Protein AF-0000000072583321 (afdb_homodimer)

Solvent-accessible surface area (backbone atoms only — not comparable to full-atom values): 54077 Å² total; per-residue (Å²): 119,80,70,60,51,45,61,51,50,51,51,49,51,48,55,50,45,50,52,50,52,50,50,51,45,49,51,41,51,48,50,26,43,51,54,42,25,51,49,51,50,48,54,50,38,52,24,45,17,51,28,33,29,33,40,48,43,48,63,71,48,62,86,56,82,77,63,84,61,52,64,67,56,52,70,72,38,85,38,53,43,75,60,87,50,78,76,66,78,53,96,80,63,55,76,66,59,61,64,67,71,41,78,85,80,36,74,65,54,55,49,50,50,51,26,55,60,58,41,50,20,50,41,49,48,54,38,52,55,90,56,90,49,55,37,64,38,37,36,40,42,37,71,84,36,34,34,40,47,27,60,72,80,53,83,54,82,88,47,90,48,80,66,58,65,72,32,62,55,43,51,55,32,34,62,88,70,21,74,82,61,53,75,40,72,36,66,60,42,71,42,76,64,66,77,40,49,28,32,31,40,23,24,49,26,51,55,98,87,38,79,47,30,37,21,33,37,27,34,32,48,68,46,50,26,57,47,62,55,45,65,88,65,88,58,49,54,32,32,23,38,70,81,33,32,53,59,43,42,71,59,90,78,56,86,84,68,26,66,60,90,75,78,90,72,65,72,77,38,78,44,80,55,94,65,25,35,35,34,34,40,81,47,36,91,85,43,32,34,39,40,34,43,26,49,44,65,59,52,51,50,53,46,50,63,71,38,45,68,58,50,51,52,46,50,50,39,49,50,49,49,50,53,33,53,54,50,52,54,51,41,56,54,51,52,54,56,51,26,28,29,88,85,62,63,42,23,14,53,63,26,39,51,55,55,46,53,60,48,45,58,56,31,48,74,69,62,35,36,31,34,37,36,30,34,35,50,58,65,48,66,57,47,23,72,73,66,30,61,67,53,43,49,52,49,51,34,52,50,48,50,53,55,59,69,73,50,59,89,83,31,45,55,22,45,61,49,84,63,27,33,35,35,42,39,66,63,43,50,75,69,54,48,52,50,50,51,50,49,52,37,51,51,41,34,71,70,38,62,47,96,86,69,49,57,44,37,33,19,28,2,29,17,75,44,69,48,81,60,68,70,74,65,42,54,57,48,30,49,53,39,4,48,52,13,23,51,49,14,53,71,76,69,37,66,35,77,26,67,50,55,84,81,68,59,86,121,120,79,69,60,51,46,61,51,50,51,52,50,51,48,56,48,45,49,53,52,51,52,50,51,45,49,51,40,52,48,48,27,44,51,53,42,26,50,49,52,50,48,53,50,39,52,24,47,17,50,28,34,30,33,38,48,42,49,62,70,48,64,87,55,84,78,64,85,61,52,65,67,56,53,70,73,39,85,40,53,44,75,59,87,52,77,74,64,79,52,95,80,62,56,77,65,59,61,63,66,73,41,80,84,79,36,73,64,52,53,49,50,50,51,26,56,59,59,42,50,21,49,40,49,48,54,38,53,54,88,60,89,50,52,36,66,37,35,34,39,42,36,71,84,37,34,35,40,46,29,63,71,82,53,85,48,88,87,44,87,49,78,66,57,64,72,32,62,54,44,50,54,35,34,62,88,70,22,75,83,62,52,74,40,71,37,66,61,42,73,42,75,64,66,79,41,49,28,32,32,39,22,23,48,27,51,56,97,87,36,80,46,31,36,21,33,35,26,35,33,48,67,46,50,28,56,43,61,56,46,66,90,66,89,58,48,54,35,33,22,38,70,83,34,31,51,60,41,41,71,60,91,79,57,85,85,67,29,65,62,90,75,80,90,72,65,71,77,39,78,46,81,55,95,63,24,36,36,33,32,38,81,46,37,90,84,43,34,33,38,39,34,41,27,50,44,65,58,52,49,50,54,45,49,63,70,38,44,68,57,51,51,52,47,49,49,40,49,49,49,48,51,51,33,53,53,50,52,56,52,40,55,54,51,53,52,58,50,25,28,30,88,85,62,63,41,23,14,54,64,25,38,51,56,55,47,52,60,48,45,59,57,31,48,74,69,60,36,37,30,33,38,37,30,34,36,51,58,63,48,65,57,47,23,71,73,65,31,61,68,53,42,51,52,49,51,34,51,51,48,49,51,55,59,70,73,50,60,88,82,33,48,57,22,45,61,48,85,62,26,32,35,35,42,38,65,63,43,51,75,68,53,50,51,51,51,51,50,48,54,36,50,50,41,34,72,70,38,63,46,94,87,68,49,56,44,37,32,18,27,2,30,18,76,44,68,46,81,61,69,69,74,65,42,53,58,48,30,49,54,39,4,48,52,13,22,50,49,15,53,74,76,68,37,66,37,76,26,65,51,58,82,80,66,60,88,122

Sequence (1014 aa):
MVLAVIPILMIGTFVYEVKQIQSEIHRVVWMRARVTQDYIRRISNQTRALKLSISHSMDYYEDSILDKRVLHKFKKYSSLKIFGNKNQIKTNSSTSEFLATSASITPFFLREVEAALGLGGQFETLVETETQSEVVWAYYLSAQKFLYFAPTLKPYKDIFNEGLYQRPFWVQATPKTNPQRKQVISELYNDIGGQGLMITISEPVYFRDQFIGVAAIDIGLDAMRRVLAVGDCIGESILIDENNKIIAKESWIDINDSTIQLPSGPSEKIFLQEGYYWAFFEIKDQEVRLVHRISAVEFLFSVILNLLPFWGLICTLGIVSILYIKLKASMEQVSKMIHTDPLTGIANRRGFLKLTQKSLVTIHRHGQSWTILMIDIDHFKQVNDRFGHDTGDRILIKVSQILSANIRQTDVVCRWGGEEFAVFLFGVTPEDSINIAEHLRKEVESKVVLKDGKPVTLSIGISEGKSGKSSGSGLENAFACADQALYQAKTLGRNRVCVFDTTTEMFMVLAVIPILMIGTFVYEVKQIQSEIHRVVWMRARVTQDYIRRISNQTRALKLSISHSMDYYEDSILDKRVLHKFKKYSSLKIFGNKNQIKTNSSTSEFLATSASITPFFLREVEAALGLGGQFETLVETETQSEVVWAYYLSAQKFLYFAPTLKPYKDIFNEGLYQRPFWVQATPKTNPQRKQVISELYNDIGGQGLMITISEPVYFRDQFIGVAAIDIGLDAMRRVLAVGDCIGESILIDENNKIIAKESWIDINDSTIQLPSGPSEKIFLQEGYYWAFFEIKDQEVRLVHRISAVEFLFSVILNLLPFWGLICTLGIVSILYIKLKASMEQVSKMIHTDPLTGIANRRGFLKLTQKSLVTIHRHGQSWTILMIDIDHFKQVNDRFGHDTGDRILIKVSQILSANIRQTDVVCRWGGEEFAVFLFGVTPEDSINIAEHLRKEVESKVVLKDGKPVTLSIGISEGKSGKSSGSGLENAFACADQALYQAKTLGRNRVCVFDTTTEMF

pLDDT: mean 83.54, std 14.07, range [26.75, 97.56]

Secondary structure (DSSP, 8-state):
-GGGHHHHHHHHHHHHHHHHHHHHHHHHHHHHHHHHHHHHHHHHHHHHHHHHHHHHHHHHTTTSPPPTTHHHHHTT-TTEEE-S-SS---TT--HHHHHHHSS---HHHHHHHHHHHTTHHHHHHHH--SS--SEEEEEEEETTSEEEEE-S-S---S--SGGGGGSHHHHTTSTTT-TT---EEPPPEE-TTS--EEEEEEEEEEETTEEEEEEEEEEEHHHHHHHHT-S--SSEEEEEETT-BEEEESSPPPTT--B-PPPP--TTS-EEETTEEEEEEEEETTTEEEEEEEEHHHHHHHHHHHHHHHHHHHHHHHHHHHHHHHHHHHHHHHHHHHSB-TTT-SEEHHHHHHHHHHHHHHHHHHT--EEEEEEEETTHHHHHHHH-HHHHHHHHHHHHHHHHHTS-TTSEEEE-SSSEEEEEEET--HHHHHHHHHHHHHHHHHH-B-TTSPBP-EEEEEEEE-TTS-HHHHHHHHHHHHHHHHHHHHHTTSSSEEE--TTS---/-GGGHHHHHHHHHHHHHHHHHHHHHHHHHHHHHHHHHHHHHHHHHHHHHHHHHHHHHHHHTTTSPPPTTHHHHHTT-TTEEE-S-SS---TT--HHHHHHHSS---HHHHHHHHHHHTTHHHHHHHH--SS--SEEEEEEEETTSEEEEE-S-S--TTT-SGGGGGSHHHHTTSTTT-TT---EEPPPEE-TTS--EEEEEEEEEEETTEEEEEEEEEEEHHHHHHHHT-S--SSEEEEEETT-BEEEESS---GGG-B-PPPP--TTS-EEETTEEEEEEEEETTTEEEEEEEEHHHHHHHHHHHHHHHHHHHHHHHHHHHHHHHHHHHHHHHHHHHHB-TTT-SEEHHHHHHHHHHHHHHHHHHT--EEEEEEEETTHHHHHHHH-HHHHHHHHHHHHHHHHHTS-TTSEEEE-SSSEEEEEEET--HHHHHHHHHHHHHHHHHH-B-TTSPBP-EEEEEEEE-TTS-HHHHHHHHHHHHHHHHHHHHHTTSSSEEE--TTS---

Radius of gyration: 54.97 Å; Cα contacts (8 Å, |Δi|>4): 1671; chains: 2; bounding box: 54×162×109 Å

Foldseek 3Di:
DVLVVLVVLVVVLLVVLLVVQQVVVLVQVVQLLVLLLVVVVVQLVLQVVLQVLLQVLCVVCVPPDDDPCLLVVLLVALQKFAAPQVPPPDPPDDPVVVCPRDDPPDPSVSSSSVSQVVCVVSQCVQQPPPDPRQWDKWWKAWPNGMIGIDDPPQPQDPQPHPCVCVAQQNVCQDCVNCVVQDWDKAAWDADSSRPGIWIKTKGFHDHPNHTTTITIIIGDQVSSLVSQPGDDGAWWKFKAFLQQFTRYTNDDDDNVVTHDDDDDDDASHWDDDPQKTWHWYDSDPSTMIMITIHGNVRSVVVSCVVCVVVSVVSVVVSVVVVVVVVVVVVVVVVVLVVQADPLQRFGAPNVQVVLVLVLLVVCLVVFAKKKKKKKFWPPLVVVCVVPNVVVSSVLQNVLSVLLVVLADPSKGKYAHDDRMIMIMGTRDDPVVVQVSVLVSQVVQQVPAADPVGGGIGMQMFMFMFTSPDDRPVRVVVNVVQSVVQSVVCNVVPHRHYGYRDPPPPDD/DVLVVLVVLVVVLLVVLLVVQQVVVLVQVVQLLVLLLVVVVVQLVLQVVLQVLLQVLCVVCVPPDDDPCLQVVLLVALQKFAAPQVPPPDNPDDPVVVCPRDDPPDPSVSSSSVSQVVCVVSQCVQQPPPDPRQWDKWWKAWPNGMIGIDDPPQPQDPQPHPCVCVAQQNVCQDCVNCVVQDWDKAAWDARSSRPGIWIKIKGFHDHPNHTTTITIIIGDQVSSLVSQPGDDGAWWKFKAFLQQFTRYTNDDDDNVVTHDDDDDDDASHWDDDPQKTWHWYDSDPSTMIMITIHGNVRSVVVSCVVCVVVSVVSVVVSVVVVVVVVVVVVVVVVVLVVQADPLQRFGAPVVQCVLVLVLLVVCLVVFAKKKKKKKFWPPLVVVCVVPNVVLSSVLQNVLSVLLVVLADPSKGKYAHDDRMIMIMGTRDDPVRVQVSVLVSQVVQQVPAADPVGGGIGMQMFMFMFTSPDDRPVRVVVRVVQSVVQSVVCNVVPHRHYGYRDPPPPDD

InterPro domains:
  IPR000160 GGDEF domain [PF00990] (339-496)
  IPR000160 GGDEF domain [PS50887] (368-502)
  IPR000160 GGDEF domain [SM00267] (327-500)
  IPR000160 GGDEF domain [TIGR00254] (337-500)
  IPR000160 GGDEF domain [cd01949] (339-498)
  IPR029151 Periplasmic sensor-like domain superfamily [SSF103190] (135-224)
  IPR029787 Nucleotide cyclase [SSF55073] (343-501)
  IPR043128 Reverse transcriptase/Diguanylate cyclase domain [G3DSA:3.30.70.270] (324-503)
  IPR050469 Diguanylate cyclase Dgc-like, bacteria [PTHR45138] (257-502)

Nearest PDB structures (foldseek):
  4zmm-assembly1_B  TM=9.226E-01  e=8.726E-13  Pseudomonas aeruginosa PAO1
  7e6g-assembly1_B  TM=7.369E-01  e=2.128E-14  Pseudomonas aeruginosa
  5m3c-assembly1_B  TM=8.908E-01  e=2.542E-12  Pseudomonas aeruginosa
  6et7-assembly1_B  TM=5.800E-01  e=1.136E-16  Idiomarina sp. A28L
  5xge-assembly1_A  TM=5.733E-01  e=2.819E-14  Pseudomonas aeruginosa PAO1

Structure (mmCIF, N/CA/C/O backbone):
data_AF-0000000072583321-model_v1
#
loop_
_entity.id
_entity.type
_entity.pdbx_description
1 polymer 'diguanylate cyclase'
#
loop_
_atom_site.group_PDB
_atom_site.id
_atom_site.type_symbol
_atom_site.label_atom_id
_atom_site.label_alt_id
_atom_site.label_comp_id
_atom_site.label_asym_id
_atom_site.label_entity_id
_atom_site.label_seq_id
_atom_site.pdbx_PDB_ins_code
_atom_site.Cartn_x
_atom_site.Cartn_y
_atom_site.Cartn_z
_atom_site.occupancy
_atom_site.B_iso_or_equiv
_atom_site.auth_seq_id
_atom_site.auth_comp_id
_atom_site.auth_asym_id
_atom_site.auth_atom_id
_atom_site.pdbx_PDB_model_num
ATOM 1 N N . MET A 1 1 ? -14.469 26.219 18.094 1 58.31 1 MET A N 1
ATOM 2 C CA . MET A 1 1 ? -14.992 25.438 16.984 1 58.31 1 MET A CA 1
ATOM 3 C C . MET A 1 1 ? -13.867 24.938 16.094 1 58.31 1 MET A C 1
ATOM 5 O O . MET A 1 1 ? -13.828 23.766 15.727 1 58.31 1 MET A O 1
ATOM 9 N N . VAL A 1 2 ? -12.773 25.672 15.805 1 66.12 2 VAL A N 1
ATOM 10 C CA . VAL A 1 2 ? -11.742 25.344 14.82 1 66.12 2 VAL A CA 1
ATOM 11 C C . VAL A 1 2 ? -10.828 24.266 15.367 1 66.12 2 VAL A C 1
ATOM 13 O O . VAL A 1 2 ? -10.398 23.375 14.625 1 66.12 2 VAL A O 1
ATOM 16 N N . LEU A 1 3 ? -10.891 24.094 16.719 1 77.75 3 LEU A N 1
ATOM 17 C CA . LEU A 1 3 ? -9.977 23.125 17.312 1 77.75 3 LEU A CA 1
ATOM 18 C C . LEU A 1 3 ? -10.578 21.719 17.297 1 77.75 3 LEU A C 1
ATOM 20 O O . LEU A 1 3 ? -9.859 20.734 17.406 1 77.75 3 LEU A O 1
ATOM 24 N N . ALA A 1 4 ? -11.914 21.703 17.062 1 81.56 4 ALA A N 1
ATOM 25 C CA . ALA A 1 4 ? -12.594 20.406 17.031 1 81.56 4 ALA A CA 1
ATOM 26 C C . ALA A 1 4 ? -12.219 19.625 15.773 1 81.56 4 ALA A C 1
ATOM 28 O O . ALA A 1 4 ? -12.414 18.406 15.711 1 81.56 4 ALA A O 1
ATOM 29 N N . VAL A 1 5 ? -11.672 20.25 14.82 1 81 5 VAL A N 1
ATOM 30 C CA . VAL A 1 5 ? -11.32 19.641 13.539 1 81 5 VAL A CA 1
ATOM 31 C C . VAL A 1 5 ? -10.125 18.703 13.734 1 81 5 VAL A C 1
ATOM 33 O O . VAL A 1 5 ? -9.984 17.719 13.016 1 81 5 VAL A O 1
ATOM 36 N N . ILE A 1 6 ? -9.398 18.922 14.797 1 85.75 6 ILE A N 1
ATOM 37 C CA . ILE A 1 6 ? -8.141 18.203 14.984 1 85.75 6 ILE A CA 1
ATOM 38 C C . ILE A 1 6 ? -8.438 16.75 15.375 1 85.75 6 ILE A C 1
ATOM 40 O O . ILE A 1 6 ? -7.977 15.812 14.711 1 85.75 6 ILE A O 1
ATOM 44 N N . PRO A 1 7 ? -9.312 16.562 16.359 1 87.06 7 PRO A N 1
ATOM 45 C CA . PRO A 1 7 ? -9.617 15.164 16.688 1 87.06 7 PRO A CA 1
ATOM 46 C C . PRO A 1 7 ? -10.352 14.438 15.562 1 87.06 7 PRO A C 1
ATOM 48 O O . PRO A 1 7 ? -10.156 13.234 15.359 1 87.06 7 PRO A O 1
ATOM 51 N N . ILE A 1 8 ? -11.094 15.133 14.867 1 87.25 8 ILE A N 1
ATOM 52 C CA . ILE A 1 8 ? -11.836 14.539 13.758 1 87.25 8 ILE A CA 1
ATOM 53 C C . ILE A 1 8 ? -10.859 14.078 12.672 1 87.25 8 ILE A C 1
ATOM 55 O O . ILE A 1 8 ? -11.008 12.984 12.125 1 87.25 8 ILE A O 1
ATOM 59 N N . LEU A 1 9 ? -9.883 14.898 12.422 1 86.25 9 LEU A N 1
ATOM 60 C CA . LEU A 1 9 ? -8.875 14.539 11.43 1 86.25 9 LEU A CA 1
ATOM 61 C C . LEU A 1 9 ? -8.047 13.352 11.906 1 86.25 9 LEU A C 1
ATOM 63 O O . LEU A 1 9 ? -7.711 12.469 11.117 1 86.25 9 LEU A O 1
ATOM 67 N N . MET A 1 10 ? -7.824 13.352 13.164 1 88.62 10 MET A N 1
ATOM 68 C CA . MET A 1 10 ? -7.031 12.258 13.719 1 88.62 10 MET A CA 1
ATOM 69 C C . MET A 1 10 ? -7.801 10.945 13.648 1 88.62 10 MET A C 1
ATOM 71 O O . MET A 1 10 ? -7.254 9.93 13.219 1 88.62 10 MET A O 1
ATOM 75 N N . ILE A 1 11 ? -9.055 10.953 14 1 89.88 11 ILE A N 1
ATOM 76 C CA . ILE A 1 11 ? -9.883 9.758 13.961 1 89.88 11 ILE A CA 1
ATOM 77 C C . ILE A 1 11 ? -10.117 9.336 12.516 1 89.88 11 ILE A C 1
ATOM 79 O O . ILE A 1 11 ? -10.055 8.148 12.188 1 89.88 11 ILE A O 1
ATOM 83 N N . GLY A 1 12 ? -10.336 10.297 11.719 1 87.31 12 GLY A N 1
ATOM 84 C CA . GLY A 1 12 ? -10.562 10 10.312 1 87.31 12 GLY A CA 1
ATOM 85 C C . GLY A 1 12 ? -9.367 9.344 9.648 1 87.31 12 GLY A C 1
ATOM 86 O O . GLY A 1 12 ? -9.516 8.375 8.906 1 87.31 12 GLY A O 1
ATOM 87 N N . THR A 1 13 ? -8.211 9.836 9.883 1 86.62 13 THR A N 1
ATOM 88 C CA . THR A 1 13 ? -7.004 9.258 9.297 1 86.62 13 THR A CA 1
ATOM 89 C C . THR A 1 13 ? -6.738 7.867 9.867 1 86.62 13 THR A C 1
ATOM 91 O O . THR A 1 13 ? -6.234 6.988 9.164 1 86.62 13 THR A O 1
ATOM 94 N N . PHE A 1 14 ? -7.094 7.707 11.117 1 91.06 14 PHE A N 1
ATOM 95 C CA . PHE A 1 14 ? -6.938 6.398 11.742 1 91.06 14 PHE A CA 1
ATOM 96 C C . PHE A 1 14 ? -7.82 5.363 11.055 1 91.06 14 PHE A C 1
ATOM 98 O O . PHE A 1 14 ? -7.344 4.289 10.672 1 91.06 14 PHE A O 1
ATOM 105 N N . VAL A 1 15 ? -9.078 5.664 10.883 1 90.56 15 VAL A N 1
ATOM 106 C CA . VAL A 1 15 ? -10.023 4.75 10.258 1 90.56 15 VAL A CA 1
ATOM 107 C C . VAL A 1 15 ? -9.586 4.457 8.82 1 90.56 15 VAL A C 1
ATOM 109 O O . VAL A 1 15 ? -9.633 3.311 8.375 1 90.56 15 VAL A O 1
ATOM 112 N N . TYR A 1 16 ? -9.117 5.461 8.211 1 87.44 16 TYR A N 1
ATOM 113 C CA . TYR A 1 16 ? -8.672 5.297 6.836 1 87.44 16 TYR A CA 1
ATOM 114 C C . TYR A 1 16 ? -7.473 4.359 6.762 1 87.44 16 TYR A C 1
ATOM 116 O O . TYR A 1 16 ? -7.434 3.455 5.926 1 87.44 16 TYR A O 1
ATOM 124 N N . GLU A 1 17 ? -6.562 4.562 7.594 1 87.25 17 GLU A N 1
ATOM 125 C CA . GLU A 1 17 ? -5.355 3.742 7.59 1 87.25 17 GLU A CA 1
ATOM 126 C C . GLU A 1 17 ? -5.668 2.297 7.965 1 87.25 17 GLU A C 1
ATOM 128 O O . GLU A 1 17 ? -5.082 1.366 7.406 1 87.25 17 GLU A O 1
ATOM 133 N N . VAL A 1 18 ? -6.539 2.139 8.875 1 90.88 18 VAL A N 1
ATOM 134 C CA . VAL A 1 18 ? -6.945 0.794 9.266 1 90.88 18 VAL A CA 1
ATOM 135 C C . VAL A 1 18 ? -7.535 0.058 8.07 1 90.88 18 VAL A C 1
ATOM 137 O O . VAL A 1 18 ? -7.168 -1.086 7.789 1 90.88 18 VAL A O 1
ATOM 140 N N . LYS A 1 19 ? -8.367 0.671 7.355 1 89.75 19 LYS A N 1
ATOM 141 C CA . LYS A 1 19 ? -8.992 0.061 6.188 1 89.75 19 LYS A CA 1
ATOM 142 C C . LYS A 1 19 ? -7.965 -0.216 5.094 1 89.75 19 LYS A C 1
ATOM 144 O O . LYS A 1 19 ? -8.023 -1.247 4.422 1 89.75 19 LYS A O 1
ATOM 149 N N . GLN A 1 20 ? -7.07 0.676 4.938 1 84.75 20 GLN A N 1
ATOM 150 C CA . GLN A 1 20 ? -6.039 0.523 3.916 1 84.75 20 GLN A CA 1
ATOM 151 C C . GLN A 1 20 ? -5.133 -0.667 4.223 1 84.75 20 GLN A C 1
ATOM 153 O O . GLN A 1 20 ? -4.832 -1.467 3.336 1 84.75 20 GLN A O 1
ATOM 158 N N . ILE A 1 21 ? -4.754 -0.784 5.41 1 88.5 21 ILE A N 1
ATOM 159 C CA . ILE A 1 21 ? -3.865 -1.874 5.797 1 88.5 21 ILE A CA 1
ATOM 160 C C . ILE A 1 21 ? -4.605 -3.205 5.691 1 88.5 21 ILE A C 1
ATOM 162 O O . ILE A 1 21 ? -4.043 -4.199 5.219 1 88.5 21 ILE A O 1
ATOM 166 N N . GLN A 1 22 ? -5.828 -3.217 6.121 1 90.5 22 GLN A N 1
ATOM 167 C CA . GLN A 1 22 ? -6.625 -4.434 5.996 1 90.5 22 GLN A CA 1
ATOM 168 C C . GLN A 1 22 ? -6.762 -4.8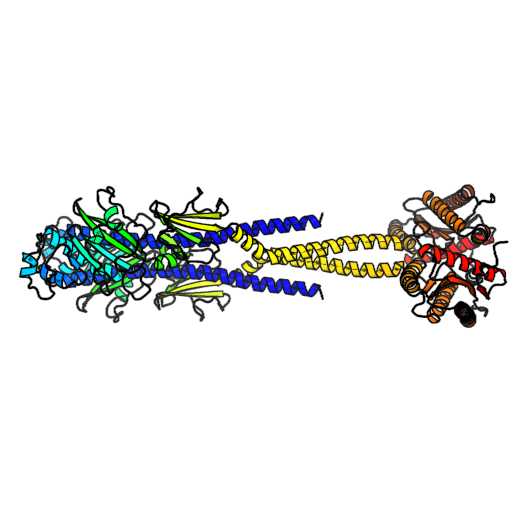52 4.535 1 90.5 22 GLN A C 1
ATOM 170 O O . GLN A 1 22 ? -6.656 -6.039 4.215 1 90.5 22 GLN A O 1
ATOM 175 N N . SER A 1 23 ? -7 -3.939 3.721 1 86.75 23 SER A N 1
ATOM 176 C CA . SER A 1 23 ? -7.137 -4.227 2.297 1 86.75 23 SER A CA 1
ATOM 177 C C . SER A 1 23 ? -5.836 -4.762 1.712 1 86.75 23 SER A C 1
ATOM 179 O O . SER A 1 23 ? -5.852 -5.684 0.891 1 86.75 23 SER A O 1
ATOM 181 N N . GLU A 1 24 ? -4.797 -4.195 2.107 1 83.25 24 GLU A N 1
ATOM 182 C CA . GLU A 1 24 ? -3.49 -4.648 1.636 1 83.25 24 GLU A CA 1
ATOM 183 C C . GLU A 1 24 ? -3.197 -6.07 2.107 1 83.25 24 GLU A C 1
ATOM 185 O O . GLU A 1 24 ? -2.711 -6.898 1.333 1 83.25 24 GLU A O 1
ATOM 190 N N . ILE A 1 25 ? -3.457 -6.312 3.322 1 89.06 25 ILE A N 1
ATOM 191 C CA . ILE A 1 25 ? -3.244 -7.648 3.875 1 89.06 25 ILE A CA 1
ATOM 192 C C . ILE A 1 25 ? -4.137 -8.656 3.152 1 89.06 25 ILE A C 1
ATOM 194 O O . ILE A 1 25 ? -3.684 -9.734 2.779 1 89.06 25 ILE A O 1
ATOM 198 N N . HIS A 1 26 ? -5.375 -8.266 2.99 1 88.81 26 HIS A N 1
ATOM 199 C CA . HIS A 1 26 ? -6.305 -9.148 2.297 1 88.81 26 HIS A CA 1
ATOM 200 C C . HIS A 1 26 ? -5.809 -9.484 0.895 1 88.81 26 HIS A C 1
ATOM 202 O O . HIS A 1 26 ? -5.895 -10.633 0.459 1 88.81 26 HIS A O 1
ATOM 208 N N . ARG A 1 27 ? -5.309 -8.555 0.234 1 82.38 27 ARG A N 1
ATOM 209 C CA . ARG A 1 27 ? -4.809 -8.758 -1.121 1 82.38 27 ARG A CA 1
ATOM 210 C C . ARG A 1 27 ? -3.641 -9.742 -1.13 1 82.38 27 ARG A C 1
ATOM 212 O O . ARG A 1 27 ? -3.586 -10.641 -1.971 1 82.38 27 ARG A O 1
ATOM 219 N N . VAL A 1 28 ? -2.732 -9.57 -0.266 1 84 28 VAL A N 1
ATOM 220 C CA . VAL A 1 28 ? -1.551 -10.422 -0.211 1 84 28 VAL A CA 1
ATOM 221 C C . VAL A 1 28 ? -1.959 -11.844 0.157 1 84 28 VAL A C 1
ATOM 223 O O . VAL A 1 28 ? -1.519 -12.805 -0.476 1 84 28 VAL A O 1
ATOM 226 N N . VAL A 1 29 ? -2.805 -11.969 1.153 1 90 29 VAL A N 1
ATOM 227 C CA . VAL A 1 29 ? -3.219 -13.289 1.611 1 90 29 VAL A CA 1
ATOM 228 C C . VAL A 1 29 ? -4.062 -13.969 0.536 1 90 29 VAL A C 1
ATOM 230 O O . VAL A 1 29 ? -3.979 -15.188 0.344 1 90 29 VAL A O 1
ATOM 233 N N . TRP A 1 30 ? -4.848 -13.195 -0.093 1 86.5 30 TRP A N 1
ATOM 234 C CA . TRP A 1 30 ? -5.625 -13.727 -1.212 1 86.5 30 TRP A CA 1
ATOM 235 C C . TRP A 1 30 ? -4.707 -14.266 -2.305 1 86.5 30 TRP A C 1
ATOM 237 O O . TRP A 1 30 ? -4.957 -15.336 -2.861 1 86.5 30 TRP A O 1
ATOM 247 N N . MET A 1 31 ? -3.721 -13.57 -2.627 1 80.19 31 MET A N 1
ATOM 248 C CA . MET A 1 31 ? -2.75 -14.023 -3.621 1 80.19 31 MET A CA 1
ATOM 249 C C . MET A 1 31 ? -2.061 -15.305 -3.17 1 80.19 31 MET A C 1
ATOM 251 O O . MET A 1 31 ? -1.877 -16.234 -3.963 1 80.19 31 MET A O 1
ATOM 255 N N . ARG A 1 32 ? -1.669 -15.344 -1.938 1 85.62 32 ARG A N 1
ATOM 256 C CA . ARG A 1 32 ? -1.067 -16.547 -1.38 1 85.62 32 ARG A CA 1
ATOM 257 C C . ARG A 1 32 ? -2.006 -17.75 -1.516 1 85.62 32 ARG A C 1
ATOM 259 O O . ARG A 1 32 ? -1.575 -18.844 -1.885 1 85.62 32 ARG A O 1
ATOM 266 N N . ALA A 1 33 ? -3.234 -17.469 -1.202 1 89 33 ALA A N 1
ATOM 267 C CA . ALA A 1 33 ? -4.238 -18.516 -1.29 1 89 33 ALA A CA 1
ATOM 268 C C . ALA A 1 33 ? -4.391 -19.016 -2.727 1 89 33 ALA A C 1
ATOM 270 O O . ALA A 1 33 ? -4.469 -20.219 -2.971 1 89 33 ALA A O 1
ATOM 271 N N . ARG A 1 34 ? -4.375 -18.141 -3.602 1 83.69 34 ARG A N 1
ATOM 272 C CA . ARG A 1 34 ? -4.547 -18.516 -5.004 1 83.69 34 ARG A CA 1
ATOM 273 C C . ARG A 1 34 ? -3.34 -19.297 -5.516 1 83.69 34 ARG A C 1
ATOM 275 O O . ARG A 1 34 ? -3.494 -20.281 -6.242 1 83.69 34 ARG A O 1
ATOM 282 N N . VAL A 1 35 ? -2.166 -18.859 -5.141 1 80.88 35 VAL A N 1
ATOM 283 C CA . VAL A 1 35 ? -0.942 -19.531 -5.551 1 80.88 35 VAL A CA 1
ATOM 284 C C . VAL A 1 35 ? -0.898 -20.938 -4.938 1 80.88 35 VAL A C 1
ATOM 286 O O . VAL A 1 35 ? -0.54 -21.906 -5.613 1 80.88 35 VAL A O 1
ATOM 289 N N . THR A 1 36 ? -1.258 -21 -3.744 1 87.56 36 THR A N 1
ATOM 290 C CA . THR A 1 36 ? -1.275 -22.281 -3.066 1 87.56 36 THR A CA 1
ATOM 291 C C . THR A 1 36 ? -2.322 -23.203 -3.686 1 87.56 36 THR A C 1
ATOM 293 O O . THR A 1 36 ? -2.08 -24.406 -3.857 1 87.56 36 THR A O 1
ATOM 296 N N . GLN A 1 37 ? -3.449 -22.656 -3.908 1 87.75 37 GLN A N 1
ATOM 297 C CA . GLN A 1 37 ? -4.512 -23.422 -4.551 1 87.75 37 GLN A CA 1
ATOM 298 C C . GLN A 1 37 ? -4.051 -23.984 -5.895 1 87.75 37 GLN A C 1
ATOM 300 O O . GLN A 1 37 ? -4.266 -25.156 -6.184 1 87.75 37 GLN A O 1
ATOM 305 N N . ASP A 1 38 ? -3.469 -23.188 -6.621 1 80.38 38 ASP A N 1
ATOM 306 C CA . ASP A 1 38 ? -2.975 -23.594 -7.93 1 80.38 38 ASP A CA 1
ATOM 307 C C . ASP A 1 38 ? -1.902 -24.672 -7.793 1 80.38 38 ASP A C 1
ATOM 309 O O . ASP A 1 38 ? -1.865 -25.625 -8.578 1 80.38 38 ASP A O 1
ATOM 313 N N . TYR A 1 39 ? -1.083 -24.516 -6.859 1 84.25 39 TYR A N 1
ATOM 314 C CA . TYR A 1 39 ? -0.011 -25.484 -6.617 1 84.25 39 TYR A CA 1
ATOM 315 C C . TYR A 1 39 ? -0.577 -26.844 -6.254 1 84.25 39 TYR A C 1
ATOM 317 O O . TYR A 1 39 ? -0.193 -27.859 -6.844 1 84.25 39 TYR A O 1
ATOM 325 N N . ILE A 1 40 ? -1.419 -26.875 -5.328 1 87.69 40 ILE A N 1
ATOM 326 C CA . ILE A 1 40 ? -2.004 -28.125 -4.867 1 87.69 40 ILE A CA 1
ATOM 327 C C . ILE A 1 40 ? -2.834 -28.75 -5.988 1 87.69 40 ILE A C 1
ATOM 329 O O . ILE A 1 40 ? -2.818 -29.969 -6.176 1 87.69 40 ILE A O 1
ATOM 333 N N . ARG A 1 41 ? -3.518 -27.953 -6.625 1 85.62 41 ARG A N 1
ATOM 334 C CA . ARG A 1 41 ? -4.305 -28.453 -7.746 1 85.62 41 ARG A CA 1
ATOM 335 C C . ARG A 1 41 ? -3.408 -29.109 -8.797 1 85.62 41 ARG A C 1
ATOM 337 O O . ARG A 1 41 ? -3.754 -30.141 -9.359 1 85.62 41 ARG A O 1
ATOM 344 N N . ARG A 1 42 ? -2.355 -28.531 -9.016 1 82.5 42 ARG A N 1
ATOM 345 C CA . ARG A 1 42 ? -1.405 -29.062 -9.992 1 82.5 42 ARG A CA 1
ATOM 346 C C . ARG A 1 42 ? -0.892 -30.438 -9.57 1 82.5 42 ARG A C 1
ATOM 348 O O . ARG A 1 42 ? -0.891 -31.375 -10.367 1 82.5 42 ARG A O 1
ATOM 355 N N . ILE A 1 43 ? -0.447 -30.484 -8.438 1 88.19 43 ILE A N 1
ATOM 356 C CA . ILE A 1 43 ? 0.09 -31.75 -7.949 1 88.19 43 ILE A CA 1
ATOM 357 C C . ILE A 1 43 ? -1.02 -32.812 -7.906 1 88.19 43 ILE A C 1
ATOM 359 O O . ILE A 1 43 ? -0.789 -33.969 -8.219 1 88.19 43 ILE A O 1
ATOM 363 N N . SER A 1 44 ? -2.18 -32.344 -7.531 1 90.12 44 SER A N 1
ATOM 364 C CA . SER A 1 44 ? -3.328 -33.25 -7.496 1 90.12 44 SER A CA 1
ATOM 365 C C . SER A 1 44 ? -3.631 -33.812 -8.883 1 90.12 44 SER A C 1
ATOM 367 O O . SER A 1 44 ? -3.871 -35 -9.031 1 90.12 44 SER A O 1
ATOM 369 N N . ASN A 1 45 ? -3.57 -33 -9.805 1 86.75 45 ASN A N 1
ATOM 370 C CA . ASN A 1 45 ? -3.834 -33.438 -11.172 1 86.75 45 ASN A CA 1
ATOM 371 C C . ASN A 1 45 ? -2.74 -34.375 -11.688 1 86.75 45 ASN A C 1
ATOM 373 O O . ASN A 1 45 ? -3.021 -35.312 -12.422 1 86.75 45 ASN A O 1
ATOM 377 N N . GLN A 1 46 ? -1.578 -34.031 -11.312 1 88.81 46 GLN A N 1
ATOM 378 C CA . GLN A 1 46 ? -0.473 -34.906 -11.719 1 88.81 46 GLN A CA 1
ATOM 379 C C . GLN A 1 46 ? -0.601 -36.281 -11.086 1 88.81 46 GLN A C 1
ATOM 381 O O . GLN A 1 46 ? -0.337 -37.312 -11.734 1 88.81 46 GLN A O 1
ATOM 386 N N . THR A 1 47 ? -0.97 -36.281 -9.898 1 93.62 47 THR A N 1
ATOM 387 C CA . THR A 1 47 ? -1.179 -37.562 -9.227 1 93.62 47 THR A CA 1
ATOM 388 C C . THR A 1 47 ? -2.314 -38.344 -9.883 1 93.62 47 THR A C 1
ATOM 390 O O . THR A 1 47 ? -2.217 -39.562 -10.07 1 93.62 47 THR A O 1
ATOM 393 N N . ARG A 1 48 ? -3.291 -37.688 -10.195 1 92.56 48 ARG A N 1
ATOM 394 C CA . ARG A 1 48 ? -4.41 -38.312 -10.891 1 92.56 48 ARG A CA 1
ATOM 395 C C . ARG A 1 48 ? -3.973 -38.844 -12.25 1 92.56 48 ARG A C 1
ATOM 397 O O . ARG A 1 48 ? -4.434 -39.906 -12.672 1 92.56 48 ARG A O 1
ATOM 404 N N . ALA A 1 49 ? -3.143 -38.094 -12.898 1 91.81 49 ALA A N 1
ATOM 405 C CA . ALA A 1 49 ? -2.627 -38.562 -14.188 1 91.81 49 ALA A CA 1
ATOM 406 C C . ALA A 1 49 ? -1.863 -39.875 -14.031 1 91.81 49 ALA A C 1
ATOM 408 O O . ALA A 1 49 ? -1.934 -40.75 -14.906 1 91.81 49 ALA A O 1
ATOM 409 N N . LEU A 1 50 ? -1.138 -40 -12.969 1 93.94 50 LEU A N 1
ATOM 410 C CA . LEU A 1 50 ? -0.42 -41.25 -12.711 1 93.94 50 LEU A CA 1
ATOM 411 C C . LEU A 1 50 ? -1.39 -42.406 -12.555 1 93.94 50 LEU A C 1
ATOM 413 O O . LEU A 1 50 ? -1.192 -43.469 -13.148 1 93.94 50 LEU A O 1
ATOM 417 N N . LYS A 1 51 ? -2.387 -42.188 -11.766 1 95.38 51 LYS A N 1
ATOM 418 C CA . LYS A 1 51 ? -3.406 -43.219 -11.531 1 95.38 51 LYS A CA 1
ATOM 419 C C . LYS A 1 51 ? -4.066 -43.656 -12.844 1 95.38 51 LYS A C 1
ATOM 421 O O . LYS A 1 51 ? -4.195 -44.844 -13.117 1 95.38 51 LYS A O 1
ATOM 426 N N . LEU A 1 52 ? -4.41 -42.688 -13.594 1 92.88 52 LEU A N 1
ATOM 427 C CA . LEU A 1 52 ? -5.125 -42.969 -14.836 1 92.88 52 LEU A CA 1
ATOM 428 C C . LEU A 1 52 ? -4.219 -43.688 -15.828 1 92.88 52 LEU A C 1
ATOM 430 O O . LEU A 1 52 ? -4.68 -44.562 -16.594 1 92.88 52 LEU A O 1
ATOM 434 N N . SER A 1 53 ? -3.031 -43.312 -15.844 1 93.5 53 SER A N 1
ATOM 435 C CA . SER A 1 53 ? -2.09 -43.969 -16.75 1 93.5 53 SER A CA 1
ATOM 436 C C . SER A 1 53 ? -1.97 -45.469 -16.422 1 93.5 53 SER A C 1
ATOM 438 O O . SER A 1 53 ? -1.932 -46.281 -17.328 1 93.5 53 SER A O 1
ATOM 440 N N . ILE A 1 54 ? -1.899 -45.781 -15.188 1 94.44 54 ILE A N 1
ATOM 441 C CA . ILE A 1 54 ? -1.813 -47.188 -14.781 1 94.44 54 ILE A CA 1
ATOM 442 C C . ILE A 1 54 ? -3.109 -47.906 -15.141 1 94.44 54 ILE A C 1
ATOM 444 O O . ILE A 1 54 ? -3.08 -48.969 -15.766 1 94.44 54 ILE A O 1
ATOM 448 N N . SER A 1 55 ? -4.219 -47.312 -14.773 1 92.81 55 SER A N 1
ATOM 449 C CA . SER A 1 55 ? -5.516 -47.938 -15.023 1 92.81 55 SER A CA 1
ATOM 450 C C . SER A 1 55 ? -5.742 -48.156 -16.516 1 92.81 55 SER A C 1
ATOM 452 O O . SER A 1 55 ? -6.223 -49.219 -16.922 1 92.81 55 SER A O 1
ATOM 454 N N . HIS A 1 56 ? -5.391 -47.188 -17.281 1 89.5 56 HIS A N 1
ATOM 455 C CA . HIS A 1 56 ? -5.566 -47.312 -18.734 1 89.5 56 HIS A CA 1
ATOM 456 C C . HIS A 1 56 ? -4.676 -48.375 -19.312 1 89.5 56 HIS A C 1
ATOM 458 O O . HIS A 1 56 ? -5.09 -49.125 -20.219 1 89.5 56 HIS A O 1
ATOM 464 N N . SER A 1 57 ? -3.477 -48.375 -18.844 1 90.88 57 SER A N 1
ATOM 465 C CA . SER A 1 57 ? -2.555 -49.406 -19.328 1 90.88 57 SER A CA 1
ATOM 466 C C . SER A 1 57 ? -3.064 -50.781 -19 1 90.88 57 SER A C 1
ATOM 468 O O . SER A 1 57 ? -3.012 -51.688 -19.844 1 90.88 57 SER A O 1
ATOM 470 N N . MET A 1 58 ? -3.586 -50.969 -17.797 1 91.12 58 MET A N 1
ATOM 471 C CA . MET A 1 58 ? -4.125 -52.25 -17.359 1 91.12 58 MET A CA 1
ATOM 472 C C . MET A 1 58 ? -5.324 -52.656 -18.219 1 91.12 58 MET A C 1
ATOM 474 O O . MET A 1 58 ? -5.469 -53.812 -18.594 1 91.12 58 MET A O 1
ATOM 478 N N . ASP A 1 59 ? -6.133 -51.719 -18.547 1 88 59 ASP A N 1
ATOM 479 C CA . ASP A 1 59 ? -7.309 -51.969 -19.375 1 88 59 ASP A CA 1
ATOM 480 C C . ASP A 1 59 ? -6.902 -52.312 -20.812 1 88 59 ASP A C 1
ATOM 482 O O . ASP A 1 59 ? -7.457 -53.219 -21.422 1 88 59 ASP A O 1
ATOM 486 N N . TYR A 1 60 ? -5.973 -51.531 -21.266 1 85.19 60 TYR A N 1
ATOM 487 C CA . TYR A 1 60 ? -5.566 -51.688 -22.656 1 85.19 60 TYR A CA 1
ATOM 488 C C . TYR A 1 60 ? -4.91 -53.062 -22.891 1 85.19 60 TYR A C 1
ATOM 490 O O . TYR A 1 60 ? -5.152 -53.688 -23.922 1 85.19 60 TYR A O 1
ATOM 498 N N . TYR A 1 61 ? -4.105 -53.531 -21.969 1 83.69 61 TYR A N 1
ATOM 499 C CA . TYR A 1 61 ? -3.316 -54.75 -22.172 1 83.69 61 TYR A CA 1
ATOM 500 C C . TYR A 1 61 ? -3.955 -55.938 -21.484 1 83.69 61 TYR A C 1
ATOM 502 O O . TYR A 1 61 ? -3.316 -57 -21.328 1 83.69 61 TYR A O 1
ATOM 510 N N . GLU A 1 62 ? -5.137 -55.812 -21.109 1 81.19 62 GLU A N 1
ATOM 511 C CA . GLU A 1 62 ? -5.816 -56.906 -20.391 1 81.19 62 GLU A CA 1
ATOM 512 C C . GLU A 1 62 ? -5.789 -58.188 -21.188 1 81.19 62 GLU A C 1
ATOM 514 O O . GLU A 1 62 ? -5.547 -59.281 -20.625 1 81.19 62 GLU A O 1
ATOM 519 N N . ASP A 1 63 ? -5.98 -58.094 -22.516 1 75.25 63 ASP A N 1
ATOM 520 C CA . ASP A 1 63 ? -6.121 -59.281 -23.344 1 75.25 63 ASP A CA 1
ATOM 521 C C . ASP A 1 63 ? -4.824 -59.594 -24.078 1 75.25 63 ASP A C 1
ATOM 523 O O . ASP A 1 63 ? -4.789 -60.5 -24.922 1 75.25 63 ASP A O 1
ATOM 527 N N . SER A 1 64 ? -3.783 -58.875 -23.688 1 74.88 64 SER A N 1
ATOM 528 C CA . SER A 1 64 ? -2.545 -59.094 -24.438 1 74.88 64 SER A CA 1
ATOM 529 C C . SER A 1 64 ? -1.697 -60.188 -23.797 1 74.88 64 SER A C 1
ATOM 531 O O . SER A 1 64 ? -1.795 -60.438 -22.594 1 74.88 64 SER A O 1
ATOM 533 N N . ILE A 1 65 ? -0.974 -60.906 -24.672 1 68.62 65 ILE A N 1
ATOM 534 C CA . ILE A 1 65 ? -0.094 -61.969 -24.203 1 68.62 65 ILE A CA 1
ATOM 535 C C . ILE A 1 65 ? 1.23 -61.375 -23.734 1 68.62 65 ILE A C 1
ATOM 537 O O . ILE A 1 65 ? 1.84 -60.562 -24.438 1 68.62 65 ILE A O 1
ATOM 541 N N . LEU A 1 66 ? 1.523 -61.625 -22.516 1 71 66 LEU A N 1
ATOM 542 C CA . LEU A 1 66 ? 2.74 -61.094 -21.922 1 71 66 LEU A CA 1
ATOM 543 C C . LEU A 1 66 ? 3.973 -61.812 -22.438 1 71 66 LEU A C 1
ATOM 545 O O . LEU A 1 66 ? 3.971 -63.031 -22.562 1 71 66 LEU A O 1
ATOM 549 N N . ASP A 1 67 ? 4.883 -61 -22.953 1 64.12 67 ASP A N 1
ATOM 550 C CA . ASP A 1 67 ? 6.16 -61.562 -23.391 1 64.12 67 ASP A CA 1
ATOM 551 C C . ASP A 1 67 ? 6.91 -62.188 -22.219 1 64.12 67 ASP A C 1
ATOM 553 O O . ASP A 1 67 ? 6.973 -61.625 -21.125 1 64.12 67 ASP A O 1
ATOM 557 N N . LYS A 1 68 ? 7.352 -63.344 -22.359 1 60.59 68 LYS A N 1
ATOM 558 C CA . LYS A 1 68 ? 8.086 -64.062 -21.344 1 60.59 68 LYS A CA 1
ATOM 559 C C . LYS A 1 68 ? 9.336 -63.312 -20.906 1 60.59 68 LYS A C 1
ATOM 561 O O . LYS A 1 68 ? 9.844 -63.531 -19.812 1 60.59 68 LYS A O 1
ATOM 566 N N . ARG A 1 69 ? 9.867 -62.344 -21.703 1 68.19 69 ARG A N 1
ATOM 567 C CA . ARG A 1 69 ? 11.117 -61.656 -21.438 1 68.19 69 ARG A CA 1
ATOM 568 C C . ARG A 1 69 ? 10.875 -60.438 -20.531 1 68.19 69 ARG A C 1
ATOM 570 O O . ARG A 1 69 ? 11.812 -59.719 -20.188 1 68.19 69 ARG A O 1
ATOM 577 N N . VAL A 1 70 ? 9.656 -60.312 -20.109 1 75.19 70 VAL A N 1
ATOM 578 C CA . VAL A 1 70 ? 9.266 -59.125 -19.359 1 75.19 70 VAL A CA 1
ATOM 579 C C . VAL A 1 70 ? 9.984 -59.094 -18.016 1 75.19 70 VAL A C 1
ATOM 581 O O . VAL A 1 70 ? 10.383 -58.031 -17.531 1 75.19 70 VAL A O 1
ATOM 584 N N . LEU A 1 71 ? 10.25 -60.219 -17.531 1 73.94 71 LEU A N 1
ATOM 585 C CA . LEU A 1 71 ? 10.898 -60.281 -16.219 1 73.94 71 LEU A CA 1
ATOM 586 C C . LEU A 1 71 ? 12.352 -59.812 -16.312 1 73.94 71 LEU A C 1
ATOM 588 O O . LEU A 1 71 ? 12.859 -59.156 -15.391 1 73.94 71 LEU A O 1
ATOM 592 N N . HIS A 1 72 ? 12.984 -60.156 -17.391 1 75.62 72 HIS A N 1
ATOM 593 C CA . HIS A 1 72 ? 14.359 -59.688 -17.594 1 75.62 72 HIS A CA 1
ATOM 594 C C . HIS A 1 72 ? 14.43 -58.188 -17.766 1 75.62 72 HIS A C 1
ATOM 596 O O . HIS A 1 72 ? 15.383 -57.562 -17.297 1 75.62 72 HIS A O 1
ATOM 602 N N . LYS A 1 73 ? 13.398 -57.656 -18.266 1 78.62 73 LYS A N 1
ATOM 603 C CA . LYS A 1 73 ? 13.344 -56.219 -18.469 1 78.62 73 LYS A CA 1
ATOM 604 C C . LYS A 1 73 ? 13.164 -55.469 -17.141 1 78.62 73 LYS A C 1
ATOM 606 O O . LYS A 1 73 ? 13.734 -54.375 -16.953 1 78.62 73 LYS A O 1
ATOM 611 N N . PHE A 1 74 ? 12.5 -56.156 -16.266 1 79.88 74 PHE A N 1
ATOM 612 C CA . PHE A 1 74 ? 12.203 -55.5 -14.992 1 79.88 74 PHE A CA 1
ATOM 613 C C . PHE A 1 74 ? 13.484 -55.281 -14.195 1 79.88 74 PHE A C 1
ATOM 615 O O . PHE A 1 74 ? 13.586 -54.281 -13.453 1 79.88 74 PHE A O 1
ATOM 622 N N . LYS A 1 75 ? 14.43 -56.031 -14.406 1 73.38 75 LYS A N 1
ATOM 623 C CA . LYS A 1 75 ? 15.672 -55.969 -13.641 1 73.38 75 LYS A CA 1
ATOM 624 C C . LYS A 1 75 ? 16.5 -54.75 -14.023 1 73.38 75 LYS A C 1
ATOM 626 O O . LYS A 1 75 ? 17.359 -54.312 -13.258 1 73.38 75 LYS A O 1
ATOM 631 N N . LYS A 1 76 ? 16.156 -54.25 -15.094 1 74.88 76 LYS A N 1
ATOM 632 C CA . LYS A 1 76 ? 16.922 -53.094 -15.578 1 74.88 76 LYS A CA 1
ATOM 633 C C . LYS A 1 76 ? 16.484 -51.812 -14.883 1 74.88 76 LYS A C 1
ATOM 635 O O . LYS A 1 76 ? 17.188 -50.812 -14.969 1 74.88 76 LYS A O 1
ATOM 640 N N . TYR A 1 77 ? 15.422 -51.938 -14.148 1 79.19 77 TYR A N 1
ATOM 641 C CA . TYR A 1 77 ? 14.898 -50.75 -13.516 1 79.19 77 TYR A CA 1
ATOM 642 C C . TYR A 1 77 ? 15.258 -50.719 -12.031 1 79.19 77 TYR A C 1
ATOM 644 O O . TYR A 1 77 ? 14.602 -51.375 -11.211 1 79.19 77 TYR A O 1
ATOM 652 N N . SER A 1 78 ? 16.234 -49.906 -11.672 1 76.5 78 SER A N 1
ATOM 653 C CA . SER A 1 78 ? 16.719 -49.781 -10.297 1 76.5 78 SER A CA 1
ATOM 654 C C . SER A 1 78 ? 15.664 -49.188 -9.383 1 76.5 78 SER A C 1
ATOM 656 O O . SER A 1 78 ? 15.719 -49.344 -8.164 1 76.5 78 SER A O 1
ATOM 658 N N . SER A 1 79 ? 14.695 -48.562 -9.984 1 82.44 79 SER A N 1
ATOM 659 C CA . SER A 1 79 ? 13.688 -47.875 -9.188 1 82.44 79 SER A CA 1
ATOM 660 C C . SER A 1 79 ? 12.5 -48.781 -8.891 1 82.44 79 SER A C 1
ATOM 662 O O . SER A 1 79 ? 11.508 -48.344 -8.297 1 82.44 79 SER A O 1
ATOM 664 N N . LEU A 1 80 ? 12.602 -49.938 -9.305 1 84.19 80 LEU A N 1
ATOM 665 C CA . LEU A 1 80 ? 11.578 -50.938 -9.008 1 84.19 80 LEU A CA 1
ATOM 666 C C . LEU A 1 80 ? 12.008 -51.844 -7.84 1 84.19 80 LEU A C 1
ATOM 668 O O . LEU A 1 80 ? 13.07 -52.438 -7.883 1 84.19 80 LEU A O 1
ATOM 672 N N . LYS A 1 81 ? 11.188 -51.812 -6.797 1 81.94 81 LYS A N 1
ATOM 673 C CA . LYS A 1 81 ? 11.453 -52.656 -5.633 1 81.94 81 LYS A CA 1
ATOM 674 C C . LYS A 1 81 ? 10.312 -53.656 -5.379 1 81.94 81 LYS A C 1
ATOM 676 O O . LYS A 1 81 ? 9.148 -53.25 -5.34 1 81.94 81 LYS A O 1
ATOM 681 N N . ILE A 1 82 ? 10.648 -54.906 -5.25 1 81.19 82 ILE A N 1
ATOM 682 C CA . ILE A 1 82 ? 9.664 -55.969 -4.934 1 81.19 82 ILE A CA 1
ATOM 683 C C . ILE A 1 82 ? 9.859 -56.438 -3.496 1 81.19 82 ILE A C 1
ATOM 685 O O . ILE A 1 82 ? 10.977 -56.75 -3.086 1 81.19 82 ILE A O 1
ATOM 689 N N . PHE A 1 83 ? 8.758 -56.344 -2.727 1 78 83 PHE A N 1
ATOM 690 C CA . PHE A 1 83 ? 8.836 -56.688 -1.312 1 78 83 PHE A CA 1
ATOM 691 C C . PHE A 1 83 ? 8.523 -58.188 -1.095 1 78 83 PHE A C 1
ATOM 693 O O . PHE A 1 83 ? 7.754 -58.781 -1.854 1 78 83 PHE A O 1
ATOM 700 N N . GLY A 1 84 ? 8.82 -58.875 0.244 1 61.66 84 GLY A N 1
ATOM 701 C CA . GLY A 1 84 ? 8.57 -60.25 0.665 1 61.66 84 GLY A CA 1
ATOM 702 C C . GLY A 1 84 ? 9.648 -61.219 0.228 1 61.66 84 GLY A C 1
ATOM 703 O O . GLY A 1 84 ? 9.594 -62.406 0.56 1 61.66 84 GLY A O 1
ATOM 704 N N . ASN A 1 85 ? 10.359 -61 -0.816 1 47.66 85 ASN A N 1
ATOM 705 C CA . ASN A 1 85 ? 11.328 -62.031 -1.164 1 47.66 85 ASN A CA 1
ATOM 706 C C . ASN A 1 85 ? 12.461 -62.094 -0.148 1 47.66 85 ASN A C 1
ATOM 708 O O . ASN A 1 85 ? 13.227 -61.156 0.007 1 47.66 85 ASN A O 1
ATOM 712 N N . LYS A 1 86 ? 12.352 -62.875 0.9 1 45.81 86 LYS A N 1
ATOM 713 C CA . LYS A 1 86 ? 13.422 -63.156 1.858 1 45.81 86 LYS A CA 1
ATOM 714 C C . LYS A 1 86 ? 14.789 -63.031 1.2 1 45.81 86 LYS A C 1
ATOM 716 O O . LYS A 1 86 ? 15.766 -62.625 1.839 1 45.81 86 LYS A O 1
ATOM 721 N N . ASN A 1 87 ? 15.18 -64.062 0.364 1 36.12 87 ASN A N 1
ATOM 722 C CA . ASN A 1 87 ? 16.547 -64.125 -0.148 1 36.12 87 ASN A CA 1
ATOM 723 C C . ASN A 1 87 ? 16.812 -62.906 -1.078 1 36.12 87 ASN A C 1
ATOM 725 O O . ASN A 1 87 ? 16.172 -62.781 -2.127 1 36.12 87 ASN A O 1
ATOM 729 N N . GLN A 1 88 ? 17.125 -61.781 -0.549 1 38.06 88 GLN A N 1
ATOM 730 C CA . GLN A 1 88 ? 17.594 -60.594 -1.24 1 38.06 88 GLN A CA 1
ATOM 731 C C . GLN A 1 88 ? 18.203 -60.938 -2.592 1 38.06 88 GLN A C 1
ATOM 733 O O . GLN A 1 88 ? 19.125 -61.781 -2.666 1 38.06 88 GLN A O 1
ATOM 738 N N . ILE A 1 89 ? 17.531 -60.875 -3.707 1 37.03 89 ILE A N 1
ATOM 739 C CA . ILE A 1 89 ? 18.094 -61.094 -5.027 1 37.03 89 ILE A CA 1
ATOM 740 C C . ILE A 1 89 ? 19.516 -60.531 -5.102 1 37.03 89 ILE A C 1
ATOM 742 O O . ILE A 1 89 ? 19.703 -59.312 -4.996 1 37.03 89 ILE A O 1
ATOM 746 N N . LYS A 1 90 ? 20.516 -61.219 -4.582 1 39.62 90 LYS A N 1
ATOM 747 C CA . LYS A 1 90 ? 21.875 -60.875 -4.977 1 39.62 90 LYS A CA 1
ATOM 748 C C . LYS A 1 90 ? 21.938 -60.5 -6.457 1 39.62 90 LYS A C 1
ATOM 750 O O . LYS A 1 90 ? 21.266 -61.125 -7.285 1 39.62 90 LYS A O 1
ATOM 755 N N . THR A 1 91 ? 22.484 -59.375 -6.766 1 37.78 91 THR A N 1
ATOM 756 C CA . THR A 1 91 ? 22.719 -58.781 -8.086 1 37.78 91 THR A CA 1
ATOM 757 C C . THR A 1 91 ? 22.969 -59.875 -9.117 1 37.78 91 THR A C 1
ATOM 759 O O . THR A 1 91 ? 22.781 -59.656 -10.312 1 37.78 91 THR A O 1
ATOM 762 N N . ASN A 1 92 ? 23.719 -61.094 -8.68 1 33.5 92 ASN A N 1
ATOM 763 C CA . ASN A 1 92 ? 24.203 -62.125 -9.578 1 33.5 92 ASN A CA 1
ATOM 764 C C . ASN A 1 92 ? 23.172 -63.219 -9.766 1 33.5 92 ASN A C 1
ATOM 766 O O . ASN A 1 92 ? 23.516 -64.312 -10.188 1 33.5 92 ASN A O 1
ATOM 770 N N . SER A 1 93 ? 22.078 -63.281 -9.016 1 35.41 93 SER A N 1
ATOM 771 C CA . SER A 1 93 ? 21.297 -64.5 -9.156 1 35.41 93 SER A CA 1
ATOM 772 C C . SER A 1 93 ? 20.531 -64.562 -10.477 1 35.41 93 SER A C 1
ATOM 774 O O . SER A 1 93 ? 20.141 -63.5 -10.992 1 35.41 93 SER A O 1
ATOM 776 N N . SER A 1 94 ? 20.688 -65.688 -11.273 1 37.91 94 SER A N 1
ATOM 777 C CA . SER A 1 94 ? 20.125 -66 -12.586 1 37.91 94 SER A CA 1
ATOM 778 C C . SER A 1 94 ? 18.625 -65.75 -12.609 1 37.91 94 SER A C 1
ATOM 780 O O . SER A 1 94 ? 17.969 -65.812 -11.562 1 37.91 94 SER A O 1
ATOM 782 N N . THR A 1 95 ? 18.047 -65.375 -13.75 1 39.72 95 THR A N 1
ATOM 783 C CA . THR A 1 95 ? 16.641 -65.25 -14.094 1 39.72 95 THR A CA 1
ATOM 784 C C . THR A 1 95 ? 15.805 -66.312 -13.469 1 39.72 95 THR A C 1
ATOM 786 O O . THR A 1 95 ? 14.664 -66.125 -13.055 1 39.72 95 THR A O 1
ATOM 789 N N . SER A 1 96 ? 16.328 -67.562 -13.445 1 40.56 96 SER A N 1
ATOM 790 C CA . SER A 1 96 ? 15.625 -68.75 -13.016 1 40.56 96 SER A CA 1
ATOM 791 C C . SER A 1 96 ? 15.328 -68.75 -11.516 1 40.56 96 SER A C 1
ATOM 793 O O . SER A 1 96 ? 14.266 -69.188 -11.078 1 40.56 96 SER A O 1
ATOM 795 N N . GLU A 1 97 ? 16.297 -68.375 -10.75 1 43.78 97 GLU A N 1
ATOM 796 C CA . GLU A 1 97 ? 16.141 -68.375 -9.297 1 43.78 97 GLU A CA 1
ATOM 797 C C . GLU A 1 97 ? 15.211 -67.25 -8.82 1 43.78 97 GLU A C 1
ATOM 799 O O . GLU A 1 97 ? 14.508 -67.438 -7.82 1 43.78 97 GLU A O 1
ATOM 804 N N . PHE A 1 98 ? 15.242 -66.125 -9.523 1 43.62 98 PHE A N 1
ATOM 805 C CA . PHE A 1 98 ? 14.297 -65.062 -9.25 1 43.62 98 PHE A CA 1
ATOM 806 C C . PHE A 1 98 ? 12.859 -65.562 -9.391 1 43.62 98 PHE A C 1
ATOM 808 O O . PHE A 1 98 ? 11.992 -65.188 -8.594 1 43.62 98 PHE A O 1
ATOM 815 N N . LEU A 1 99 ? 12.594 -66.375 -10.414 1 44.38 99 LEU A N 1
ATOM 816 C CA . LEU A 1 99 ? 11.289 -66.938 -10.68 1 44.38 99 LEU A CA 1
ATOM 817 C C . LEU A 1 99 ? 10.938 -68 -9.625 1 44.38 99 LEU A C 1
ATOM 819 O O . LEU A 1 99 ? 9.766 -68.312 -9.398 1 44.38 99 LEU A O 1
ATOM 823 N N . ALA A 1 100 ? 11.852 -68.812 -9.18 1 42.84 100 ALA A N 1
ATOM 824 C CA . ALA A 1 100 ? 11.594 -69.938 -8.297 1 42.84 100 ALA A CA 1
ATOM 825 C C . ALA A 1 100 ? 11.109 -69.5 -6.93 1 42.84 100 ALA A C 1
ATOM 827 O O . ALA A 1 100 ? 10.328 -70.188 -6.27 1 42.84 100 ALA A O 1
ATOM 828 N N . THR A 1 101 ? 11.797 -68.688 -6.25 1 41.16 101 THR A N 1
ATOM 829 C CA . THR A 1 101 ? 11.516 -68.5 -4.84 1 41.16 101 THR A CA 1
ATOM 830 C C . THR A 1 101 ? 10.336 -67.562 -4.668 1 41.16 101 THR A C 1
ATOM 832 O O . THR A 1 101 ? 9.773 -67.438 -3.576 1 41.16 101 THR A O 1
ATOM 835 N N . SER A 1 102 ? 10.297 -66.312 -5.34 1 43 102 SER A N 1
ATOM 836 C CA . SER A 1 102 ? 9.398 -65.25 -4.934 1 43 102 SER A CA 1
ATOM 837 C C . SER A 1 102 ? 7.945 -65.562 -5.23 1 43 102 SER A C 1
ATOM 839 O O . SER A 1 102 ? 7.664 -66.5 -6.043 1 43 102 SER A O 1
ATOM 841 N N . ALA A 1 103 ? 6.91 -64.75 -4.711 1 47.44 103 ALA A N 1
ATOM 842 C CA . ALA A 1 103 ? 5.461 -64.688 -4.871 1 47.44 103 ALA A CA 1
ATOM 843 C C . ALA A 1 103 ? 5.062 -65 -6.32 1 47.44 103 ALA A C 1
ATOM 845 O O . ALA A 1 103 ? 5.828 -64.688 -7.242 1 47.44 103 ALA A O 1
ATOM 846 N N . SER A 1 104 ? 4.008 -65.812 -6.559 1 56.19 104 SER A N 1
ATOM 847 C CA . SER A 1 104 ? 3.35 -66.25 -7.785 1 56.19 104 SER A CA 1
ATOM 848 C C . SER A 1 104 ? 3.25 -65.125 -8.797 1 56.19 104 SER A C 1
ATOM 850 O O . SER A 1 104 ? 2.523 -64.125 -8.578 1 56.19 104 SER A O 1
ATOM 852 N N . ILE A 1 105 ? 4.34 -64.938 -9.492 1 69.44 105 ILE A N 1
ATOM 853 C CA . ILE A 1 105 ? 4.289 -64 -10.633 1 69.44 105 ILE A CA 1
ATOM 854 C C . ILE A 1 105 ? 3.133 -64.375 -11.547 1 69.44 105 ILE A C 1
ATOM 856 O O . ILE A 1 105 ? 3.213 -65.438 -12.258 1 69.44 105 ILE A O 1
ATOM 860 N N . THR A 1 106 ? 2.109 -63.844 -11.203 1 78.75 106 THR A N 1
ATOM 861 C CA . THR A 1 106 ? 0.921 -64 -12.031 1 78.75 106 THR A CA 1
ATOM 862 C C . THR A 1 106 ? 0.943 -63.062 -13.219 1 78.75 106 THR A C 1
ATOM 864 O O . THR A 1 106 ? 1.668 -62.062 -13.211 1 78.75 106 THR A O 1
ATOM 867 N N . PRO A 1 107 ? 0.346 -63.469 -14.227 1 81.44 107 PRO A N 1
ATOM 868 C CA . PRO A 1 107 ? 0.229 -62.531 -15.352 1 81.44 107 PRO A CA 1
ATOM 869 C C . PRO A 1 107 ? -0.291 -61.156 -14.922 1 81.44 107 PRO A C 1
ATOM 871 O O . PRO A 1 107 ? 0.122 -60.125 -15.477 1 81.44 107 PRO A O 1
ATOM 874 N N . PHE A 1 108 ? -1.083 -61.219 -13.906 1 86.25 108 PHE A N 1
ATOM 875 C CA . PHE A 1 108 ? -1.623 -59.969 -13.398 1 86.25 108 PHE A CA 1
ATOM 876 C C . PHE A 1 108 ? -0.524 -59.125 -12.773 1 86.25 108 PHE A C 1
ATOM 878 O O . PHE A 1 108 ? -0.456 -57.906 -13 1 86.25 108 PHE A O 1
ATOM 885 N N . PHE A 1 109 ? 0.324 -59.688 -12.023 1 87.38 109 PHE A N 1
ATOM 886 C CA . PHE A 1 109 ? 1.455 -59.031 -11.398 1 87.38 109 PHE A CA 1
ATOM 887 C C . PHE A 1 109 ? 2.369 -58.406 -12.445 1 87.38 109 PHE A C 1
ATOM 889 O O . PHE A 1 109 ? 2.754 -57.25 -12.336 1 87.38 109 PHE A O 1
ATOM 896 N N . LEU A 1 110 ? 2.678 -59.156 -13.453 1 86.19 110 LEU A N 1
ATOM 897 C CA . LEU A 1 110 ? 3.594 -58.688 -14.484 1 86.19 110 LEU A CA 1
ATOM 898 C C . LEU A 1 110 ? 2.994 -57.5 -15.25 1 86.19 110 LEU A C 1
ATOM 900 O O . LEU A 1 110 ? 3.703 -56.562 -15.602 1 86.19 110 LEU A O 1
ATOM 904 N N . ARG A 1 111 ? 1.712 -57.562 -15.477 1 88.62 111 ARG A N 1
ATOM 905 C CA . ARG A 1 111 ? 1.024 -56.5 -16.172 1 88.62 111 ARG A CA 1
ATOM 906 C C . ARG A 1 111 ? 1.035 -55.219 -15.336 1 88.62 111 ARG A C 1
ATOM 908 O O . ARG A 1 111 ? 1.206 -54.125 -15.875 1 88.62 111 ARG A O 1
ATOM 915 N N . GLU A 1 112 ? 0.827 -55.438 -14.094 1 92 112 GLU A N 1
ATOM 916 C CA . GLU A 1 112 ? 0.824 -54.25 -13.211 1 92 112 GLU A CA 1
ATOM 917 C C . GLU A 1 112 ? 2.203 -53.625 -13.148 1 92 112 GLU A C 1
ATOM 919 O O . GLU A 1 112 ? 2.316 -52.375 -13.148 1 92 112 GLU A O 1
ATOM 924 N N . 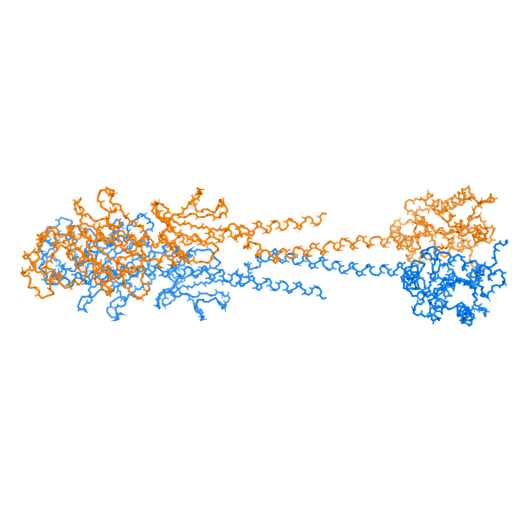VAL A 1 113 ? 3.203 -54.406 -13.062 1 90.69 113 VAL A N 1
ATOM 925 C CA . VAL A 1 113 ? 4.566 -53.906 -13.047 1 90.69 113 VAL A CA 1
ATOM 926 C C . VAL A 1 113 ? 4.848 -53.156 -14.344 1 90.69 113 VAL A C 1
ATOM 928 O O . VAL A 1 113 ? 5.438 -52.062 -14.328 1 90.69 113 VAL A O 1
ATOM 931 N N . GLU A 1 114 ? 4.441 -53.719 -15.422 1 89.12 114 GLU A N 1
ATOM 932 C CA . GLU A 1 114 ? 4.629 -53.062 -16.719 1 89.12 114 GLU A CA 1
ATOM 933 C C . GLU A 1 114 ? 3.908 -51.719 -16.75 1 89.12 114 GLU A C 1
ATOM 935 O O . GLU A 1 114 ? 4.449 -50.719 -17.266 1 89.12 114 GLU A O 1
ATOM 940 N N . ALA A 1 115 ? 2.701 -51.75 -16.297 1 91.81 115 ALA A N 1
ATOM 941 C CA . ALA A 1 115 ? 1.939 -50.5 -16.234 1 91.81 115 ALA A CA 1
ATOM 942 C C . ALA A 1 115 ? 2.666 -49.438 -15.398 1 91.81 115 ALA A C 1
ATOM 944 O O . ALA A 1 115 ? 2.713 -48.281 -15.773 1 91.81 115 ALA A O 1
ATOM 945 N N . ALA A 1 116 ? 3.211 -49.844 -14.289 1 93.19 116 ALA A N 1
ATOM 946 C CA . ALA A 1 116 ? 3.945 -48.938 -13.406 1 93.19 116 ALA A CA 1
ATOM 947 C C . ALA A 1 116 ? 5.199 -48.406 -14.094 1 93.19 116 ALA A C 1
ATOM 949 O O . ALA A 1 116 ? 5.52 -47.219 -13.984 1 93.19 116 ALA A O 1
ATOM 950 N N . LEU A 1 117 ? 5.887 -49.281 -14.797 1 89.69 117 LEU A N 1
ATOM 951 C CA . LEU A 1 117 ? 7.109 -48.875 -15.484 1 89.69 117 LEU A CA 1
ATOM 952 C C . LEU A 1 117 ? 6.805 -47.844 -16.594 1 89.69 117 LEU A C 1
ATOM 954 O O . LEU A 1 117 ? 7.676 -47.062 -16.969 1 89.69 117 LEU A O 1
ATOM 958 N N . GLY A 1 118 ? 5.582 -47.875 -17.094 1 88.62 118 GLY A N 1
ATOM 959 C CA . GLY A 1 118 ? 5.148 -46.906 -18.094 1 88.62 118 GLY A CA 1
ATOM 960 C C . GLY A 1 118 ? 5.07 -45.5 -17.578 1 88.62 118 GLY A C 1
ATOM 961 O O . GLY A 1 118 ? 4.984 -44.562 -18.359 1 88.62 118 GLY A O 1
ATOM 962 N N . LEU A 1 119 ? 5.203 -45.312 -16.297 1 91.25 119 LEU A N 1
ATOM 963 C CA . LEU A 1 119 ? 5.113 -44 -15.68 1 91.25 119 LEU A CA 1
ATOM 964 C C . LEU A 1 119 ? 6.461 -43.281 -15.719 1 91.25 119 LEU A C 1
ATOM 966 O O . LEU A 1 119 ? 6.59 -42.188 -15.227 1 91.25 119 LEU A O 1
ATOM 970 N N . GLY A 1 120 ? 7.438 -43.875 -16.281 1 86.38 120 GLY A N 1
ATOM 971 C CA . GLY A 1 120 ? 8.789 -43.344 -16.266 1 86.38 120 GLY A CA 1
ATOM 972 C C . GLY A 1 120 ? 8.891 -41.938 -16.797 1 86.38 120 GLY A C 1
ATOM 973 O O . GLY A 1 120 ? 9.547 -41.094 -16.188 1 86.38 120 GLY A O 1
ATOM 974 N N . GLY A 1 121 ? 8.219 -41.719 -17.891 1 84.06 121 GLY A N 1
ATOM 975 C CA . GLY A 1 121 ? 8.234 -40.375 -18.453 1 84.06 121 GLY A CA 1
ATOM 976 C C . GLY A 1 121 ? 7.641 -39.312 -17.547 1 84.06 121 GLY A C 1
ATOM 977 O O . GLY A 1 121 ? 8.164 -38.219 -17.438 1 84.06 121 GLY A O 1
ATOM 978 N N . GLN A 1 122 ? 6.598 -39.625 -16.875 1 88.5 122 GLN A N 1
ATOM 979 C CA . GLN A 1 122 ? 5.953 -38.719 -15.93 1 88.5 122 GLN A CA 1
ATOM 980 C C . GLN A 1 122 ? 6.809 -38.531 -14.688 1 88.5 122 GLN A C 1
ATOM 982 O O . GLN A 1 122 ? 6.953 -37.406 -14.203 1 88.5 122 GLN A O 1
ATOM 987 N N . PHE A 1 123 ? 7.418 -39.594 -14.211 1 88.62 123 PHE A N 1
ATOM 988 C CA . PHE A 1 123 ? 8.266 -39.531 -13.031 1 88.62 123 PHE A CA 1
ATOM 989 C C . PHE A 1 123 ? 9.477 -38.656 -13.281 1 88.62 123 PHE A C 1
ATOM 991 O O . PHE A 1 123 ? 9.859 -37.844 -12.422 1 88.62 123 PHE A O 1
ATOM 998 N N . GLU A 1 124 ? 10 -38.688 -14.406 1 83.56 124 GLU A N 1
ATOM 999 C CA . GLU A 1 124 ? 11.203 -37.938 -14.742 1 83.56 124 GLU A CA 1
ATOM 1000 C C . GLU A 1 124 ? 10.922 -36.438 -14.711 1 83.56 124 GLU A C 1
ATOM 1002 O O . GLU A 1 124 ? 11.766 -35.656 -14.281 1 83.56 124 GLU A O 1
ATOM 1007 N N . THR A 1 125 ? 9.758 -36.094 -15.125 1 83.94 125 THR A N 1
ATOM 1008 C CA . THR A 1 125 ? 9.43 -34.656 -15.203 1 83.94 125 THR A CA 1
ATOM 1009 C C . THR A 1 125 ? 9.023 -34.125 -13.828 1 83.94 125 THR A C 1
ATOM 1011 O O . THR A 1 125 ? 9.156 -32.938 -13.555 1 83.94 125 THR A O 1
ATOM 1014 N N . LEU A 1 126 ? 8.539 -34.969 -13.062 1 83.06 126 LEU A N 1
ATOM 1015 C CA . LEU A 1 126 ? 8.109 -34.562 -11.727 1 83.06 126 LEU A CA 1
ATOM 1016 C C . LEU A 1 126 ? 9.312 -34.312 -10.828 1 83.06 126 LEU A C 1
ATOM 1018 O O . LEU A 1 126 ? 9.289 -33.375 -10.008 1 83.06 126 LEU A O 1
ATOM 1022 N N . VAL A 1 127 ? 10.312 -35.125 -11 1 73.75 127 VAL A N 1
ATOM 1023 C CA . VAL A 1 127 ? 11.422 -35.062 -10.055 1 73.75 127 VAL A CA 1
ATOM 1024 C C . VAL A 1 127 ? 12.594 -34.312 -10.664 1 73.75 127 VAL A C 1
ATOM 1026 O O . VAL A 1 127 ? 13.57 -34 -9.977 1 73.75 127 VAL A O 1
ATOM 1029 N N . GLU A 1 128 ? 12.688 -34.188 -12.016 1 62.5 128 GLU A N 1
ATOM 1030 C CA . GLU A 1 128 ? 13.828 -33.562 -12.703 1 62.5 128 GLU A CA 1
ATOM 1031 C C . GLU A 1 128 ? 14.188 -32.219 -12.07 1 62.5 128 GLU A C 1
ATOM 1033 O O . GLU A 1 128 ? 13.305 -31.469 -11.664 1 62.5 128 GLU A O 1
ATOM 1038 N N . THR A 1 129 ? 15.5 -32.156 -11.57 1 51.09 129 THR A N 1
ATOM 1039 C CA . THR A 1 129 ? 16.422 -31.438 -10.703 1 51.09 129 THR A CA 1
ATOM 1040 C C . THR A 1 129 ? 16.562 -29.984 -11.164 1 51.09 129 THR A C 1
ATOM 1042 O O . THR A 1 129 ? 17.234 -29.188 -10.508 1 51.09 129 THR A O 1
ATOM 1045 N N . GLU A 1 130 ? 16.531 -29.781 -12.469 1 47.81 130 GLU A N 1
ATOM 1046 C CA . GLU A 1 130 ? 17.297 -28.562 -12.594 1 47.81 130 GLU A CA 1
ATOM 1047 C C . GLU A 1 130 ? 17 -27.594 -11.445 1 47.81 130 GLU A C 1
ATOM 1049 O O . GLU A 1 130 ? 17.906 -26.906 -10.953 1 47.81 130 GLU A O 1
ATOM 1054 N N . THR A 1 131 ? 15.828 -27.125 -11.375 1 49.25 131 THR A N 1
ATOM 1055 C CA . THR A 1 131 ? 15.578 -26.141 -10.32 1 49.25 131 THR A CA 1
ATOM 1056 C C . THR A 1 131 ? 15.031 -26.812 -9.07 1 49.25 131 THR A C 1
ATOM 1058 O O . THR A 1 131 ? 14.578 -27.953 -9.117 1 49.25 131 THR A O 1
ATOM 1061 N N . GLN A 1 132 ? 15.102 -26.25 -7.883 1 51.25 132 GLN A N 1
ATOM 1062 C CA . GLN A 1 132 ? 14.648 -26.641 -6.559 1 51.25 132 GLN A CA 1
ATOM 1063 C C . GLN A 1 132 ? 13.367 -27.469 -6.645 1 51.25 132 GLN A C 1
ATOM 1065 O O . GLN A 1 132 ? 12.281 -26.922 -6.832 1 51.25 132 GLN A O 1
ATOM 1070 N N . SER A 1 133 ? 13.453 -28.75 -6.996 1 58.72 133 SER A N 1
ATOM 1071 C CA . SER A 1 133 ? 12.32 -29.641 -7.18 1 58.72 133 SER A CA 1
ATOM 1072 C C . SER A 1 133 ? 11.352 -29.562 -6.008 1 58.72 133 SER A C 1
ATOM 1074 O O . SER A 1 133 ? 11.766 -29.562 -4.848 1 58.72 133 SER A O 1
ATOM 1076 N N . GLU A 1 134 ? 10.148 -29.203 -6.328 1 72.06 134 GLU A N 1
ATOM 1077 C CA . GLU A 1 134 ? 9.023 -29.109 -5.41 1 72.06 134 GLU A CA 1
ATOM 1078 C C . GLU A 1 134 ? 8.57 -30.484 -4.934 1 72.06 134 GLU A C 1
ATOM 1080 O O . GLU A 1 134 ? 8.031 -30.625 -3.834 1 72.06 134 GLU A O 1
ATOM 1085 N N . VAL A 1 135 ? 9.023 -31.594 -5.68 1 84.69 135 VAL A N 1
ATOM 1086 C CA . VAL A 1 135 ? 8.555 -32.938 -5.395 1 84.69 135 VAL A CA 1
ATOM 1087 C C . VAL A 1 135 ? 9.695 -33.781 -4.801 1 84.69 135 VAL A C 1
ATOM 1089 O O . VAL A 1 135 ? 10.789 -33.812 -5.363 1 84.69 135 VAL A O 1
ATOM 1092 N N . VAL A 1 136 ? 9.469 -34.344 -3.662 1 86.69 136 VAL A N 1
ATOM 1093 C CA . VAL A 1 136 ? 10.469 -35.156 -2.984 1 86.69 136 VAL A CA 1
ATOM 1094 C C . VAL A 1 136 ? 10.5 -36.562 -3.604 1 86.69 136 VAL A C 1
ATOM 1096 O O . VAL A 1 136 ? 11.555 -37.031 -4.02 1 86.69 136 VAL A O 1
ATOM 1099 N N . TRP A 1 137 ? 9.312 -37.188 -3.629 1 88.75 137 TRP A N 1
ATOM 1100 C CA . TRP A 1 137 ? 9.164 -38.5 -4.211 1 88.75 137 TRP A CA 1
ATOM 1101 C C . TRP A 1 137 ? 7.918 -38.594 -5.082 1 88.75 137 TRP A C 1
ATOM 1103 O O . TRP A 1 137 ? 6.914 -37.906 -4.805 1 88.75 137 TRP A O 1
ATOM 1113 N N . ALA A 1 138 ? 8.047 -39.312 -6.102 1 92.12 138 ALA A N 1
ATOM 1114 C CA . ALA A 1 138 ? 6.902 -39.812 -6.863 1 92.12 138 ALA A CA 1
ATOM 1115 C C . ALA A 1 138 ? 6.941 -41.344 -6.973 1 92.12 138 ALA A C 1
ATOM 1117 O O . ALA A 1 138 ? 7.996 -41.906 -7.242 1 92.12 138 ALA A O 1
ATOM 1118 N N . TYR A 1 139 ? 5.824 -41.938 -6.594 1 92.88 139 TYR A N 1
ATOM 1119 C CA . TYR A 1 139 ? 5.934 -43.406 -6.59 1 92.88 139 TYR A CA 1
ATOM 1120 C C . TYR A 1 139 ? 4.562 -44.062 -6.75 1 92.88 139 TYR A C 1
ATOM 1122 O O . TYR A 1 139 ? 3.533 -43.406 -6.566 1 92.88 139 TYR A O 1
ATOM 1130 N N . TYR A 1 140 ? 4.617 -45.281 -7.191 1 95.94 140 TYR A N 1
ATOM 1131 C CA . TYR A 1 140 ? 3.488 -46.219 -7.207 1 95.94 140 TYR A CA 1
ATOM 1132 C C . TYR A 1 140 ? 3.742 -47.406 -6.285 1 95.94 140 TYR A C 1
ATOM 1134 O O . TYR A 1 140 ? 4.723 -48.125 -6.457 1 95.94 140 TYR A O 1
ATOM 1142 N N . LEU A 1 141 ? 2.902 -47.5 -5.281 1 95.19 141 LEU A N 1
ATOM 1143 C CA . LEU A 1 141 ? 2.961 -48.625 -4.34 1 95.19 141 LEU A CA 1
ATOM 1144 C C . LEU A 1 141 ? 1.828 -49.594 -4.594 1 95.19 141 LEU A C 1
ATOM 1146 O O . LEU A 1 141 ? 0.652 -49.25 -4.523 1 95.19 141 LEU A O 1
ATOM 1150 N N . SER A 1 142 ? 2.215 -50.812 -4.879 1 95.69 142 SER A N 1
ATOM 1151 C CA . SER A 1 142 ? 1.24 -51.812 -5.289 1 95.69 142 SER A CA 1
ATOM 1152 C C . SER A 1 142 ? 0.794 -52.656 -4.105 1 95.69 142 SER A C 1
ATOM 1154 O O . SER A 1 142 ? 1.577 -52.938 -3.191 1 95.69 142 SER A O 1
ATOM 1156 N N . ALA A 1 143 ? -0.46 -53.125 -4.184 1 94 143 ALA A N 1
ATOM 1157 C CA . ALA A 1 143 ? -0.97 -54.094 -3.205 1 94 143 ALA A CA 1
ATOM 1158 C C . ALA A 1 143 ? -0.274 -55.438 -3.346 1 94 143 ALA A C 1
ATOM 1160 O O . ALA A 1 143 ? -0.302 -56.25 -2.424 1 94 143 ALA A O 1
ATOM 1161 N N . GLN A 1 144 ? 0.333 -55.656 -4.508 1 90.31 144 GLN A N 1
ATOM 1162 C CA . GLN A 1 144 ? 1.06 -56.875 -4.75 1 90.31 144 GLN A CA 1
ATOM 1163 C C . GLN A 1 144 ? 2.494 -56.781 -4.238 1 90.31 144 GLN A C 1
ATOM 1165 O O . GLN A 1 144 ? 3.35 -57.594 -4.621 1 90.31 144 GLN A O 1
ATOM 1170 N N . LYS A 1 145 ? 2.781 -55.781 -3.504 1 89.5 145 LYS A N 1
ATOM 1171 C CA . LYS A 1 145 ? 4.012 -55.656 -2.73 1 89.5 145 LYS A CA 1
ATOM 1172 C C . LYS A 1 145 ? 5.191 -55.281 -3.633 1 89.5 145 LYS A C 1
ATOM 1174 O O . LYS A 1 145 ? 6.246 -55.938 -3.559 1 89.5 145 LYS A O 1
ATOM 1179 N N . PHE A 1 146 ? 5.051 -54.344 -4.441 1 89.81 146 PHE A N 1
ATOM 1180 C CA . PHE A 1 146 ? 6.184 -53.75 -5.137 1 89.81 146 PHE A CA 1
ATOM 1181 C C . PHE A 1 146 ? 6.059 -52.219 -5.176 1 89.81 146 PHE A C 1
ATOM 1183 O O . PHE A 1 146 ? 4.977 -51.688 -4.965 1 89.81 146 PHE A O 1
ATOM 1190 N N . LEU A 1 147 ? 7.191 -51.656 -5.355 1 91.12 147 LEU A N 1
ATOM 1191 C CA . LEU A 1 147 ? 7.297 -50.219 -5.383 1 91.12 147 LEU A CA 1
ATOM 1192 C C . LEU A 1 147 ? 8.062 -49.75 -6.609 1 91.12 147 LEU A C 1
ATOM 1194 O O . LEU A 1 147 ? 9.109 -50.312 -6.945 1 91.12 147 LEU A O 1
ATOM 1198 N N . TYR A 1 148 ? 7.461 -48.875 -7.359 1 92.25 148 TYR A N 1
ATOM 1199 C CA . TYR A 1 148 ? 8.164 -48.125 -8.398 1 92.25 148 TYR A CA 1
ATOM 1200 C C . TYR A 1 148 ? 8.25 -46.625 -8.047 1 92.25 148 TYR A C 1
ATOM 1202 O O . TYR A 1 148 ? 7.227 -46 -7.781 1 92.25 148 TYR A O 1
ATOM 1210 N N . PHE A 1 149 ? 9.461 -46.062 -7.953 1 88.94 149 PHE A N 1
ATOM 1211 C CA . PHE A 1 149 ? 9.586 -44.719 -7.41 1 88.94 149 PHE A CA 1
ATOM 1212 C C . PHE A 1 149 ? 10.617 -43.906 -8.195 1 88.94 149 PHE A C 1
ATOM 1214 O O . PHE A 1 149 ? 11.359 -44.469 -9.008 1 88.94 149 PHE A O 1
ATOM 1221 N N . ALA A 1 150 ? 10.602 -42.688 -8.133 1 86.88 150 ALA A N 1
ATOM 1222 C CA . ALA A 1 150 ? 11.57 -41.719 -8.633 1 86.88 150 ALA A CA 1
ATOM 1223 C C . ALA A 1 150 ? 11.789 -40.594 -7.625 1 86.88 150 ALA A C 1
ATOM 1225 O O . ALA A 1 150 ? 10.891 -40.25 -6.859 1 86.88 150 ALA A O 1
ATOM 1226 N N . PRO A 1 151 ? 12.93 -39.781 -7.484 1 78.88 151 PRO A N 1
ATOM 1227 C CA . PRO A 1 151 ? 14.117 -40.094 -8.281 1 78.88 151 PRO A CA 1
ATOM 1228 C C . PRO A 1 151 ? 14.922 -41.25 -7.73 1 78.88 151 PRO A C 1
ATOM 1230 O O . PRO A 1 151 ? 14.773 -41.625 -6.562 1 78.88 151 PRO A O 1
ATOM 1233 N N . THR A 1 152 ? 15.789 -41.875 -8.688 1 68.25 152 THR A N 1
ATOM 1234 C CA . THR A 1 152 ? 16.609 -43 -8.281 1 68.25 152 THR A CA 1
ATOM 1235 C C . THR A 1 152 ? 17.828 -42.531 -7.492 1 68.25 152 THR A C 1
ATOM 1237 O O . THR A 1 152 ? 18.375 -43.281 -6.676 1 68.25 152 THR A O 1
ATOM 1240 N N . LEU A 1 153 ? 18.328 -41.406 -7.816 1 60.22 153 LEU A N 1
ATOM 1241 C CA . LEU A 1 153 ? 19.656 -40.969 -7.379 1 60.22 153 LEU A CA 1
ATOM 1242 C C . LEU A 1 153 ? 19.625 -40.531 -5.914 1 60.22 153 LEU A C 1
ATOM 1244 O O . LEU A 1 153 ? 20.672 -40.281 -5.324 1 60.22 153 LEU A O 1
ATOM 1248 N N . LYS A 1 154 ? 18.531 -40.375 -5.391 1 59.06 154 LYS A N 1
ATOM 1249 C CA . LYS A 1 154 ? 18.609 -39.938 -4 1 59.06 154 LYS A CA 1
ATOM 1250 C C . LYS A 1 154 ? 19 -41.094 -3.084 1 59.06 154 LYS A C 1
ATOM 1252 O O . LYS A 1 154 ? 18.5 -42.219 -3.238 1 59.06 154 LYS A O 1
ATOM 1257 N N . PRO A 1 155 ? 20.312 -40.969 -2.475 1 50.44 155 PRO A N 1
ATOM 1258 C CA . PRO A 1 155 ? 20.734 -42.062 -1.584 1 50.44 155 PRO A CA 1
ATOM 1259 C C . PRO A 1 155 ? 19.594 -42.625 -0.732 1 50.44 155 PRO A C 1
ATOM 1261 O O . PRO A 1 155 ? 18.906 -41.844 -0.053 1 50.44 155 PRO A O 1
ATOM 1264 N N . TYR A 1 156 ? 18.906 -43.625 -1.328 1 52.75 156 TYR A N 1
ATOM 1265 C CA . TYR A 1 156 ? 17.766 -44.188 -0.582 1 52.75 156 TYR A CA 1
ATOM 1266 C C . TYR A 1 156 ? 18.156 -45.469 0.122 1 52.75 156 TYR A C 1
ATOM 1268 O O . TYR A 1 156 ? 18.234 -46.531 -0.509 1 52.75 156 TYR A O 1
ATOM 1276 N N . LYS A 1 157 ? 19.188 -45.625 0.707 1 48.97 157 LYS A N 1
ATOM 1277 C CA . LYS A 1 157 ? 19.609 -46.969 1.043 1 48.97 157 LYS A CA 1
ATOM 1278 C C . LYS A 1 157 ? 18.422 -47.875 1.322 1 48.97 157 LYS A C 1
ATOM 1280 O O . LYS A 1 157 ? 18.125 -48.781 0.534 1 48.97 157 LYS A O 1
ATOM 1285 N N . ASP A 1 158 ? 18.078 -48.156 2.676 1 51.56 158 ASP A N 1
ATOM 1286 C CA . ASP A 1 158 ? 17.359 -49.219 3.371 1 51.56 158 ASP A CA 1
ATOM 1287 C C . ASP A 1 158 ? 15.891 -48.844 3.566 1 51.56 158 ASP A C 1
ATOM 1289 O O . ASP A 1 158 ? 15.156 -49.531 4.293 1 51.56 158 ASP A O 1
ATOM 1293 N N . ILE A 1 159 ? 15.336 -47.719 2.785 1 57.38 159 ILE A N 1
ATOM 1294 C CA . ILE A 1 159 ? 14.219 -47.094 3.475 1 57.38 159 ILE A CA 1
ATOM 1295 C C . ILE A 1 159 ? 12.906 -47.469 2.785 1 57.38 159 ILE A C 1
ATOM 1297 O O . ILE A 1 159 ? 11.836 -47.406 3.389 1 57.38 159 ILE A O 1
ATOM 1301 N N . PHE A 1 160 ? 12.938 -47.938 1.586 1 70.62 160 PHE A N 1
ATOM 1302 C CA . PHE A 1 160 ? 11.664 -48.344 1.009 1 70.62 160 PHE A CA 1
ATOM 1303 C C . PHE A 1 160 ? 11.398 -49.812 1.298 1 70.62 160 PHE A C 1
ATOM 1305 O O . PHE A 1 160 ? 11.953 -50.719 0.639 1 70.62 160 PHE A O 1
ATOM 1312 N N . ASN A 1 161 ? 10.719 -50 2.443 1 77 161 ASN A N 1
ATOM 1313 C CA . ASN A 1 161 ? 10.328 -51.344 2.883 1 77 161 ASN A CA 1
ATOM 1314 C C . ASN A 1 161 ? 8.828 -51.438 3.109 1 77 161 ASN A C 1
ATOM 1316 O O . ASN A 1 161 ? 8.078 -50.531 2.725 1 77 161 ASN A O 1
ATOM 1320 N N . GLU A 1 162 ? 8.422 -52.5 3.666 1 83.38 162 GLU A N 1
ATOM 1321 C CA . GLU A 1 162 ? 7.004 -52.781 3.854 1 83.38 162 GLU A CA 1
ATOM 1322 C C . GLU A 1 162 ? 6.371 -51.781 4.832 1 83.38 162 GLU A C 1
ATOM 1324 O O . GLU A 1 162 ? 5.145 -51.719 4.938 1 83.38 162 GLU A O 1
ATOM 1329 N N . GLY A 1 163 ? 7.203 -51 5.48 1 83.38 163 GLY A N 1
ATOM 1330 C CA . GLY A 1 163 ? 6.699 -49.969 6.363 1 83.38 163 GLY A CA 1
ATOM 1331 C C . GLY A 1 163 ? 5.887 -48.906 5.641 1 83.38 163 GLY A C 1
ATOM 1332 O O . GLY A 1 163 ? 5.109 -48.188 6.262 1 83.38 163 GLY A O 1
ATOM 1333 N N . LEU A 1 164 ? 6.031 -48.844 4.324 1 88.44 164 LEU A N 1
ATOM 1334 C CA . LEU A 1 164 ? 5.289 -47.875 3.5 1 88.44 164 LEU A CA 1
ATOM 1335 C C . LEU A 1 164 ? 3.791 -48.156 3.578 1 88.44 164 LEU A C 1
ATOM 1337 O O . LEU A 1 164 ? 2.984 -47.219 3.447 1 88.44 164 LEU A O 1
ATOM 1341 N N . TYR A 1 165 ? 3.465 -49.406 3.82 1 91.75 165 TYR A N 1
ATOM 1342 C CA . TYR A 1 165 ? 2.061 -49.812 3.834 1 91.75 165 TYR A CA 1
ATOM 1343 C C . TYR A 1 165 ? 1.384 -49.375 5.125 1 91.75 165 TYR A C 1
ATOM 1345 O O . TYR A 1 165 ? 0.161 -49.469 5.258 1 91.75 165 TYR A O 1
ATOM 1353 N N . GLN A 1 166 ? 2.186 -48.781 6.078 1 89.44 166 GLN A N 1
ATOM 1354 C CA . GLN A 1 166 ? 1.648 -48.281 7.344 1 89.44 166 GLN A CA 1
ATOM 1355 C C . GLN A 1 166 ? 1.558 -46.781 7.348 1 89.44 166 GLN A C 1
ATOM 1357 O O . GLN A 1 166 ? 1.04 -46.188 8.297 1 89.44 166 GLN A O 1
ATOM 1362 N N . ARG A 1 167 ? 1.992 -46.188 6.34 1 89.44 167 ARG A N 1
ATOM 1363 C CA . ARG A 1 167 ? 2.01 -44.75 6.27 1 89.44 167 ARG A CA 1
ATOM 1364 C C . ARG A 1 167 ? 0.631 -44.188 5.918 1 89.44 167 ARG A C 1
ATOM 1366 O O . ARG A 1 167 ? -0.174 -44.875 5.289 1 89.44 167 ARG A O 1
ATOM 1373 N N . PRO A 1 168 ? 0.396 -42.969 6.27 1 88.31 168 PRO A N 1
ATOM 1374 C CA . PRO A 1 168 ? -0.943 -42.406 6.09 1 88.31 168 PRO A CA 1
ATOM 1375 C C . PRO A 1 168 ? -1.396 -42.406 4.629 1 88.31 168 PRO A C 1
ATOM 1377 O O . PRO A 1 168 ? -2.578 -42.625 4.348 1 88.31 168 PRO A O 1
ATOM 1380 N N . PHE A 1 169 ? -0.523 -42.219 3.703 1 91.19 169 PHE A N 1
ATOM 1381 C CA . PHE A 1 169 ? -0.907 -42.125 2.299 1 91.19 169 PHE A CA 1
ATOM 1382 C C . PHE A 1 169 ? -1.488 -43.438 1.799 1 91.19 169 PHE A C 1
ATOM 1384 O O . PHE A 1 169 ? -2.289 -43.438 0.861 1 91.19 169 PHE A O 1
ATOM 1391 N N . TRP A 1 170 ? -1.085 -44.594 2.334 1 94 170 TRP A N 1
ATOM 1392 C CA . TRP A 1 170 ? -1.603 -45.906 1.969 1 94 170 TRP A CA 1
ATOM 1393 C C . TRP A 1 170 ? -2.852 -46.25 2.775 1 94 170 TRP A C 1
ATOM 1395 O O . TRP A 1 170 ? -3.889 -46.594 2.207 1 94 170 TRP A O 1
ATOM 1405 N N . VAL A 1 171 ? -2.734 -46.031 4.141 1 94.06 171 VAL A N 1
ATOM 1406 C CA . VAL A 1 171 ? -3.793 -46.438 5.059 1 94.06 171 VAL A CA 1
ATOM 1407 C C . VAL A 1 171 ? -5.078 -45.656 4.73 1 94.06 171 VAL A C 1
ATOM 1409 O O . VAL A 1 171 ? -6.164 -46.25 4.734 1 94.06 171 VAL A O 1
ATOM 1412 N N . GLN A 1 172 ? -4.934 -44.438 4.406 1 92.19 172 GLN A N 1
ATOM 1413 C CA . GLN A 1 172 ? -6.098 -43.594 4.152 1 92.19 172 GLN A CA 1
ATOM 1414 C C . GLN A 1 172 ? -6.652 -43.844 2.75 1 92.19 172 GLN A C 1
ATOM 1416 O O . GLN A 1 172 ? -7.773 -43.438 2.439 1 92.19 172 GLN A O 1
ATOM 1421 N N . ALA A 1 173 ? -5.91 -44.531 1.888 1 94.56 173 ALA A N 1
ATOM 1422 C CA . ALA A 1 173 ? -6.332 -44.719 0.505 1 94.56 173 ALA A CA 1
ATOM 1423 C C . ALA A 1 173 ? -7 -46.094 0.337 1 94.56 173 ALA A C 1
ATOM 1425 O O . ALA A 1 173 ? -7.652 -46.344 -0.676 1 94.56 173 ALA A O 1
ATOM 1426 N N . THR A 1 174 ? -6.879 -46.938 1.311 1 95.19 174 THR A N 1
ATOM 1427 C CA . THR A 1 174 ? -7.41 -48.312 1.224 1 95.19 174 THR A CA 1
ATOM 1428 C C . THR A 1 174 ? -8.938 -48.281 1.159 1 95.19 174 THR A C 1
ATOM 1430 O O . THR A 1 174 ? -9.57 -47.344 1.66 1 95.19 174 THR A O 1
ATOM 1433 N N . PRO A 1 175 ? -9.484 -49.312 0.538 1 95.19 175 PRO A N 1
ATOM 1434 C CA . PRO A 1 175 ? -10.938 -49.312 0.366 1 95.19 175 PRO A CA 1
ATOM 1435 C C . PRO A 1 175 ? -11.688 -49.25 1.693 1 95.19 175 PRO A C 1
ATOM 1437 O O . PRO A 1 175 ? -12.781 -48.688 1.757 1 95.19 175 PRO A O 1
ATOM 1440 N N . LYS A 1 176 ? -11.195 -49.75 2.775 1 94.19 176 LYS A N 1
ATOM 1441 C CA . LYS A 1 176 ? -11.844 -49.719 4.082 1 94.19 176 LYS A CA 1
ATOM 1442 C C . LYS A 1 176 ? -11.984 -48.312 4.613 1 94.19 176 LYS A C 1
ATOM 1444 O O . LYS A 1 176 ? -13.039 -47.938 5.133 1 94.19 176 LYS A O 1
ATOM 1449 N N . THR A 1 177 ? -11.039 -47.5 4.496 1 93 177 THR A N 1
ATOM 1450 C CA . THR A 1 177 ? -11 -46.125 5.035 1 93 177 THR A CA 1
ATOM 1451 C C . THR A 1 177 ? -11.539 -45.125 4.016 1 93 177 THR A C 1
ATOM 1453 O O . THR A 1 177 ? -12.055 -44.094 4.387 1 93 177 THR A O 1
ATOM 1456 N N . ASN A 1 178 ? -11.445 -45.5 2.725 1 93.44 178 ASN A N 1
ATOM 1457 C CA . ASN A 1 178 ? -11.797 -44.625 1.631 1 93.44 178 ASN A CA 1
ATOM 1458 C C . ASN A 1 178 ? -12.711 -45.312 0.615 1 93.44 178 ASN A C 1
ATOM 1460 O O . ASN A 1 178 ? -12.336 -45.469 -0.549 1 93.44 178 ASN A O 1
ATOM 1464 N N . PRO A 1 179 ? -13.883 -45.594 1.056 1 93.44 179 PRO A N 1
ATOM 1465 C CA . PRO A 1 179 ? -14.789 -46.281 0.147 1 93.44 179 PRO A CA 1
ATOM 1466 C C . PRO A 1 179 ? -15.18 -45.438 -1.063 1 93.44 179 PRO A C 1
ATOM 1468 O O . PRO A 1 179 ? -15.547 -46 -2.107 1 93.44 179 PRO A O 1
ATOM 1471 N N . GLN A 1 180 ? -15.055 -44.188 -0.979 1 92.56 180 GLN A N 1
ATOM 1472 C CA . GLN A 1 180 ? -15.445 -43.312 -2.062 1 92.56 180 GLN A CA 1
ATOM 1473 C C . GLN A 1 180 ? -14.32 -43.156 -3.078 1 92.56 180 GLN A C 1
ATOM 1475 O O . GLN A 1 180 ? -14.508 -42.531 -4.129 1 92.56 180 GLN A O 1
ATOM 1480 N N . ARG A 1 181 ? -13.07 -43.719 -2.895 1 94.38 181 ARG A N 1
ATOM 1481 C CA . ARG A 1 181 ? -11.922 -43.75 -3.801 1 94.38 181 ARG A CA 1
ATOM 1482 C C . ARG A 1 181 ? -11.445 -42.344 -4.113 1 94.38 181 ARG A C 1
ATOM 1484 O O . ARG A 1 181 ? -11.125 -42 -5.262 1 94.38 181 ARG A O 1
ATOM 1491 N N . LYS A 1 182 ? -11.508 -41.469 -3.057 1 92 182 LYS A N 1
ATOM 1492 C CA . LYS A 1 182 ? -11.117 -40.094 -3.223 1 92 182 LYS A CA 1
ATOM 1493 C C . LYS A 1 182 ? -9.609 -39.906 -3.059 1 92 182 LYS A C 1
ATOM 1495 O O . LYS A 1 182 ? -8.953 -40.75 -2.428 1 92 182 LYS A O 1
ATOM 1500 N N . GLN A 1 183 ? -9.117 -38.875 -3.73 1 93.06 183 GLN A N 1
ATOM 1501 C CA . GLN A 1 183 ? -7.723 -38.5 -3.514 1 93.06 183 GLN A CA 1
ATOM 1502 C C . GLN A 1 183 ? -7.473 -38.125 -2.051 1 93.06 183 GLN A C 1
ATOM 1504 O O . GLN A 1 183 ? -8.312 -37.5 -1.402 1 93.06 183 GLN A O 1
ATOM 1509 N N . VAL A 1 184 ? -6.324 -38.5 -1.581 1 91.62 184 VAL A N 1
ATOM 1510 C CA . VAL A 1 184 ? -6.008 -38.281 -0.17 1 91.62 184 VAL A CA 1
ATOM 1511 C C . VAL A 1 184 ? -4.797 -37.375 -0.034 1 91.62 184 VAL A C 1
ATOM 1513 O O . VAL A 1 184 ? -3.785 -37.562 -0.714 1 91.62 184 VAL A O 1
ATOM 1516 N N . ILE A 1 185 ? -4.941 -36.438 0.766 1 91.38 185 ILE A N 1
ATOM 1517 C CA . ILE A 1 185 ? -3.801 -35.625 1.193 1 91.38 185 ILE A CA 1
ATOM 1518 C C . ILE A 1 185 ? -3.422 -36 2.627 1 91.38 185 ILE A C 1
ATOM 1520 O O . ILE A 1 185 ? -4.223 -35.812 3.549 1 91.38 185 ILE A O 1
ATOM 1524 N N . SER A 1 186 ? -2.234 -36.406 2.793 1 89.88 186 SER A N 1
ATOM 1525 C CA . SER A 1 186 ? -1.816 -36.906 4.098 1 89.88 186 SER A CA 1
ATOM 1526 C C . SER A 1 186 ? -1.542 -35.781 5.066 1 89.88 186 SER A C 1
ATOM 1528 O O . SER A 1 186 ? -1.464 -34.594 4.66 1 89.88 186 SER A O 1
ATOM 1530 N N . GLU A 1 187 ? -1.462 -36.125 6.332 1 85.12 187 GLU A N 1
ATOM 1531 C CA . GLU A 1 187 ? -0.923 -35.219 7.336 1 85.12 187 GLU A CA 1
ATOM 1532 C C . GLU A 1 187 ? 0.587 -35.062 7.184 1 85.12 187 GLU A C 1
ATOM 1534 O O . GLU A 1 187 ? 1.215 -35.75 6.395 1 85.12 187 GLU A O 1
ATOM 1539 N N . LEU A 1 188 ? 1.035 -34.094 7.93 1 86.12 188 LEU A N 1
ATOM 1540 C CA . LEU A 1 188 ? 2.479 -33.906 7.938 1 86.12 188 LEU A CA 1
ATOM 1541 C C . LEU A 1 188 ? 3.189 -35.062 8.633 1 86.12 188 LEU A C 1
ATOM 1543 O O . LEU A 1 188 ? 2.768 -35.5 9.711 1 86.12 188 LEU A O 1
ATOM 1547 N N . TYR A 1 189 ? 4.18 -35.594 8.016 1 84.56 189 TYR A N 1
ATOM 1548 C CA . TYR A 1 189 ? 4.93 -36.688 8.625 1 84.56 189 TYR A CA 1
ATOM 1549 C C . TYR A 1 189 ? 6.391 -36.656 8.18 1 84.56 189 TYR A C 1
ATOM 1551 O O . TYR A 1 189 ? 6.75 -35.938 7.262 1 84.56 189 TYR A O 1
ATOM 1559 N N . ASN A 1 190 ? 7.223 -37.375 8.883 1 85.06 190 ASN A N 1
ATOM 1560 C CA . ASN A 1 190 ? 8.648 -37.438 8.562 1 85.06 190 ASN A CA 1
ATOM 1561 C C . ASN A 1 190 ? 8.93 -38.5 7.504 1 85.06 190 ASN A C 1
ATOM 1563 O O . ASN A 1 190 ? 8.477 -39.625 7.621 1 85.06 190 ASN A O 1
ATOM 1567 N N . ASP A 1 191 ? 9.617 -38.094 6.504 1 81.25 191 ASP A N 1
ATOM 1568 C CA . ASP A 1 191 ? 9.992 -39 5.422 1 81.25 191 ASP A CA 1
ATOM 1569 C C . ASP A 1 191 ? 10.852 -40.156 5.938 1 81.25 191 ASP A C 1
ATOM 1571 O O . ASP A 1 191 ? 11.82 -39.938 6.664 1 81.25 191 ASP A O 1
ATOM 1575 N N . ILE A 1 192 ? 10.477 -41.312 5.492 1 73.44 192 ILE A N 1
ATOM 1576 C CA . ILE A 1 192 ? 11.234 -42.5 5.883 1 73.44 192 ILE A CA 1
ATOM 1577 C C . ILE A 1 192 ? 12.594 -42.5 5.195 1 73.44 192 ILE A C 1
ATOM 1579 O O . ILE A 1 192 ? 13.57 -43 5.727 1 73.44 192 ILE A O 1
ATOM 1583 N N . GLY A 1 193 ? 12.633 -41.812 4.066 1 71.62 193 GLY A N 1
ATOM 1584 C CA . GLY A 1 193 ? 13.883 -41.719 3.316 1 71.62 193 GLY A CA 1
ATOM 1585 C C . GLY A 1 193 ? 14.805 -40.625 3.816 1 71.62 193 GLY A C 1
ATOM 1586 O O . GLY A 1 193 ? 15.891 -40.438 3.275 1 71.62 193 GLY A O 1
ATOM 1587 N N . GLY A 1 194 ? 14.375 -39.875 4.828 1 73.94 194 GLY A N 1
ATOM 1588 C CA . GLY A 1 194 ? 15.242 -38.906 5.469 1 73.94 194 GLY A CA 1
ATOM 1589 C C . GLY A 1 194 ? 15.195 -37.531 4.797 1 73.94 194 GLY A C 1
ATOM 1590 O O . GLY A 1 194 ? 16.141 -36.75 4.906 1 73.94 194 GLY A O 1
ATOM 1591 N N . GLN A 1 195 ? 14.219 -37.281 4.012 1 77.31 195 GLN A N 1
ATOM 1592 C CA . GLN A 1 195 ? 14.164 -36 3.295 1 77.31 195 GLN A CA 1
ATOM 1593 C C . GLN A 1 195 ? 13.414 -34.938 4.098 1 77.31 195 GLN A C 1
ATOM 1595 O O . GLN A 1 195 ? 13.117 -33.875 3.59 1 77.31 195 GLN A O 1
ATOM 1600 N N . GLY A 1 196 ? 13.117 -35.375 5.367 1 81.69 196 GLY A N 1
ATOM 1601 C CA . GLY A 1 196 ? 12.477 -34.375 6.23 1 81.69 196 GLY A CA 1
ATOM 1602 C C . GLY A 1 196 ? 10.961 -34.5 6.227 1 81.69 196 GLY A C 1
ATOM 1603 O O . GLY A 1 196 ? 10.406 -35.562 5.926 1 81.69 196 GLY A O 1
ATOM 1604 N N . LEU A 1 197 ? 10.352 -33.406 6.676 1 84.44 197 LEU A N 1
ATOM 1605 C CA . LEU A 1 197 ? 8.891 -33.375 6.777 1 84.44 197 LEU A CA 1
ATOM 1606 C C . LEU A 1 197 ? 8.258 -33.156 5.41 1 84.44 197 LEU A C 1
ATOM 1608 O O . LEU A 1 197 ? 8.766 -32.375 4.602 1 84.44 197 LEU A O 1
ATOM 1612 N N . MET A 1 198 ? 7.176 -33.938 5.172 1 88.62 198 MET A N 1
ATOM 1613 C CA . MET A 1 198 ? 6.504 -33.844 3.879 1 88.62 198 MET A CA 1
ATOM 1614 C C . MET A 1 198 ? 5.031 -34.219 4 1 88.62 198 MET A C 1
ATOM 1616 O O . MET A 1 198 ? 4.602 -34.719 5.031 1 88.62 198 MET A O 1
ATOM 1620 N N . ILE A 1 199 ? 4.316 -33.844 3.023 1 89.38 199 ILE A N 1
ATOM 1621 C CA . ILE A 1 199 ? 2.955 -34.312 2.836 1 89.38 199 ILE A CA 1
ATOM 1622 C C . ILE A 1 199 ? 2.869 -35.125 1.539 1 89.38 199 ILE A C 1
ATOM 1624 O O . ILE A 1 199 ? 3.678 -34.938 0.628 1 89.38 199 ILE A O 1
ATOM 1628 N N . THR A 1 200 ? 1.909 -36.031 1.521 1 93.44 200 THR A N 1
ATOM 1629 C CA . THR A 1 200 ? 1.751 -36.875 0.34 1 93.44 200 THR A CA 1
ATOM 1630 C C . THR A 1 200 ? 0.349 -36.719 -0.245 1 93.44 200 THR A C 1
ATOM 1632 O O . THR A 1 200 ? -0.642 -36.75 0.488 1 93.44 200 THR A O 1
ATOM 1635 N N . ILE A 1 201 ? 0.336 -36.5 -1.472 1 93.19 201 ILE A N 1
ATOM 1636 C CA . ILE A 1 201 ? -0.917 -36.562 -2.211 1 93.19 201 ILE A CA 1
ATOM 1637 C C . ILE A 1 201 ? -1 -37.906 -2.932 1 93.19 201 ILE A C 1
ATOM 1639 O O . ILE A 1 201 ? -0.161 -38.219 -3.781 1 93.19 201 ILE A O 1
ATOM 1643 N N . SER A 1 202 ? -1.996 -38.688 -2.596 1 95.75 202 SER A N 1
ATOM 1644 C CA . SER A 1 202 ? -2.064 -40.031 -3.135 1 95.75 202 SER A CA 1
ATOM 1645 C C . SER A 1 202 ? -3.426 -40.312 -3.764 1 95.75 202 SER A C 1
ATOM 1647 O O . SER A 1 202 ? -4.438 -39.75 -3.342 1 95.75 202 SER A O 1
ATOM 1649 N N . GLU A 1 203 ? -3.42 -41.094 -4.75 1 95.88 203 GLU A N 1
ATOM 1650 C CA . GLU A 1 203 ? -4.598 -41.562 -5.48 1 95.88 203 GLU A CA 1
ATOM 1651 C C . GLU A 1 203 ? -4.691 -43.062 -5.465 1 95.88 203 GLU A C 1
ATOM 1653 O O . GLU A 1 203 ? -3.76 -43.75 -5.883 1 95.88 203 GLU A O 1
ATOM 1658 N N . PRO A 1 204 ? -5.848 -43.562 -4.918 1 97.25 204 PRO A N 1
ATOM 1659 C CA . PRO A 1 204 ? -6.02 -45.031 -5.02 1 97.25 204 PRO A CA 1
ATOM 1660 C C . PRO A 1 204 ? -6.242 -45.5 -6.457 1 97.25 204 PRO A C 1
ATOM 1662 O O . PRO A 1 204 ? -6.98 -44.844 -7.211 1 97.25 204 PRO A O 1
ATOM 1665 N N . VAL A 1 205 ? -5.598 -46.531 -6.797 1 97.38 205 VAL A N 1
ATOM 1666 C CA . VAL A 1 205 ? -5.691 -47.062 -8.148 1 97.38 205 VAL A CA 1
ATOM 1667 C C . VAL A 1 205 ? -6.516 -48.344 -8.133 1 97.38 205 VAL A C 1
ATOM 1669 O O . VAL A 1 205 ? -6.27 -49.25 -7.312 1 97.38 205 VAL A O 1
ATOM 1672 N N . TYR A 1 206 ? -7.488 -48.406 -9.008 1 95.75 206 TYR A N 1
ATOM 1673 C CA . TYR A 1 206 ? -8.359 -49.594 -9.109 1 95.75 206 TYR A CA 1
ATOM 1674 C C . TYR A 1 206 ? -8.312 -50.156 -10.516 1 95.75 206 TYR A C 1
ATOM 1676 O O . TYR A 1 206 ? -8.125 -49.438 -11.492 1 95.75 206 TYR A O 1
ATOM 1684 N N . PHE A 1 207 ? -8.352 -51.438 -10.656 1 93.81 207 PHE A N 1
ATOM 1685 C CA . PHE A 1 207 ? -8.578 -52.156 -11.891 1 93.81 207 PHE A CA 1
ATOM 1686 C C . PHE A 1 207 ? -9.852 -53 -11.797 1 93.81 207 PHE A C 1
ATOM 1688 O O . PHE A 1 207 ? -9.945 -53.906 -10.984 1 93.81 207 PHE A O 1
ATOM 1695 N N . ARG A 1 208 ? -10.875 -52.812 -12.633 1 89.81 208 ARG A N 1
ATOM 1696 C CA . ARG A 1 208 ? -12.164 -53.469 -12.57 1 89.81 208 ARG A CA 1
ATOM 1697 C C . ARG A 1 208 ? -12.695 -53.531 -11.141 1 89.81 208 ARG A C 1
ATOM 1699 O O . ARG A 1 208 ? -13.047 -54.594 -10.641 1 89.81 208 ARG A O 1
ATOM 1706 N N . ASP A 1 209 ? -12.617 -52.594 -10.289 1 90.75 209 ASP A N 1
ATOM 1707 C CA . ASP A 1 209 ? -13.164 -52.375 -8.953 1 90.75 209 ASP A CA 1
ATOM 1708 C C . ASP A 1 209 ? -12.273 -53.062 -7.898 1 90.75 209 ASP A C 1
ATOM 1710 O O . ASP A 1 209 ? -12.648 -53.125 -6.727 1 90.75 209 ASP A O 1
ATOM 1714 N N . GLN A 1 210 ? -11.156 -53.562 -8.336 1 93.69 210 GLN A N 1
ATOM 1715 C CA . GLN A 1 210 ? -10.188 -54.125 -7.391 1 93.69 210 GLN A CA 1
ATOM 1716 C C . GLN A 1 210 ? -9.102 -53.094 -7.066 1 93.69 210 GLN A C 1
ATOM 1718 O O . GLN A 1 210 ? -8.484 -52.531 -7.973 1 93.69 210 GLN A O 1
ATOM 1723 N N . PHE A 1 211 ? -8.953 -52.938 -5.816 1 96.06 211 PHE A N 1
ATOM 1724 C CA . PHE A 1 211 ? -7.875 -52.031 -5.367 1 96.06 211 PHE A CA 1
ATOM 1725 C C . PHE A 1 211 ? -6.516 -52.688 -5.629 1 96.06 211 PHE A C 1
ATOM 1727 O O . PHE A 1 211 ? -6.211 -53.75 -5.105 1 96.06 211 PHE A O 1
ATOM 1734 N N . ILE A 1 212 ? -5.629 -51.969 -6.465 1 96.12 212 ILE A N 1
ATOM 1735 C CA . ILE A 1 212 ? -4.383 -52.625 -6.844 1 96.12 212 ILE A CA 1
ATOM 1736 C C . ILE A 1 212 ? -3.197 -51.844 -6.277 1 96.12 212 ILE A C 1
ATOM 1738 O O . ILE A 1 212 ? -2.072 -52.344 -6.25 1 96.12 212 ILE A O 1
ATOM 1742 N N . GLY A 1 213 ? -3.402 -50.625 -5.898 1 97.38 213 GLY A N 1
ATOM 1743 C CA . GLY A 1 213 ? -2.287 -49.875 -5.348 1 97.38 213 GLY A CA 1
ATOM 1744 C C . GLY A 1 213 ? -2.584 -48.375 -5.195 1 97.38 213 GLY A C 1
ATOM 1745 O O . GLY A 1 213 ? -3.744 -47.969 -5.246 1 97.38 213 GLY A O 1
ATOM 1746 N N . VAL A 1 214 ? -1.506 -47.625 -4.895 1 97.19 214 VAL A N 1
ATOM 1747 C CA . VAL A 1 214 ? -1.616 -46.188 -4.676 1 97.19 214 VAL A CA 1
ATOM 1748 C C . VAL A 1 214 ? -0.538 -45.438 -5.477 1 97.19 214 VAL A C 1
ATOM 1750 O O . VAL A 1 214 ? 0.635 -45.844 -5.438 1 97.19 214 VAL A O 1
ATOM 1753 N N . ALA A 1 215 ? -0.968 -44.438 -6.336 1 97.06 215 ALA A N 1
ATOM 1754 C CA . ALA A 1 215 ? -0.037 -43.5 -6.934 1 97.06 215 ALA A CA 1
ATOM 1755 C C . ALA A 1 215 ? 0.123 -42.25 -6.051 1 97.06 215 ALA A C 1
ATOM 1757 O O . ALA A 1 215 ? -0.866 -41.688 -5.574 1 97.06 215 ALA A O 1
ATOM 1758 N N . ALA A 1 216 ? 1.37 -41.844 -5.832 1 95.62 216 ALA A N 1
ATOM 1759 C CA . ALA A 1 216 ? 1.564 -40.812 -4.836 1 95.62 216 ALA A CA 1
ATOM 1760 C C . ALA A 1 216 ? 2.691 -39.875 -5.246 1 95.62 216 ALA A C 1
ATOM 1762 O O . ALA A 1 216 ? 3.617 -40.25 -5.953 1 95.62 216 ALA A O 1
ATOM 1763 N N . ILE A 1 217 ? 2.533 -38.625 -4.844 1 94.06 217 ILE A N 1
ATOM 1764 C CA . ILE A 1 217 ? 3.553 -37.594 -4.969 1 94.06 217 ILE A CA 1
ATOM 1765 C C . ILE A 1 217 ? 3.793 -36.938 -3.607 1 94.06 217 ILE A C 1
ATOM 1767 O O . ILE A 1 217 ? 2.844 -36.531 -2.928 1 94.06 217 ILE A O 1
ATOM 1771 N N . ASP A 1 218 ? 5.047 -36.844 -3.203 1 92.12 218 ASP A N 1
ATOM 1772 C CA . ASP A 1 218 ? 5.418 -36.219 -1.933 1 92.12 218 ASP A CA 1
ATOM 1773 C C . ASP A 1 218 ? 5.93 -34.812 -2.139 1 92.12 218 ASP A C 1
ATOM 1775 O O . ASP A 1 218 ? 6.781 -34.562 -2.996 1 92.12 218 ASP A O 1
ATOM 1779 N N . ILE A 1 219 ? 5.402 -33.969 -1.326 1 90.62 219 ILE A N 1
ATOM 1780 C CA . ILE A 1 219 ? 5.816 -32.562 -1.359 1 90.62 219 ILE A CA 1
ATOM 1781 C C . ILE A 1 219 ? 6.559 -32.219 -0.073 1 90.62 219 ILE A C 1
ATOM 1783 O O . ILE A 1 219 ? 6.059 -32.469 1.027 1 90.62 219 ILE A O 1
ATOM 1787 N N . GLY A 1 220 ? 7.688 -31.594 -0.283 1 86.62 220 GLY A N 1
ATOM 1788 C CA . GLY A 1 220 ? 8.477 -31.219 0.878 1 86.62 220 GLY A CA 1
ATOM 1789 C C . GLY A 1 220 ? 7.984 -29.953 1.556 1 86.62 220 GLY A C 1
ATOM 1790 O O . GLY A 1 220 ? 7.285 -29.156 0.94 1 86.62 220 GLY A O 1
ATOM 1791 N N . LEU A 1 221 ? 8.367 -29.781 2.787 1 85.5 221 LEU A N 1
ATOM 1792 C CA . LEU A 1 221 ? 8 -28.625 3.58 1 85.5 221 LEU A CA 1
ATOM 1793 C C . LEU A 1 221 ? 8.57 -27.344 2.969 1 85.5 221 LEU A C 1
ATOM 1795 O O . LEU A 1 221 ? 7.934 -26.297 3.014 1 85.5 221 LEU A O 1
ATOM 1799 N N . ASP A 1 222 ? 9.672 -27.406 2.439 1 81.38 222 ASP A N 1
ATOM 1800 C CA . ASP A 1 222 ? 10.336 -26.25 1.855 1 81.38 222 ASP A CA 1
ATOM 1801 C C . ASP A 1 222 ? 9.523 -25.688 0.691 1 81.38 222 ASP A C 1
ATOM 1803 O O . ASP A 1 222 ? 9.453 -24.469 0.514 1 81.38 222 ASP A O 1
ATOM 1807 N N . ALA A 1 223 ? 8.977 -26.578 -0.099 1 82.75 223 ALA A N 1
ATOM 1808 C CA . ALA A 1 223 ? 8.156 -26.125 -1.218 1 82.75 223 ALA A CA 1
ATOM 1809 C C . ALA A 1 223 ? 6.914 -25.391 -0.723 1 82.75 223 ALA A C 1
ATOM 1811 O O . ALA A 1 223 ? 6.555 -24.344 -1.266 1 82.75 223 ALA A O 1
ATOM 1812 N N . MET A 1 224 ? 6.359 -25.859 0.282 1 86.5 224 MET A N 1
ATOM 1813 C CA . MET A 1 224 ? 5.164 -25.234 0.837 1 86.5 224 MET A CA 1
ATOM 1814 C C . MET A 1 224 ? 5.504 -23.891 1.47 1 86.5 224 MET A C 1
ATOM 1816 O O . MET A 1 224 ? 4.734 -22.938 1.354 1 86.5 224 MET A O 1
ATOM 1820 N N . ARG A 1 225 ? 6.613 -23.828 2.066 1 84.25 225 ARG A N 1
ATOM 1821 C CA . ARG A 1 225 ? 7.074 -22.578 2.662 1 84.25 225 ARG A CA 1
ATOM 1822 C C . ARG A 1 225 ? 7.273 -21.5 1.598 1 84.25 225 ARG A C 1
ATOM 1824 O O . ARG A 1 225 ? 6.965 -20.328 1.824 1 84.25 225 ARG A O 1
ATOM 1831 N N . ARG A 1 226 ? 7.785 -21.875 0.535 1 78.56 226 ARG A N 1
ATOM 1832 C CA . ARG A 1 226 ? 8.023 -20.922 -0.553 1 78.56 226 ARG A CA 1
ATOM 1833 C C . ARG A 1 226 ? 6.715 -20.359 -1.088 1 78.56 226 ARG A C 1
ATOM 1835 O O . ARG A 1 226 ? 6.629 -19.172 -1.397 1 78.56 226 ARG A O 1
ATOM 1842 N N . VAL A 1 227 ? 5.781 -21.234 -1.148 1 80.25 227 VAL A N 1
ATOM 1843 C CA . VAL A 1 227 ? 4.484 -20.797 -1.653 1 80.25 227 VAL A CA 1
ATOM 1844 C C . VAL A 1 227 ? 3.83 -19.844 -0.646 1 80.25 227 VAL A C 1
ATOM 1846 O O . VAL A 1 227 ? 3.158 -18.891 -1.03 1 80.25 227 VAL A O 1
ATOM 1849 N N . LEU A 1 228 ? 4.098 -20.078 0.617 1 85.94 228 LEU A N 1
ATOM 1850 C CA . LEU A 1 228 ? 3.502 -19.266 1.68 1 85.94 228 LEU A CA 1
ATOM 1851 C C . LEU A 1 228 ? 4.273 -17.969 1.872 1 85.94 228 LEU A C 1
ATOM 1853 O O . LEU A 1 228 ? 3.785 -17.047 2.525 1 85.94 228 LEU A O 1
ATOM 1857 N N . ALA A 1 229 ? 5.395 -17.875 1.278 1 78.25 229 ALA A N 1
ATOM 1858 C CA . ALA A 1 229 ? 6.242 -16.703 1.457 1 78.25 229 ALA A CA 1
ATOM 1859 C C . ALA A 1 229 ? 5.977 -15.664 0.373 1 78.25 229 ALA A C 1
ATOM 1861 O O . ALA A 1 229 ? 6.629 -14.625 0.33 1 78.25 229 ALA A O 1
ATOM 1862 N N . VAL A 1 230 ? 4.984 -15.961 -0.412 1 75.12 230 VAL A N 1
ATOM 1863 C CA . VAL A 1 230 ? 4.664 -15.031 -1.488 1 75.12 230 VAL A CA 1
ATOM 1864 C C . VAL A 1 230 ? 4.07 -13.75 -0.903 1 75.12 230 VAL A C 1
ATOM 1866 O O . VAL A 1 230 ? 3.09 -13.797 -0.158 1 75.12 230 VAL A O 1
ATOM 1869 N N . GLY A 1 231 ? 4.711 -12.672 -1.238 1 73.38 231 GLY A N 1
ATOM 1870 C CA . GLY A 1 231 ? 4.227 -11.383 -0.769 1 73.38 231 GLY A CA 1
ATOM 1871 C C . GLY A 1 231 ? 4.621 -11.086 0.664 1 73.38 231 GLY A C 1
ATOM 1872 O O . GLY A 1 231 ? 4.832 -12 1.462 1 73.38 231 GLY A O 1
ATOM 1873 N N . ASP A 1 232 ? 4.812 -9.773 0.899 1 77.75 232 ASP A N 1
ATOM 1874 C CA . ASP A 1 232 ? 5.188 -9.367 2.252 1 77.75 232 ASP A CA 1
ATOM 1875 C C . ASP A 1 232 ? 4.031 -8.664 2.959 1 77.75 232 ASP A C 1
ATOM 1877 O O . ASP A 1 232 ? 3.41 -7.766 2.393 1 77.75 232 ASP A O 1
ATOM 1881 N N . CYS A 1 233 ? 3.605 -9.266 4.066 1 83.12 233 CYS A N 1
ATOM 1882 C CA . CYS A 1 233 ? 2.629 -8.602 4.926 1 83.12 233 CYS A CA 1
ATOM 1883 C C . CYS A 1 233 ? 2.797 -9.039 6.379 1 83.12 233 CYS A C 1
ATOM 1885 O O . CYS A 1 233 ? 3.502 -10.008 6.664 1 83.12 233 CYS A O 1
ATOM 1887 N N . ILE A 1 234 ? 2.223 -8.312 7.27 1 90.44 234 ILE A N 1
ATOM 1888 C CA . ILE A 1 234 ? 2.318 -8.633 8.688 1 90.44 234 ILE A CA 1
ATOM 1889 C C . ILE A 1 234 ? 1.473 -9.867 8.992 1 90.44 234 ILE A C 1
ATOM 1891 O O . ILE A 1 234 ? 0.525 -10.172 8.266 1 90.44 234 ILE A O 1
ATOM 1895 N N . GLY A 1 235 ? 1.896 -10.602 10 1 92.06 235 GLY A N 1
ATOM 1896 C CA . GLY A 1 235 ? 1.176 -11.797 10.398 1 92.06 235 GLY A CA 1
ATOM 1897 C C . GLY A 1 235 ? 1.839 -13.078 9.922 1 92.06 235 GLY A C 1
ATOM 1898 O O . GLY A 1 235 ? 2.996 -13.062 9.5 1 92.06 235 GLY A O 1
ATOM 1899 N N . GLU A 1 236 ? 1.086 -14.18 10.102 1 91.12 236 GLU A N 1
ATOM 1900 C CA . GLU A 1 236 ? 1.601 -15.492 9.727 1 91.12 236 GLU A CA 1
ATOM 1901 C C . GLU A 1 236 ? 0.55 -16.297 8.969 1 91.12 236 GLU A C 1
ATOM 1903 O O . GLU A 1 236 ? -0.622 -16.312 9.352 1 91.12 236 GLU A O 1
ATOM 1908 N N . SER A 1 237 ? 1.032 -16.875 7.867 1 92.69 237 SER A N 1
ATOM 1909 C CA . SER A 1 237 ? 0.17 -17.766 7.094 1 92.69 237 SER A CA 1
ATOM 1910 C C . SER A 1 237 ? 0.453 -19.219 7.41 1 92.69 237 SER A C 1
ATOM 1912 O O . SER A 1 237 ? 1.612 -19.641 7.465 1 92.69 237 SER A O 1
ATOM 1914 N N . ILE A 1 238 ? -0.615 -19.922 7.664 1 91.75 238 ILE A N 1
ATOM 1915 C CA . ILE A 1 238 ? -0.507 -21.328 8.055 1 91.75 238 ILE A CA 1
ATOM 1916 C C . ILE A 1 238 ? -1.433 -22.172 7.184 1 91.75 238 ILE A C 1
ATOM 1918 O O . ILE A 1 238 ? -2.564 -21.781 6.902 1 91.75 238 ILE A O 1
ATOM 1922 N N . LEU A 1 239 ? -0.916 -23.281 6.781 1 92.25 239 LEU A N 1
ATOM 1923 C CA . LEU A 1 239 ? -1.752 -24.266 6.113 1 92.25 239 LEU A CA 1
ATOM 1924 C C . LEU A 1 239 ? -2.195 -25.359 7.09 1 92.25 239 LEU A C 1
ATOM 1926 O O . LEU A 1 239 ? -1.374 -25.906 7.828 1 92.25 239 LEU A O 1
ATOM 1930 N N . ILE A 1 240 ? -3.477 -25.625 7.008 1 91.19 240 ILE A N 1
ATOM 1931 C CA . ILE A 1 240 ? -3.998 -26.625 7.934 1 91.19 240 ILE A CA 1
ATOM 1932 C C . ILE A 1 240 ? -4.801 -27.672 7.16 1 91.19 240 ILE A C 1
ATOM 1934 O O . ILE A 1 240 ? -5.301 -27.391 6.07 1 91.19 240 ILE A O 1
ATOM 1938 N N . ASP A 1 241 ? -4.871 -28.844 7.75 1 87.88 241 ASP A N 1
ATOM 1939 C CA . ASP A 1 241 ? -5.629 -29.922 7.125 1 87.88 241 ASP A CA 1
ATOM 1940 C C . ASP A 1 241 ? -7.066 -29.969 7.648 1 87.88 241 ASP A C 1
ATOM 1942 O O . ASP A 1 241 ? -7.527 -29 8.273 1 87.88 241 ASP A O 1
ATOM 1946 N N . GLU A 1 242 ? -7.84 -30.969 7.273 1 83.94 242 GLU A N 1
ATOM 1947 C CA . GLU A 1 242 ? -9.25 -31.109 7.633 1 83.94 242 GLU A CA 1
ATOM 1948 C C . GLU A 1 242 ? -9.422 -31.234 9.148 1 83.94 242 GLU A C 1
ATOM 1950 O O . GLU A 1 242 ? -10.484 -30.922 9.688 1 83.94 242 GLU A O 1
ATOM 1955 N N . ASN A 1 243 ? -8.414 -31.672 9.844 1 83.94 243 ASN A N 1
ATOM 1956 C CA . ASN A 1 243 ? -8.461 -31.828 11.297 1 83.94 243 ASN A CA 1
ATOM 1957 C C . ASN A 1 243 ? -7.805 -30.656 12.008 1 83.94 243 ASN A C 1
ATOM 1959 O O . ASN A 1 243 ? -7.5 -30.734 13.195 1 83.94 243 ASN A O 1
ATOM 1963 N N . ASN A 1 244 ? -7.461 -29.656 11.312 1 88.81 244 ASN A N 1
ATOM 1964 C CA . ASN A 1 244 ? -6.852 -28.422 11.828 1 88.81 244 ASN A CA 1
ATOM 1965 C C . ASN A 1 244 ? -5.422 -28.672 12.297 1 88.81 244 ASN A C 1
ATOM 1967 O O . ASN A 1 244 ? -4.957 -28.031 13.242 1 88.81 244 ASN A O 1
ATOM 1971 N N . LYS A 1 245 ? -4.887 -29.641 11.727 1 87.88 245 LYS A N 1
ATOM 1972 C CA . LYS A 1 245 ? -3.465 -29.859 11.977 1 87.88 245 LYS A CA 1
ATOM 1973 C C . LYS A 1 245 ? -2.604 -29.047 11.016 1 87.88 245 LYS A C 1
ATOM 1975 O O . LYS A 1 245 ? -2.914 -28.938 9.828 1 87.88 245 LYS A O 1
ATOM 1980 N N . ILE A 1 246 ? -1.529 -28.578 11.555 1 88.75 246 ILE A N 1
ATOM 1981 C CA . ILE A 1 246 ? -0.657 -27.703 10.766 1 88.75 246 ILE A CA 1
ATOM 1982 C C . ILE A 1 246 ? 0.131 -28.547 9.766 1 88.75 246 ILE A C 1
ATOM 1984 O O . ILE A 1 246 ? 0.775 -29.531 10.141 1 88.75 246 ILE A O 1
ATOM 1988 N N . ILE A 1 247 ? 0.058 -28.156 8.531 1 85.94 247 ILE A N 1
ATOM 1989 C CA . ILE A 1 247 ? 0.775 -28.844 7.461 1 85.94 247 ILE A CA 1
ATOM 1990 C C . ILE A 1 247 ? 2.014 -28.031 7.074 1 85.94 247 ILE A C 1
ATOM 1992 O O . ILE A 1 247 ? 3.039 -28.609 6.695 1 85.94 247 ILE A O 1
ATOM 1996 N N . ALA A 1 248 ? 1.855 -26.719 7.102 1 87.44 248 ALA A N 1
ATOM 1997 C CA . ALA A 1 248 ? 2.98 -25.859 6.719 1 87.44 248 ALA A CA 1
ATOM 1998 C C . ALA A 1 248 ? 2.844 -24.469 7.324 1 87.44 248 ALA A C 1
ATOM 2000 O O . ALA A 1 248 ? 1.73 -23.984 7.543 1 87.44 248 ALA A O 1
ATOM 2001 N N . LYS A 1 249 ? 3.832 -23.906 7.641 1 84.44 249 LYS A N 1
ATOM 2002 C CA . LYS A 1 249 ? 3.932 -22.516 8.055 1 84.44 249 LYS A CA 1
ATOM 2003 C C . LYS A 1 249 ? 5.293 -21.922 7.695 1 84.44 249 LYS A C 1
ATOM 2005 O O . LYS A 1 249 ? 6.234 -22.656 7.402 1 84.44 249 LYS A O 1
ATOM 2010 N N . GLU A 1 250 ? 5.293 -20.656 7.578 1 77.69 250 GLU A N 1
ATOM 2011 C CA . GLU A 1 250 ? 6.539 -20 7.18 1 77.69 250 GLU A CA 1
ATOM 2012 C C . GLU A 1 250 ? 7.629 -20.219 8.227 1 77.69 250 GLU A C 1
ATOM 2014 O O . GLU A 1 250 ? 8.797 -20.438 7.891 1 77.69 250 GLU A O 1
ATOM 2019 N N . SER A 1 251 ? 7.168 -20.109 9.469 1 75.31 251 SER A N 1
ATOM 2020 C CA . SER A 1 251 ? 8.117 -20.297 10.555 1 75.31 251 SER A CA 1
ATOM 2021 C C . SER A 1 251 ? 8.414 -21.781 10.789 1 75.31 251 SER A C 1
ATOM 2023 O O . SER A 1 251 ? 7.824 -22.641 10.141 1 75.31 251 SER A O 1
ATOM 2025 N N . TRP A 1 252 ? 9.328 -22.016 11.586 1 69.81 252 TRP A N 1
ATOM 2026 C CA . TRP A 1 252 ? 9.742 -23.375 11.914 1 69.81 252 TRP A CA 1
ATOM 2027 C C . TRP A 1 252 ? 8.602 -24.156 12.562 1 69.81 252 TRP A C 1
ATOM 2029 O O . TRP A 1 252 ? 7.844 -23.609 13.367 1 69.81 252 TRP A O 1
ATOM 2039 N N . ILE A 1 253 ? 8.352 -25.359 11.984 1 68.44 253 ILE A N 1
ATOM 2040 C CA . ILE A 1 253 ? 7.285 -26.203 12.508 1 68.44 253 ILE A CA 1
ATOM 2041 C C . ILE A 1 253 ? 7.879 -27.344 13.328 1 68.44 253 ILE A C 1
ATOM 2043 O O . ILE A 1 253 ? 8.859 -27.969 12.922 1 68.44 253 ILE A O 1
ATOM 2047 N N . ASP A 1 254 ? 7.395 -27.359 14.609 1 63.25 254 ASP A N 1
ATOM 2048 C CA . ASP A 1 254 ? 7.633 -28.578 15.367 1 63.25 254 ASP A CA 1
ATOM 2049 C C . ASP A 1 254 ? 6.473 -29.562 15.195 1 63.25 254 ASP A C 1
ATOM 2051 O O . ASP A 1 254 ? 5.309 -29.188 15.281 1 63.25 254 ASP A O 1
ATOM 2055 N N . ILE A 1 255 ? 6.723 -30.797 14.719 1 62.19 255 ILE A N 1
ATOM 2056 C CA . ILE A 1 255 ? 5.75 -31.844 14.43 1 62.19 255 ILE A CA 1
ATOM 2057 C C . ILE A 1 255 ? 4.695 -31.891 15.531 1 62.19 255 ILE A C 1
ATOM 2059 O O . ILE A 1 255 ? 3.518 -32.125 15.266 1 62.19 255 ILE A O 1
ATOM 2063 N N . ASN A 1 256 ? 5.117 -31.578 16.75 1 60.03 256 ASN A N 1
ATOM 2064 C CA . ASN A 1 256 ? 4.223 -31.672 17.906 1 60.03 256 ASN A CA 1
ATOM 2065 C C . ASN A 1 256 ? 3.316 -30.453 18.016 1 60.03 256 ASN A C 1
ATOM 2067 O O . ASN A 1 256 ? 2.385 -30.438 18.828 1 60.03 256 ASN A O 1
ATOM 2071 N N . ASP A 1 257 ? 3.625 -29.391 17.359 1 60.44 257 ASP A N 1
ATOM 2072 C CA . ASP A 1 257 ? 2.922 -28.109 17.453 1 60.44 257 ASP A CA 1
ATOM 2073 C C . ASP A 1 257 ? 1.604 -28.141 16.688 1 60.44 257 ASP A C 1
ATOM 2075 O O . ASP A 1 257 ? 1.009 -27.094 16.422 1 60.44 257 ASP A O 1
ATOM 2079 N N . SER A 1 258 ? 0.946 -29.219 16.531 1 66.31 258 SER A N 1
ATOM 2080 C CA . SER A 1 258 ? 0.352 -29.578 15.25 1 66.31 258 SER A CA 1
ATOM 2081 C C . SER A 1 258 ? -1.064 -29.031 15.117 1 66.31 258 SER A C 1
ATOM 2083 O O . SER A 1 258 ? -1.502 -28.688 14.016 1 66.31 258 SER A O 1
ATOM 2085 N N . THR A 1 259 ? -1.758 -28.766 16.359 1 76.94 259 THR A N 1
ATOM 2086 C CA . THR A 1 259 ? -3.148 -28.391 16.109 1 76.94 259 THR A CA 1
ATOM 2087 C C . THR A 1 259 ? -3.406 -26.938 16.484 1 76.94 259 THR A C 1
ATOM 2089 O O . THR A 1 259 ? -2.924 -26.469 17.5 1 76.94 259 THR A O 1
ATOM 2092 N N . ILE A 1 260 ? -4.023 -26.188 15.672 1 81.06 260 ILE A N 1
ATOM 2093 C CA . ILE A 1 260 ? -4.387 -24.797 15.914 1 81.06 260 ILE A CA 1
ATOM 2094 C C . ILE A 1 260 ? -5.883 -24.703 16.203 1 81.06 260 ILE A C 1
ATOM 2096 O O . ILE A 1 260 ? -6.691 -25.375 15.57 1 81.06 260 ILE A O 1
ATOM 2100 N N . GLN A 1 261 ? -6.137 -23.938 17.266 1 84.69 261 GLN A N 1
ATOM 2101 C CA . GLN A 1 261 ? -7.535 -23.641 17.547 1 84.69 261 GLN A CA 1
ATOM 2102 C C . GLN A 1 261 ? -8.039 -22.5 16.656 1 84.69 261 GLN A C 1
ATOM 2104 O O . GLN A 1 261 ? -7.504 -21.391 16.688 1 84.69 261 GLN A O 1
ATOM 2109 N N . LEU A 1 262 ? -9.016 -22.828 15.859 1 88.69 262 LEU A N 1
ATOM 2110 C CA . LEU A 1 262 ? -9.539 -21.828 14.93 1 88.69 262 LEU A CA 1
ATOM 2111 C C . LEU A 1 262 ? -10.852 -21.25 15.43 1 88.69 262 LEU A C 1
ATOM 2113 O O . LEU A 1 262 ? -11.719 -21.984 15.914 1 88.69 262 LEU A O 1
ATOM 2117 N N . PRO A 1 263 ? -10.961 -19.953 15.352 1 90.5 263 PRO A N 1
ATOM 2118 C CA . PRO A 1 263 ? -12.273 -19.359 15.617 1 90.5 263 PRO A CA 1
ATOM 2119 C C . PRO A 1 263 ? -13.25 -19.562 14.461 1 90.5 263 PRO A C 1
ATOM 2121 O O . PRO A 1 263 ? -12.844 -19.906 13.352 1 90.5 263 PRO A O 1
ATOM 2124 N N . SER A 1 264 ? -14.508 -19.422 14.852 1 87.88 264 SER A N 1
ATOM 2125 C CA . SER A 1 264 ? -15.516 -19.438 13.797 1 87.88 264 SER A CA 1
ATOM 2126 C C . SER A 1 264 ? -15.609 -18.078 13.109 1 87.88 264 SER A C 1
ATOM 2128 O O . SER A 1 264 ? -15.57 -17.031 13.773 1 87.88 264 SER A O 1
ATOM 2130 N N . GLY A 1 265 ? -15.492 -18.109 11.844 1 86.94 265 GLY A N 1
ATOM 2131 C CA . GLY A 1 265 ? -15.609 -16.859 11.109 1 86.94 265 GLY A CA 1
ATOM 2132 C C . GLY A 1 265 ? -15.828 -17.047 9.625 1 86.94 265 GLY A C 1
ATOM 2133 O O . GLY A 1 265 ? -15.797 -18.188 9.133 1 86.94 265 GLY A O 1
ATOM 2134 N N . PRO A 1 266 ? -16.109 -15.883 9.039 1 88.25 266 PRO A N 1
ATOM 2135 C CA . PRO A 1 266 ? -16.391 -15.961 7.602 1 88.25 266 PRO A CA 1
ATOM 2136 C C . PRO A 1 266 ? -15.141 -16.266 6.777 1 88.25 266 PRO A C 1
ATOM 2138 O O . PRO A 1 266 ? -14.023 -15.969 7.207 1 88.25 266 PRO A O 1
ATOM 2141 N N . SER A 1 267 ? -15.375 -16.906 5.59 1 89.31 267 SER A N 1
ATOM 2142 C CA . SER A 1 267 ? -14.289 -17.203 4.664 1 89.31 267 SER A CA 1
ATOM 2143 C C . SER A 1 267 ? -13.961 -16 3.785 1 89.31 267 SER A C 1
ATOM 2145 O O . SER A 1 267 ? -14.852 -15.227 3.428 1 89.31 267 SER A O 1
ATOM 2147 N N . GLU A 1 268 ? -12.742 -15.758 3.525 1 89 268 GLU A N 1
ATOM 2148 C CA . GLU A 1 268 ? -12.203 -14.789 2.574 1 89 268 GLU A CA 1
ATOM 2149 C C . GLU A 1 268 ? -12.414 -13.359 3.061 1 89 268 GLU A C 1
ATOM 2151 O O . GLU A 1 268 ? -12.539 -12.438 2.254 1 89 268 GLU A O 1
ATOM 2156 N N . LYS A 1 269 ? -12.68 -13.242 4.387 1 91.56 269 LYS A N 1
ATOM 2157 C CA . LYS A 1 269 ? -12.781 -11.922 5 1 91.56 269 LYS A CA 1
ATOM 2158 C C . LYS A 1 269 ? -11.938 -11.844 6.27 1 91.56 269 LYS A C 1
ATOM 2160 O O . LYS A 1 269 ? -11.758 -12.844 6.965 1 91.56 269 LYS A O 1
ATOM 2165 N N . ILE A 1 270 ? -11.5 -10.695 6.484 1 93.62 270 ILE A N 1
ATOM 2166 C CA . ILE A 1 270 ? -10.711 -10.484 7.695 1 93.62 270 ILE A CA 1
ATOM 2167 C C . ILE A 1 270 ? -11.641 -10.156 8.859 1 93.62 270 ILE A C 1
ATOM 2169 O O . ILE A 1 270 ? -12.555 -9.336 8.727 1 93.62 270 ILE A O 1
ATOM 2173 N N . PHE A 1 271 ? -11.484 -10.75 9.961 1 93.12 271 PHE A N 1
ATOM 2174 C CA . PHE A 1 271 ? -12.312 -10.492 11.133 1 93.12 271 PHE A CA 1
ATOM 2175 C C . PHE A 1 271 ? -11.477 -10.562 12.406 1 93.12 271 PHE A C 1
ATOM 2177 O O . PHE A 1 271 ? -10.414 -11.188 12.43 1 93.12 271 PHE A O 1
ATOM 2184 N N . LEU A 1 272 ? -11.961 -9.867 13.344 1 93.31 272 LEU A N 1
ATOM 2185 C CA . LEU A 1 272 ? -11.266 -9.805 14.625 1 93.31 272 LEU A CA 1
ATOM 2186 C C . LEU A 1 272 ? -11.922 -10.727 15.641 1 93.31 272 LEU A C 1
ATOM 2188 O O . LEU A 1 272 ? -13.133 -10.641 15.867 1 93.31 272 LEU A O 1
ATOM 2192 N N . GLN A 1 273 ? -11.055 -11.68 16.141 1 92.69 273 GLN A N 1
ATOM 2193 C CA . GLN A 1 273 ? -11.523 -12.57 17.188 1 92.69 273 GLN A CA 1
ATOM 2194 C C . GLN A 1 273 ? -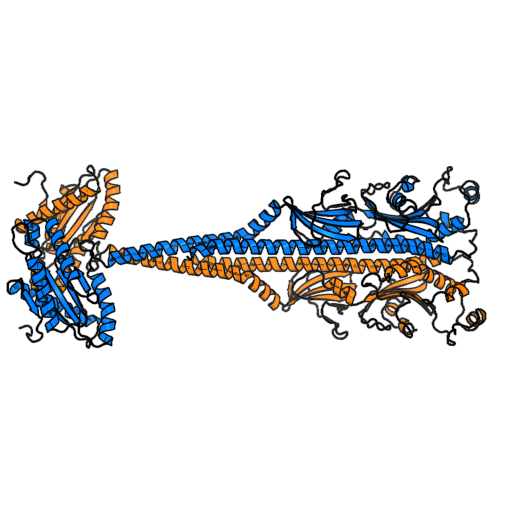10.383 -12.984 18.125 1 92.69 273 GLN A C 1
ATOM 2196 O O . GLN A 1 273 ? -9.297 -13.32 17.656 1 92.69 273 GLN A O 1
ATOM 2201 N N . GLU A 1 274 ? -10.617 -12.938 19.406 1 91.19 274 GLU A N 1
ATOM 2202 C CA . GLU A 1 274 ? -9.695 -13.398 20.453 1 91.19 274 GLU A CA 1
ATOM 2203 C C . GLU A 1 274 ? -8.344 -12.703 20.344 1 91.19 274 GLU A C 1
ATOM 2205 O O . GLU A 1 274 ? -7.301 -13.344 20.422 1 91.19 274 GLU A O 1
ATOM 2210 N N . GLY A 1 275 ? -8.32 -11.508 19.969 1 92.25 275 GLY A N 1
ATOM 2211 C CA . GLY A 1 275 ? -7.105 -10.703 19.953 1 92.25 275 GLY A CA 1
ATOM 2212 C C . GLY A 1 275 ? -6.289 -10.867 18.688 1 92.25 275 GLY A C 1
ATOM 2213 O O . GLY A 1 275 ? -5.156 -10.391 18.609 1 92.25 275 GLY A O 1
ATOM 2214 N N . TYR A 1 276 ? -6.93 -11.602 17.766 1 94 276 TYR A N 1
ATOM 2215 C CA . TYR A 1 276 ? -6.242 -11.789 16.5 1 94 276 TYR A CA 1
ATOM 2216 C C . TYR A 1 276 ? -7.148 -11.43 15.328 1 94 276 TYR A C 1
ATOM 2218 O O . TYR A 1 276 ? -8.367 -11.578 15.406 1 94 276 TYR A O 1
ATOM 2226 N N . TYR A 1 277 ? -6.504 -10.805 14.344 1 94.62 277 TYR A N 1
ATOM 2227 C CA . TYR A 1 277 ? -7.16 -10.719 13.039 1 94.62 277 TYR A CA 1
ATOM 2228 C C . TYR A 1 277 ? -6.973 -12.008 12.25 1 94.62 277 TYR A C 1
ATOM 2230 O O . TYR A 1 277 ? -5.844 -12.477 12.07 1 94.62 277 TYR A O 1
ATOM 2238 N N . TRP A 1 278 ? -8.078 -12.555 11.781 1 94.5 278 TRP A N 1
ATOM 2239 C CA . TRP A 1 278 ? -8.047 -13.836 11.094 1 94.5 278 TRP A CA 1
ATOM 2240 C C . TRP A 1 278 ? -8.531 -13.695 9.656 1 94.5 278 TRP A C 1
ATOM 2242 O O . TRP A 1 278 ? -9.383 -12.859 9.359 1 94.5 278 TRP A O 1
ATOM 2252 N N . ALA A 1 279 ? -7.996 -14.461 8.805 1 95.06 279 ALA A N 1
ATOM 2253 C CA . ALA A 1 279 ? -8.469 -14.648 7.434 1 95.06 279 ALA A CA 1
ATOM 2254 C C . ALA A 1 279 ? -8.352 -16.109 7 1 95.06 279 ALA A C 1
ATOM 2256 O O . ALA A 1 279 ? -7.289 -16.719 7.148 1 95.06 279 ALA A O 1
ATOM 2257 N N . PHE A 1 280 ? -9.484 -16.641 6.48 1 94.06 280 PHE A N 1
ATOM 2258 C CA . PHE A 1 280 ? -9.531 -18.031 6.059 1 94.06 280 PHE A CA 1
ATOM 2259 C C . PHE A 1 280 ? -9.727 -18.141 4.551 1 94.06 280 PHE A C 1
ATOM 2261 O O . PHE A 1 280 ? -10.555 -17.422 3.98 1 94.06 280 PHE A O 1
ATOM 2268 N N . PHE A 1 281 ? -8.977 -19.016 3.977 1 93.88 281 PHE A N 1
ATOM 2269 C CA . PHE A 1 281 ? -9.156 -19.312 2.559 1 93.88 281 PHE A CA 1
ATOM 2270 C C . PHE A 1 281 ? -9.156 -20.812 2.311 1 93.88 281 PHE A C 1
ATOM 2272 O O . PHE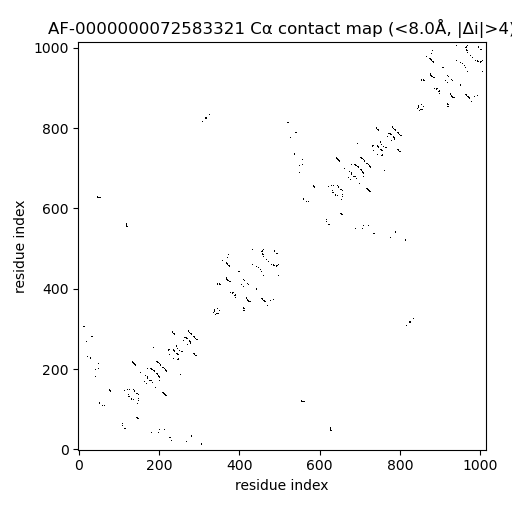 A 1 281 ? -8.297 -21.531 2.828 1 93.88 281 PHE A O 1
ATOM 2279 N N . GLU A 1 282 ? -10.102 -21.234 1.574 1 92.62 282 GLU A N 1
ATOM 2280 C CA . GLU A 1 282 ? -10.164 -22.656 1.219 1 92.62 282 GLU A CA 1
ATOM 2281 C C . GLU A 1 282 ? -9.219 -22.969 0.058 1 92.62 282 GLU A C 1
ATOM 2283 O O . GLU A 1 282 ? -9.328 -22.375 -1.016 1 92.62 282 GLU A O 1
ATOM 2288 N N . ILE A 1 283 ? -8.352 -23.844 0.237 1 91.38 283 ILE A N 1
ATOM 2289 C CA . ILE A 1 283 ? -7.406 -24.234 -0.807 1 91.38 283 ILE A CA 1
ATOM 2290 C C . ILE A 1 283 ? -7.953 -25.422 -1.578 1 91.38 283 ILE A C 1
ATOM 2292 O O . ILE A 1 283 ? -7.992 -25.422 -2.811 1 91.38 283 ILE A O 1
ATOM 2296 N N . LYS A 1 284 ? -8.188 -26.469 -0.913 1 89.69 284 LYS A N 1
ATOM 2297 C CA . LYS A 1 284 ? -8.883 -27.641 -1.421 1 89.69 284 LYS A CA 1
ATOM 2298 C C . LYS A 1 284 ? -10.07 -28.016 -0.53 1 89.69 284 LYS A C 1
ATOM 2300 O O . LYS A 1 284 ? -9.914 -28.156 0.685 1 89.69 284 LYS A O 1
ATOM 2305 N N . ASP A 1 285 ? -11.109 -28.188 -1.171 1 85.25 285 ASP A N 1
ATOM 2306 C CA . ASP A 1 285 ? -12.367 -28.375 -0.449 1 85.25 285 ASP A CA 1
ATOM 2307 C C . ASP A 1 285 ? -12.266 -29.5 0.572 1 85.25 285 ASP A C 1
ATOM 2309 O O . ASP A 1 285 ? -11.977 -30.641 0.213 1 85.25 285 ASP A O 1
ATOM 2313 N N . GLN A 1 286 ? -12.414 -29.141 1.854 1 80.25 286 GLN A N 1
ATOM 2314 C CA . GLN A 1 286 ? -12.508 -30.031 3.006 1 80.25 286 GLN A CA 1
ATOM 2315 C C . GLN A 1 286 ? -11.203 -30.781 3.225 1 80.25 286 GLN A C 1
ATOM 2317 O O . GLN A 1 286 ? -11.195 -31.859 3.842 1 80.25 286 GLN A O 1
ATOM 2322 N N . GLU A 1 287 ? -10.156 -30.328 2.67 1 87.38 287 GLU A N 1
ATOM 2323 C CA . GLU A 1 287 ? -8.883 -31.016 2.83 1 87.38 287 GLU A CA 1
ATOM 2324 C C . GLU A 1 287 ? -7.809 -30.078 3.373 1 87.38 287 GLU A C 1
ATOM 2326 O O . GLU A 1 287 ? -7.121 -30.406 4.34 1 87.38 287 GLU A O 1
ATOM 2331 N N . VAL A 1 288 ? -7.668 -28.969 2.678 1 92.12 288 VAL A N 1
ATOM 2332 C CA . VAL A 1 288 ? -6.613 -28.031 3.062 1 92.12 288 VAL A CA 1
ATOM 2333 C C . VAL A 1 288 ? -7.172 -26.609 3.104 1 92.12 288 VAL A C 1
ATOM 2335 O O . VAL A 1 288 ? -7.922 -26.203 2.213 1 92.12 288 VAL A O 1
ATOM 2338 N N . ARG A 1 289 ? -6.82 -25.828 4.195 1 93.62 289 ARG A N 1
ATOM 2339 C CA . ARG A 1 289 ? -7.219 -24.438 4.359 1 93.62 289 ARG A CA 1
ATOM 2340 C C . ARG A 1 289 ? -6.023 -23.562 4.727 1 93.62 289 ARG A C 1
ATOM 2342 O O . ARG A 1 289 ? -5.113 -24.016 5.426 1 93.62 289 ARG A O 1
ATOM 2349 N N . LEU A 1 290 ? -6.055 -22.406 4.188 1 95 290 LEU A N 1
ATOM 2350 C CA . LEU A 1 290 ? -5.055 -21.406 4.555 1 95 290 LEU A CA 1
ATOM 2351 C C . LEU A 1 290 ? -5.602 -20.453 5.621 1 95 290 LEU A C 1
ATOM 2353 O O . LEU A 1 290 ? -6.691 -19.906 5.465 1 95 290 LEU A O 1
ATOM 2357 N N . VAL A 1 291 ? -4.875 -20.312 6.688 1 94.25 291 VAL A N 1
ATOM 2358 C CA . VAL A 1 291 ? -5.246 -19.438 7.785 1 94.25 291 VAL A CA 1
ATOM 2359 C C . VAL A 1 291 ? -4.16 -18.375 7.984 1 94.25 291 VAL A C 1
ATOM 2361 O O . VAL A 1 291 ? -2.979 -18.703 8.117 1 94.25 291 VAL A O 1
ATOM 2364 N N . HIS A 1 292 ? -4.594 -17.219 7.926 1 94.69 292 HIS A N 1
ATOM 2365 C CA . HIS A 1 292 ? -3.691 -16.109 8.227 1 94.69 292 HIS A CA 1
ATOM 2366 C C . HIS A 1 292 ? -4.09 -15.414 9.523 1 94.69 292 HIS A C 1
ATOM 2368 O O . HIS A 1 292 ? -5.254 -15.062 9.719 1 94.69 292 HIS A O 1
ATOM 2374 N N . ARG A 1 293 ? -3.139 -15.219 10.383 1 94 293 ARG A N 1
ATOM 2375 C CA . ARG A 1 293 ? -3.447 -14.57 11.648 1 94 293 ARG A CA 1
ATOM 2376 C C . ARG A 1 293 ? -2.455 -13.445 11.945 1 94 293 ARG A C 1
ATOM 2378 O O . ARG A 1 293 ? -1.268 -13.57 11.641 1 94 293 ARG A O 1
ATOM 2385 N N . ILE A 1 294 ? -2.977 -12.391 12.492 1 95.12 294 ILE A N 1
ATOM 2386 C CA . ILE A 1 294 ? -2.199 -11.219 12.883 1 95.12 294 ILE A CA 1
ATOM 2387 C C . ILE A 1 294 ? -2.582 -10.797 14.297 1 95.12 294 ILE A C 1
ATOM 2389 O O . ILE A 1 294 ? -3.762 -10.594 14.594 1 95.12 294 ILE A O 1
ATOM 2393 N N . SER A 1 295 ? -1.602 -10.609 15.102 1 95.19 295 SER A N 1
ATOM 2394 C CA . SER A 1 295 ? -1.902 -10.109 16.438 1 95.19 295 SER A CA 1
ATOM 2395 C C . SER A 1 295 ? -2.48 -8.695 16.391 1 95.19 295 SER A C 1
ATOM 2397 O O . SER A 1 295 ? -2.014 -7.859 15.609 1 95.19 295 SER A O 1
ATOM 2399 N N . ALA A 1 296 ? -3.477 -8.5 17.172 1 94.44 296 ALA A N 1
ATOM 2400 C CA . ALA A 1 296 ? -4.102 -7.184 17.203 1 94.44 296 ALA A CA 1
ATOM 2401 C C . ALA A 1 296 ? -3.09 -6.105 17.578 1 94.44 296 ALA A C 1
ATOM 2403 O O . ALA A 1 296 ? -3.148 -4.984 17.062 1 94.44 296 ALA A O 1
ATOM 2404 N N . VAL A 1 297 ? -2.215 -6.402 18.406 1 94.81 297 VAL A N 1
ATOM 2405 C CA . VAL A 1 297 ? -1.198 -5.457 18.859 1 94.81 297 VAL A CA 1
ATOM 2406 C C . VAL A 1 297 ? -0.275 -5.098 17.703 1 94.81 297 VAL A C 1
ATOM 2408 O O . VAL A 1 297 ? 0.016 -3.92 17.469 1 94.81 297 VAL A O 1
ATOM 2411 N N . GLU A 1 298 ? 0.115 -6.113 17.016 1 94.44 298 GLU A N 1
ATOM 2412 C CA . GLU A 1 298 ? 0.98 -5.887 15.867 1 94.44 298 GLU A CA 1
ATOM 2413 C C . GLU A 1 298 ? 0.276 -5.047 14.805 1 94.44 298 GLU A C 1
ATOM 2415 O O . GLU A 1 298 ? 0.887 -4.168 14.195 1 94.44 298 GLU A O 1
ATOM 2420 N N . PHE A 1 299 ? -0.915 -5.344 14.617 1 95.12 299 PHE A N 1
ATOM 2421 C CA . PHE A 1 299 ? -1.72 -4.609 13.656 1 95.12 299 PHE A CA 1
ATOM 2422 C C . PHE A 1 299 ? -1.815 -3.137 14.039 1 95.12 299 PHE A C 1
ATOM 2424 O O . PHE A 1 299 ? -1.562 -2.256 13.211 1 95.12 299 PHE A O 1
ATOM 2431 N N . LEU A 1 300 ? -2.15 -2.885 15.258 1 94 300 LEU A N 1
ATOM 2432 C CA . LEU A 1 300 ? -2.299 -1.521 15.75 1 94 300 LEU A CA 1
ATOM 2433 C C . LEU A 1 300 ? -0.972 -0.772 15.688 1 94 300 LEU A C 1
ATOM 2435 O O . LEU A 1 300 ? -0.938 0.41 15.336 1 94 300 LEU A O 1
ATOM 2439 N N . PHE A 1 301 ? 0.011 -1.457 16.031 1 94 301 PHE A N 1
ATOM 2440 C CA . PHE A 1 301 ? 1.338 -0.854 15.984 1 94 301 PHE A CA 1
ATOM 2441 C C . PHE A 1 301 ? 1.676 -0.407 14.57 1 94 301 PHE A C 1
ATOM 2443 O O . PHE A 1 301 ? 2.225 0.679 14.375 1 94 301 PHE A O 1
ATOM 2450 N N . SER A 1 302 ? 1.384 -1.285 13.602 1 92.56 302 SER A N 1
ATOM 2451 C CA . SER A 1 302 ? 1.647 -0.939 12.211 1 92.56 302 SER A CA 1
ATOM 2452 C C . SER A 1 302 ? 0.824 0.268 11.773 1 92.56 302 SER A C 1
ATOM 2454 O O . SER A 1 302 ? 1.319 1.138 11.055 1 92.56 302 SER A O 1
ATOM 2456 N N . VAL A 1 303 ? -0.341 0.357 12.227 1 91.94 303 VAL A N 1
ATOM 2457 C CA . VAL A 1 303 ? -1.223 1.471 11.891 1 91.94 303 VAL A CA 1
ATOM 2458 C C . VAL A 1 303 ? -0.659 2.768 12.469 1 91.94 303 VAL A C 1
ATOM 2460 O O . VAL A 1 303 ? -0.539 3.77 11.766 1 91.94 303 VAL A O 1
ATOM 2463 N N . ILE A 1 304 ? -0.3 2.721 13.703 1 92.25 304 ILE A N 1
ATOM 2464 C CA . ILE A 1 304 ? 0.182 3.902 14.414 1 92.25 304 ILE A CA 1
ATOM 2465 C C . ILE A 1 304 ? 1.473 4.402 13.766 1 92.25 304 ILE A C 1
ATOM 2467 O O . ILE A 1 304 ? 1.639 5.602 13.539 1 92.25 304 ILE A O 1
ATOM 2471 N N . LEU A 1 305 ? 2.309 3.51 13.477 1 90.62 305 LEU A N 1
ATOM 2472 C CA . LEU A 1 305 ? 3.582 3.877 12.867 1 90.62 305 LEU A CA 1
ATOM 2473 C C . LEU A 1 305 ? 3.365 4.586 11.531 1 90.62 305 LEU A C 1
ATOM 2475 O O . LEU A 1 305 ? 4.055 5.562 11.227 1 90.62 305 LEU A O 1
ATOM 2479 N N . ASN A 1 306 ? 2.414 4.113 10.734 1 86.31 306 ASN A N 1
ATOM 2480 C CA . ASN A 1 306 ? 2.127 4.715 9.438 1 86.31 306 ASN A CA 1
ATOM 2481 C C . ASN A 1 306 ? 1.503 6.102 9.594 1 86.31 306 ASN A C 1
ATOM 2483 O O . ASN A 1 306 ? 1.647 6.949 8.711 1 86.31 306 ASN A O 1
ATOM 2487 N N . LEU A 1 307 ? 0.891 6.348 10.719 1 90.06 307 LEU A N 1
ATOM 2488 C CA . LEU A 1 307 ? 0.119 7.574 10.891 1 90.06 307 LEU A CA 1
ATOM 2489 C C . LEU A 1 307 ? 0.941 8.641 11.609 1 90.06 307 LEU A C 1
ATOM 2491 O O . LEU A 1 307 ? 0.562 9.812 11.633 1 90.06 307 LEU A O 1
ATOM 2495 N N . LEU A 1 308 ? 2.041 8.297 12.133 1 88.94 308 LEU A N 1
ATOM 2496 C CA . LEU A 1 308 ? 2.83 9.195 12.969 1 88.94 308 LEU A CA 1
ATOM 2497 C C . LEU A 1 308 ? 3.139 10.492 12.242 1 88.94 308 LEU A C 1
ATOM 2499 O O . LEU A 1 308 ? 2.92 11.578 12.781 1 88.94 308 LEU A O 1
ATOM 2503 N N . PRO A 1 309 ? 3.613 10.438 10.992 1 81.81 309 PRO A N 1
ATOM 2504 C CA . PRO A 1 309 ? 3.893 11.703 10.305 1 81.81 309 PRO A CA 1
ATOM 2505 C C . PRO A 1 309 ? 2.643 12.555 10.109 1 81.81 309 PRO A C 1
ATOM 2507 O O . PRO A 1 309 ? 2.697 13.781 10.266 1 81.81 309 PRO A O 1
ATOM 2510 N N . PHE A 1 310 ? 1.534 11.961 9.836 1 84.31 310 PHE A N 1
ATOM 2511 C CA . PHE A 1 310 ? 0.278 12.672 9.641 1 84.31 310 PHE A CA 1
ATOM 2512 C C . PHE A 1 310 ? -0.225 13.258 10.961 1 84.31 310 PHE A C 1
ATOM 2514 O O . PHE A 1 310 ? -0.669 14.406 11 1 84.31 310 PHE A O 1
ATOM 2521 N N . TRP A 1 311 ? -0.199 12.484 11.945 1 88.12 311 TRP A N 1
ATOM 2522 C CA . TRP A 1 311 ? -0.649 12.938 13.25 1 88.12 311 TRP A CA 1
ATOM 2523 C C . TRP A 1 311 ? 0.242 14.062 13.773 1 88.12 311 TRP A C 1
ATOM 2525 O O . TRP A 1 311 ? -0.238 14.984 14.43 1 88.12 311 TRP A O 1
ATOM 2535 N N . GLY A 1 312 ? 1.566 13.945 13.445 1 87.5 312 GLY A N 1
ATOM 2536 C CA . GLY A 1 312 ? 2.467 15.039 13.789 1 87.5 312 GLY A CA 1
ATOM 2537 C C . GLY A 1 312 ? 2.088 16.344 13.125 1 87.5 312 GLY A C 1
ATOM 2538 O O . GLY A 1 312 ? 2.104 17.406 13.766 1 87.5 312 GLY A O 1
ATOM 2539 N N . LEU A 1 313 ? 1.748 16.266 11.945 1 88 313 LEU A N 1
ATOM 2540 C CA . LEU A 1 313 ? 1.347 17.438 11.188 1 88 313 LEU A CA 1
ATOM 2541 C C . LEU A 1 313 ? 0.042 18.016 11.734 1 88 313 LEU A C 1
ATOM 2543 O O . LEU A 1 313 ? -0.1 19.234 11.852 1 88 313 LEU A O 1
ATOM 2547 N N . ILE A 1 314 ? -0.909 17.188 12.07 1 89.38 314 ILE A N 1
ATOM 2548 C CA . ILE A 1 314 ? -2.197 17.609 12.602 1 89.38 314 ILE A CA 1
ATOM 2549 C C . ILE A 1 314 ? -1.996 18.281 13.961 1 89.38 314 ILE A C 1
ATOM 2551 O O . ILE A 1 314 ? -2.586 19.328 14.234 1 89.38 314 ILE A O 1
ATOM 2555 N N . CYS A 1 315 ? -1.127 17.734 14.766 1 89.81 315 CYS A N 1
ATOM 2556 C CA . CYS A 1 315 ? -0.839 18.297 16.078 1 89.81 315 CYS A CA 1
ATOM 2557 C C . CYS A 1 315 ? -0.185 19.672 15.953 1 89.81 315 CYS A C 1
ATOM 2559 O O . CYS A 1 315 ? -0.522 20.594 16.688 1 89.81 315 CYS A O 1
ATOM 2561 N N . THR A 1 316 ? 0.713 19.75 15.023 1 90 316 THR A N 1
ATOM 2562 C CA . THR A 1 316 ? 1.363 21.047 14.797 1 90 316 THR A CA 1
ATOM 2563 C C . THR A 1 316 ? 0.352 22.078 14.32 1 90 316 THR A C 1
ATOM 2565 O O . THR A 1 316 ? 0.398 23.234 14.742 1 90 316 THR A O 1
ATOM 2568 N N . LEU A 1 317 ? -0.519 21.703 13.438 1 90.5 317 LEU A N 1
ATOM 2569 C CA . LEU A 1 317 ? -1.583 22.578 12.984 1 90.5 317 LEU A CA 1
ATOM 2570 C C . LEU A 1 317 ? -2.457 23.031 14.148 1 90.5 317 LEU A C 1
ATOM 2572 O O . LEU A 1 317 ? -2.812 24.203 14.25 1 90.5 317 LEU A O 1
ATOM 2576 N N . GLY A 1 318 ? -2.76 22.078 15.008 1 90.31 318 GLY A N 1
ATOM 2577 C CA . GLY A 1 318 ? -3.537 22.406 16.188 1 90.31 318 GLY A CA 1
ATOM 2578 C C . GLY A 1 318 ? -2.84 23.406 17.109 1 90.31 318 GLY A C 1
ATOM 2579 O O . GLY A 1 318 ? -3.449 24.375 17.562 1 90.31 318 GLY A O 1
ATOM 2580 N N . ILE A 1 319 ? -1.569 23.25 17.266 1 91.94 319 ILE A N 1
ATOM 2581 C CA . ILE A 1 319 ? -0.786 24.109 18.141 1 91.94 319 ILE A CA 1
ATOM 2582 C C . ILE A 1 319 ? -0.723 25.531 17.562 1 91.94 319 ILE A C 1
ATOM 2584 O O . ILE A 1 319 ? -1.002 26.5 18.266 1 91.94 319 ILE A O 1
ATOM 2588 N N . VAL A 1 320 ? -0.438 25.594 16.297 1 91.56 320 VAL A N 1
ATOM 2589 C CA . VAL A 1 320 ? -0.311 26.906 15.664 1 91.56 320 VAL A CA 1
ATOM 2590 C C . VAL A 1 320 ? -1.668 27.594 15.648 1 91.56 320 VAL A C 1
ATOM 2592 O O . VAL A 1 320 ? -1.748 28.812 15.828 1 91.56 320 VAL A O 1
ATOM 2595 N N . SER A 1 321 ? -2.699 26.828 15.484 1 92.12 321 SER A N 1
ATOM 2596 C CA . SER A 1 321 ? -4.043 27.391 15.492 1 92.12 321 SER A CA 1
ATOM 2597 C C . SER A 1 321 ? -4.402 27.953 16.859 1 92.12 321 SER A C 1
ATOM 2599 O O . SER A 1 321 ? -4.977 29.031 16.969 1 92.12 321 SER A O 1
ATOM 2601 N N . ILE A 1 322 ? -4.008 27.266 17.875 1 91.88 322 ILE A N 1
ATOM 2602 C CA . ILE A 1 322 ? -4.273 27.719 19.234 1 91.88 322 ILE A CA 1
ATOM 2603 C C . ILE A 1 322 ? -3.482 28.984 19.531 1 91.88 322 ILE A C 1
ATOM 2605 O O . ILE A 1 322 ? -4.023 29.953 20.078 1 91.88 322 ILE A O 1
ATOM 2609 N N . LEU A 1 323 ? -2.254 29 19.078 1 93.06 323 LEU A N 1
ATOM 2610 C CA . LEU A 1 323 ? -1.416 30.188 19.25 1 93.06 323 LEU A CA 1
ATOM 2611 C C . LEU A 1 323 ? -2 31.375 18.516 1 93.06 323 LEU A C 1
ATOM 2613 O O . LEU A 1 323 ? -2.016 32.5 19.047 1 93.06 323 LEU A O 1
ATOM 2617 N N . TYR A 1 324 ? -2.543 31.109 17.375 1 92 324 TYR A N 1
ATOM 2618 C CA . TYR A 1 324 ? -3.156 32.156 16.562 1 92 324 TYR A CA 1
ATOM 2619 C C . TYR A 1 324 ? -4.391 32.719 17.25 1 92 324 TYR A C 1
ATOM 2621 O O . TYR A 1 324 ? -4.566 33.938 17.312 1 92 324 TYR A O 1
ATOM 2629 N N . ILE A 1 325 ? -5.184 31.859 17.75 1 91.88 325 ILE A N 1
ATOM 2630 C CA . ILE A 1 325 ? -6.422 32.281 18.406 1 91.88 325 ILE A CA 1
ATOM 2631 C C . ILE A 1 325 ? -6.094 33.094 19.656 1 91.88 325 ILE A C 1
ATOM 2633 O O . ILE A 1 325 ? -6.695 34.125 19.906 1 91.88 325 ILE A O 1
ATOM 2637 N N . LYS A 1 326 ? -5.125 32.656 20.422 1 92.12 326 LYS A N 1
ATOM 2638 C CA . LYS A 1 326 ? -4.719 33.344 21.641 1 92.12 326 LYS A CA 1
ATOM 2639 C C . LYS A 1 326 ? -4.145 34.719 21.312 1 92.12 326 LYS A C 1
ATOM 2641 O O . LYS A 1 326 ? -4.465 35.719 21.984 1 92.12 326 LYS A O 1
ATOM 2646 N N . LEU A 1 327 ? -3.342 34.719 20.25 1 92.69 327 LEU A N 1
ATOM 2647 C CA . LEU A 1 327 ? -2.727 36 19.859 1 92.69 327 LEU A CA 1
ATOM 2648 C C . LEU A 1 327 ? -3.777 36.969 19.359 1 92.69 327 LEU A C 1
ATOM 2650 O O . LEU A 1 327 ? -3.705 38.188 19.656 1 92.69 327 LEU A O 1
ATOM 2654 N N . LYS A 1 328 ? -4.711 36.438 18.703 1 91.94 328 LYS A N 1
ATOM 2655 C CA . LYS A 1 328 ? -5.793 37.281 18.188 1 91.94 328 LYS A CA 1
ATOM 2656 C C . LYS A 1 328 ? -6.617 37.875 19.312 1 91.94 328 LYS A C 1
ATOM 2658 O O . LYS A 1 328 ? -6.973 39.062 19.281 1 91.94 328 LYS A O 1
ATOM 2663 N N . ALA A 1 329 ? -6.863 37.094 20.297 1 90 329 ALA A N 1
ATOM 2664 C CA . ALA A 1 329 ? -7.602 37.562 21.469 1 90 329 ALA A CA 1
ATOM 2665 C C . ALA A 1 329 ? -6.82 38.625 22.219 1 90 329 ALA A C 1
ATOM 2667 O O . ALA A 1 329 ? -7.391 39.625 22.672 1 90 329 ALA A O 1
ATOM 2668 N N . SER A 1 330 ? -5.516 38.5 22.359 1 88.06 330 SER A N 1
ATOM 2669 C CA . SER A 1 330 ? -4.648 39.469 23.031 1 88.06 330 SER A CA 1
ATOM 2670 C C . SER A 1 330 ? -4.594 40.781 22.25 1 88.06 330 SER A C 1
ATOM 2672 O O . SER A 1 330 ? -4.609 41.844 22.844 1 88.06 330 SER A O 1
ATOM 2674 N N . MET A 1 331 ? -4.598 40.688 20.953 1 87.44 331 MET A N 1
ATOM 2675 C CA . MET A 1 331 ? -4.559 41.875 20.094 1 87.44 331 MET A CA 1
ATOM 2676 C C . MET A 1 331 ? -5.836 42.688 20.25 1 87.44 331 MET A C 1
ATOM 2678 O O . MET A 1 331 ? -5.781 43.906 20.281 1 87.44 331 MET A O 1
ATOM 2682 N N . GLU A 1 332 ? -6.875 42 20.406 1 83.88 332 G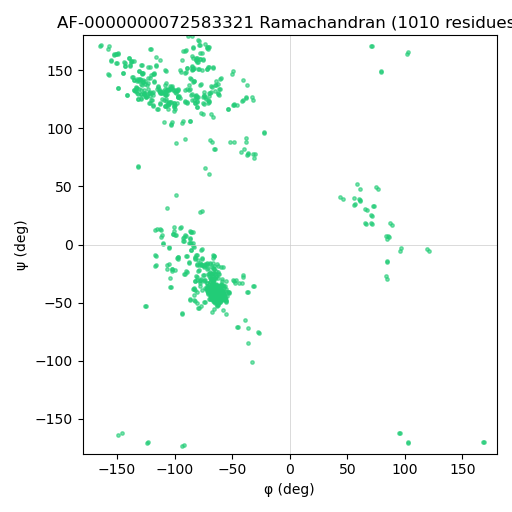LU A N 1
ATOM 2683 C CA . GLU A 1 332 ? -8.148 42.688 20.594 1 83.88 332 GLU A CA 1
ATOM 2684 C C . GLU A 1 332 ? -8.203 43.438 21.922 1 83.88 332 GLU A C 1
ATOM 2686 O O . GLU A 1 332 ? -8.711 44.531 22 1 83.88 332 GLU A O 1
ATOM 2691 N N . GLN A 1 333 ? -7.617 42.906 22.938 1 83.44 333 GLN A N 1
ATOM 2692 C CA . GLN A 1 333 ? -7.562 43.562 24.25 1 83.44 333 GLN A CA 1
ATOM 2693 C C . GLN A 1 333 ? -6.633 44.75 24.234 1 83.44 333 GLN A C 1
ATOM 2695 O O . GLN A 1 333 ? -6.973 45.812 24.766 1 83.44 333 GLN A O 1
ATOM 2700 N N . VAL A 1 334 ? -5.488 44.625 23.562 1 81.19 334 VAL A N 1
ATOM 2701 C CA . VAL A 1 334 ? -4.508 45.688 23.5 1 81.19 334 VAL A CA 1
ATOM 2702 C C . VAL A 1 334 ? -5.055 46.844 22.672 1 81.19 334 VAL A C 1
ATOM 2704 O O . VAL A 1 334 ? -4.855 48.031 23 1 81.19 334 VAL A O 1
ATOM 2707 N N . SER A 1 335 ? -5.75 46.469 21.656 1 77.94 335 SER A N 1
ATOM 2708 C CA . SER A 1 335 ? -6.371 47.469 20.812 1 77.94 335 SER A CA 1
ATOM 2709 C C . SER A 1 335 ? -7.383 48.312 21.594 1 77.94 335 SER A C 1
ATOM 2711 O O . SER A 1 335 ? -7.465 49.531 21.406 1 77.94 335 SER A O 1
ATOM 2713 N N . LYS A 1 336 ? -8.086 47.719 22.469 1 76.56 336 LYS A N 1
ATOM 2714 C CA . LYS A 1 336 ? -9.031 48.438 23.328 1 76.56 336 LYS A CA 1
ATOM 2715 C C . LYS A 1 336 ? -8.305 49.406 24.281 1 76.56 336 LYS A C 1
ATOM 2717 O O . LYS A 1 336 ? -8.766 50.5 24.516 1 76.56 336 LYS A O 1
ATOM 2722 N N . MET A 1 337 ? -7.152 49 24.688 1 76.31 337 MET A N 1
ATOM 2723 C CA . MET A 1 337 ? -6.375 49.781 25.625 1 76.31 337 MET A CA 1
ATOM 2724 C C . MET A 1 337 ? -5.742 51 24.938 1 76.31 337 MET A C 1
ATOM 2726 O O . MET A 1 337 ? -5.539 52.031 25.562 1 76.31 337 MET A O 1
ATOM 2730 N N . ILE A 1 338 ? -5.531 50.875 23.688 1 75.94 338 ILE A N 1
ATOM 2731 C CA . ILE A 1 338 ? -4.891 51.938 22.922 1 75.94 338 ILE A CA 1
ATOM 2732 C C . ILE A 1 338 ? -5.91 53.031 22.609 1 75.94 338 ILE A C 1
ATOM 2734 O O . ILE A 1 338 ? -5.551 54.188 22.469 1 75.94 338 ILE A O 1
ATOM 2738 N N . HIS A 1 339 ? -7.117 52.656 22.656 1 81.44 339 HIS A N 1
ATOM 2739 C CA . HIS A 1 339 ? -8.117 53.594 22.156 1 81.44 339 HIS A CA 1
ATOM 2740 C C . HIS A 1 339 ? -8.984 54.125 23.297 1 81.44 339 HIS A C 1
ATOM 2742 O O . HIS A 1 339 ? -9.906 54.906 23.062 1 81.44 339 HIS A O 1
ATOM 2748 N N . THR A 1 340 ? -8.68 53.812 24.516 1 82.62 340 THR A N 1
ATOM 2749 C CA . THR A 1 340 ? -9.484 54.281 25.641 1 82.62 340 THR A CA 1
ATOM 2750 C C . THR A 1 340 ? -8.617 54.969 26.688 1 82.62 340 THR A C 1
ATOM 2752 O O . THR A 1 340 ? -7.426 54.656 26.812 1 82.62 340 THR A O 1
ATOM 2755 N N . ASP A 1 341 ? -9.203 55.969 27.359 1 81 341 ASP A N 1
ATOM 2756 C CA . ASP A 1 341 ? -8.555 56.625 28.5 1 81 341 ASP A CA 1
ATOM 2757 C C . ASP A 1 341 ? -8.586 55.75 29.734 1 81 341 ASP A C 1
ATOM 2759 O O . ASP A 1 341 ? -9.656 55.281 30.156 1 81 341 ASP A O 1
ATOM 2763 N N . PRO A 1 342 ? -7.461 55.438 30.25 1 75.88 342 PRO A N 1
ATOM 2764 C CA . PRO A 1 342 ? -7.406 54.5 31.344 1 75.88 342 PRO A CA 1
ATOM 2765 C C . PRO A 1 342 ? -8.156 54.969 32.594 1 75.88 342 PRO A C 1
ATOM 2767 O O . PRO A 1 342 ? -8.633 54.156 33.375 1 75.88 342 PRO A O 1
ATOM 2770 N N . LEU A 1 343 ? -8.312 56.281 32.781 1 77.94 343 LEU A N 1
ATOM 2771 C CA . LEU A 1 343 ? -8.953 56.844 34 1 77.94 343 LEU A CA 1
ATOM 2772 C C . LEU A 1 343 ? -10.469 56.812 33.844 1 77.94 343 LEU A C 1
ATOM 2774 O O . LEU A 1 343 ? -11.18 56.344 34.75 1 77.94 343 LEU A O 1
ATOM 2778 N N . THR A 1 344 ? -11.008 57.25 32.75 1 90.06 344 THR A N 1
ATOM 2779 C CA . THR A 1 344 ? -12.445 57.5 32.594 1 90.06 344 THR A CA 1
ATOM 2780 C C . THR A 1 344 ? -13.086 56.344 31.812 1 90.06 344 THR A C 1
ATOM 2782 O O . THR A 1 344 ? -14.305 56.125 31.875 1 90.06 344 THR A O 1
ATOM 2785 N N . GLY A 1 345 ? -12.227 55.594 31.047 1 88.31 345 GLY A N 1
ATOM 2786 C CA . GLY A 1 345 ? -12.75 54.469 30.281 1 88.31 345 GLY A CA 1
ATOM 2787 C C . GLY A 1 345 ? -13.312 54.875 28.938 1 88.31 345 GLY A C 1
ATOM 2788 O O . GLY A 1 345 ? -13.617 54.031 28.094 1 88.31 345 GLY A O 1
ATOM 2789 N N . ILE A 1 346 ? -13.547 56.188 28.734 1 91.12 346 ILE A N 1
ATOM 2790 C CA . ILE A 1 346 ? -14.047 56.656 27.453 1 91.12 346 ILE A CA 1
ATOM 2791 C C . ILE A 1 346 ? -12.898 56.75 26.453 1 91.12 346 ILE A C 1
ATOM 2793 O O . ILE A 1 346 ? -11.75 56.438 26.781 1 91.12 346 ILE A O 1
ATOM 2797 N N . ALA A 1 347 ? -13.234 57.094 25.219 1 90 347 ALA A N 1
ATOM 2798 C CA . ALA A 1 347 ? -12.227 57.125 24.172 1 90 347 ALA A CA 1
ATOM 2799 C C . ALA A 1 347 ? -11.164 58.188 24.484 1 90 347 ALA A C 1
ATOM 2801 O O . ALA A 1 347 ? -11.477 59.25 25.062 1 90 347 ALA A O 1
ATOM 2802 N N . ASN A 1 348 ? -9.953 57.844 24.203 1 83.69 348 ASN A N 1
ATOM 2803 C CA . ASN A 1 348 ? -8.898 58.844 24.219 1 83.69 348 ASN A CA 1
ATOM 2804 C C . ASN A 1 348 ? -8.766 59.531 22.859 1 83.69 348 ASN A C 1
ATOM 2806 O O . ASN A 1 348 ? -9.578 59.312 21.969 1 83.69 348 ASN A O 1
ATOM 2810 N N . ARG A 1 349 ? -7.871 60.438 22.797 1 79.25 349 ARG A N 1
ATOM 2811 C CA . ARG A 1 349 ? -7.723 61.25 21.578 1 79.25 349 ARG A CA 1
ATOM 2812 C C . ARG A 1 349 ? -7.578 60.344 20.359 1 79.25 349 ARG A C 1
ATOM 2814 O O . ARG A 1 349 ? -8.211 60.562 19.328 1 79.25 349 ARG A O 1
ATOM 2821 N N . ARG A 1 350 ? -6.797 59.25 20.5 1 77.5 350 ARG A N 1
ATOM 2822 C CA . ARG A 1 350 ? -6.582 58.312 19.406 1 77.5 350 ARG A CA 1
ATOM 2823 C C . ARG A 1 350 ? -7.871 57.562 19.047 1 77.5 350 ARG A C 1
ATOM 2825 O O . ARG A 1 350 ? -8.195 57.406 17.875 1 77.5 350 ARG A O 1
ATOM 2832 N N . GLY A 1 351 ? -8.484 57.094 20.094 1 83.62 351 GLY A N 1
ATOM 2833 C CA . GLY A 1 351 ? -9.758 56.406 19.875 1 83.62 351 GLY A CA 1
ATOM 2834 C C . GLY A 1 351 ? -10.812 57.312 19.266 1 83.62 351 GLY A C 1
ATOM 2835 O O . GLY A 1 351 ? -11.609 56.875 18.438 1 83.62 351 GLY A O 1
ATOM 2836 N N . PHE A 1 352 ? -10.781 58.562 19.719 1 87.81 352 PHE A N 1
ATOM 2837 C CA . PHE A 1 352 ? -11.719 59.531 19.203 1 87.81 352 PHE A CA 1
ATOM 2838 C C . PHE A 1 352 ? -11.523 59.75 17.703 1 87.81 352 PHE A C 1
ATOM 2840 O O . PHE A 1 352 ? -12.492 59.688 16.938 1 87.81 352 PHE A O 1
ATOM 2847 N N . LEU A 1 353 ? -10.352 59.875 17.266 1 82.69 353 LEU A N 1
ATOM 2848 C CA . LEU A 1 353 ? -10.039 60.125 15.867 1 82.69 353 LEU A CA 1
ATOM 2849 C C . LEU A 1 353 ? -10.398 58.906 15.016 1 82.69 353 LEU A C 1
ATOM 2851 O O . LEU A 1 353 ? -10.922 59.031 13.906 1 82.69 353 LEU A O 1
ATOM 2855 N N . LYS A 1 354 ? -10.156 57.719 15.508 1 82.5 354 LYS A N 1
ATOM 2856 C CA . LYS A 1 354 ? -10.492 56.5 14.812 1 82.5 354 LYS A CA 1
ATOM 2857 C C . LYS A 1 354 ? -12 56.375 14.617 1 82.5 354 LYS A C 1
ATOM 2859 O O . LYS A 1 354 ? -12.461 56.062 13.516 1 82.5 354 LYS A O 1
ATOM 2864 N N . LEU A 1 355 ? -12.734 56.562 15.68 1 85.69 355 LEU A N 1
ATOM 2865 C CA . LEU A 1 355 ? -14.188 56.438 15.656 1 85.69 355 LEU A CA 1
ATOM 2866 C C . LEU A 1 355 ? -14.82 57.5 14.781 1 85.69 355 LEU A C 1
ATOM 2868 O O . LEU A 1 355 ? -15.773 57.25 14.055 1 85.69 355 LEU A O 1
ATOM 2872 N N . THR A 1 356 ? -14.242 58.688 14.906 1 86.19 356 THR A N 1
ATOM 2873 C CA . THR A 1 356 ? -14.812 59.812 14.156 1 86.19 356 THR A CA 1
ATOM 2874 C C . THR A 1 356 ? -14.516 59.688 12.664 1 86.19 356 THR A C 1
ATOM 2876 O O . THR A 1 356 ? -15.352 60.031 11.828 1 86.19 356 THR A O 1
ATOM 2879 N N . GLN A 1 357 ? -13.352 59.219 12.328 1 81.12 357 GLN A N 1
ATOM 2880 C CA . GLN A 1 357 ? -13.008 59 10.922 1 81.12 357 GLN A CA 1
ATOM 2881 C C . GLN A 1 357 ? -13.953 58 10.273 1 81.12 357 GLN A C 1
ATOM 2883 O O . GLN A 1 357 ? -14.344 58.156 9.117 1 81.12 357 GLN A O 1
ATOM 2888 N N . LYS A 1 358 ? -14.273 57 10.953 1 79.06 358 LYS A N 1
ATOM 2889 C CA . LYS A 1 358 ? -15.219 56 10.453 1 79.06 358 LYS A CA 1
ATOM 2890 C C . LYS A 1 358 ? -16.594 56.625 10.219 1 79.06 358 LYS A C 1
ATOM 2892 O O . LYS A 1 358 ? -17.25 56.344 9.219 1 79.06 358 LYS A O 1
ATOM 2897 N N . SER A 1 359 ? -16.953 57.469 11.148 1 79.44 359 SER A N 1
ATOM 2898 C CA . SER A 1 359 ? -18.25 58.125 11.07 1 79.44 359 SER A CA 1
ATOM 2899 C C . SER A 1 359 ? -18.266 59.156 9.961 1 79.44 359 SER A C 1
ATOM 2901 O O . SER A 1 359 ? -19.297 59.344 9.305 1 79.44 359 SER A O 1
ATOM 2903 N N . LEU A 1 360 ? -17.156 59.812 9.781 1 79.81 360 LEU A N 1
ATOM 2904 C CA . LEU A 1 360 ? -17.062 60.875 8.789 1 79.81 360 LEU A CA 1
ATOM 2905 C C . LEU A 1 360 ? -17.25 60.344 7.383 1 79.81 360 LEU A C 1
ATOM 2907 O O . LEU A 1 360 ? -17.812 61 6.516 1 79.81 360 LEU A O 1
ATOM 2911 N N . VAL A 1 361 ? -16.781 59.156 7.184 1 76.69 361 VAL A N 1
ATOM 2912 C CA . VAL A 1 361 ? -16.938 58.531 5.879 1 76.69 361 VAL A CA 1
ATOM 2913 C C . VAL A 1 361 ? -18.422 58.375 5.562 1 76.69 361 VAL A C 1
ATOM 2915 O O . VAL A 1 361 ? -18.859 58.594 4.438 1 76.69 361 VAL A O 1
ATOM 2918 N N . THR A 1 362 ? -19.156 58.031 6.523 1 76 362 THR A N 1
ATOM 2919 C CA . THR A 1 362 ? -20.594 57.844 6.363 1 76 362 THR A CA 1
ATOM 2920 C C . THR A 1 362 ? -21.297 59.188 6.203 1 76 362 THR A C 1
ATOM 2922 O O . THR A 1 362 ? -22.219 59.312 5.398 1 76 362 THR A O 1
ATOM 2925 N N . ILE A 1 363 ? -20.891 60.219 6.914 1 76 363 ILE A N 1
ATOM 2926 C CA . ILE A 1 363 ? -21.484 61.531 6.926 1 76 363 ILE A CA 1
ATOM 2927 C C . ILE A 1 363 ? -21.281 62.219 5.574 1 76 363 ILE A C 1
ATOM 2929 O O . ILE A 1 363 ? -22.172 62.875 5.051 1 76 363 ILE A O 1
ATOM 2933 N N . HIS A 1 364 ? -20.141 62.094 5.113 1 74.56 364 HIS A N 1
ATOM 2934 C CA . HIS A 1 364 ? -19.812 62.688 3.82 1 74.56 364 HIS A CA 1
ATOM 2935 C C . HIS A 1 364 ? -20.688 62.094 2.715 1 74.56 364 HIS A C 1
ATOM 2937 O O . HIS A 1 364 ? -21.109 62.812 1.801 1 74.56 364 HIS A O 1
ATOM 2943 N N . ARG A 1 365 ? -20.984 60.906 2.814 1 71.12 365 ARG A N 1
ATOM 2944 C CA . ARG A 1 365 ? -21.797 60.219 1.806 1 71.12 365 ARG A CA 1
ATOM 2945 C C . ARG A 1 365 ? -23.234 60.719 1.819 1 71.12 365 ARG A C 1
ATOM 2947 O O . ARG A 1 365 ? -23.859 60.844 0.769 1 71.12 365 ARG A O 1
ATOM 2954 N N . HIS A 1 366 ? -23.688 61.156 2.922 1 77 366 HIS A N 1
ATOM 2955 C CA . HIS A 1 366 ? -25.094 61.531 3.039 1 77 366 HIS A CA 1
ATOM 2956 C C . HIS A 1 366 ? -25.266 63.031 3.182 1 77 366 HIS A C 1
ATOM 2958 O O . HIS A 1 366 ? -26.391 63.531 3.289 1 77 366 HIS A O 1
ATOM 2964 N N . GLY A 1 367 ? -24.188 63.781 3.16 1 75.69 367 GLY A N 1
ATOM 2965 C CA . GLY A 1 367 ? -24.234 65.25 3.227 1 75.69 367 GLY A CA 1
ATOM 2966 C C . GLY A 1 367 ? -24.719 65.75 4.562 1 75.69 367 GLY A C 1
ATOM 2967 O O . GLY A 1 367 ? -25.406 66.812 4.617 1 75.69 367 GLY A O 1
ATOM 2968 N N . GLN A 1 368 ? -24.5 65.062 5.562 1 78.06 368 GLN A N 1
ATOM 2969 C CA . GLN A 1 368 ? -25 65.5 6.875 1 78.06 368 GLN A CA 1
ATOM 2970 C C . GLN A 1 368 ? -24 66.375 7.586 1 78.06 368 GLN A C 1
ATOM 2972 O O . GLN A 1 368 ? -22.812 66.375 7.266 1 78.06 368 GLN A O 1
ATOM 2977 N N . SER A 1 369 ? -24.531 67.25 8.43 1 83.94 369 SER A N 1
ATOM 2978 C CA . SER A 1 369 ? -23.688 68.125 9.219 1 83.94 369 SER A CA 1
ATOM 2979 C C . SER A 1 369 ? -23.188 67.438 10.484 1 83.94 369 SER A C 1
ATOM 2981 O O . SER A 1 369 ? -23.719 66.375 10.891 1 83.94 369 SER A O 1
ATOM 2983 N N . TRP A 1 370 ? -22.016 67.875 10.945 1 89.12 370 TRP A N 1
ATOM 2984 C CA . TRP A 1 370 ? -21.484 67.375 12.219 1 89.12 370 TRP A CA 1
ATOM 2985 C C . TRP A 1 370 ? -20.906 68.562 13.031 1 89.12 370 TRP A C 1
ATOM 2987 O O . TRP A 1 370 ? -20.688 69.625 12.5 1 89.12 370 TRP A O 1
ATOM 2997 N N . THR A 1 371 ? -20.812 68.375 14.328 1 92.38 371 THR A N 1
ATOM 2998 C CA . THR A 1 371 ? -20.344 69.438 15.227 1 92.38 371 THR A CA 1
ATOM 2999 C C . THR A 1 371 ? -19.344 68.875 16.219 1 92.38 371 THR A C 1
ATOM 3001 O O . THR A 1 371 ? -19.453 67.75 16.656 1 92.38 371 THR A O 1
ATOM 3004 N N . ILE A 1 372 ? -18.312 69.688 16.5 1 93.62 372 ILE A N 1
ATOM 3005 C CA . ILE A 1 372 ? -17.328 69.375 17.531 1 93.62 372 ILE A CA 1
ATOM 3006 C C . ILE A 1 372 ? -17.516 70.312 18.75 1 93.62 372 ILE A C 1
ATOM 3008 O O . ILE A 1 372 ? -17.688 71.5 18.594 1 93.62 372 ILE A O 1
ATOM 3012 N N . LEU A 1 373 ? -17.609 69.688 19.922 1 96.75 373 LEU A N 1
ATOM 3013 C CA . LEU A 1 373 ? -17.594 70.375 21.188 1 96.75 373 LEU A CA 1
ATOM 3014 C C . LEU A 1 373 ? -16.266 70.188 21.922 1 96.75 373 LEU A C 1
ATOM 3016 O O . LEU A 1 373 ? -15.883 69.062 22.219 1 96.75 373 LEU A O 1
ATOM 3020 N N . MET A 1 374 ? -15.562 71.25 22.125 1 94.81 374 MET A N 1
ATOM 3021 C CA . MET A 1 374 ? -14.414 71.188 23.016 1 94.81 374 MET A CA 1
ATOM 3022 C C . MET A 1 374 ? -14.797 71.688 24.422 1 94.81 374 MET A C 1
ATOM 3024 O O . MET A 1 374 ? -15.328 72.75 24.578 1 94.81 374 MET A O 1
ATOM 3028 N N . ILE A 1 375 ? -14.523 70.875 25.406 1 96.62 375 ILE A N 1
ATOM 3029 C CA . ILE A 1 375 ? -15.016 71.125 26.766 1 96.62 375 ILE A CA 1
ATOM 3030 C C . ILE A 1 375 ? -13.836 71.125 27.734 1 96.62 375 ILE A C 1
ATOM 3032 O O . ILE A 1 375 ? -12.914 70.312 27.641 1 96.62 375 ILE A O 1
ATOM 3036 N N . ASP A 1 376 ? -13.852 72 28.609 1 94.56 376 ASP A N 1
ATOM 3037 C CA . ASP A 1 376 ? -12.844 72.125 29.656 1 94.56 376 ASP A CA 1
ATOM 3038 C C . ASP A 1 376 ? -13.492 72.312 31.016 1 94.56 376 ASP A C 1
ATOM 3040 O O . ASP A 1 376 ? -14.477 73.062 31.156 1 94.56 376 ASP A O 1
ATOM 3044 N N . ILE A 1 377 ? -12.945 71.75 32.031 1 95.31 377 ILE A N 1
ATOM 3045 C CA . ILE A 1 377 ? -13.414 71.938 33.406 1 95.31 377 ILE A CA 1
ATOM 3046 C C . ILE A 1 377 ? -12.805 73.188 34 1 95.31 377 ILE A C 1
ATOM 3048 O O . ILE A 1 377 ? -11.578 73.312 34.094 1 95.31 377 ILE A O 1
ATOM 3052 N N . ASP A 1 378 ? -13.688 74.062 34.469 1 94.19 378 ASP A N 1
ATOM 3053 C CA . ASP A 1 378 ? -13.25 75.375 34.938 1 94.19 378 ASP A CA 1
ATOM 3054 C C . ASP A 1 378 ? -12.469 75.25 36.25 1 94.19 378 ASP A C 1
ATOM 3056 O O . ASP A 1 378 ? -12.914 74.562 37.188 1 94.19 378 ASP A O 1
ATOM 3060 N N . HIS A 1 379 ? -11.305 75.812 36.312 1 89.25 379 HIS A N 1
ATOM 3061 C CA . HIS A 1 379 ? -10.461 75.938 37.5 1 89.25 379 HIS A CA 1
ATOM 3062 C C . HIS A 1 379 ? -10.109 74.562 38.062 1 89.25 379 HIS A C 1
ATOM 3064 O O . HIS A 1 379 ? -10.125 74.375 39.281 1 89.25 379 HIS A O 1
ATOM 3070 N N . PHE A 1 380 ? -9.867 73.688 37.188 1 88.38 380 PHE A N 1
ATOM 3071 C CA . PHE A 1 380 ? -9.625 72.312 37.594 1 88.38 380 PHE A CA 1
ATOM 3072 C C . PHE A 1 380 ? -8.344 72.188 38.406 1 88.38 380 PHE A C 1
ATOM 3074 O O . PHE A 1 380 ? -8.266 71.438 39.375 1 88.38 380 PHE A O 1
ATOM 3081 N N . LYS A 1 381 ? -7.398 72.875 37.969 1 76.19 381 LYS A N 1
ATOM 3082 C CA . LYS A 1 381 ? -6.141 72.875 38.719 1 76.19 381 LYS A CA 1
ATOM 3083 C C . LYS A 1 381 ? -6.355 73.375 40.156 1 76.19 381 LYS A C 1
ATOM 3085 O O . LYS A 1 381 ? -5.766 72.812 41.062 1 76.19 381 LYS A O 1
ATOM 3090 N N . GLN A 1 382 ? -7.082 74.375 40.312 1 80.5 382 GLN A N 1
ATOM 3091 C CA . GLN A 1 382 ? -7.383 74.875 41.656 1 80.5 382 GLN A CA 1
ATOM 3092 C C . GLN A 1 382 ? -8.094 73.812 42.5 1 80.5 382 GLN A C 1
ATOM 3094 O O . GLN A 1 382 ? -7.867 73.688 43.688 1 80.5 382 GLN A O 1
ATOM 3099 N N . VAL A 1 383 ? -8.93 73.125 41.875 1 86.69 383 VAL A N 1
ATOM 3100 C CA . VAL A 1 383 ? -9.648 72 42.562 1 86.69 383 VAL A CA 1
ATOM 3101 C C . VAL A 1 383 ? -8.656 70.938 43 1 86.69 383 VAL A C 1
ATOM 3103 O O . VAL A 1 383 ? -8.734 70.5 44.156 1 86.69 383 VAL A O 1
ATOM 3106 N N . ASN A 1 384 ? -7.73 70.625 42.188 1 78.06 384 ASN A N 1
ATOM 3107 C CA . ASN A 1 384 ? -6.723 69.625 42.531 1 78.06 384 ASN A CA 1
ATOM 3108 C C . ASN A 1 384 ? -5.84 70.062 43.688 1 78.06 384 ASN A C 1
ATOM 3110 O O . ASN A 1 384 ? -5.48 69.312 44.562 1 78.06 384 ASN A O 1
ATOM 3114 N N . ASP A 1 385 ? -5.496 71.312 43.562 1 71 385 ASP A N 1
ATOM 3115 C CA . ASP A 1 385 ? -4.617 71.875 44.562 1 71 385 ASP A CA 1
ATOM 3116 C C . ASP A 1 385 ? -5.297 71.938 45.938 1 71 385 ASP A C 1
ATOM 3118 O O . ASP A 1 385 ? -4.645 71.75 46.969 1 71 385 ASP A O 1
ATOM 3122 N N . ARG A 1 386 ? -6.535 72.25 45.875 1 78.44 386 ARG A N 1
ATOM 3123 C CA . ARG A 1 386 ? -7.281 72.438 47.125 1 78.44 386 ARG A CA 1
ATOM 3124 C C . ARG A 1 386 ? -7.758 71.125 47.688 1 78.44 386 ARG A C 1
ATOM 3126 O O . ARG A 1 386 ? -7.746 70.875 48.906 1 78.44 386 ARG A O 1
ATOM 3133 N N . PHE A 1 387 ? -8.172 70.188 46.844 1 82.56 387 PHE A N 1
ATOM 3134 C CA . PHE A 1 387 ? -8.852 69 47.344 1 82.56 387 PHE A CA 1
ATOM 3135 C C . PHE A 1 387 ? -8.031 67.75 47.031 1 82.56 387 PHE A C 1
ATOM 3137 O O . PHE A 1 387 ? -8.383 66.625 47.469 1 82.56 387 PHE A O 1
ATOM 3144 N N . GLY A 1 388 ? -7.047 67.875 46.281 1 76.12 388 GLY A N 1
ATOM 3145 C CA . GLY A 1 388 ? -6.195 66.75 45.969 1 76.12 388 GLY A CA 1
ATOM 3146 C C . GLY A 1 388 ? -6.477 66.188 44.594 1 76.12 388 GLY A C 1
ATOM 3147 O O . GLY A 1 388 ? -7.578 66.312 44.062 1 76.12 388 GLY A O 1
ATOM 3148 N N . HIS A 1 389 ? -5.543 65.312 44.062 1 73.81 389 HIS A N 1
ATOM 3149 C CA . HIS A 1 389 ? -5.633 64.75 42.719 1 73.81 389 HIS A CA 1
ATOM 3150 C C . HIS A 1 389 ? -6.66 63.625 42.688 1 73.81 389 HIS A C 1
ATOM 3152 O O . HIS A 1 389 ? -7.289 63.406 41.656 1 73.81 389 HIS A O 1
ATOM 3158 N N . ASP A 1 390 ? -6.805 63 43.719 1 79.94 390 ASP A N 1
ATOM 3159 C CA . ASP A 1 390 ? -7.809 61.938 43.781 1 79.94 390 ASP A CA 1
ATOM 3160 C C . ASP A 1 390 ? -9.211 62.5 43.531 1 79.94 390 ASP A C 1
ATOM 3162 O O . ASP A 1 390 ? -10.023 61.875 42.844 1 79.94 390 ASP A O 1
ATOM 3166 N N . THR A 1 391 ? -9.414 63.594 44.188 1 85.25 391 THR A N 1
ATOM 3167 C CA . THR A 1 391 ? -10.688 64.25 43.969 1 85.25 391 THR A CA 1
ATOM 3168 C C . THR A 1 391 ? -10.828 64.688 42.531 1 85.25 391 THR A C 1
ATOM 3170 O O . THR A 1 391 ? -11.914 64.625 41.938 1 85.25 391 THR A O 1
ATOM 3173 N N . GLY A 1 392 ? -9.758 65.188 42.031 1 88.25 392 GLY A N 1
ATOM 3174 C CA . GLY A 1 392 ? -9.758 65.562 40.625 1 88.25 392 GLY A CA 1
ATOM 3175 C C . GLY A 1 392 ? -10.086 64.375 39.688 1 88.25 392 GLY A C 1
ATOM 3176 O O . GLY A 1 392 ? -10.875 64.5 38.75 1 88.25 392 GLY A O 1
ATOM 3177 N N . ASP A 1 393 ? -9.57 63.281 40 1 85.94 393 ASP A N 1
ATOM 3178 C CA . ASP A 1 393 ? -9.828 62.062 39.219 1 85.94 393 ASP A CA 1
ATOM 3179 C C . ASP A 1 393 ? -11.305 61.688 39.281 1 85.94 393 ASP A C 1
ATOM 3181 O O . ASP A 1 393 ? -11.883 61.281 38.25 1 85.94 393 ASP A O 1
ATOM 3185 N N . ARG A 1 394 ? -11.82 61.781 40.406 1 92.56 394 ARG A N 1
ATOM 3186 C CA . ARG A 1 394 ? -13.234 61.438 40.594 1 92.56 394 ARG A CA 1
ATOM 3187 C C . ARG A 1 394 ? -14.117 62.375 39.781 1 92.56 394 ARG A C 1
ATOM 3189 O O . ARG A 1 394 ? -15.133 61.969 39.219 1 92.56 394 ARG A O 1
ATOM 3196 N N . ILE A 1 395 ? -13.727 63.625 39.75 1 94.88 395 ILE A N 1
ATOM 3197 C CA . ILE A 1 395 ? -14.469 64.625 38.969 1 94.88 395 ILE A CA 1
ATOM 3198 C C . ILE A 1 395 ? -14.391 64.312 37.5 1 94.88 395 ILE A C 1
ATOM 3200 O O . ILE A 1 395 ? -15.398 64.375 36.781 1 94.88 395 ILE A O 1
ATOM 3204 N N . LEU A 1 396 ? -13.234 63.969 37.094 1 94.19 396 LEU A N 1
ATOM 3205 C CA . LEU A 1 396 ? -13.047 63.594 35.688 1 94.19 396 LEU A CA 1
ATOM 3206 C C . LEU A 1 396 ? -13.922 62.406 35.312 1 94.19 396 LEU A C 1
ATOM 3208 O O . LEU A 1 396 ? -14.531 62.406 34.25 1 94.19 396 LEU A O 1
ATOM 3212 N N . ILE A 1 397 ? -13.984 61.438 36.156 1 95.12 397 ILE A N 1
ATOM 3213 C CA . ILE A 1 397 ? -14.789 60.25 35.906 1 95.12 397 ILE A CA 1
ATOM 3214 C C . ILE A 1 397 ? -16.266 60.625 35.844 1 95.12 397 ILE A C 1
ATOM 3216 O O . ILE A 1 397 ? -16.984 60.188 34.938 1 95.12 397 ILE A O 1
ATOM 3220 N N . LYS A 1 398 ? -16.672 61.406 36.812 1 96.25 398 LYS A N 1
ATOM 3221 C CA . LYS A 1 398 ? -18.078 61.812 36.875 1 96.25 398 LYS A CA 1
ATOM 3222 C C . LYS A 1 398 ? -18.469 62.625 35.656 1 96.25 398 LYS A C 1
ATOM 3224 O O . LYS A 1 398 ? -19.562 62.438 35.094 1 96.25 398 LYS A O 1
ATOM 3229 N N . VAL A 1 399 ? -17.672 63.562 35.312 1 96.88 399 VAL A N 1
ATOM 3230 C CA . VAL A 1 399 ? -17.953 64.375 34.156 1 96.88 399 VAL A CA 1
ATOM 3231 C C . VAL A 1 399 ? -18.047 63.5 32.906 1 96.88 399 VAL A C 1
ATOM 3233 O O . VAL A 1 399 ? -18.953 63.688 32.094 1 96.88 399 VAL A O 1
ATOM 3236 N N . SER A 1 400 ? -17.125 62.594 32.781 1 96.5 400 SER A N 1
ATOM 3237 C CA . SER A 1 400 ? -17.125 61.688 31.625 1 96.5 400 SER A CA 1
ATOM 3238 C C . SER A 1 400 ? -18.406 60.875 31.547 1 96.5 400 SER A C 1
ATOM 3240 O O . SER A 1 400 ? -18.953 60.656 30.469 1 96.5 400 SER A O 1
ATOM 3242 N N . GLN A 1 401 ? -18.859 60.438 32.656 1 96.56 401 GLN A N 1
ATOM 3243 C CA . GLN A 1 401 ? -20.078 59.656 32.719 1 96.56 401 GLN A CA 1
ATOM 3244 C C . GLN A 1 401 ? -21.297 60.5 32.281 1 96.56 401 GLN A C 1
ATOM 3246 O O . GLN A 1 401 ? -22.156 60 31.562 1 96.56 401 GLN A O 1
ATOM 3251 N N . ILE A 1 402 ? -21.328 61.688 32.75 1 96.75 402 ILE A N 1
ATOM 3252 C CA . ILE A 1 402 ? -22.438 62.562 32.438 1 96.75 402 ILE A CA 1
ATOM 3253 C C . ILE A 1 402 ? -22.422 62.875 30.938 1 96.75 402 ILE A C 1
ATOM 3255 O O . ILE A 1 402 ? -23.469 62.844 30.281 1 96.75 402 ILE A O 1
ATOM 3259 N N . LEU A 1 403 ? -21.25 63.156 30.453 1 97 403 LEU A N 1
ATOM 3260 C CA . LEU A 1 403 ? -21.141 63.469 29.031 1 97 403 LEU A CA 1
ATOM 3261 C C . LEU A 1 403 ? -21.594 62.281 28.188 1 97 403 LEU A C 1
ATOM 3263 O O . LEU A 1 403 ? -22.344 62.438 27.219 1 97 403 LEU A O 1
ATOM 3267 N N . SER A 1 404 ? -21.125 61.094 28.547 1 95.62 404 SER A N 1
ATOM 3268 C CA . SER A 1 404 ? -21.438 59.875 27.812 1 95.62 404 SER A CA 1
ATOM 3269 C C . SER A 1 404 ? -22.922 59.562 27.875 1 95.62 404 SER A C 1
ATOM 3271 O O . SER A 1 404 ? -23.484 59.031 26.922 1 95.62 404 SER A O 1
ATOM 3273 N N . ALA A 1 405 ? -23.531 59.844 29 1 95.31 405 ALA A N 1
ATOM 3274 C CA . ALA A 1 405 ? -24.938 59.531 29.219 1 95.31 405 ALA A CA 1
ATOM 3275 C C . ALA A 1 405 ? -25.859 60.469 28.484 1 95.31 405 ALA A C 1
ATOM 3277 O O . ALA A 1 405 ? -27.031 60.156 28.234 1 95.31 405 ALA A O 1
ATOM 3278 N N . ASN A 1 406 ? -25.391 61.625 28.078 1 94.81 406 ASN A N 1
ATOM 3279 C CA . ASN A 1 406 ? -26.266 62.688 27.531 1 94.81 406 ASN A CA 1
ATOM 3280 C C . ASN A 1 406 ? -26.016 62.906 26.047 1 94.81 406 ASN A C 1
ATOM 3282 O O . ASN A 1 406 ? -26.422 63.906 25.484 1 94.81 406 ASN A O 1
ATOM 3286 N N . ILE A 1 407 ? -25.297 61.969 25.484 1 91.94 407 ILE A N 1
ATOM 3287 C CA . ILE A 1 407 ? -25.125 62.031 24.031 1 91.94 407 ILE A CA 1
ATOM 3288 C C . ILE A 1 407 ? -25.672 60.719 23.406 1 91.94 407 ILE A C 1
ATOM 3290 O O . ILE A 1 407 ? -25.938 59.75 24.125 1 91.94 407 ILE A O 1
ATOM 3294 N N . ARG A 1 408 ? -25.797 60.75 22.078 1 91 408 ARG A N 1
ATOM 3295 C CA . ARG A 1 408 ? -26.328 59.594 21.375 1 91 408 ARG A CA 1
ATOM 3296 C C . ARG A 1 408 ? -25.234 58.562 21.109 1 91 408 ARG A C 1
ATOM 3298 O O . ARG A 1 408 ? -24.047 58.875 21.234 1 91 408 ARG A O 1
ATOM 3305 N N . GLN A 1 409 ? -25.688 57.344 20.672 1 87.69 409 GLN A N 1
ATOM 3306 C CA . GLN A 1 409 ? -24.781 56.25 20.375 1 87.69 409 GLN A CA 1
ATOM 3307 C C . GLN A 1 409 ? -23.922 56.562 19.141 1 87.69 409 GLN A C 1
ATOM 3309 O O . GLN A 1 409 ? -22.812 56.062 19.016 1 87.69 409 GLN A O 1
ATOM 3314 N N . THR A 1 410 ? -24.484 57.344 18.25 1 86.38 410 THR A N 1
ATOM 3315 C CA . THR A 1 410 ? -23.766 57.719 17.031 1 86.38 410 THR A CA 1
ATOM 3316 C C . THR A 1 410 ? -22.734 58.781 17.297 1 86.38 410 THR A C 1
ATOM 3318 O O . THR A 1 410 ? -21.844 59.031 16.469 1 86.38 410 THR A O 1
ATOM 3321 N N . ASP A 1 411 ? -22.859 59.469 18.469 1 91.12 411 ASP A N 1
ATOM 3322 C CA . ASP A 1 411 ? -21.906 60.5 18.859 1 91.12 411 ASP A CA 1
ATOM 3323 C C . ASP A 1 411 ? -20.703 59.906 19.562 1 91.12 411 ASP A C 1
ATOM 3325 O O . ASP A 1 411 ? -20.703 58.719 19.906 1 91.12 411 ASP A O 1
ATOM 3329 N N . VAL A 1 412 ? -19.688 60.656 19.625 1 93.94 412 VAL A N 1
ATOM 3330 C CA . VAL A 1 412 ? -18.469 60.156 20.25 1 93.94 412 VAL A CA 1
ATOM 3331 C C . VAL A 1 412 ? -17.969 61.156 21.281 1 93.94 412 VAL A C 1
ATOM 3333 O O . VAL A 1 412 ? -17.969 62.375 21.031 1 93.94 412 VAL A O 1
ATOM 3336 N N . VAL A 1 413 ? -17.625 60.719 22.469 1 95.69 413 VAL A N 1
ATOM 3337 C CA . VAL A 1 413 ? -17.016 61.531 23.516 1 95.69 413 VAL A CA 1
ATOM 3338 C C . VAL A 1 413 ? -15.633 61 23.859 1 95.69 413 VAL A C 1
ATOM 3340 O O . VAL A 1 413 ? -15.422 59.781 23.859 1 95.69 413 VAL A O 1
ATOM 3343 N N . CYS A 1 414 ? -14.734 61.844 24.078 1 94.19 414 CYS A N 1
ATOM 3344 C CA . CYS A 1 414 ? -13.391 61.438 24.453 1 94.19 414 CYS A CA 1
ATOM 3345 C C . CYS A 1 414 ? -12.773 62.375 25.469 1 94.19 414 CYS A C 1
ATOM 3347 O O . CYS A 1 414 ? -13.258 63.5 25.641 1 94.19 414 CYS A O 1
ATOM 3349 N N . ARG A 1 415 ? -11.836 61.906 26.203 1 90.5 415 ARG A N 1
ATOM 3350 C CA . ARG A 1 415 ? -10.969 62.781 26.984 1 90.5 415 ARG A CA 1
ATOM 3351 C C . ARG A 1 415 ? -9.789 63.25 26.141 1 90.5 415 ARG A C 1
ATOM 3353 O O . ARG A 1 415 ? -8.891 62.469 25.812 1 90.5 415 ARG A O 1
ATOM 3360 N N . TRP A 1 416 ? -9.812 64.5 25.719 1 82 416 TRP A N 1
ATOM 3361 C CA . TRP A 1 416 ? -8.875 65.125 24.781 1 82 416 TRP A CA 1
ATOM 3362 C C . TRP A 1 416 ? -7.562 65.438 25.469 1 82 416 TRP A C 1
ATOM 3364 O O . TRP A 1 416 ? -6.492 65.438 24.859 1 82 416 TRP A O 1
ATOM 3374 N N . GLY A 1 417 ? -7.602 65.875 26.656 1 75.62 417 GLY A N 1
ATOM 3375 C CA . GLY A 1 417 ? -6.469 66.25 27.5 1 75.62 417 GLY A CA 1
ATOM 3376 C C . GLY A 1 417 ? -6.68 65.938 28.969 1 75.62 417 GLY A C 1
ATOM 3377 O O . GLY A 1 417 ? -7.441 65 29.312 1 75.62 417 GLY A O 1
ATOM 3378 N N . GLY A 1 418 ? -5.883 66.562 29.812 1 76.44 418 GLY A N 1
ATOM 3379 C CA . GLY A 1 418 ? -6.023 66.312 31.234 1 76.44 418 GLY A CA 1
ATOM 3380 C C . GLY A 1 418 ? -7.418 66.625 31.75 1 76.44 418 GLY A C 1
ATOM 3381 O O . GLY A 1 418 ? -8.102 65.75 32.281 1 76.44 418 GLY A O 1
ATOM 3382 N N . GLU A 1 419 ? -7.82 67.812 31.531 1 88.81 419 GLU A N 1
ATOM 3383 C CA . GLU A 1 419 ? -9.133 68.25 32 1 88.81 419 GLU A CA 1
ATOM 3384 C C . GLU A 1 419 ? -10.039 68.625 30.812 1 88.81 419 GLU A C 1
ATOM 3386 O O . GLU A 1 419 ? -11.094 69.25 31.016 1 88.81 419 GLU A O 1
ATOM 3391 N N . GLU A 1 420 ? -9.594 68.25 29.656 1 90.25 420 GLU A N 1
ATOM 3392 C CA . GLU A 1 420 ? -10.32 68.562 28.453 1 90.25 420 GLU A CA 1
ATOM 3393 C C . GLU A 1 420 ? -11.016 67.375 27.828 1 90.25 420 GLU A C 1
ATOM 3395 O O . GLU A 1 420 ? -10.469 66.25 27.844 1 90.25 420 GLU A O 1
ATOM 3400 N N . PHE A 1 421 ? -12.266 67.625 27.359 1 95.69 421 PHE A N 1
ATOM 3401 C CA . PHE A 1 421 ? -13.055 66.625 26.672 1 95.69 421 PHE A CA 1
ATOM 3402 C C . PHE A 1 421 ? -13.477 67.125 25.281 1 95.69 421 PHE A C 1
ATOM 3404 O O . PHE A 1 421 ? -13.523 68.312 25.047 1 95.69 421 PHE A O 1
ATOM 3411 N N . ALA A 1 422 ? -13.672 66.25 24.422 1 94.94 422 ALA A N 1
ATOM 3412 C CA . ALA A 1 422 ? -14.211 66.562 23.094 1 94.94 422 ALA A CA 1
ATOM 3413 C C . ALA A 1 422 ? -15.422 65.688 22.766 1 94.94 422 ALA A C 1
ATOM 3415 O O . ALA A 1 422 ? -15.453 64.5 23.141 1 94.94 422 ALA A O 1
ATOM 3416 N N . VAL A 1 423 ? -16.406 66.25 22.172 1 96.31 423 VAL A N 1
ATOM 3417 C CA . VAL A 1 423 ? -17.594 65.5 21.734 1 96.31 423 VAL A CA 1
ATOM 3418 C C . VAL A 1 423 ? -17.844 65.75 20.25 1 96.31 423 VAL A C 1
ATOM 3420 O O . VAL A 1 423 ? -17.75 66.875 19.766 1 96.31 423 VAL A O 1
ATOM 3423 N N . PHE A 1 424 ? -17.969 64.688 19.531 1 94.44 424 PHE A N 1
ATOM 3424 C CA . PHE A 1 424 ? -18.375 64.75 18.141 1 94.44 424 PHE A CA 1
ATOM 3425 C C . PHE A 1 424 ? -19.859 64.438 18 1 94.44 424 PHE A C 1
ATOM 3427 O O . PHE A 1 424 ? -20.328 63.344 18.375 1 94.44 424 PHE A O 1
ATOM 3434 N N . LEU A 1 425 ? -20.656 65.375 17.531 1 93.69 425 LEU A N 1
ATOM 3435 C CA . LEU A 1 425 ? -22.094 65.188 17.312 1 93.69 425 LEU A CA 1
ATOM 3436 C C . LEU A 1 425 ? -22.406 65 15.844 1 93.69 425 LEU A C 1
ATOM 3438 O O . LEU A 1 425 ? -22.109 65.812 14.992 1 93.69 425 LEU A O 1
ATOM 3442 N N . PHE A 1 426 ? -23.031 63.844 15.633 1 89.31 426 PHE A N 1
ATOM 3443 C CA . PHE A 1 426 ? -23.344 63.406 14.273 1 89.31 426 PHE A CA 1
ATOM 3444 C C . PHE A 1 426 ? -24.719 63.938 13.852 1 89.31 426 PHE A C 1
ATOM 3446 O O . PHE A 1 426 ? -25.719 63.688 14.531 1 89.31 426 PHE A O 1
ATOM 3453 N N . GLY A 1 427 ? -24.766 64.688 12.789 1 85.5 427 GLY A N 1
ATOM 3454 C CA . GLY A 1 427 ? -26.016 65 12.133 1 85.5 427 GLY A CA 1
ATOM 3455 C C . GLY A 1 427 ? -26.844 66 12.922 1 85.5 427 GLY A C 1
ATOM 3456 O O . GLY A 1 427 ? -28.062 65.938 12.984 1 85.5 427 GLY A O 1
ATOM 3457 N N . VAL A 1 428 ? -26.172 66.875 13.578 1 87.56 428 VAL A N 1
ATOM 3458 C CA . VAL A 1 428 ? -26.922 67.812 14.375 1 87.56 428 VAL A CA 1
ATOM 3459 C C . VAL A 1 428 ? -26.859 69.188 13.711 1 87.56 428 VAL A C 1
ATOM 3461 O O . VAL A 1 428 ? -25.875 69.562 13.039 1 87.56 428 VAL A O 1
ATOM 3464 N N . THR A 1 429 ? -27.891 70 13.891 1 85.44 429 THR A N 1
ATOM 3465 C CA . THR A 1 429 ? -27.922 71.375 13.422 1 85.44 429 THR A CA 1
ATOM 3466 C C . THR A 1 429 ? -27.188 72.312 14.383 1 85.44 429 THR A C 1
ATOM 3468 O O . THR A 1 429 ? -26.969 71.938 15.547 1 85.44 429 THR A O 1
ATOM 3471 N N . PRO A 1 430 ? -26.781 73.438 13.922 1 87.06 430 PRO A N 1
ATOM 3472 C CA . PRO A 1 430 ? -26.109 74.438 14.797 1 87.06 430 PRO A CA 1
ATOM 3473 C C . PRO A 1 430 ? -26.922 74.75 16.047 1 87.06 430 PRO A C 1
ATOM 3475 O O . PRO A 1 430 ? -26.344 74.875 17.141 1 87.06 430 PRO A O 1
ATOM 3478 N N . GLU A 1 431 ? -28.203 74.875 15.883 1 90.94 431 GLU A N 1
ATOM 3479 C CA . GLU A 1 431 ? -29.062 75.25 17.016 1 90.94 431 GLU A CA 1
ATOM 3480 C C . GLU A 1 431 ? -29.125 74.062 18.016 1 90.94 431 GLU A C 1
ATOM 3482 O O . GLU A 1 431 ? -29.062 74.312 19.219 1 90.94 431 GLU A O 1
ATOM 3487 N N . ASP A 1 432 ? -29.219 72.938 17.422 1 93 432 ASP A N 1
ATOM 3488 C CA . ASP A 1 432 ? -29.297 71.75 18.281 1 93 432 ASP A CA 1
ATOM 3489 C C . ASP A 1 432 ? -27.984 71.562 19.031 1 93 432 ASP A C 1
ATOM 3491 O O . ASP A 1 432 ? -28 71.125 20.188 1 93 432 ASP A O 1
ATOM 3495 N N . SER A 1 433 ? -26.891 71.812 18.359 1 94.25 433 SER A N 1
ATOM 3496 C CA . SER A 1 433 ? -25.594 71.625 19 1 94.25 433 SER A CA 1
ATOM 3497 C C . SER A 1 433 ? -25.406 72.562 20.203 1 94.25 433 SER A C 1
ATOM 3499 O O . SER A 1 433 ? -24.844 72.125 21.219 1 94.25 433 SER A O 1
ATOM 3501 N N . ILE A 1 434 ? -25.906 73.75 20.125 1 95.19 434 ILE A N 1
ATOM 3502 C CA . ILE A 1 434 ? -25.828 74.75 21.203 1 95.19 434 ILE A CA 1
ATOM 3503 C C . ILE A 1 434 ? -26.672 74.25 22.375 1 95.19 434 ILE A C 1
ATOM 3505 O O . ILE A 1 434 ? -26.266 74.375 23.531 1 95.19 434 ILE A O 1
ATOM 3509 N N . ASN A 1 435 ? -27.828 73.75 22 1 96.06 435 ASN A N 1
ATOM 3510 C CA . ASN A 1 435 ? -28.719 73.25 23.031 1 96.06 435 ASN A CA 1
ATOM 3511 C C . ASN A 1 435 ? -28.109 72.062 23.781 1 96.06 435 ASN A C 1
ATOM 3513 O O . ASN A 1 435 ? -28.234 72 25 1 96.06 435 ASN A O 1
ATOM 3517 N N . ILE A 1 436 ? -27.531 71.25 23.047 1 95.94 436 ILE A N 1
ATOM 3518 C CA . ILE A 1 436 ? -26.906 70.062 23.656 1 95.94 436 ILE A CA 1
ATOM 3519 C C . ILE A 1 436 ? -25.75 70.5 24.531 1 95.94 436 ILE A C 1
ATOM 3521 O O . ILE A 1 436 ? -25.578 70 25.656 1 95.94 436 ILE A O 1
ATOM 3525 N N . ALA A 1 437 ? -24.938 71.375 24.078 1 97.44 437 ALA A N 1
ATOM 3526 C CA . ALA A 1 437 ? -23.812 71.938 24.828 1 97.44 437 ALA A CA 1
ATOM 3527 C C . ALA A 1 437 ? -24.266 72.562 26.141 1 97.44 437 ALA A C 1
ATOM 3529 O O . ALA A 1 437 ? -23.656 72.375 27.188 1 97.44 437 ALA A O 1
ATOM 3530 N N . GLU A 1 438 ? -25.328 73.312 26.031 1 97.38 438 GLU A N 1
ATOM 3531 C CA . GLU A 1 438 ? -25.875 74 27.203 1 97.38 438 GLU A CA 1
ATOM 3532 C C . GLU A 1 438 ? -26.422 73 28.203 1 97.38 438 GLU A C 1
ATOM 3534 O O . GLU A 1 438 ? -26.297 73.125 29.406 1 97.38 438 GLU A O 1
ATOM 3539 N N . HIS A 1 439 ? -27.047 72.062 27.625 1 97.19 439 HIS A N 1
ATOM 3540 C CA . HIS A 1 439 ? -27.578 71 28.484 1 97.19 439 HIS A CA 1
ATOM 3541 C C . HIS A 1 439 ? -26.453 70.25 29.219 1 97.19 439 HIS A C 1
ATOM 3543 O O . HIS A 1 439 ? -26.562 70 30.422 1 97.19 439 HIS A O 1
ATOM 3549 N N . LEU A 1 440 ? -25.406 69.938 28.547 1 97.31 440 LEU A N 1
ATOM 3550 C CA . LEU A 1 440 ? -24.25 69.25 29.156 1 97.31 440 LEU A CA 1
ATOM 3551 C C . LEU A 1 440 ? -23.656 70.125 30.266 1 97.31 440 LEU A C 1
ATOM 3553 O O . LEU A 1 440 ? -23.328 69.688 31.344 1 97.31 440 LEU A O 1
ATOM 3557 N N . ARG A 1 441 ? -23.453 71.438 29.953 1 97.56 441 ARG A N 1
ATOM 3558 C CA . ARG A 1 441 ? -22.906 72.375 30.922 1 97.56 441 ARG A CA 1
ATOM 3559 C C . ARG A 1 441 ? -23.734 72.375 32.188 1 97.56 441 ARG A C 1
ATOM 3561 O O . ARG A 1 441 ? -23.203 72.312 33.312 1 97.56 441 ARG A O 1
ATOM 3568 N N . LYS A 1 442 ? -25.062 72.5 32 1 97.38 442 LYS A N 1
ATOM 3569 C CA . LYS A 1 442 ? -25.984 72.625 33.125 1 97.38 442 LYS A CA 1
ATOM 3570 C C . LYS A 1 442 ? -26.031 71.312 33.938 1 97.38 442 LYS A C 1
ATOM 3572 O O . LYS A 1 442 ? -26.156 71.312 35.156 1 97.38 442 LYS A O 1
ATOM 3577 N N . GLU A 1 443 ? -26.016 70.25 33.25 1 97.19 443 GLU A N 1
ATOM 3578 C CA . GLU A 1 443 ? -26.062 68.938 33.906 1 97.19 443 GLU A CA 1
ATOM 3579 C C . GLU A 1 443 ? -24.859 68.75 34.844 1 97.19 443 GLU A C 1
ATOM 3581 O O . GLU A 1 443 ? -24.984 68.188 35.938 1 97.19 443 GLU A O 1
ATOM 3586 N N . VAL A 1 444 ? -23.672 69.062 34.375 1 97.31 444 VAL A N 1
ATOM 3587 C CA . VAL A 1 444 ? -22.469 68.938 35.188 1 97.31 444 VAL A CA 1
ATOM 3588 C C . VAL A 1 444 ? -22.516 69.875 36.375 1 97.31 444 VAL A C 1
ATOM 3590 O O . VAL A 1 444 ? -22.172 69.5 37.5 1 97.31 444 VAL A O 1
ATOM 3593 N N . GLU A 1 445 ? -22.906 71.125 36.062 1 96.69 445 GLU A N 1
ATOM 3594 C CA . GLU A 1 445 ? -23.016 72.125 37.125 1 96.69 445 GLU A CA 1
ATOM 3595 C C . GLU A 1 445 ? -23.953 71.688 38.25 1 96.69 445 GLU A C 1
ATOM 3597 O O . GLU A 1 445 ? -23.703 71.938 39.406 1 96.69 445 GLU A O 1
ATOM 3602 N N . SER A 1 446 ? -24.969 71 37.875 1 96 446 SER A N 1
ATOM 3603 C CA . SER A 1 446 ? -25.984 70.562 38.844 1 96 446 SER A CA 1
ATOM 3604 C C . SER A 1 446 ? -25.562 69.312 39.562 1 96 446 SER A C 1
ATOM 3606 O O . SER A 1 446 ? -25.891 69.125 40.75 1 96 446 SER A O 1
ATOM 3608 N N . LYS A 1 447 ? -24.828 68.438 39 1 96.06 447 LYS A N 1
ATOM 3609 C CA . LYS A 1 447 ? -24.625 67.062 39.531 1 96.06 447 LYS A CA 1
ATOM 3610 C C . LYS A 1 447 ? -23.25 66.938 40.188 1 96.06 447 LYS A C 1
ATOM 3612 O O . LYS A 1 447 ? -23.031 66 40.969 1 96.06 447 LYS A O 1
ATOM 3617 N N . VAL A 1 448 ? -22.328 67.688 39.75 1 96.06 448 VAL A N 1
ATOM 3618 C CA . VAL A 1 448 ? -20.969 67.625 40.312 1 96.06 448 VAL A CA 1
ATOM 3619 C C . VAL A 1 448 ? -20.703 68.75 41.25 1 96.06 448 VAL A C 1
ATOM 3621 O O . VAL A 1 448 ? -20.406 69.875 40.812 1 96.06 448 VAL A O 1
ATOM 3624 N N . VAL A 1 449 ? -20.703 68.375 42.562 1 94.69 449 VAL A N 1
ATOM 3625 C CA . VAL A 1 449 ? -20.531 69.438 43.594 1 94.69 449 VAL A CA 1
ATOM 3626 C C . VAL A 1 449 ? -19.312 69.062 44.438 1 94.69 449 VAL A C 1
ATOM 3628 O O . VAL A 1 449 ? -19.125 67.938 44.844 1 94.69 449 VAL A O 1
ATOM 3631 N N . LEU A 1 450 ? -18.516 70 44.656 1 92.94 450 LEU A N 1
ATOM 3632 C CA . LEU A 1 450 ? -17.312 69.812 45.469 1 92.94 450 LEU A CA 1
ATOM 3633 C C . LEU A 1 450 ? -17.656 69.688 46.938 1 92.94 450 LEU A C 1
ATOM 3635 O O . LEU A 1 450 ? -18.797 69.938 47.344 1 92.94 450 LEU A O 1
ATOM 3639 N N . LYS A 1 451 ? -16.688 69.375 47.688 1 89.94 451 LYS A N 1
ATOM 3640 C CA . LYS A 1 451 ? -16.891 69.188 49.125 1 89.94 451 LYS A CA 1
ATOM 3641 C C . LYS A 1 451 ? -17.25 70.5 49.812 1 89.94 451 LYS A C 1
ATOM 3643 O O . LYS A 1 451 ? -17.891 70.5 50.875 1 89.94 451 LYS A O 1
ATOM 3648 N N . ASP A 1 452 ? -16.875 71.625 49.281 1 90.69 452 ASP A N 1
ATOM 3649 C CA . ASP A 1 452 ? -17.172 72.938 49.875 1 90.69 452 ASP A CA 1
ATOM 3650 C C . ASP A 1 452 ? -18.516 73.438 49.406 1 90.69 452 ASP A C 1
ATOM 3652 O O . ASP A 1 452 ? -18.906 74.562 49.75 1 90.69 452 ASP A O 1
ATOM 3656 N N . GLY A 1 453 ? -19.234 72.75 48.625 1 91.12 453 GLY A N 1
ATOM 3657 C CA . GLY A 1 453 ? -20.578 73.125 48.188 1 91.12 453 GLY A CA 1
ATOM 3658 C C . GLY A 1 453 ? -20.594 73.812 46.844 1 91.12 453 GLY A C 1
ATOM 3659 O O . GLY A 1 453 ? -21.672 74 46.25 1 91.12 453 GLY A O 1
ATOM 3660 N N . LYS A 1 454 ? -19.5 74.062 46.25 1 93.19 454 LYS A N 1
ATOM 3661 C CA . LYS A 1 454 ? -19.438 74.75 44.969 1 93.19 454 LYS A CA 1
ATOM 3662 C C . LYS A 1 454 ? -19.562 73.812 43.812 1 93.19 454 LYS A C 1
ATOM 3664 O O . LYS A 1 454 ? -19.031 72.688 43.844 1 93.19 454 LYS A O 1
ATOM 3669 N N . PRO A 1 455 ? -20.312 74.188 42.844 1 95.31 455 PRO A N 1
ATOM 3670 C CA . PRO A 1 455 ? -20.469 73.312 41.688 1 95.31 455 PRO A CA 1
ATOM 3671 C C . PRO A 1 455 ? -19.25 73.312 40.75 1 95.31 455 PRO A C 1
ATOM 3673 O O . PRO A 1 455 ? -18.562 74.375 40.656 1 95.31 455 PRO A O 1
ATOM 3676 N N . VAL A 1 456 ? -19.047 72.25 40.125 1 95.88 456 VAL A N 1
ATOM 3677 C CA . VAL A 1 456 ? -18.078 72.188 39.031 1 95.88 456 VAL A CA 1
ATOM 3678 C C . VAL A 1 456 ? -18.703 72.688 37.75 1 95.88 456 VAL A C 1
ATOM 3680 O O . VAL A 1 456 ? -19.828 72.312 37.406 1 95.88 456 VAL A O 1
ATOM 3683 N N . THR A 1 457 ? -18.047 73.625 37.094 1 96.75 457 THR A N 1
ATOM 3684 C CA . THR A 1 457 ? -18.609 74.188 35.875 1 96.75 457 THR A CA 1
ATOM 3685 C C . THR A 1 457 ? -17.734 73.875 34.688 1 96.75 457 THR A C 1
ATOM 3687 O O . THR A 1 457 ? -16.562 73.562 34.812 1 96.75 457 THR A O 1
ATOM 3690 N N . LEU A 1 458 ? -18.359 74 33.531 1 97.5 458 LEU A N 1
ATOM 3691 C CA . LEU A 1 458 ? -17.672 73.75 32.281 1 97.5 458 LEU A CA 1
ATOM 3692 C C . LEU A 1 458 ? -17.672 74.938 31.391 1 97.5 458 LEU A C 1
ATOM 3694 O O . LEU A 1 458 ? -18.625 75.75 31.391 1 97.5 458 LEU A O 1
ATOM 3698 N N . SER A 1 459 ? -16.609 75.125 30.625 1 97.31 459 SER A N 1
ATOM 3699 C CA . SER A 1 459 ? -16.578 76 29.453 1 97.31 459 SER A CA 1
ATOM 3700 C C . SER A 1 459 ? -16.562 75.188 28.172 1 97.31 459 SER A C 1
ATOM 3702 O O . SER A 1 459 ? -15.836 74.188 28.062 1 97.31 459 SER A O 1
ATOM 3704 N N . ILE A 1 460 ? -17.391 75.562 27.203 1 97.25 460 ILE A N 1
ATOM 3705 C CA . ILE A 1 460 ? -17.547 74.75 26 1 97.25 460 ILE A CA 1
ATOM 3706 C C . ILE A 1 460 ? -17.375 75.625 24.766 1 97.25 460 ILE A C 1
ATOM 3708 O O . ILE A 1 460 ? -17.953 76.688 24.672 1 97.25 460 ILE A O 1
ATOM 3712 N N . GLY A 1 461 ? -16.531 75.188 23.875 1 96.25 461 GLY A N 1
ATOM 3713 C CA . GLY A 1 461 ? -16.406 75.75 22.547 1 96.25 461 GLY A CA 1
ATOM 3714 C C . GLY A 1 461 ? -17 74.875 21.453 1 96.25 461 GLY A C 1
ATOM 3715 O O . GLY A 1 461 ? -16.766 73.688 21.422 1 96.25 461 GLY A O 1
ATOM 3716 N N . ILE A 1 462 ? -17.797 75.5 20.547 1 96.12 462 ILE A N 1
ATOM 3717 C CA . ILE A 1 462 ? -18.484 74.75 19.484 1 96.12 462 ILE A CA 1
ATOM 3718 C C . ILE A 1 462 ? -17.953 75.188 18.125 1 96.12 462 ILE A C 1
ATOM 3720 O O . ILE A 1 462 ? -17.703 76.312 17.891 1 96.12 462 ILE A O 1
ATOM 3724 N N . SER A 1 463 ? -17.688 74.125 17.328 1 93.56 463 SER A N 1
ATOM 3725 C CA . SER A 1 463 ? -17.391 74.375 15.922 1 93.56 463 SER A CA 1
ATOM 3726 C C . SER A 1 463 ? -18.188 73.438 15.031 1 93.56 463 SER A C 1
ATOM 3728 O O . SER A 1 463 ? -18.312 72.25 15.32 1 93.56 463 SER A O 1
ATOM 3730 N N . GLU A 1 464 ? -18.75 74.062 13.992 1 88.19 464 GLU A N 1
ATOM 3731 C CA . GLU A 1 464 ? -19.562 73.25 13.07 1 88.19 464 GLU A CA 1
ATOM 3732 C C . GLU A 1 464 ? -18.766 72.812 11.836 1 88.19 464 GLU A C 1
ATOM 3734 O O . GLU A 1 464 ? -17.953 73.625 11.336 1 88.19 464 GLU A O 1
ATOM 3739 N N . GLY A 1 465 ? -18.906 71.562 11.531 1 79.81 465 GLY A N 1
ATOM 3740 C CA . GLY A 1 465 ? -18.312 71.062 10.297 1 79.81 465 GLY A CA 1
ATOM 3741 C C . GLY A 1 465 ? -19.344 70.75 9.227 1 79.81 465 GLY A C 1
ATOM 3742 O O . GLY A 1 465 ? -20.484 70.438 9.539 1 79.81 465 GLY A O 1
ATOM 3743 N N . LYS A 1 466 ? -19.078 71.312 7.949 1 68.12 466 LYS A N 1
ATOM 3744 C CA . LYS A 1 466 ? -19.984 71 6.84 1 68.12 466 LYS A CA 1
ATOM 3745 C C . LYS A 1 466 ? -19.375 69.938 5.902 1 68.12 466 LYS A C 1
ATOM 3747 O O . LYS A 1 466 ? -18.156 69.812 5.816 1 68.12 466 LYS A O 1
ATOM 3752 N N . SER A 1 467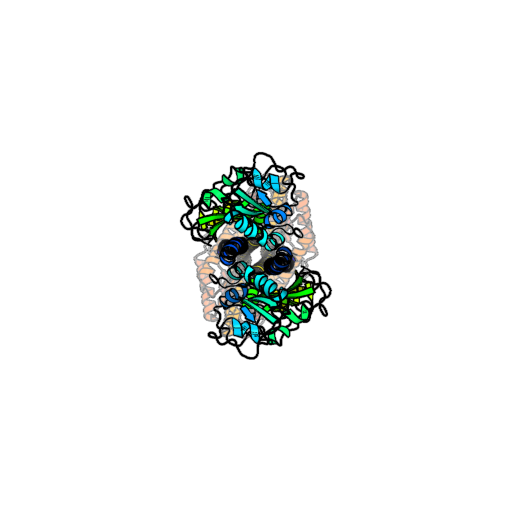 ? -20.062 68.875 5.383 1 60.47 467 SER A N 1
ATOM 3753 C CA . SER A 1 467 ? -19.781 67.75 4.52 1 60.47 467 SER A CA 1
ATOM 3754 C C . SER A 1 467 ? -18.875 68.125 3.355 1 60.47 467 SER A C 1
ATOM 3756 O O . SER A 1 467 ? -18.172 67.312 2.791 1 60.47 467 SER A O 1
ATOM 3758 N N . GLY A 1 468 ? -18.797 69.312 2.807 1 52.78 468 GLY A N 1
ATOM 3759 C CA . GLY A 1 468 ? -18.219 69.5 1.486 1 52.78 468 GLY A CA 1
ATOM 3760 C C . GLY A 1 468 ? -16.703 69.625 1.495 1 52.78 468 GLY A C 1
ATOM 3761 O O . GLY A 1 468 ? -16.078 69.688 0.438 1 52.78 468 GLY A O 1
ATOM 3762 N N . LYS A 1 469 ? -16.016 70.188 2.312 1 49.78 469 LYS A N 1
ATOM 3763 C CA . LYS A 1 469 ? -14.586 70.438 2.164 1 49.78 469 LYS A CA 1
ATOM 3764 C C . LYS A 1 469 ? -13.766 69.25 2.6 1 49.78 469 LYS A C 1
ATOM 3766 O O . LYS A 1 469 ? -14.227 68.438 3.416 1 49.78 469 LYS A O 1
ATOM 3771 N N . SER A 1 470 ? -12.531 69 2.002 1 48.09 470 SER A N 1
ATOM 3772 C CA . SER A 1 470 ? -11.578 67.875 2.09 1 48.09 470 SER A CA 1
ATOM 3773 C C . SER A 1 470 ? -11.422 67.375 3.529 1 48.09 470 SER A C 1
ATOM 3775 O O . SER A 1 470 ? -11.32 68.188 4.453 1 48.09 470 SER A O 1
ATOM 3777 N N . SER A 1 471 ? -11.664 66.062 3.826 1 49.25 471 SER A N 1
ATOM 3778 C CA . SER A 1 471 ? -11.945 65.188 4.957 1 49.25 471 SER A CA 1
ATOM 3779 C C . SER A 1 471 ? -11.016 65.5 6.129 1 49.25 471 SER A C 1
ATOM 3781 O O . SER A 1 471 ? -11.469 65.688 7.254 1 49.25 471 SER A O 1
ATOM 3783 N N . GLY A 1 472 ? -9.75 65.125 5.906 1 52.5 472 GLY A N 1
ATOM 3784 C CA . GLY A 1 472 ? -8.758 65.125 6.965 1 52.5 472 GLY A CA 1
ATOM 3785 C C . GLY A 1 472 ? -8.5 66.5 7.516 1 52.5 472 GLY A C 1
ATOM 3786 O O . GLY A 1 472 ? -8.469 66.688 8.734 1 52.5 472 GLY A O 1
ATOM 3787 N N . SER A 1 473 ? -8.43 67.5 6.668 1 57.09 473 SER A N 1
ATOM 3788 C CA . SER A 1 473 ? -8.117 68.938 6.961 1 57.09 473 SER A CA 1
ATOM 3789 C C . SER A 1 473 ? -9.305 69.625 7.629 1 57.09 473 SER A C 1
ATOM 3791 O O . SER A 1 473 ? -9.117 70.5 8.445 1 57.09 473 SER A O 1
ATOM 3793 N N . GLY A 1 474 ? -10.391 68.938 7.438 1 69.69 474 GLY A N 1
ATOM 3794 C CA . GLY A 1 474 ? -11.609 69.562 7.961 1 69.69 474 GLY A CA 1
ATOM 3795 C C . GLY A 1 474 ? -11.789 69.312 9.453 1 69.69 474 GLY A C 1
ATOM 3796 O O . GLY A 1 474 ? -12.125 70.25 10.188 1 69.69 474 GLY A O 1
ATOM 3797 N N . LEU A 1 475 ? -11.438 68.062 9.836 1 75.75 475 LEU A N 1
ATOM 3798 C CA . LEU A 1 475 ? -11.602 67.75 11.242 1 75.75 475 LEU A CA 1
ATOM 3799 C C . LEU A 1 475 ? -10.602 68.5 12.102 1 75.75 475 LEU A C 1
ATOM 3801 O O . LEU A 1 475 ? -10.961 69.062 13.164 1 75.75 475 LEU A O 1
ATOM 3805 N N . GLU A 1 476 ? -9.414 68.562 11.656 1 74.19 476 GLU A N 1
ATOM 3806 C CA . GLU A 1 476 ? -8.375 69.312 12.367 1 74.19 476 GLU A CA 1
ATOM 3807 C C . GLU A 1 476 ? -8.711 70.812 12.5 1 74.19 476 GLU A C 1
ATOM 3809 O O . GLU A 1 476 ? -8.484 71.375 13.547 1 74.19 476 GLU A O 1
ATOM 3814 N N . ASN A 1 477 ? -9.242 71.25 11.406 1 76.94 477 ASN A N 1
ATOM 3815 C CA . ASN A 1 477 ? -9.648 72.625 11.414 1 76.94 477 ASN A CA 1
ATOM 3816 C C . ASN A 1 477 ? -10.812 72.875 12.375 1 76.94 477 ASN A C 1
ATOM 3818 O O . ASN A 1 477 ? -10.875 73.938 13.039 1 76.94 477 ASN A O 1
ATOM 3822 N N . ALA A 1 478 ? -11.664 71.938 12.375 1 83.69 478 ALA A N 1
ATOM 3823 C CA . ALA A 1 478 ? -12.82 72.062 13.266 1 83.69 478 ALA A CA 1
ATOM 3824 C C . ALA A 1 478 ? -12.383 72.062 14.734 1 83.69 478 ALA A C 1
ATOM 3826 O O . ALA A 1 478 ? -12.961 72.75 15.562 1 83.69 478 ALA A O 1
ATOM 3827 N N . PHE A 1 479 ? -11.406 71.312 15.016 1 83.75 479 PHE A N 1
ATOM 3828 C CA . PHE A 1 479 ? -10.883 71.25 16.375 1 83.75 479 PHE A CA 1
ATOM 3829 C C . PHE A 1 479 ? -10.234 72.625 16.75 1 83.75 479 PHE A C 1
ATOM 3831 O O . PHE A 1 479 ? -10.406 73.062 17.875 1 83.75 479 PHE A O 1
ATOM 3838 N N . ALA A 1 480 ? -9.555 73.125 15.836 1 78.88 480 ALA A N 1
ATOM 3839 C CA . ALA A 1 480 ? -8.898 74.375 16.078 1 78.88 480 ALA A CA 1
ATOM 3840 C C . ALA A 1 480 ? -9.93 75.5 16.328 1 78.88 480 ALA A C 1
ATOM 3842 O O . ALA A 1 480 ? -9.75 76.312 17.203 1 78.88 480 ALA A O 1
ATOM 3843 N N . CYS A 1 481 ? -10.945 75.438 15.555 1 86.81 481 CYS A N 1
ATOM 3844 C CA . CYS A 1 481 ? -12.023 76.438 15.703 1 86.81 481 CYS A CA 1
ATOM 3845 C C . CYS A 1 481 ? -12.75 76.25 17.031 1 86.81 481 CYS A C 1
ATOM 3847 O O . CYS A 1 481 ? -13.055 77.25 17.719 1 86.81 481 CYS A O 1
ATOM 3849 N N . ALA A 1 482 ? -13.016 75.125 17.344 1 91 482 ALA A N 1
ATOM 3850 C CA . ALA A 1 482 ? -13.688 74.812 18.609 1 91 482 ALA A CA 1
ATOM 3851 C C . ALA A 1 482 ? -12.82 75.25 19.797 1 91 482 ALA A C 1
ATOM 3853 O O . ALA A 1 482 ? -13.336 75.688 20.812 1 91 482 ALA A O 1
ATOM 3854 N N . ASP A 1 483 ? -11.578 75 19.672 1 83.88 483 ASP A N 1
ATOM 3855 C CA . ASP A 1 483 ? -10.625 75.375 20.719 1 83.88 483 ASP A CA 1
ATOM 3856 C C . ASP A 1 483 ? -10.609 76.938 20.906 1 83.88 483 ASP A C 1
ATOM 3858 O O . ASP A 1 483 ? -10.484 77.438 22.031 1 83.88 483 ASP A O 1
ATOM 3862 N N . GLN A 1 484 ? -10.68 77.562 19.828 1 83.56 484 GLN A N 1
ATOM 3863 C CA . GLN A 1 484 ? -10.742 79.062 19.891 1 83.56 484 GLN A CA 1
ATOM 3864 C C . GLN A 1 484 ? -12.016 79.5 20.578 1 83.56 484 GLN A C 1
ATOM 3866 O O . GLN A 1 484 ? -11.992 80.438 21.375 1 83.56 484 GLN A O 1
ATOM 3871 N N . ALA A 1 485 ? -13.031 78.938 20.234 1 92.88 485 ALA A N 1
ATOM 3872 C CA . ALA A 1 485 ? -14.297 79.25 20.875 1 92.88 485 ALA A CA 1
ATOM 3873 C C . ALA A 1 485 ? -14.242 78.938 22.375 1 92.88 485 ALA A C 1
ATOM 3875 O O . ALA A 1 485 ? -14.812 79.688 23.188 1 92.88 485 ALA A O 1
ATOM 3876 N N . LEU A 1 486 ? -13.656 77.875 22.719 1 92.31 486 LEU A N 1
ATOM 3877 C CA . LEU A 1 486 ? -13.469 77.5 24.125 1 92.31 486 LEU A CA 1
ATOM 3878 C C . LEU A 1 486 ? -12.664 78.562 24.859 1 92.31 486 LEU A C 1
ATOM 3880 O O . LEU A 1 486 ? -12.977 78.938 26 1 92.31 486 LEU A O 1
ATOM 3884 N N . TYR A 1 487 ? -11.633 79 24.203 1 85.06 487 TYR A N 1
ATOM 3885 C CA . TYR A 1 487 ? -10.82 80.062 24.781 1 85.06 487 TYR A CA 1
ATOM 3886 C C . TYR A 1 487 ? -11.664 81.312 25.062 1 85.06 487 TYR A C 1
ATOM 3888 O O . TYR A 1 487 ? -11.484 82 26.078 1 85.06 487 TYR A O 1
ATOM 3896 N N . GLN A 1 488 ? -12.484 81.625 24.172 1 90.44 488 GLN A N 1
ATOM 3897 C CA . GLN A 1 488 ? -13.398 82.75 24.344 1 90.44 488 GLN A CA 1
ATOM 3898 C C . GLN A 1 488 ? -14.312 82.5 25.547 1 90.44 488 GLN A C 1
ATOM 3900 O O . GLN A 1 488 ? -14.555 83.438 26.328 1 90.44 488 GLN A O 1
ATOM 3905 N N . ALA A 1 489 ? -14.766 81.375 25.703 1 94.25 489 ALA A N 1
ATOM 3906 C CA . ALA A 1 489 ? -15.633 81.062 26.828 1 94.25 489 ALA A CA 1
ATOM 3907 C C . ALA A 1 489 ? -14.906 81.25 28.156 1 94.25 489 ALA A C 1
ATOM 3909 O O . ALA A 1 489 ? -15.492 81.75 29.125 1 94.25 489 ALA A O 1
ATOM 3910 N N . LYS A 1 490 ? -13.672 80.812 28.234 1 90.06 490 LYS A N 1
ATOM 3911 C CA . LYS A 1 490 ? -12.867 80.938 29.438 1 90.06 490 LYS A CA 1
ATOM 3912 C C . LYS A 1 490 ? -12.594 82.438 29.75 1 90.06 490 LYS A C 1
ATOM 3914 O O . LYS A 1 490 ? -12.633 82.875 30.906 1 90.06 490 LYS A O 1
ATOM 3919 N N . THR A 1 491 ? -12.398 83.25 28.719 1 88.5 491 THR A N 1
ATOM 3920 C CA . THR A 1 491 ? -12.031 84.688 28.891 1 88.5 491 THR A CA 1
ATOM 3921 C C . THR A 1 491 ? -13.258 85.5 29.25 1 88.5 491 THR A C 1
ATOM 3923 O O . THR A 1 491 ? -13.133 86.5 29.922 1 88.5 491 THR A O 1
ATOM 3926 N N . LEU A 1 492 ? -14.391 85.125 28.781 1 93.12 492 LEU A N 1
ATOM 3927 C CA . LEU A 1 492 ? -15.617 85.875 29.016 1 93.12 492 LEU A CA 1
ATOM 3928 C C . LEU A 1 492 ? -16.234 85.5 30.359 1 93.12 492 LEU A C 1
ATOM 3930 O O . LEU A 1 492 ? -17.375 85.875 30.641 1 93.12 492 LEU A O 1
ATOM 3934 N N . GLY A 1 493 ? -15.531 84.75 31.234 1 92.38 493 GLY A N 1
ATOM 3935 C CA . GLY A 1 493 ? -16.016 84.562 32.594 1 92.38 493 GLY A CA 1
ATOM 3936 C C . GLY A 1 493 ? -16.234 83.062 32.938 1 92.38 493 GLY A C 1
ATOM 3937 O O . GLY A 1 493 ? -16.625 82.75 34.031 1 92.38 493 GLY A O 1
ATOM 3938 N N . ARG A 1 494 ? -16.078 82.188 31.984 1 94 494 ARG A N 1
ATOM 3939 C CA . ARG A 1 494 ? -16.172 80.75 32.188 1 94 494 ARG A CA 1
ATOM 3940 C C . ARG A 1 494 ? -17.625 80.375 32.469 1 94 494 ARG A C 1
ATOM 3942 O O . ARG A 1 494 ? -18.531 81.188 32.406 1 94 494 ARG A O 1
ATOM 3949 N N . ASN A 1 495 ? -17.922 79.125 32.5 1 96.31 495 ASN A N 1
ATOM 3950 C CA . ASN A 1 495 ? -19.266 78.562 32.719 1 96.31 495 ASN A CA 1
ATOM 3951 C C . ASN A 1 495 ? -20.234 79.062 31.656 1 96.31 495 ASN A C 1
ATOM 3953 O O . ASN A 1 495 ? -21.312 79.562 31.969 1 96.31 495 ASN A O 1
ATOM 3957 N N . ARG A 1 496 ? -19.797 78.875 30.422 1 97 496 ARG A N 1
ATOM 3958 C CA . ARG A 1 496 ? -20.656 79.312 29.312 1 97 496 ARG A CA 1
ATOM 3959 C C . ARG A 1 496 ? -20.297 78.562 28.031 1 97 496 ARG A C 1
ATOM 3961 O O . ARG A 1 496 ? -19.266 77.875 27.969 1 97 496 ARG A O 1
ATOM 3968 N N . VAL A 1 497 ? -21.125 78.688 27.047 1 97.5 497 VAL A N 1
ATOM 3969 C CA . VAL A 1 497 ? -20.938 78.062 25.719 1 97.5 497 VAL A CA 1
ATOM 3970 C C . VAL A 1 497 ? -20.656 79.188 24.703 1 97.5 497 VAL A C 1
ATOM 3972 O O . VAL A 1 497 ? -21.344 80.188 24.688 1 97.5 497 VAL A O 1
ATOM 3975 N N . CYS A 1 498 ? -19.609 79 23.938 1 96.62 498 CYS A N 1
ATOM 3976 C CA . CYS A 1 498 ? -19.297 79.938 22.859 1 96.62 498 CYS A CA 1
ATOM 3977 C C . CYS A 1 498 ? -19.219 79.25 21.516 1 96.62 498 CYS A C 1
ATOM 3979 O O . CYS A 1 498 ? -18.703 78.125 21.438 1 96.62 498 CYS A O 1
ATOM 3981 N N . VAL A 1 499 ? -19.734 79.812 20.453 1 95.12 499 VAL A N 1
ATOM 3982 C CA . VAL A 1 499 ? -19.703 79.25 19.109 1 95.12 499 VAL A CA 1
ATOM 3983 C C . VAL A 1 499 ? -18.656 80 18.266 1 95.12 499 VAL A C 1
ATOM 3985 O O . VAL A 1 499 ? -18.547 81.25 18.359 1 95.12 499 VAL A O 1
ATOM 3988 N N . PHE A 1 500 ? -17.922 79.188 17.641 1 88.5 500 PHE A N 1
ATOM 3989 C CA . PHE A 1 500 ? -16.984 79.812 16.734 1 88.5 500 PHE A CA 1
ATOM 3990 C C . PHE A 1 500 ? -17.703 80.5 15.578 1 88.5 500 PHE A C 1
ATOM 3992 O O . PHE A 1 500 ? -18.531 79.875 14.906 1 88.5 500 PHE A O 1
ATOM 3999 N N . ASP A 1 501 ? -17.734 81.875 15.492 1 74.5 501 ASP A N 1
ATOM 4000 C CA . ASP A 1 501 ? -18.344 82.625 14.414 1 74.5 501 ASP A CA 1
ATOM 4001 C C . ASP A 1 501 ? -17.312 82.938 13.328 1 74.5 501 ASP A C 1
ATOM 4003 O O . ASP A 1 501 ? -16.266 83.5 13.617 1 74.5 501 ASP A O 1
ATOM 4007 N N . THR A 1 502 ? -17.344 82.312 12.211 1 58.94 502 THR A N 1
ATOM 4008 C CA . THR A 1 502 ? -16.453 82.625 11.094 1 58.94 502 THR A CA 1
ATOM 4009 C C . THR A 1 502 ? -16.422 84.125 10.852 1 58.94 502 THR A C 1
ATOM 4011 O O . THR A 1 502 ? -15.57 84.625 10.109 1 58.94 502 THR A O 1
ATOM 4014 N N . THR A 1 503 ? -17.531 84.875 11.086 1 47.88 503 THR A N 1
ATOM 4015 C CA . THR A 1 503 ? -17.484 86.312 10.719 1 47.88 503 THR A CA 1
ATOM 4016 C C . THR A 1 503 ? -16.438 87.062 11.531 1 47.88 503 THR A C 1
ATOM 4018 O O . THR A 1 503 ? -16.188 88.25 11.305 1 47.88 503 THR A O 1
ATOM 4021 N N . THR A 1 504 ? -16.25 86.75 12.648 1 40.12 504 THR A N 1
ATOM 4022 C CA . THR A 1 504 ? -15.297 87.562 13.414 1 40.12 504 THR A CA 1
ATOM 4023 C C . THR A 1 504 ? -13.867 87.25 12.961 1 40.12 504 THR A C 1
ATOM 4025 O O . THR A 1 504 ? -13.336 86.188 13.195 1 40.12 504 THR A O 1
ATOM 4028 N N . GLU A 1 505 ? -13.516 87.562 11.75 1 37.06 505 GLU A N 1
ATOM 4029 C CA . GLU A 1 505 ? -12.148 87.688 11.266 1 37.06 505 GLU A CA 1
ATOM 4030 C C . GLU A 1 505 ? -11.219 88.188 12.375 1 37.06 505 GLU A C 1
ATOM 4032 O O . GLU A 1 505 ? -11.617 89 13.211 1 37.06 505 GLU A O 1
ATOM 4037 N N . MET A 1 506 ? -10.203 87.5 12.656 1 34.38 506 MET A N 1
ATOM 4038 C CA . MET A 1 506 ? -9.062 87.938 13.453 1 34.38 506 MET A CA 1
ATOM 4039 C C . MET A 1 506 ? -8.844 89.438 13.305 1 34.38 506 MET A C 1
ATOM 4041 O O . MET A 1 506 ? -8.453 89.875 12.234 1 34.38 506 MET A O 1
ATOM 4045 N N . PHE A 1 507 ? -9.633 90.312 13.977 1 26.78 507 PHE A N 1
ATOM 4046 C CA . PHE A 1 507 ? -8.883 91.562 14.211 1 26.78 507 PHE A CA 1
ATOM 4047 C C . PHE A 1 507 ? -7.656 91.312 15.07 1 26.78 507 PHE A C 1
ATOM 4049 O O . PHE A 1 507 ? -7.711 90.5 16 1 26.78 507 PHE A O 1
ATOM 4056 N N . MET B 1 1 ? 11.844 32.062 8.078 1 58.59 1 MET B N 1
ATOM 4057 C CA . MET B 1 1 ? 12.477 30.75 8.234 1 58.59 1 MET B CA 1
ATOM 4058 C C . MET B 1 1 ? 11.438 29.641 8.422 1 58.59 1 MET B C 1
ATOM 4060 O O . MET B 1 1 ? 11.508 28.594 7.773 1 58.59 1 MET B O 1
ATOM 4064 N N . VAL B 1 2 ? 10.289 29.812 9.102 1 66.38 2 VAL B N 1
ATOM 4065 C CA . VAL B 1 2 ? 9.336 28.766 9.469 1 66.38 2 VAL B CA 1
ATOM 4066 C C . VAL B 1 2 ? 8.484 28.406 8.25 1 66.38 2 VAL B C 1
ATOM 4068 O O . VAL B 1 2 ? 8.156 27.234 8.055 1 66.38 2 VAL B O 1
ATOM 4071 N N . LEU B 1 3 ? 8.523 29.297 7.234 1 77.75 3 LEU B N 1
ATOM 4072 C CA . LEU B 1 3 ? 7.68 29.031 6.078 1 77.75 3 LEU B CA 1
ATOM 4073 C C . LEU B 1 3 ? 8.398 28.141 5.066 1 77.75 3 LEU B C 1
ATOM 4075 O O . LEU B 1 3 ? 7.758 27.516 4.219 1 77.75 3 LEU B O 1
ATOM 4079 N N . ALA B 1 4 ? 9.734 28.047 5.246 1 81.31 4 ALA B N 1
ATOM 4080 C CA . ALA B 1 4 ? 10.523 27.234 4.324 1 81.31 4 ALA B CA 1
ATOM 4081 C C . ALA B 1 4 ? 10.258 25.75 4.551 1 81.31 4 ALA B C 1
ATOM 4083 O O . ALA B 1 4 ? 10.547 24.922 3.688 1 81.31 4 ALA B O 1
ATOM 4084 N N . VAL B 1 5 ? 9.703 25.391 5.637 1 80.94 5 VAL B N 1
ATOM 4085 C CA . VAL B 1 5 ? 9.445 24.016 6.004 1 80.94 5 VAL B CA 1
ATOM 4086 C C . VAL B 1 5 ? 8.32 23.453 5.141 1 80.94 5 VAL B C 1
ATOM 4088 O O . VAL B 1 5 ? 8.281 22.25 4.863 1 80.94 5 VAL B O 1
ATOM 4091 N N . ILE B 1 6 ? 7.543 24.312 4.57 1 85.75 6 ILE B N 1
ATOM 4092 C CA . ILE B 1 6 ? 6.34 23.891 3.863 1 85.75 6 ILE B CA 1
ATOM 4093 C C . ILE B 1 6 ? 6.73 23.25 2.529 1 85.75 6 ILE B C 1
ATOM 4095 O O . ILE B 1 6 ? 6.371 22.109 2.252 1 85.75 6 ILE B O 1
ATOM 4099 N N . PRO B 1 7 ? 7.582 23.922 1.765 1 86.94 7 PRO B N 1
ATOM 4100 C CA . PRO B 1 7 ? 7.98 23.281 0.512 1 86.94 7 PRO B CA 1
ATOM 4101 C C . PRO B 1 7 ? 8.812 22.016 0.736 1 86.94 7 PRO B C 1
ATOM 4103 O O . PRO B 1 7 ? 8.711 21.062 -0.042 1 86.94 7 PRO B O 1
ATOM 4106 N N . ILE B 1 8 ? 9.523 22.016 1.749 1 87.19 8 ILE B N 1
ATOM 4107 C CA . ILE B 1 8 ? 10.344 20.844 2.062 1 87.19 8 ILE B CA 1
ATOM 4108 C C . ILE B 1 8 ? 9.445 19.656 2.395 1 87.19 8 ILE B C 1
ATOM 4110 O O . ILE B 1 8 ? 9.695 18.547 1.942 1 87.19 8 ILE B O 1
ATOM 4114 N N . LEU B 1 9 ? 8.422 19.938 3.133 1 86.25 9 LEU B N 1
ATOM 4115 C CA . LEU B 1 9 ? 7.48 18.875 3.482 1 86.25 9 LEU B CA 1
ATOM 4116 C C . LEU B 1 9 ? 6.727 18.391 2.25 1 86.25 9 LEU B C 1
ATOM 4118 O O . LEU B 1 9 ? 6.488 17.188 2.1 1 86.25 9 LEU B O 1
ATOM 4122 N N . MET B 1 10 ? 6.453 19.312 1.421 1 88.81 10 MET B N 1
ATOM 4123 C CA . MET B 1 10 ? 5.73 18.953 0.205 1 88.81 10 MET B CA 1
ATOM 4124 C C . MET B 1 10 ? 6.598 18.094 -0.71 1 88.81 10 MET B C 1
ATOM 4126 O O . MET B 1 10 ? 6.148 17.062 -1.206 1 88.81 10 MET B O 1
ATOM 4130 N N . ILE B 1 11 ? 7.84 18.453 -0.893 1 89.69 11 ILE B N 1
ATOM 4131 C CA . ILE B 1 11 ? 8.758 17.703 -1.742 1 89.69 11 ILE B CA 1
ATOM 4132 C C . ILE B 1 11 ? 9.078 16.359 -1.094 1 89.69 11 ILE B C 1
ATOM 4134 O O . ILE B 1 11 ? 9.125 15.336 -1.772 1 89.69 11 ILE B O 1
ATOM 4138 N N . GLY B 1 12 ? 9.258 16.422 0.161 1 87.31 12 GLY B N 1
ATOM 4139 C CA . GLY B 1 12 ? 9.555 15.195 0.871 1 87.31 12 GLY B CA 1
ATOM 4140 C C . GLY B 1 12 ? 8.445 14.164 0.781 1 87.31 12 GLY B C 1
ATOM 4141 O O . GLY B 1 12 ? 8.703 12.984 0.537 1 87.31 12 GLY B O 1
ATOM 4142 N N . THR B 1 13 ? 7.246 14.57 0.952 1 86.56 13 THR B N 1
ATOM 4143 C CA . THR B 1 13 ? 6.113 13.656 0.862 1 86.56 13 THR B CA 1
ATOM 4144 C C . THR B 1 13 ? 5.938 13.156 -0.568 1 86.56 13 THR B C 1
ATOM 4146 O O . THR B 1 13 ? 5.531 12.008 -0.783 1 86.56 13 THR B O 1
ATOM 4149 N N . PHE B 1 14 ? 6.246 14.016 -1.496 1 91 14 PHE B N 1
ATOM 4150 C CA . PHE B 1 14 ? 6.172 13.617 -2.896 1 91 14 PHE B CA 1
ATOM 4151 C C . PHE B 1 14 ? 7.156 12.492 -3.193 1 91 14 PHE B C 1
ATOM 4153 O O . PHE B 1 14 ? 6.781 11.469 -3.77 1 91 14 PHE B O 1
ATOM 4160 N N . VAL B 1 15 ? 8.391 12.656 -2.814 1 90.56 15 VAL B N 1
ATOM 4161 C CA . VAL B 1 15 ? 9.43 11.664 -3.053 1 90.56 15 VAL B CA 1
ATOM 4162 C C . VAL B 1 15 ? 9.07 10.359 -2.342 1 90.56 15 VAL B C 1
ATOM 4164 O O . VAL B 1 15 ? 9.219 9.273 -2.908 1 90.56 15 VAL B O 1
ATOM 4167 N N . TYR B 1 16 ? 8.555 10.523 -1.207 1 87.5 16 TYR B N 1
ATOM 4168 C CA . TYR B 1 16 ? 8.172 9.344 -0.437 1 87.5 16 TYR B CA 1
ATOM 4169 C C . TYR B 1 16 ? 7.047 8.578 -1.131 1 87.5 16 TYR B C 1
ATOM 4171 O O . TYR B 1 16 ? 7.109 7.355 -1.259 1 87.5 16 TYR B O 1
ATOM 4179 N N . GLU B 1 17 ? 6.086 9.266 -1.562 1 87.25 17 GLU B N 1
ATOM 4180 C CA . GLU B 1 17 ? 4.945 8.633 -2.213 1 87.25 17 GLU B CA 1
ATOM 4181 C C . GLU B 1 17 ? 5.352 7.988 -3.537 1 87.25 17 GLU B C 1
ATOM 4183 O O . GLU B 1 17 ? 4.855 6.918 -3.889 1 87.25 17 GLU B O 1
ATOM 4188 N N . VAL B 1 18 ? 6.207 8.625 -4.211 1 90.81 18 VAL B N 1
ATOM 4189 C CA . VAL B 1 18 ? 6.703 8.078 -5.473 1 90.81 18 VAL B CA 1
ATOM 4190 C C . VAL B 1 18 ? 7.387 6.738 -5.215 1 90.81 18 VAL B C 1
ATOM 4192 O O . VAL B 1 18 ? 7.117 5.754 -5.91 1 90.81 18 VAL B O 1
ATOM 4195 N N . LYS B 1 19 ? 8.195 6.672 -4.254 1 89.62 19 LYS B N 1
ATOM 4196 C CA . LYS B 1 19 ? 8.906 5.438 -3.924 1 89.62 19 LYS B CA 1
ATOM 4197 C C . LYS B 1 19 ? 7.938 4.359 -3.447 1 89.62 19 LYS B C 1
ATOM 4199 O O . LYS B 1 19 ? 8.102 3.182 -3.775 1 89.62 19 LYS B O 1
ATOM 4204 N N . GLN B 1 20 ? 6.992 4.758 -2.713 1 84.75 20 GLN B N 1
ATOM 4205 C CA . GLN B 1 20 ? 6.012 3.812 -2.189 1 84.75 20 GLN B CA 1
ATOM 4206 C C . GLN B 1 20 ? 5.188 3.193 -3.314 1 84.75 20 GLN B C 1
ATOM 4208 O O . GLN B 1 20 ? 4.977 1.979 -3.34 1 84.75 20 GLN B O 1
ATOM 4213 N N . ILE B 1 21 ? 4.781 3.982 -4.199 1 88.44 21 ILE B N 1
ATOM 4214 C CA . ILE B 1 21 ? 3.963 3.492 -5.305 1 88.44 21 ILE B CA 1
ATOM 4215 C C . ILE B 1 21 ? 4.805 2.594 -6.207 1 88.44 21 ILE B C 1
ATOM 4217 O O . ILE B 1 21 ? 4.336 1.548 -6.664 1 88.44 21 ILE B O 1
ATOM 4221 N N . GLN B 1 22 ? 6.012 2.998 -6.457 1 90.5 22 GLN B N 1
ATOM 4222 C CA . GLN B 1 22 ? 6.902 2.172 -7.266 1 90.5 22 GLN B CA 1
ATOM 4223 C C . GLN B 1 22 ? 7.125 0.808 -6.617 1 90.5 22 GLN B C 1
ATOM 4225 O O . GLN B 1 22 ? 7.117 -0.218 -7.301 1 90.5 22 GLN B O 1
ATOM 4230 N N . SER B 1 23 ? 7.312 0.819 -5.383 1 86.81 23 SER B N 1
ATOM 4231 C CA . SER B 1 23 ? 7.527 -0.43 -4.66 1 86.81 23 SER B CA 1
ATOM 4232 C C . SER B 1 23 ? 6.289 -1.322 -4.719 1 86.81 23 SER B C 1
ATOM 4234 O O . SER B 1 23 ? 6.402 -2.541 -4.867 1 86.81 23 SER B O 1
ATOM 4236 N N . GLU B 1 24 ? 5.199 -0.738 -4.594 1 83.19 24 GLU B N 1
ATOM 4237 C CA . GLU B 1 24 ? 3.951 -1.489 -4.668 1 83.19 24 GLU B CA 1
ATOM 4238 C C . GLU B 1 24 ? 3.748 -2.088 -6.055 1 83.19 24 GLU B C 1
ATOM 4240 O O . GLU B 1 24 ? 3.352 -3.248 -6.184 1 83.19 24 GLU B O 1
ATOM 4245 N N . ILE B 1 25 ? 3.979 -1.313 -7.027 1 89 25 ILE B N 1
ATOM 4246 C CA . ILE B 1 25 ? 3.846 -1.785 -8.406 1 89 25 ILE B CA 1
ATOM 4247 C C . ILE B 1 25 ? 4.836 -2.922 -8.656 1 89 25 ILE B C 1
ATOM 4249 O O . ILE B 1 25 ? 4.477 -3.947 -9.242 1 89 25 ILE B O 1
ATOM 4253 N N . HIS B 1 26 ? 6.047 -2.699 -8.211 1 88.75 26 HIS B N 1
ATOM 4254 C CA . HIS B 1 26 ? 7.066 -3.729 -8.391 1 88.75 26 HIS B CA 1
ATOM 4255 C C . HIS B 1 26 ? 6.645 -5.039 -7.734 1 88.75 26 HIS B C 1
ATOM 4257 O O . HIS B 1 26 ? 6.832 -6.113 -8.305 1 88.75 26 HIS B O 1
ATOM 4263 N N . ARG B 1 27 ? 6.102 -4.957 -6.621 1 82.38 27 ARG B N 1
ATOM 4264 C CA . ARG B 1 27 ? 5.668 -6.148 -5.902 1 82.38 27 ARG B CA 1
ATOM 4265 C C . ARG B 1 27 ? 4.574 -6.887 -6.672 1 82.38 27 ARG B C 1
ATOM 4267 O O . ARG B 1 27 ? 4.617 -8.117 -6.793 1 82.38 27 ARG B O 1
ATOM 4274 N N . VAL B 1 28 ? 3.635 -6.188 -7.133 1 84 28 VAL B N 1
ATOM 4275 C CA . VAL B 1 28 ? 2.518 -6.797 -7.848 1 84 28 VAL B CA 1
ATOM 4276 C C . VAL B 1 28 ? 3.018 -7.422 -9.148 1 84 28 VAL B C 1
ATOM 4278 O O . VAL B 1 28 ? 2.672 -8.562 -9.469 1 84 28 VAL B O 1
ATOM 4281 N N . VAL B 1 29 ? 3.822 -6.699 -9.875 1 90 29 VAL B N 1
ATOM 4282 C CA . VAL B 1 29 ? 4.32 -7.191 -11.156 1 90 29 VAL B CA 1
ATOM 4283 C C . VAL B 1 29 ? 5.246 -8.383 -10.93 1 90 29 VAL B C 1
ATOM 4285 O O . VAL B 1 29 ? 5.262 -9.328 -11.719 1 90 29 VAL B O 1
ATOM 4288 N N . TRP B 1 30 ? 6 -8.297 -9.906 1 86.56 30 TRP B N 1
ATOM 4289 C CA . TRP B 1 30 ? 6.848 -9.422 -9.539 1 86.56 30 TRP B CA 1
ATOM 4290 C C . TRP B 1 30 ? 6.012 -10.664 -9.25 1 86.56 30 TRP B C 1
ATOM 4292 O O . TRP B 1 30 ? 6.359 -11.773 -9.688 1 86.56 30 TRP B O 1
ATOM 4302 N N . MET B 1 31 ? 4.992 -10.523 -8.555 1 80.25 31 MET B N 1
ATOM 4303 C CA . MET B 1 31 ? 4.094 -11.641 -8.266 1 80.25 31 MET B CA 1
ATOM 4304 C C . MET B 1 31 ? 3.486 -12.188 -9.555 1 80.25 31 MET B C 1
ATOM 4306 O O . MET B 1 31 ? 3.391 -13.406 -9.727 1 80.25 31 MET B O 1
ATOM 4310 N N . ARG B 1 32 ? 3.051 -11.32 -10.406 1 85.69 32 ARG B N 1
ATOM 4311 C CA . ARG B 1 32 ? 2.521 -11.734 -11.703 1 85.69 32 ARG B CA 1
ATOM 4312 C C . ARG B 1 32 ? 3.551 -12.547 -12.477 1 85.69 32 ARG B C 1
ATOM 4314 O O . ARG B 1 32 ? 3.215 -13.578 -13.078 1 85.69 32 ARG B O 1
ATOM 4321 N N . ALA B 1 33 ? 4.742 -12.031 -12.422 1 89.12 33 ALA B N 1
ATOM 4322 C CA . ALA B 1 33 ? 5.824 -12.719 -13.125 1 89.12 33 ALA B CA 1
ATOM 4323 C C . ALA B 1 33 ? 6.062 -14.109 -12.547 1 89.12 33 ALA B C 1
ATOM 4325 O O . ALA B 1 33 ? 6.242 -15.078 -13.289 1 89.12 33 ALA B O 1
ATOM 4326 N N . ARG B 1 34 ? 6.016 -14.203 -11.312 1 83.62 34 ARG B N 1
ATOM 4327 C CA . ARG B 1 34 ? 6.262 -15.484 -10.664 1 83.62 34 ARG B CA 1
ATOM 4328 C C . ARG B 1 34 ? 5.137 -16.469 -10.953 1 83.62 34 ARG B C 1
ATOM 4330 O O . ARG B 1 34 ? 5.387 -17.641 -11.203 1 83.62 34 ARG B O 1
ATOM 4337 N N . VAL B 1 35 ? 3.928 -15.984 -10.914 1 81 35 VAL B N 1
ATOM 4338 C CA . VAL B 1 35 ? 2.773 -16.828 -11.195 1 81 35 VAL B CA 1
ATOM 4339 C C . VAL B 1 35 ? 2.812 -17.297 -12.648 1 81 35 VAL B C 1
ATOM 4341 O O . VAL B 1 35 ? 2.547 -18.469 -12.945 1 81 35 VAL B O 1
ATOM 4344 N N . THR B 1 36 ? 3.133 -16.406 -13.469 1 87.62 36 THR B N 1
ATOM 4345 C CA . THR B 1 36 ? 3.221 -16.734 -14.883 1 87.62 36 THR B CA 1
ATOM 4346 C C . THR B 1 36 ? 4.355 -17.734 -15.133 1 87.62 36 THR B C 1
ATOM 4348 O O . THR B 1 36 ? 4.211 -18.656 -15.93 1 87.62 36 THR B O 1
ATOM 4351 N N . GLN B 1 37 ? 5.445 -17.453 -14.531 1 87.69 37 GLN B N 1
ATOM 4352 C CA . GLN B 1 37 ? 6.582 -18.359 -14.648 1 87.69 37 GLN B CA 1
ATOM 4353 C C . GLN B 1 37 ? 6.215 -19.766 -14.203 1 87.69 37 GLN B C 1
ATOM 4355 O O . GLN B 1 37 ? 6.527 -20.734 -14.883 1 87.69 37 GLN B O 1
ATOM 4360 N N . ASP B 1 38 ? 5.598 -19.828 -13.148 1 80.44 38 ASP B N 1
ATOM 4361 C CA . ASP B 1 38 ? 5.184 -21.125 -12.617 1 80.44 38 ASP B CA 1
ATOM 4362 C C . ASP B 1 38 ? 4.191 -21.812 -13.555 1 80.44 38 ASP B C 1
ATOM 4364 O O . ASP B 1 38 ? 4.254 -23.031 -13.75 1 80.44 38 ASP B O 1
ATOM 4368 N N . TYR B 1 39 ? 3.324 -21.062 -14.078 1 84.19 39 TYR B N 1
ATOM 4369 C CA . TYR B 1 39 ? 2.32 -21.594 -14.992 1 84.19 39 TYR B CA 1
ATOM 4370 C C . TYR B 1 39 ? 2.973 -22.188 -16.25 1 84.19 39 TYR B C 1
ATOM 4372 O O . TYR B 1 39 ? 2.686 -23.312 -16.625 1 84.19 39 TYR B O 1
ATOM 4380 N N . ILE B 1 40 ? 3.785 -21.438 -16.844 1 87.75 40 ILE B N 1
ATOM 4381 C CA . ILE B 1 40 ? 4.445 -21.875 -18.062 1 87.75 40 ILE B CA 1
ATOM 4382 C C . ILE B 1 40 ? 5.355 -23.062 -17.766 1 87.75 40 ILE B C 1
ATOM 4384 O O . ILE B 1 40 ? 5.438 -24 -18.562 1 87.75 40 ILE B O 1
ATOM 4388 N N . ARG B 1 41 ? 6.008 -22.969 -16.734 1 85.62 41 ARG B N 1
ATOM 4389 C CA . ARG B 1 41 ? 6.867 -24.078 -16.344 1 85.62 41 ARG B CA 1
ATOM 4390 C C . ARG B 1 41 ? 6.059 -25.359 -16.156 1 85.62 41 ARG B C 1
ATOM 4392 O O . ARG B 1 41 ? 6.504 -26.438 -16.562 1 85.62 41 ARG B O 1
ATOM 4399 N N . ARG B 1 42 ? 4.973 -25.219 -15.633 1 82.5 42 ARG B N 1
ATOM 4400 C CA . ARG B 1 42 ? 4.098 -26.359 -15.414 1 82.5 42 ARG B CA 1
ATOM 4401 C C . ARG B 1 42 ? 3.678 -26.984 -16.75 1 82.5 42 ARG B C 1
ATOM 4403 O O . ARG B 1 42 ? 3.77 -28.203 -16.922 1 82.5 42 ARG B O 1
ATOM 4410 N N . ILE B 1 43 ? 3.201 -26.219 -17.547 1 88.19 43 ILE B N 1
ATOM 4411 C CA . ILE B 1 43 ? 2.746 -26.719 -18.828 1 88.19 43 ILE B CA 1
ATOM 4412 C C . ILE B 1 43 ? 3.93 -27.281 -19.609 1 88.19 43 ILE B C 1
ATOM 4414 O O . ILE B 1 43 ? 3.799 -28.312 -20.297 1 88.19 43 ILE B O 1
ATOM 4418 N N . SER B 1 44 ? 5.035 -26.625 -19.469 1 90.25 44 SER B N 1
ATOM 4419 C CA . SER B 1 44 ? 6.25 -27.094 -20.125 1 90.25 44 SER B CA 1
ATOM 4420 C C . SER B 1 44 ? 6.641 -28.484 -19.625 1 90.25 44 SER B C 1
ATOM 4422 O O . SER B 1 44 ? 6.984 -29.359 -20.406 1 90.25 44 SER B O 1
ATOM 4424 N N . ASN B 1 45 ? 6.543 -28.641 -18.406 1 86.75 45 ASN B N 1
ATOM 4425 C CA . ASN B 1 45 ? 6.887 -29.938 -17.828 1 86.75 45 ASN B CA 1
ATOM 4426 C C . ASN B 1 45 ? 5.887 -31.016 -18.219 1 86.75 45 ASN B C 1
ATOM 4428 O O . ASN B 1 45 ? 6.266 -32.156 -18.438 1 86.75 45 ASN B O 1
ATOM 4432 N N . GLN B 1 46 ? 4.691 -30.625 -18.266 1 88.88 46 GLN B N 1
ATOM 4433 C CA . GLN B 1 46 ? 3.672 -31.578 -18.703 1 88.88 46 GLN B CA 1
ATOM 4434 C C . GLN B 1 46 ? 3.887 -32 -20.141 1 88.88 46 GLN B C 1
ATOM 4436 O O . GLN B 1 46 ? 3.723 -33.188 -20.484 1 88.88 46 GLN B O 1
ATOM 4441 N N . THR B 1 47 ? 4.207 -31.078 -20.922 1 93.62 47 THR B N 1
ATOM 4442 C CA . THR B 1 47 ? 4.492 -31.406 -22.312 1 93.62 47 THR B CA 1
ATOM 4443 C C . THR B 1 47 ? 5.707 -32.312 -22.422 1 93.62 47 THR B C 1
ATOM 4445 O O . THR B 1 47 ? 5.715 -33.25 -23.219 1 93.62 47 THR B O 1
ATOM 4448 N N . ARG B 1 48 ? 6.645 -32.031 -21.672 1 92.62 48 ARG B N 1
ATOM 4449 C CA . ARG B 1 48 ? 7.832 -32.875 -21.641 1 92.62 48 ARG B CA 1
ATOM 4450 C C . ARG B 1 48 ? 7.484 -34.281 -21.172 1 92.62 48 ARG B C 1
ATOM 4452 O O . ARG B 1 48 ? 8.039 -35.281 -21.672 1 92.62 48 ARG B O 1
ATOM 4459 N N . ALA B 1 49 ? 6.621 -34.344 -20.203 1 91.88 49 ALA B N 1
ATOM 4460 C CA . ALA B 1 49 ? 6.188 -35.656 -19.719 1 91.88 49 ALA B CA 1
ATOM 4461 C C . ALA B 1 49 ? 5.523 -36.469 -20.828 1 91.88 49 ALA B C 1
ATOM 4463 O O . ALA B 1 49 ? 5.688 -37.688 -20.906 1 91.88 49 ALA B O 1
ATOM 4464 N N . LEU B 1 50 ? 4.781 -35.812 -21.656 1 94.06 50 LEU B N 1
ATOM 4465 C CA . LEU B 1 50 ? 4.152 -36.5 -22.797 1 94.06 50 LEU B CA 1
ATOM 4466 C C . LEU B 1 50 ? 5.203 -37.062 -23.734 1 94.06 50 LEU B C 1
ATOM 4468 O O . LEU B 1 50 ? 5.109 -38.219 -24.141 1 94.06 50 LEU B O 1
ATOM 4472 N N . LYS B 1 51 ? 6.148 -36.25 -24.062 1 95.5 51 LYS B N 1
ATOM 4473 C CA . LYS B 1 51 ? 7.234 -36.656 -24.953 1 95.5 51 LYS B CA 1
ATOM 4474 C C . LYS B 1 51 ? 7.969 -37.875 -24.375 1 95.5 51 LYS B C 1
ATOM 4476 O O . LYS B 1 51 ? 8.203 -38.844 -25.094 1 95.5 51 LYS B O 1
ATOM 4481 N N . LEU B 1 52 ? 8.273 -37.781 -23.156 1 92.94 52 LEU B N 1
ATOM 4482 C CA . LEU B 1 52 ? 9.047 -38.844 -22.516 1 92.94 52 LEU B CA 1
ATOM 4483 C C . LEU B 1 52 ? 8.234 -40.125 -22.438 1 92.94 52 LEU B C 1
ATOM 4485 O O . LEU B 1 52 ? 8.789 -41.219 -22.562 1 92.94 52 LEU B O 1
ATOM 4489 N N . SER B 1 53 ? 7.02 -40 -22.172 1 93.5 53 SER B N 1
ATOM 4490 C CA . SER B 1 53 ? 6.168 -41.156 -22.109 1 93.5 53 SER B CA 1
ATOM 4491 C C . SER B 1 53 ? 6.148 -41.906 -23.438 1 93.5 53 SER B C 1
ATOM 4493 O O . SER B 1 53 ? 6.203 -43.156 -23.469 1 93.5 53 SER B O 1
ATOM 4495 N N . ILE B 1 54 ? 6.055 -41.188 -24.484 1 94.44 54 ILE B N 1
ATOM 4496 C CA . ILE B 1 54 ? 6.062 -41.812 -25.812 1 94.44 54 ILE B CA 1
ATOM 4497 C C . ILE B 1 54 ? 7.422 -42.469 -26.062 1 94.44 54 ILE B C 1
ATOM 4499 O O . ILE B 1 54 ? 7.5 -43.625 -26.469 1 94.44 54 ILE B O 1
ATOM 4503 N N . SER B 1 55 ? 8.469 -41.719 -25.844 1 92.75 55 SER B N 1
ATOM 4504 C CA . SER B 1 55 ? 9.82 -42.188 -26.094 1 92.75 55 SER B CA 1
ATOM 4505 C C . SER B 1 55 ? 10.117 -43.438 -25.266 1 92.75 55 SER B C 1
ATOM 4507 O O . SER B 1 55 ? 10.695 -44.406 -25.766 1 92.75 55 SER B O 1
ATOM 4509 N N . HIS B 1 56 ? 9.727 -43.438 -24.062 1 89.44 56 HIS B N 1
ATOM 4510 C CA . HIS B 1 56 ? 9.961 -44.562 -23.172 1 89.44 56 HIS B CA 1
ATOM 4511 C C . HIS B 1 56 ? 9.172 -45.781 -23.625 1 89.44 56 HIS B C 1
ATOM 4513 O O . HIS B 1 56 ? 9.68 -46.906 -23.562 1 89.44 56 HIS B O 1
ATOM 4519 N N . SER B 1 57 ? 7.957 -45.531 -23.953 1 90.94 57 SER B N 1
ATOM 4520 C CA . SER B 1 57 ? 7.133 -46.625 -24.438 1 90.94 57 SER B CA 1
ATOM 4521 C C . SER B 1 57 ? 7.734 -47.25 -25.688 1 90.94 57 SER B C 1
ATOM 4523 O O . SER B 1 57 ? 7.781 -48.5 -25.812 1 90.94 57 SER B O 1
ATOM 4525 N N . MET B 1 58 ? 8.227 -46.438 -26.609 1 91.19 58 MET B N 1
ATOM 4526 C CA . MET B 1 58 ? 8.852 -46.906 -27.828 1 91.19 58 MET B CA 1
ATOM 4527 C C . MET B 1 58 ? 10.102 -47.719 -27.516 1 91.19 58 MET B C 1
ATOM 4529 O O . MET B 1 58 ? 10.352 -48.75 -28.141 1 91.19 58 MET B O 1
ATOM 4533 N N . ASP B 1 59 ? 10.852 -47.312 -26.562 1 87.94 59 ASP B N 1
ATOM 4534 C CA . ASP B 1 59 ? 12.07 -48 -26.172 1 87.94 59 ASP B CA 1
ATOM 4535 C C . ASP B 1 59 ? 11.742 -49.312 -25.484 1 87.94 59 ASP B C 1
ATOM 4537 O O . ASP B 1 59 ? 12.383 -50.344 -25.75 1 87.94 59 ASP B O 1
ATOM 4541 N N . TYR B 1 60 ? 10.781 -49.25 -24.641 1 85.12 60 TYR B N 1
ATOM 4542 C CA . TYR B 1 60 ? 10.43 -50.406 -23.844 1 85.12 60 TYR B CA 1
ATOM 4543 C C . TYR B 1 60 ? 9.891 -51.531 -24.734 1 85.12 60 TYR B C 1
ATOM 4545 O O . TYR B 1 60 ? 10.219 -52.688 -24.531 1 85.12 60 TYR B O 1
ATOM 4553 N N . TYR B 1 61 ? 9.094 -51.219 -25.734 1 83.94 61 TYR B N 1
ATOM 4554 C CA . TYR B 1 61 ? 8.406 -52.219 -26.531 1 83.94 61 TYR B CA 1
ATOM 4555 C C . TYR B 1 61 ? 9.109 -52.469 -27.859 1 83.94 61 TYR B C 1
ATOM 4557 O O . TYR B 1 61 ? 8.555 -53.062 -28.766 1 83.94 61 TYR B O 1
ATOM 4565 N N . GLU B 1 62 ? 10.266 -51.969 -27.984 1 81.19 62 GLU B N 1
ATOM 4566 C CA . GLU B 1 62 ? 11 -52.094 -29.234 1 81.19 62 GLU B CA 1
ATOM 4567 C C . GLU B 1 62 ? 11.102 -53.562 -29.688 1 81.19 62 GLU B C 1
ATOM 4569 O O . GLU B 1 62 ? 10.922 -53.844 -30.859 1 81.19 62 GLU B O 1
ATOM 4574 N N . ASP B 1 63 ? 11.336 -54.469 -28.719 1 75.38 63 ASP B N 1
ATOM 4575 C CA . ASP B 1 63 ? 11.602 -55.844 -29.062 1 75.38 63 ASP B CA 1
ATOM 4576 C C . ASP B 1 63 ? 10.359 -56.719 -28.859 1 75.38 63 ASP B C 1
ATOM 4578 O O . ASP B 1 63 ? 10.43 -57.938 -28.969 1 75.38 63 ASP B O 1
ATOM 4582 N N . SER B 1 64 ? 9.258 -56.031 -28.609 1 75 64 SER B N 1
ATOM 4583 C CA . SER B 1 64 ? 8.062 -56.844 -28.312 1 75 64 SER B CA 1
ATOM 4584 C C . SER B 1 64 ? 7.285 -57.156 -29.594 1 75 64 SER B C 1
ATOM 4586 O O . SER B 1 64 ? 7.359 -56.406 -30.562 1 75 64 SER B O 1
ATOM 4588 N N . ILE B 1 65 ? 6.66 -58.312 -29.578 1 68.75 65 ILE B N 1
ATOM 4589 C CA . ILE B 1 65 ? 5.852 -58.75 -30.719 1 68.75 65 ILE B CA 1
ATOM 4590 C C . ILE B 1 65 ? 4.469 -58.094 -30.625 1 68.75 65 ILE B C 1
ATOM 4592 O O . ILE B 1 65 ? 3.82 -58.156 -29.578 1 68.75 65 ILE B O 1
ATOM 4596 N N . LEU B 1 66 ? 4.152 -57.375 -31.641 1 71.44 66 LEU B N 1
ATOM 4597 C CA . LEU B 1 66 ? 2.877 -56.688 -31.656 1 71.44 66 LEU B CA 1
ATOM 4598 C C . LEU B 1 66 ? 1.722 -57.656 -31.906 1 71.44 66 LEU B C 1
ATOM 4600 O O . LEU B 1 66 ? 1.826 -58.531 -32.75 1 71.44 66 LEU B O 1
ATOM 4604 N N . ASP B 1 67 ? 0.769 -57.531 -31.016 1 64.62 67 ASP B N 1
ATOM 4605 C CA . ASP B 1 67 ? -0.446 -58.344 -31.188 1 64.62 67 ASP B CA 1
ATOM 4606 C C . ASP B 1 67 ? -1.181 -57.938 -32.469 1 64.62 67 ASP B C 1
ATOM 4608 O O . ASP B 1 67 ? -1.329 -56.75 -32.75 1 64.62 67 ASP B O 1
ATOM 4612 N N . LYS B 1 68 ? -1.536 -58.844 -33.219 1 60.78 68 LYS B N 1
ATOM 4613 C CA . LYS B 1 68 ? -2.248 -58.625 -34.469 1 60.78 68 LYS B CA 1
ATOM 4614 C C . LYS B 1 68 ? -3.57 -57.906 -34.25 1 60.78 68 LYS B C 1
ATOM 4616 O O . LYS B 1 68 ? -4.098 -57.25 -35.156 1 60.78 68 LYS B O 1
ATOM 4621 N N . ARG B 1 69 ? -4.145 -57.906 -33 1 68.62 69 ARG B N 1
ATOM 4622 C CA . ARG B 1 69 ? -5.449 -57.344 -32.719 1 68.62 69 ARG B CA 1
ATOM 4623 C C . ARG B 1 69 ? -5.336 -55.844 -32.406 1 68.62 69 ARG B C 1
ATOM 4625 O O . ARG B 1 69 ? -6.34 -55.188 -32.125 1 68.62 69 ARG B O 1
ATOM 4632 N N . VAL B 1 70 ? -4.152 -55.344 -32.562 1 75.38 70 VAL B N 1
ATOM 4633 C CA . VAL B 1 70 ? -3.873 -53.969 -32.125 1 75.38 70 VAL B CA 1
ATOM 4634 C C . VAL B 1 70 ? -4.645 -53 -33.031 1 75.38 70 VAL B C 1
ATOM 4636 O O . VAL B 1 70 ? -5.141 -51.969 -32.562 1 75.38 70 VAL B O 1
ATOM 4639 N N . LEU B 1 71 ? -4.852 -53.375 -34.188 1 74.19 71 LEU B N 1
ATOM 4640 C CA . LEU B 1 71 ? -5.543 -52.5 -35.125 1 74.19 71 LEU B CA 1
ATOM 4641 C C . LEU B 1 71 ? -7.02 -52.375 -34.75 1 74.19 71 LEU B C 1
ATOM 4643 O O . LEU B 1 71 ? -7.613 -51.312 -34.906 1 74.19 71 LEU B O 1
ATOM 4647 N N . HIS B 1 72 ? -7.582 -53.469 -34.312 1 75.88 72 HIS B N 1
ATOM 4648 C CA . HIS B 1 72 ? -8.977 -53.438 -33.906 1 75.88 72 HIS B CA 1
ATOM 4649 C C . HIS B 1 72 ? -9.164 -52.562 -32.656 1 75.88 72 HIS B C 1
ATOM 4651 O O . HIS B 1 72 ? -10.18 -51.875 -32.531 1 75.88 72 HIS B O 1
ATOM 4657 N N . LYS B 1 73 ? -8.156 -52.5 -31.906 1 78.81 73 LYS B N 1
ATOM 4658 C CA . LYS B 1 73 ? -8.211 -51.719 -30.672 1 78.81 73 LYS B CA 1
ATOM 4659 C C . LYS B 1 73 ? -8.141 -50.219 -31 1 78.81 73 LYS B C 1
ATOM 4661 O O . LYS B 1 73 ? -8.805 -49.406 -30.344 1 78.81 73 LYS B O 1
ATOM 4666 N N . PHE B 1 74 ? -7.449 -49.938 -32.062 1 79.56 74 PHE B N 1
ATOM 4667 C CA . PHE B 1 74 ? -7.258 -48.531 -32.406 1 79.56 74 PHE B CA 1
ATOM 4668 C C . PHE B 1 74 ? -8.578 -47.875 -32.812 1 79.56 74 PHE B C 1
ATOM 4670 O O . PHE B 1 74 ? -8.789 -46.688 -32.562 1 79.56 74 PHE B O 1
ATOM 4677 N N . LYS B 1 75 ? -9.453 -48.625 -33.25 1 73.25 75 LYS B N 1
ATOM 4678 C CA . LYS B 1 75 ? -10.727 -48.125 -33.75 1 73.25 75 LYS B CA 1
ATOM 4679 C C . LYS B 1 75 ? -11.633 -47.656 -32.625 1 73.25 75 LYS B C 1
ATOM 4681 O O . LYS B 1 75 ? -12.555 -46.875 -32.812 1 73.25 75 LYS B O 1
ATOM 4686 N N . LYS B 1 76 ? -11.281 -48.094 -31.516 1 74.88 76 LYS B N 1
ATOM 4687 C CA . LYS B 1 76 ? -12.117 -47.781 -30.359 1 74.88 76 LYS B CA 1
ATOM 4688 C C . LYS B 1 76 ? -11.805 -46.375 -29.844 1 74.88 76 LYS B C 1
ATOM 4690 O O . LYS B 1 76 ? -12.562 -45.812 -29.047 1 74.88 76 LYS B O 1
ATOM 4695 N N . TYR B 1 77 ? -10.758 -45.844 -30.406 1 78.81 77 TYR B N 1
ATOM 4696 C CA . TYR B 1 77 ? -10.344 -44.531 -29.906 1 78.81 77 TYR B CA 1
ATOM 4697 C C . TYR B 1 77 ? -10.766 -43.406 -30.875 1 78.81 77 TYR B C 1
ATOM 4699 O O . TYR B 1 77 ? -10.094 -43.188 -31.875 1 78.81 77 TYR B O 1
ATOM 4707 N N . SER B 1 78 ? -11.812 -42.688 -30.547 1 76.12 78 SER B N 1
ATOM 4708 C CA . SER B 1 78 ? -12.359 -41.625 -31.391 1 76.12 78 SER B CA 1
ATOM 4709 C C . SER B 1 78 ? -11.391 -40.469 -31.5 1 76.12 78 SER B C 1
ATOM 4711 O O . SER B 1 78 ? -11.469 -39.656 -32.438 1 76.12 78 SER B O 1
ATOM 4713 N N . SER B 1 79 ? -10.445 -40.438 -30.625 1 81.5 79 SER B N 1
ATOM 4714 C CA . SER B 1 79 ? -9.523 -39.312 -30.594 1 81.5 79 SER B CA 1
ATOM 4715 C C . SER B 1 79 ? -8.281 -39.594 -31.438 1 81.5 79 SER B C 1
ATOM 4717 O O . SER B 1 79 ? -7.355 -38.781 -31.484 1 81.5 79 SER B O 1
ATOM 4719 N N . LEU B 1 80 ? -8.273 -40.656 -32.031 1 82.94 80 LEU B N 1
ATOM 4720 C CA . LEU B 1 80 ? -7.191 -41.031 -32.938 1 82.94 80 LEU B CA 1
ATOM 4721 C C . LEU B 1 80 ? -7.59 -40.75 -34.375 1 82.94 80 LEU B C 1
ATOM 4723 O O . LEU B 1 80 ? -8.609 -41.281 -34.844 1 82.94 80 LEU B O 1
ATOM 4727 N N . LYS B 1 81 ? -6.812 -39.938 -35.031 1 81.25 81 LYS B N 1
ATOM 4728 C CA . LYS B 1 81 ? -7.055 -39.625 -36.438 1 81.25 81 LYS B CA 1
ATOM 4729 C C . LYS B 1 81 ? -5.848 -40 -37.312 1 81.25 81 LYS B C 1
ATOM 4731 O O . LYS B 1 81 ? -4.719 -39.625 -37 1 81.25 81 LYS B O 1
ATOM 4736 N N . ILE B 1 82 ? -6.086 -40.75 -38.344 1 80.19 82 ILE B N 1
ATOM 4737 C CA . ILE B 1 82 ? -5.043 -41.125 -39.312 1 80.19 82 ILE B CA 1
ATOM 4738 C C . ILE B 1 82 ? -5.25 -40.375 -40.625 1 80.19 82 ILE B C 1
ATOM 4740 O O . ILE B 1 82 ? -6.352 -40.375 -41.188 1 80.19 82 ILE B O 1
ATOM 4744 N N . PHE B 1 83 ? -4.188 -39.688 -41.031 1 77.81 83 PHE B N 1
ATOM 4745 C CA . PHE B 1 83 ? -4.289 -38.844 -42.25 1 77.81 83 PHE B CA 1
ATOM 4746 C C . PHE B 1 83 ? -3.863 -39.625 -43.469 1 77.81 83 PHE B C 1
ATOM 4748 O O . PHE B 1 83 ? -3.035 -40.531 -43.375 1 77.81 83 PHE B O 1
ATOM 4755 N N . GLY B 1 84 ? -4.141 -39.125 -44.906 1 61.38 84 GLY B N 1
ATOM 4756 C CA . GLY B 1 84 ? -3.779 -39.688 -46.188 1 61.38 84 GLY B CA 1
ATOM 4757 C C . GLY B 1 84 ? -4.75 -40.75 -46.688 1 61.38 84 GLY B C 1
ATOM 4758 O O . GLY B 1 84 ? -4.605 -41.281 -47.781 1 61.38 84 GLY B O 1
ATOM 4759 N N . ASN B 1 85 ? -5.402 -41.469 -45.844 1 48.03 85 ASN B N 1
ATOM 4760 C CA . ASN B 1 85 ? -6.238 -42.531 -46.406 1 48.03 85 ASN B CA 1
ATOM 4761 C C . ASN B 1 85 ? -7.418 -41.938 -47.188 1 48.03 85 ASN B C 1
ATOM 4763 O O . ASN B 1 85 ? -8.266 -41.25 -46.594 1 48.03 85 ASN B O 1
ATOM 4767 N N . LYS B 1 86 ? -7.262 -41.656 -48.469 1 45.5 86 LYS B N 1
ATOM 4768 C CA . LYS B 1 86 ? -8.359 -41.25 -49.344 1 45.5 86 LYS B CA 1
ATOM 4769 C C . LYS B 1 86 ? -9.695 -41.812 -48.844 1 45.5 86 LYS B C 1
ATOM 4771 O O . LYS B 1 86 ? -10.727 -41.156 -48.969 1 45.5 86 LYS B O 1
ATOM 4776 N N . ASN B 1 87 ? -9.953 -43.156 -49.062 1 36.41 87 ASN B N 1
ATOM 4777 C CA . ASN B 1 87 ? -11.281 -43.656 -48.75 1 36.41 87 ASN B CA 1
ATOM 4778 C C . ASN B 1 87 ? -11.57 -43.594 -47.25 1 36.41 87 ASN B C 1
ATOM 4780 O O . ASN B 1 87 ? -10.891 -44.219 -46.438 1 36.41 87 ASN B O 1
ATOM 4784 N N . GLN B 1 88 ? -11.969 -42.469 -46.781 1 37.81 88 GLN B N 1
ATOM 4785 C CA . GLN B 1 88 ? -12.484 -42.219 -45.438 1 37.81 88 GLN B CA 1
ATOM 4786 C C . GLN B 1 88 ? -13.008 -43.5 -44.812 1 37.81 88 GLN B C 1
ATOM 4788 O O . GLN B 1 88 ? -13.859 -44.188 -45.375 1 37.81 88 GLN B O 1
ATOM 4793 N N . ILE B 1 89 ? -12.281 -44.219 -44 1 37.56 89 ILE B N 1
ATOM 4794 C CA . ILE B 1 89 ? -12.766 -45.406 -43.281 1 37.56 89 ILE B CA 1
ATOM 4795 C C . ILE B 1 89 ? -14.211 -45.188 -42.844 1 37.56 89 ILE B C 1
ATOM 4797 O O . ILE B 1 89 ? -14.484 -44.312 -42 1 37.56 89 ILE B O 1
ATOM 4801 N N . LYS B 1 90 ? -15.156 -45.312 -43.75 1 38.56 90 LYS B N 1
ATOM 4802 C CA . LYS B 1 90 ? -16.516 -45.469 -43.25 1 38.56 90 LYS B CA 1
ATOM 4803 C C . LYS B 1 90 ? -16.547 -46.344 -42 1 38.56 90 LYS B C 1
ATOM 4805 O O . LYS B 1 90 ? -15.836 -47.312 -41.906 1 38.56 90 LYS B O 1
ATOM 4810 N N . THR B 1 91 ? -17.125 -45.875 -40.938 1 37.72 91 THR B N 1
ATOM 4811 C CA . THR B 1 91 ? -17.344 -46.5 -39.625 1 37.72 91 THR B CA 1
ATOM 4812 C C . THR B 1 91 ? -17.516 -48 -39.781 1 37.72 91 THR B C 1
ATOM 4814 O O . THR B 1 91 ? -17.328 -48.75 -38.812 1 37.72 91 THR B O 1
ATOM 4817 N N . ASN B 1 92 ? -18.219 -48.469 -40.969 1 33.84 92 ASN B N 1
ATOM 4818 C CA . ASN B 1 92 ? -18.625 -49.875 -41.156 1 33.84 92 ASN B CA 1
ATOM 4819 C C . ASN B 1 92 ? -17.531 -50.688 -41.844 1 33.84 92 ASN B C 1
ATOM 4821 O O . ASN B 1 92 ? -17.812 -51.75 -42.406 1 33.84 92 ASN B O 1
ATOM 4825 N N . SER B 1 93 ? -16.453 -50.125 -42.375 1 35.47 93 SER B N 1
ATOM 4826 C CA . SER B 1 93 ? -15.617 -51 -43.188 1 35.47 93 SER B CA 1
ATOM 4827 C C . SER B 1 93 ? -14.82 -51.938 -42.312 1 35.47 93 SER B C 1
ATOM 4829 O O . SER B 1 93 ? -14.484 -51.625 -41.188 1 35.47 93 SER B O 1
ATOM 4831 N N . SER B 1 94 ? -14.867 -53.312 -42.688 1 37.88 94 SER B N 1
ATOM 4832 C CA . SER B 1 94 ? -14.234 -54.469 -42.062 1 37.88 94 SER B CA 1
ATOM 4833 C C . SER B 1 94 ? -12.742 -54.219 -41.812 1 37.88 94 SER B C 1
ATOM 4835 O O . SER B 1 94 ? -12.141 -53.375 -42.5 1 37.88 94 SER B O 1
ATOM 4837 N N . THR B 1 95 ? -12.156 -54.75 -40.75 1 40.16 95 THR B N 1
ATOM 4838 C CA . THR B 1 95 ? -10.75 -54.812 -40.375 1 40.16 95 THR B CA 1
ATOM 4839 C C . THR B 1 95 ? -9.852 -55 -41.594 1 40.16 95 THR B C 1
ATOM 4841 O O . THR B 1 95 ? -8.766 -54.438 -41.656 1 40.16 95 THR B O 1
ATOM 4844 N N . SER B 1 96 ? -10.281 -55.844 -42.531 1 41 96 SER B N 1
ATOM 4845 C CA . SER B 1 96 ? -9.5 -56.25 -43.688 1 41 96 SER B CA 1
ATOM 4846 C C . SER B 1 96 ? -9.289 -55.094 -44.656 1 41 96 SER B C 1
ATOM 4848 O O . SER B 1 96 ? -8.203 -54.969 -45.219 1 41 96 SER B O 1
ATOM 4850 N N . GLU B 1 97 ? -10.328 -54.375 -44.906 1 43.78 97 GLU B N 1
ATOM 4851 C CA . GLU B 1 97 ? -10.25 -53.281 -45.906 1 43.78 97 GLU B CA 1
ATOM 4852 C C . GLU B 1 97 ? -9.445 -52.125 -45.375 1 43.78 97 GLU B C 1
ATOM 4854 O O . GLU B 1 97 ? -8.812 -51.375 -46.125 1 43.78 97 GLU B O 1
ATOM 4859 N N . PHE B 1 98 ? -9.516 -51.906 -44.062 1 43.06 98 PHE B N 1
ATOM 4860 C CA . PHE B 1 98 ? -8.688 -50.906 -43.406 1 43.06 98 PHE B CA 1
ATOM 4861 C C . PHE B 1 98 ? -7.207 -51.188 -43.625 1 43.06 98 PHE B C 1
ATOM 4863 O O . PHE B 1 98 ? -6.418 -50.281 -43.875 1 43.06 98 PHE B O 1
ATOM 4870 N N . LEU B 1 99 ? -6.809 -52.469 -43.562 1 44.06 99 LEU B N 1
ATOM 4871 C CA . LEU B 1 99 ? -5.449 -52.938 -43.781 1 44.06 99 LEU B CA 1
ATOM 4872 C C . LEU B 1 99 ? -5.074 -52.812 -45.25 1 44.06 99 LEU B C 1
ATOM 4874 O O . LEU B 1 99 ? -3.891 -52.75 -45.594 1 44.06 99 LEU B O 1
ATOM 4878 N N . ALA B 1 100 ? -5.926 -53.094 -46.156 1 42.09 100 ALA B N 1
ATOM 4879 C CA . ALA B 1 100 ? -5.621 -53.188 -47.594 1 42.09 100 ALA B CA 1
ATOM 4880 C C . ALA B 1 100 ? -5.254 -51.812 -48.156 1 42.09 100 ALA B C 1
ATOM 4882 O O . ALA B 1 100 ? -4.469 -51.688 -49.094 1 42.09 100 ALA B O 1
ATOM 4883 N N . THR B 1 101 ? -6.051 -50.875 -48.062 1 40.66 101 THR B N 1
ATOM 4884 C CA . THR B 1 101 ? -5.867 -49.656 -48.844 1 40.66 101 THR B CA 1
ATOM 4885 C C . THR B 1 101 ? -4.77 -48.781 -48.219 1 40.66 101 THR B C 1
ATOM 4887 O O . THR B 1 101 ? -4.266 -47.844 -48.875 1 40.66 101 THR B O 1
ATOM 4890 N N . SER B 1 102 ? -4.809 -48.406 -46.875 1 42.78 102 SER B N 1
ATOM 4891 C CA . SER B 1 102 ? -4.016 -47.312 -46.375 1 42.78 102 SER B CA 1
ATOM 4892 C C . SER B 1 102 ? -2.527 -47.656 -46.344 1 42.78 102 SER B C 1
ATOM 4894 O O . SER B 1 102 ? -2.152 -48.812 -46.375 1 42.78 102 SER B O 1
ATOM 4896 N N . ALA B 1 103 ? -1.563 -46.625 -46.125 1 47.25 103 ALA B N 1
ATOM 4897 C CA . ALA B 1 103 ? -0.115 -46.594 -45.969 1 47.25 103 ALA B CA 1
ATOM 4898 C C . ALA B 1 103 ? 0.36 -47.75 -45.125 1 47.25 103 ALA B C 1
ATOM 4900 O O . ALA B 1 103 ? -0.389 -48.281 -44.281 1 47.25 103 ALA B O 1
ATOM 4901 N N . SER B 1 104 ? 1.524 -48.406 -45.438 1 56.03 104 SER B N 1
ATOM 4902 C CA . SER B 1 104 ? 2.268 -49.562 -44.906 1 56.03 104 SER B CA 1
ATOM 4903 C C . SER B 1 104 ? 2.283 -49.531 -43.375 1 56.03 104 SER B C 1
ATOM 4905 O O . SER B 1 104 ? 2.9 -48.656 -42.781 1 56.03 104 SER B O 1
ATOM 4907 N N . ILE B 1 105 ? 1.18 -49.969 -42.812 1 69.69 105 ILE B N 1
ATOM 4908 C CA . ILE B 1 105 ? 1.188 -50.25 -41.375 1 69.69 105 ILE B CA 1
ATOM 4909 C C . ILE B 1 105 ? 2.396 -51.094 -41.031 1 69.69 105 ILE B C 1
ATOM 4911 O O . ILE B 1 105 ? 2.406 -52.312 -41.281 1 69.69 105 ILE B O 1
ATOM 4915 N N . THR B 1 106 ? 3.352 -50.375 -40.781 1 79 106 THR B N 1
ATOM 4916 C CA . THR B 1 106 ? 4.578 -51.031 -40.312 1 79 106 THR B CA 1
ATOM 4917 C C . THR B 1 106 ? 4.52 -51.281 -38.812 1 79 106 THR B C 1
ATOM 4919 O O . THR B 1 106 ? 3.715 -50.688 -38.094 1 79 106 THR B O 1
ATOM 4922 N N . PRO B 1 107 ? 5.176 -52.281 -38.438 1 81.5 107 PRO B N 1
ATOM 4923 C CA . PRO B 1 107 ? 5.254 -52.5 -37 1 81.5 107 PRO B CA 1
ATOM 4924 C C . PRO B 1 107 ? 5.648 -51.219 -36.25 1 81.5 107 PRO B C 1
ATOM 4926 O O . PRO B 1 107 ? 5.176 -51 -35.125 1 81.5 107 PRO B O 1
ATOM 4929 N N . PHE B 1 108 ? 6.402 -50.438 -36.906 1 86.38 108 PHE B N 1
ATOM 4930 C CA . PHE B 1 108 ? 6.82 -49.188 -36.281 1 86.38 108 PHE B CA 1
ATOM 4931 C C . PHE B 1 108 ? 5.637 -48.25 -36.125 1 86.38 108 PHE B C 1
ATOM 4933 O O . PHE B 1 108 ? 5.48 -47.656 -35.062 1 86.38 108 PHE B O 1
ATOM 4940 N N . PHE B 1 109 ? 4.816 -48.156 -37.094 1 87.56 109 PHE B N 1
ATOM 4941 C CA . PHE B 1 109 ? 3.611 -47.344 -37.031 1 87.56 109 PHE B CA 1
ATOM 4942 C C . PHE B 1 109 ? 2.691 -47.781 -35.906 1 87.56 109 PHE B C 1
ATOM 4944 O O . PHE B 1 109 ? 2.209 -46.969 -35.125 1 87.56 109 PHE B O 1
ATOM 4951 N N . LEU B 1 110 ? 2.482 -49.062 -35.812 1 86.25 110 LEU B N 1
ATOM 4952 C CA . LEU B 1 110 ? 1.569 -49.594 -34.812 1 86.25 110 LEU B CA 1
ATOM 4953 C C . LEU B 1 110 ? 2.1 -49.344 -33.406 1 86.25 110 LEU B C 1
ATOM 4955 O O . LEU B 1 110 ? 1.328 -49.031 -32.5 1 86.25 110 LEU B O 1
ATOM 4959 N N . ARG B 1 111 ? 3.391 -49.469 -33.25 1 88.69 111 ARG B N 1
ATOM 4960 C CA . ARG B 1 111 ? 4.012 -49.219 -31.953 1 88.69 111 ARG B CA 1
ATOM 4961 C C . ARG B 1 111 ? 3.869 -47.75 -31.547 1 88.69 111 ARG B C 1
ATOM 4963 O O . ARG B 1 111 ? 3.631 -47.438 -30.391 1 88.69 111 ARG B O 1
ATOM 4970 N N . GLU B 1 112 ? 4.051 -46.938 -32.531 1 92.06 112 GLU B N 1
ATOM 4971 C CA . GLU B 1 112 ? 3.928 -45.5 -32.25 1 92.06 112 GLU B CA 1
ATOM 4972 C C . GLU B 1 112 ? 2.5 -45.156 -31.859 1 92.06 112 GLU B C 1
ATOM 4974 O O . GLU B 1 112 ? 2.289 -44.344 -30.938 1 92.06 112 GLU B O 1
ATOM 4979 N N . VAL B 1 113 ? 1.571 -45.688 -32.531 1 90.75 113 VAL B N 1
ATOM 4980 C CA . VAL B 1 113 ? 0.171 -45.438 -32.219 1 90.75 113 VAL B CA 1
ATOM 4981 C C . VAL B 1 113 ? -0.124 -45.938 -30.797 1 90.75 113 VAL B C 1
ATOM 4983 O O . VAL B 1 113 ? -0.797 -45.25 -30.016 1 90.75 113 VAL B O 1
ATOM 4986 N N . GLU B 1 114 ? 0.362 -47.094 -30.5 1 89.19 114 GLU B N 1
ATOM 4987 C CA . GLU B 1 114 ? 0.169 -47.625 -29.156 1 89.19 114 GLU B CA 1
ATOM 4988 C C . GLU B 1 114 ? 0.782 -46.719 -28.094 1 89.19 114 GLU B C 1
ATOM 4990 O O . GLU B 1 114 ? 0.183 -46.5 -27.047 1 89.19 114 GLU B O 1
ATOM 4995 N N . ALA B 1 115 ? 1.965 -46.312 -28.391 1 91.81 115 ALA B N 1
ATOM 4996 C CA . ALA B 1 115 ? 2.625 -45.375 -27.469 1 91.81 115 ALA B CA 1
ATOM 4997 C C . ALA B 1 115 ? 1.794 -44.125 -27.266 1 91.81 115 ALA B C 1
ATOM 4999 O O . ALA B 1 115 ? 1.672 -43.625 -26.141 1 91.81 115 ALA B O 1
ATOM 5000 N N . ALA B 1 116 ? 1.246 -43.594 -28.312 1 93.31 116 ALA B N 1
ATOM 5001 C CA . ALA B 1 116 ? 0.414 -42.406 -28.234 1 93.31 116 ALA B CA 1
ATOM 5002 C C . ALA B 1 116 ? -0.854 -42.656 -27.438 1 93.31 116 ALA B C 1
ATOM 5004 O O . ALA B 1 116 ? -1.268 -41.812 -26.625 1 93.31 116 ALA B O 1
ATOM 5005 N N . LEU B 1 117 ? -1.441 -43.781 -27.641 1 89.75 117 LEU B N 1
ATOM 5006 C CA . LEU B 1 117 ? -2.668 -44.125 -26.922 1 89.75 117 LEU B CA 1
ATOM 5007 C C . LEU B 1 117 ? -2.404 -44.281 -25.438 1 89.75 117 LEU B C 1
ATOM 5009 O O . LEU B 1 117 ? -3.312 -44.094 -24.625 1 89.75 117 LEU B O 1
ATOM 5013 N N . GLY B 1 118 ? -1.171 -44.594 -25.078 1 88.69 118 GLY B N 1
ATOM 5014 C CA . GLY B 1 118 ? -0.779 -44.688 -23.688 1 88.69 118 GLY B CA 1
ATOM 5015 C C . GLY B 1 118 ? -0.827 -43.344 -22.953 1 88.69 118 GLY B C 1
ATOM 5016 O O . GLY B 1 118 ? -0.79 -43.312 -21.734 1 88.69 118 GLY B O 1
ATOM 5017 N N . LEU B 1 119 ? -1.006 -42.281 -23.688 1 91.38 119 LEU B N 1
ATOM 5018 C CA . LEU B 1 119 ? -1.04 -40.938 -23.094 1 91.38 119 LEU B CA 1
ATOM 5019 C C . LEU B 1 119 ? -2.436 -40.625 -22.578 1 91.38 119 LEU B C 1
ATOM 5021 O O . LEU B 1 119 ? -2.67 -39.531 -22.078 1 91.38 119 LEU B O 1
ATOM 5025 N N . GLY B 1 120 ? -3.346 -41.5 -22.688 1 86.62 120 GLY B N 1
ATOM 5026 C CA . GLY B 1 120 ? -4.738 -41.219 -22.359 1 86.62 120 GLY B CA 1
ATOM 5027 C C . GLY B 1 120 ? -4.93 -40.719 -20.938 1 86.62 120 GLY B C 1
ATOM 5028 O O . GLY B 1 120 ? -5.68 -39.75 -20.734 1 86.62 120 GLY B O 1
ATOM 5029 N N . GLY B 1 121 ? -4.254 -41.344 -20.031 1 84.12 121 GLY B N 1
ATOM 5030 C CA . GLY B 1 121 ? -4.359 -40.875 -18.656 1 84.12 121 GLY B CA 1
ATOM 5031 C C . GLY B 1 121 ? -3.875 -39.469 -18.453 1 84.12 121 GLY B C 1
ATOM 5032 O O . GLY B 1 121 ? -4.484 -38.688 -17.703 1 84.12 121 GLY B O 1
ATOM 5033 N N . GLN B 1 122 ? -2.826 -39.094 -19.078 1 88.69 122 GLN B N 1
ATOM 5034 C CA . GLN B 1 122 ? -2.279 -37.75 -19 1 88.69 122 GLN B CA 1
ATOM 5035 C C . GLN B 1 122 ? -3.193 -36.719 -19.703 1 88.69 122 GLN B C 1
ATOM 5037 O O . GLN B 1 122 ? -3.436 -35.625 -19.172 1 88.69 122 GLN B O 1
ATOM 5042 N N . PHE B 1 123 ? -3.729 -37.125 -20.844 1 88.81 123 PHE B N 1
ATOM 5043 C CA . PHE B 1 123 ? -4.617 -36.25 -21.609 1 88.81 123 PHE B CA 1
ATOM 5044 C C . PHE B 1 123 ? -5.887 -35.969 -20.812 1 88.81 123 PHE B C 1
ATOM 5046 O O . PHE B 1 123 ? -6.355 -34.812 -20.797 1 88.81 123 PHE B O 1
ATOM 5053 N N . GLU B 1 124 ? -6.375 -36.875 -20.125 1 83.62 124 GLU B N 1
ATOM 5054 C CA . GLU B 1 124 ? -7.617 -36.719 -19.375 1 83.62 124 GLU B CA 1
ATOM 5055 C C . GLU B 1 124 ? -7.457 -35.688 -18.266 1 83.62 124 GLU B C 1
ATOM 5057 O O . GLU B 1 124 ? -8.375 -34.906 -18 1 83.62 124 GLU B O 1
ATOM 5062 N N . THR B 1 125 ? -6.312 -35.688 -17.688 1 84 125 THR B N 1
ATOM 5063 C CA . THR B 1 125 ? -6.094 -34.781 -16.562 1 84 125 THR B CA 1
ATOM 5064 C C . THR B 1 125 ? -5.781 -33.375 -17.047 1 84 125 THR B C 1
ATOM 5066 O O . THR B 1 125 ? -6.016 -32.406 -16.344 1 84 125 THR B O 1
ATOM 5069 N N . LEU B 1 126 ? -5.238 -33.312 -18.172 1 83.38 126 LEU B N 1
ATOM 5070 C CA . LEU B 1 126 ? -4.887 -32.031 -18.734 1 83.38 126 LEU B CA 1
ATOM 5071 C C . LEU B 1 126 ? -6.137 -31.266 -19.172 1 83.38 126 LEU B C 1
ATOM 5073 O O . LEU B 1 126 ? -6.211 -30.031 -19.016 1 83.38 126 LEU B O 1
ATOM 5077 N N . VAL B 1 127 ? -7.074 -32 -19.703 1 74.19 127 VAL B N 1
ATOM 5078 C CA . VAL B 1 127 ? -8.211 -31.328 -20.328 1 74.19 127 VAL B CA 1
ATOM 5079 C C . VAL B 1 127 ? -9.414 -31.375 -19.391 1 74.19 127 VAL B C 1
ATOM 5081 O O . VAL B 1 127 ? -10.422 -30.703 -19.625 1 74.19 127 VAL B O 1
ATOM 5084 N N . GLU B 1 128 ? -9.484 -32.344 -18.422 1 63.22 128 GLU B N 1
ATOM 5085 C CA . GLU B 1 128 ? -10.633 -32.531 -17.547 1 63.22 128 GLU B CA 1
ATOM 5086 C C . GLU B 1 128 ? -11.078 -31.219 -16.906 1 63.22 128 GLU B C 1
ATOM 5088 O O . GLU B 1 128 ? -10.25 -30.375 -16.562 1 63.22 128 GLU B O 1
ATOM 5093 N N . THR B 1 129 ? -12.383 -30.859 -17.219 1 51.56 129 THR B N 1
ATOM 5094 C CA . THR B 1 129 ? -13.367 -29.781 -17.234 1 51.56 129 THR B CA 1
ATOM 5095 C C . THR B 1 129 ? -13.594 -29.234 -15.836 1 51.56 129 THR B C 1
ATOM 5097 O O . THR B 1 129 ? -14.398 -28.312 -15.648 1 51.56 129 THR B O 1
ATOM 5100 N N . GLU B 1 130 ? -13.469 -30.062 -14.828 1 48.16 130 GLU B N 1
ATOM 5101 C CA . GLU B 1 130 ? -14.336 -29.422 -13.852 1 48.16 130 GLU B CA 1
ATOM 5102 C C . GLU B 1 130 ? -14.242 -27.891 -13.961 1 48.16 130 GLU B C 1
ATOM 5104 O O . GLU B 1 130 ? -15.25 -27.203 -13.859 1 48.16 130 GLU B O 1
ATOM 5109 N N . THR B 1 131 ? -13.172 -27.344 -13.562 1 49.34 131 THR B N 1
ATOM 5110 C CA . THR B 1 131 ? -13.125 -25.875 -13.586 1 49.34 131 THR B CA 1
ATOM 5111 C C . THR B 1 131 ? -12.562 -25.375 -14.914 1 49.34 131 THR B C 1
ATOM 5113 O O . THR B 1 131 ? -12.023 -26.156 -15.695 1 49.34 131 THR B O 1
ATOM 5116 N N . GLN B 1 132 ? -12.633 -24.125 -15.312 1 51.25 132 GLN B N 1
ATOM 5117 C CA . GLN B 1 132 ? -12.195 -23.391 -16.5 1 51.25 132 GLN B CA 1
ATOM 5118 C C . GLN B 1 132 ? -10.859 -23.922 -17 1 51.25 132 GLN B C 1
ATOM 5120 O O . GLN B 1 132 ? -9.805 -23.609 -16.438 1 51.25 132 GLN B O 1
ATOM 5125 N N . SER B 1 133 ? -10.852 -25.062 -17.703 1 58.72 133 SER B N 1
ATOM 5126 C CA . SER B 1 133 ? -9.648 -25.703 -18.219 1 58.72 133 SER B CA 1
ATOM 5127 C C . SER B 1 133 ? -8.727 -24.688 -18.891 1 58.72 133 SER B C 1
ATOM 5129 O O . SER B 1 133 ? -9.18 -23.859 -19.672 1 58.72 133 SER B O 1
ATOM 5131 N N . GLU B 1 134 ? -7.547 -24.594 -18.375 1 72.44 134 GLU B N 1
ATOM 5132 C CA . GLU B 1 134 ? -6.469 -23.75 -18.875 1 72.44 134 GLU B CA 1
ATOM 5133 C C . GLU B 1 134 ? -5.934 -24.266 -20.203 1 72.44 134 GLU B C 1
ATOM 5135 O O . GLU B 1 134 ? -5.449 -23.484 -21.031 1 72.44 134 GLU B O 1
ATOM 5140 N N . VAL B 1 135 ? -6.258 -25.594 -20.531 1 84.88 135 VAL B N 1
ATOM 5141 C CA . VAL B 1 135 ? -5.703 -26.234 -21.719 1 84.88 135 VAL B CA 1
ATOM 5142 C C . VAL B 1 135 ? -6.797 -26.422 -22.766 1 84.88 135 VAL B C 1
ATOM 5144 O O . VAL B 1 135 ? -7.863 -26.953 -22.484 1 84.88 135 VAL B O 1
ATOM 5147 N N . VAL B 1 136 ? -6.566 -25.906 -23.938 1 86.75 136 VAL B N 1
ATOM 5148 C CA . VAL B 1 136 ? -7.523 -26.016 -25.031 1 86.75 136 VAL B CA 1
ATOM 5149 C C . VAL B 1 136 ? -7.418 -27.406 -25.672 1 86.75 136 VAL B C 1
ATOM 5151 O O . VAL B 1 136 ? -8.422 -28.109 -25.812 1 86.75 136 VAL B O 1
ATOM 5154 N N . TRP B 1 137 ? -6.184 -27.75 -26.078 1 88.81 137 TRP B N 1
ATOM 5155 C CA . TRP B 1 137 ? -5.914 -29.047 -26.688 1 88.81 137 TRP B CA 1
ATOM 5156 C C . TRP B 1 137 ? -4.633 -29.656 -26.141 1 88.81 137 TRP B C 1
ATOM 5158 O O . TRP B 1 137 ? -3.697 -28.938 -25.781 1 88.81 137 TRP B O 1
ATOM 5168 N N . ALA B 1 138 ? -4.668 -30.906 -26.016 1 92.12 138 ALA B N 1
ATOM 5169 C CA . ALA B 1 138 ? -3.463 -31.719 -25.844 1 92.12 138 ALA B CA 1
ATOM 5170 C C . ALA B 1 138 ? -3.381 -32.812 -26.906 1 92.12 138 ALA B C 1
ATOM 5172 O O . ALA B 1 138 ? -4.379 -33.469 -27.203 1 92.12 138 ALA B O 1
ATOM 5173 N N . TYR B 1 139 ? -2.24 -32.844 -27.578 1 92.94 139 TYR B N 1
ATOM 5174 C CA . TYR B 1 139 ? -2.236 -33.812 -28.672 1 92.94 139 TYR B CA 1
ATOM 5175 C C . TYR B 1 139 ? -0.816 -34.25 -29.016 1 92.94 139 TYR B C 1
ATOM 5177 O O . TYR B 1 139 ? 0.152 -33.594 -28.609 1 92.94 139 TYR B O 1
ATOM 5185 N N . TYR B 1 140 ? -0.757 -35.406 -29.641 1 96 140 TYR B N 1
ATOM 5186 C CA . TYR B 1 140 ? 0.44 -35.938 -30.281 1 96 140 TYR B CA 1
ATOM 5187 C C . TYR B 1 140 ? 0.247 -36.031 -31.797 1 96 140 TYR B C 1
ATOM 5189 O O . TYR B 1 140 ? -0.668 -36.719 -32.25 1 96 140 TYR B O 1
ATOM 5197 N N . LEU B 1 141 ? 1.054 -35.281 -32.5 1 95.19 141 LEU B N 1
ATOM 5198 C CA . LEU B 1 141 ? 1.048 -35.312 -33.969 1 95.19 141 LEU B CA 1
ATOM 5199 C C . LEU B 1 141 ? 2.262 -36.062 -34.5 1 95.19 141 LEU B C 1
ATOM 5201 O O . LEU B 1 141 ? 3.402 -35.688 -34.219 1 95.19 141 LEU B O 1
ATOM 5205 N N . SER B 1 142 ? 1.99 -37.094 -35.219 1 95.62 142 SER B N 1
ATOM 5206 C CA . SER B 1 142 ? 3.053 -38 -35.688 1 95.62 142 SER B CA 1
ATOM 5207 C C . SER B 1 142 ? 3.521 -37.625 -37.094 1 95.62 142 SER B C 1
ATOM 5209 O O . SER B 1 142 ? 2.729 -37.188 -37.906 1 95.62 142 SER B O 1
ATOM 5211 N N . ALA B 1 143 ? 4.801 -37.875 -37.344 1 94.06 143 ALA B N 1
ATOM 5212 C CA . ALA B 1 143 ? 5.348 -37.75 -38.688 1 94.06 143 ALA B CA 1
ATOM 5213 C C . ALA B 1 143 ? 4.766 -38.781 -39.625 1 94.06 143 ALA B C 1
ATOM 5215 O O . ALA B 1 143 ? 4.82 -38.625 -40.844 1 94.06 143 ALA B O 1
ATOM 5216 N N . GLN B 1 144 ? 4.223 -39.844 -39.031 1 90.38 144 GLN B N 1
ATOM 5217 C CA . GLN B 1 144 ? 3.605 -40.906 -39.812 1 90.38 144 GLN B CA 1
ATOM 5218 C C . GLN B 1 144 ? 2.15 -40.562 -40.125 1 90.38 144 GLN B C 1
ATOM 5220 O O . GLN B 1 144 ? 1.375 -41.469 -40.5 1 90.38 144 GLN B O 1
ATOM 5225 N N . LYS B 1 145 ? 1.756 -39.375 -39.875 1 89.56 145 LYS B N 1
ATOM 5226 C CA . LYS B 1 145 ? 0.491 -38.812 -40.312 1 89.56 145 LYS B CA 1
ATOM 5227 C C . LYS B 1 145 ? -0.678 -39.344 -39.5 1 89.56 145 LYS B C 1
ATOM 5229 O O . LYS B 1 145 ? -1.685 -39.781 -40.062 1 89.56 145 LYS B O 1
ATOM 5234 N N . PHE B 1 146 ? -0.579 -39.312 -38.25 1 89.75 146 PHE B N 1
ATOM 5235 C CA . PHE B 1 146 ? -1.73 -39.531 -37.375 1 89.75 146 PHE B CA 1
ATOM 5236 C C . PHE B 1 146 ? -1.723 -38.562 -36.219 1 89.75 146 PHE B C 1
ATOM 5238 O O . PHE B 1 146 ? -0.691 -37.969 -35.906 1 89.75 146 PHE B O 1
ATOM 5245 N N . LEU B 1 147 ? -2.887 -38.406 -35.719 1 91 147 LEU B N 1
ATOM 5246 C CA . LEU B 1 147 ? -3.104 -37.5 -34.625 1 91 147 LEU B CA 1
ATOM 5247 C C . LEU B 1 147 ? -3.863 -38.156 -33.469 1 91 147 LEU B C 1
ATOM 5249 O O . LEU B 1 147 ? -4.852 -38.875 -33.719 1 91 147 LEU B O 1
ATOM 5253 N N . TYR B 1 148 ? -3.303 -38.094 -32.312 1 92.38 148 TYR B N 1
ATOM 5254 C CA . TYR B 1 148 ? -4.023 -38.438 -31.078 1 92.38 148 TYR B CA 1
ATOM 5255 C C . TYR B 1 148 ? -4.234 -37.219 -30.203 1 92.38 148 TYR B C 1
ATOM 5257 O O . TYR B 1 148 ? -3.275 -36.5 -29.875 1 92.38 148 TYR B O 1
ATOM 5265 N N . PHE B 1 149 ? -5.492 -36.875 -29.891 1 89.06 149 PHE B N 1
ATOM 5266 C CA . PHE B 1 149 ? -5.738 -35.594 -29.25 1 89.06 149 PHE B CA 1
ATOM 5267 C C . PHE B 1 149 ? -6.797 -35.719 -28.172 1 89.06 149 PHE B C 1
ATOM 5269 O O . PHE B 1 149 ? -7.473 -36.75 -28.078 1 89.06 149 PHE B O 1
ATOM 5276 N N . ALA B 1 150 ? -6.875 -34.844 -27.281 1 86.94 150 ALA B N 1
ATOM 5277 C CA . ALA B 1 150 ? -7.902 -34.656 -26.266 1 86.94 150 ALA B CA 1
ATOM 5278 C C . ALA B 1 150 ? -8.242 -33.188 -26.094 1 86.94 150 ALA B C 1
ATOM 5280 O O . ALA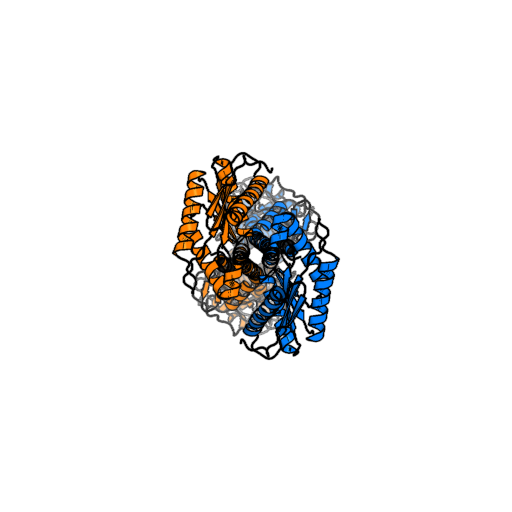 B 1 150 ? -7.391 -32.312 -26.328 1 86.94 150 ALA B O 1
ATOM 5281 N N . PRO B 1 151 ? -9.453 -32.625 -25.641 1 79.06 151 PRO B N 1
ATOM 5282 C CA . PRO B 1 151 ? -10.594 -33.5 -25.375 1 79.06 151 PRO B CA 1
ATOM 5283 C C . PRO B 1 151 ? -11.328 -33.938 -26.641 1 79.06 151 PRO B C 1
ATOM 5285 O O . PRO B 1 151 ? -11.18 -33.281 -27.688 1 79.06 151 PRO B O 1
ATOM 5288 N N . THR B 1 152 ? -12.109 -35.094 -26.484 1 68.5 152 THR B N 1
ATOM 5289 C CA . THR B 1 152 ? -12.844 -35.594 -27.641 1 68.5 152 THR B CA 1
ATOM 5290 C C . THR B 1 152 ? -14.141 -34.812 -27.844 1 68.5 152 THR B C 1
ATOM 5292 O O . THR B 1 152 ? -14.68 -34.75 -28.953 1 68.5 152 THR B O 1
ATOM 5295 N N . LEU B 1 153 ? -14.695 -34.344 -26.797 1 59.81 153 LEU B N 1
ATOM 5296 C CA . LEU B 1 153 ? -16.062 -33.844 -26.797 1 59.81 153 LEU B CA 1
ATOM 5297 C C . LEU B 1 153 ? -16.141 -32.469 -27.453 1 59.81 153 LEU B C 1
ATOM 5299 O O . LEU B 1 153 ? -17.234 -31.969 -27.719 1 59.81 153 LEU B O 1
ATOM 5303 N N . LYS B 1 154 ? -15.07 -31.906 -27.672 1 59.12 154 LYS B N 1
ATOM 5304 C CA . LYS B 1 154 ? -15.219 -30.578 -28.281 1 59.12 154 LYS B CA 1
ATOM 5305 C C . LYS B 1 154 ? -15.539 -30.703 -29.766 1 59.12 154 LYS B C 1
ATOM 5307 O O . LYS B 1 154 ? -14.953 -31.531 -30.469 1 59.12 154 LYS B O 1
ATOM 5312 N N . PRO B 1 155 ? -16.859 -30.266 -30.156 1 50.19 155 PRO B N 1
ATOM 5313 C CA . PRO B 1 155 ? -17.203 -30.344 -31.578 1 50.19 155 PRO B CA 1
ATOM 5314 C C . PRO B 1 155 ? -16.031 -29.984 -32.5 1 50.19 155 PRO B C 1
ATOM 5316 O O . PRO B 1 155 ? -15.43 -28.922 -32.312 1 50.19 155 PRO B O 1
ATOM 5319 N N . TYR B 1 156 ? -15.242 -31.062 -32.906 1 53.34 156 TYR B N 1
ATOM 5320 C CA . TYR B 1 156 ? -14.07 -30.766 -33.719 1 53.34 156 TYR B CA 1
ATOM 5321 C C . TYR B 1 156 ? -14.312 -31.188 -35.188 1 53.34 156 TYR B C 1
ATOM 5323 O O . TYR B 1 156 ? -13.367 -31.5 -35.906 1 53.34 156 TYR B O 1
ATOM 5331 N N . LYS B 1 157 ? -15.391 -31.172 -35.719 1 49.75 157 LYS B N 1
ATOM 5332 C CA . LYS B 1 157 ? -15.602 -31.969 -36.906 1 49.75 157 LYS B CA 1
ATOM 5333 C C . LYS B 1 157 ? -14.352 -32 -37.781 1 49.75 157 LYS B C 1
ATOM 5335 O O . LYS B 1 157 ? -13.82 -33.062 -38.094 1 49.75 157 LYS B O 1
ATOM 5340 N N . ASP B 1 158 ? -14.125 -30.984 -38.688 1 52.47 158 ASP B N 1
ATOM 5341 C CA . ASP B 1 158 ? -13.344 -30.906 -39.906 1 52.47 158 ASP B CA 1
ATOM 5342 C C . ASP B 1 158 ? -11.953 -30.328 -39.625 1 52.47 158 ASP B C 1
ATOM 5344 O O . ASP B 1 158 ? -11.203 -30.047 -40.562 1 52.47 158 ASP B O 1
ATOM 5348 N N . ILE B 1 159 ? -11.5 -30.25 -38.281 1 57.56 159 ILE B N 1
ATOM 5349 C CA . ILE B 1 159 ? -10.453 -29.25 -38.062 1 57.56 159 ILE B CA 1
ATOM 5350 C C . ILE B 1 159 ? -9.102 -29.953 -37.906 1 57.56 159 ILE B C 1
ATOM 5352 O O . ILE B 1 159 ? -8.055 -29.344 -38.156 1 57.56 159 ILE B O 1
ATOM 5356 N N . PHE B 1 160 ? -9.078 -31.203 -37.656 1 71.06 160 PHE B N 1
ATOM 5357 C CA . PHE B 1 160 ? -7.773 -31.859 -37.531 1 71.06 160 PHE B CA 1
ATOM 5358 C C . PHE B 1 160 ? -7.422 -32.562 -38.844 1 71.06 160 PHE B C 1
ATOM 5360 O O . PHE B 1 160 ? -7.879 -33.688 -39.094 1 71.06 160 PHE B O 1
ATOM 5367 N N . ASN B 1 161 ? -6.805 -31.734 -39.688 1 77.06 161 ASN B N 1
ATOM 5368 C CA . ASN B 1 161 ? -6.348 -32.25 -41 1 77.06 161 ASN B CA 1
ATOM 5369 C C . ASN B 1 161 ? -4.848 -32.031 -41.188 1 77.06 161 ASN B C 1
ATOM 5371 O O . ASN B 1 161 ? -4.145 -31.672 -40.219 1 77.06 161 ASN B O 1
ATOM 5375 N N . GLU B 1 162 ? -4.387 -32.25 -42.312 1 83.38 162 GLU B N 1
ATOM 5376 C CA . GLU B 1 162 ? -2.957 -32.188 -42.625 1 83.38 162 GLU B CA 1
ATOM 5377 C C . GLU B 1 162 ? -2.432 -30.781 -42.5 1 83.38 162 GLU B C 1
ATOM 5379 O O . GLU B 1 162 ? -1.219 -30.562 -42.469 1 83.38 162 GLU B O 1
ATOM 5384 N N . GLY B 1 163 ? -3.348 -29.828 -42.375 1 83.38 163 GLY B N 1
ATOM 5385 C CA . GLY B 1 163 ? -2.949 -28.438 -42.156 1 83.38 163 GLY B CA 1
ATOM 5386 C C . GLY B 1 163 ? -2.195 -28.234 -40.875 1 83.38 163 GLY B C 1
ATOM 5387 O O . GLY B 1 163 ? -1.489 -27.234 -40.719 1 83.38 163 GLY B O 1
ATOM 5388 N N . LEU B 1 164 ? -2.297 -29.188 -39.938 1 88.5 164 LEU B N 1
ATOM 5389 C CA . LEU B 1 164 ? -1.601 -29.125 -38.688 1 88.5 164 LEU B CA 1
ATOM 5390 C C . LEU B 1 164 ? -0.089 -29.125 -38.875 1 88.5 164 LEU B C 1
ATOM 5392 O O . LEU B 1 164 ? 0.652 -28.562 -38.062 1 88.5 164 LEU B O 1
ATOM 5396 N N . TYR B 1 165 ? 0.326 -29.75 -39.969 1 91.81 165 TYR B N 1
ATOM 5397 C CA . TYR B 1 165 ? 1.755 -29.891 -40.219 1 91.81 165 TYR B CA 1
ATOM 5398 C C . TYR B 1 165 ? 2.35 -28.578 -40.719 1 91.81 165 TYR B C 1
ATOM 5400 O O . TYR B 1 165 ? 3.57 -28.453 -40.812 1 91.81 165 TYR B O 1
ATOM 5408 N N . GLN B 1 166 ? 1.479 -27.531 -40.938 1 89.5 166 GLN B N 1
ATOM 5409 C CA . GLN B 1 166 ? 1.93 -26.219 -41.406 1 89.5 166 GLN B CA 1
ATOM 5410 C C . GLN B 1 166 ? 1.901 -25.203 -40.25 1 89.5 166 GLN B C 1
ATOM 5412 O O . GLN B 1 166 ? 2.338 -24.062 -40.406 1 89.5 166 GLN B O 1
ATOM 5417 N N . ARG B 1 167 ? 1.471 -25.641 -39.156 1 89.5 167 ARG B N 1
ATOM 5418 C CA . ARG B 1 167 ? 1.342 -24.734 -38.031 1 89.5 167 ARG B CA 1
ATOM 5419 C C . ARG B 1 167 ? 2.686 -24.531 -37.344 1 89.5 167 ARG B C 1
ATOM 5421 O O . ARG B 1 167 ? 3.564 -25.391 -37.406 1 89.5 167 ARG B O 1
ATOM 5428 N N . PRO B 1 168 ? 2.805 -23.453 -36.656 1 88.25 168 PRO B N 1
ATOM 5429 C CA . PRO B 1 168 ? 4.102 -23.109 -36.062 1 88.25 168 PRO B CA 1
ATOM 5430 C C . PRO B 1 168 ? 4.602 -24.172 -35.094 1 88.25 168 PRO B C 1
ATOM 5432 O O . PRO B 1 168 ? 5.809 -24.422 -35.031 1 88.25 168 PRO B O 1
ATOM 5435 N N . PHE B 1 169 ? 3.754 -24.812 -34.375 1 91.31 169 PHE B N 1
ATOM 5436 C CA . PHE B 1 169 ? 4.176 -25.766 -33.344 1 91.31 169 PHE B CA 1
ATOM 5437 C C . PHE B 1 169 ? 4.875 -26.969 -33.969 1 91.31 169 PHE B C 1
ATOM 5439 O O . PHE B 1 169 ? 5.703 -27.625 -33.344 1 91.31 169 PHE B O 1
ATOM 5446 N N . TRP B 1 170 ? 4.547 -27.359 -35.219 1 94.06 170 TRP B N 1
ATOM 5447 C CA . TRP B 1 170 ? 5.176 -28.453 -35.938 1 94.06 170 TRP B CA 1
ATOM 5448 C C . TRP B 1 170 ? 6.418 -27.984 -36.688 1 94.06 170 TRP B C 1
ATOM 5450 O O . TRP B 1 170 ? 7.5 -28.562 -36.531 1 94.06 170 TRP B O 1
ATOM 5460 N N . VAL B 1 171 ? 6.23 -26.812 -37.406 1 94.12 171 VAL B N 1
ATOM 5461 C CA . VAL B 1 171 ? 7.285 -26.312 -38.281 1 94.12 171 VAL B CA 1
ATOM 5462 C C . VAL B 1 171 ? 8.516 -25.953 -37.469 1 94.12 171 VAL B C 1
ATOM 5464 O O . VAL B 1 171 ? 9.648 -26.25 -37.875 1 94.12 171 VAL B O 1
ATOM 5467 N N . GLN B 1 172 ? 8.289 -25.406 -36.312 1 92.19 172 GLN B N 1
ATOM 5468 C CA . GLN B 1 172 ? 9.398 -24.953 -35.5 1 92.19 172 GLN B CA 1
ATOM 5469 C C . GLN B 1 172 ? 10.016 -26.109 -34.719 1 92.19 172 GLN B C 1
ATOM 5471 O O . GLN B 1 172 ? 11.117 -26 -34.188 1 92.19 172 GLN B O 1
ATOM 5476 N N . ALA B 1 173 ? 9.359 -27.266 -34.688 1 94.56 173 ALA B N 1
ATOM 5477 C CA . ALA B 1 173 ? 9.844 -28.406 -33.906 1 94.56 173 ALA B CA 1
ATOM 5478 C C . ALA B 1 173 ? 10.625 -29.375 -34.812 1 94.56 173 ALA B C 1
ATOM 5480 O O . ALA B 1 173 ? 11.336 -30.25 -34.312 1 94.56 173 ALA B O 1
ATOM 5481 N N . THR B 1 174 ? 10.523 -29.203 -36.094 1 95.25 174 THR B N 1
ATOM 5482 C CA . THR B 1 174 ? 11.156 -30.125 -37.031 1 95.25 174 THR B CA 1
ATOM 5483 C C . THR B 1 174 ? 12.68 -30.047 -36.938 1 95.25 174 THR B C 1
ATOM 5485 O O . THR B 1 174 ? 13.227 -29 -36.531 1 95.25 174 THR B O 1
ATOM 5488 N N . PRO B 1 175 ? 13.32 -31.141 -37.25 1 95.25 175 PRO B N 1
ATOM 5489 C CA . PRO B 1 175 ? 14.781 -31.172 -37.125 1 95.25 175 PRO B CA 1
ATOM 5490 C C . PRO B 1 175 ? 15.477 -30.078 -37.906 1 95.25 175 PRO B C 1
ATOM 5492 O O . PRO B 1 175 ? 16.531 -29.578 -37.5 1 95.25 175 PRO B O 1
ATOM 5495 N N . LYS B 1 176 ? 14.992 -29.609 -39.031 1 94.25 176 LYS B N 1
ATOM 5496 C CA . LYS B 1 176 ? 15.594 -28.562 -39.844 1 94.25 176 LYS B CA 1
ATOM 5497 C C . LYS B 1 176 ? 15.602 -27.219 -39.125 1 94.25 176 LYS B C 1
ATOM 5499 O O . LYS B 1 176 ? 16.594 -26.5 -39.156 1 94.25 176 LYS B O 1
ATOM 5504 N N . THR B 1 177 ? 14.602 -26.859 -38.469 1 93.06 177 THR B N 1
ATOM 5505 C CA . THR B 1 177 ? 14.438 -25.578 -37.812 1 93.06 177 THR B CA 1
ATOM 5506 C C . THR B 1 177 ? 14.93 -25.641 -36.344 1 93.06 177 THR B C 1
ATOM 5508 O O . THR B 1 177 ? 15.359 -24.625 -35.781 1 93.06 177 THR B O 1
ATOM 5511 N N . ASN B 1 178 ? 14.906 -26.859 -35.781 1 93.5 178 ASN B N 1
ATOM 5512 C CA . ASN B 1 178 ? 15.234 -27.062 -34.375 1 93.5 178 ASN B CA 1
ATOM 5513 C C . ASN B 1 178 ? 16.234 -28.203 -34.188 1 93.5 178 ASN B C 1
ATOM 5515 O O . ASN B 1 178 ? 15.906 -29.219 -33.562 1 93.5 178 ASN B O 1
ATOM 5519 N N . PRO B 1 179 ? 17.406 -27.969 -34.656 1 93.44 179 PRO B N 1
ATOM 5520 C CA . PRO B 1 179 ? 18.406 -29.047 -34.562 1 93.44 179 PRO B CA 1
ATOM 5521 C C . PRO B 1 179 ? 18.766 -29.359 -33.125 1 93.44 179 PRO B C 1
ATOM 5523 O O . PRO B 1 179 ? 19.219 -30.469 -32.812 1 93.44 179 PRO B O 1
ATOM 5526 N N . GLN B 1 180 ? 18.547 -28.5 -32.25 1 92.56 180 GLN B N 1
ATOM 5527 C CA . GLN B 1 180 ? 18.922 -28.688 -30.844 1 92.56 180 GLN B CA 1
ATOM 5528 C C . GLN B 1 180 ? 17.812 -29.438 -30.094 1 92.56 180 GLN B C 1
ATOM 5530 O O . GLN B 1 180 ? 18 -29.812 -28.922 1 92.56 180 GLN B O 1
ATOM 5535 N N . ARG B 1 181 ? 16.594 -29.766 -30.688 1 94.38 181 ARG B N 1
ATOM 5536 C CA . ARG B 1 181 ? 15.492 -30.547 -30.141 1 94.38 181 ARG B CA 1
ATOM 5537 C C . ARG B 1 181 ? 14.922 -29.891 -28.891 1 94.38 181 ARG B C 1
ATOM 5539 O O . ARG B 1 181 ? 14.617 -30.578 -27.906 1 94.38 181 ARG B O 1
ATOM 5546 N N . LYS B 1 182 ? 14.875 -28.547 -28.953 1 92 182 LYS B N 1
ATOM 5547 C CA . LYS B 1 182 ? 14.383 -27.781 -27.797 1 92 182 LYS B CA 1
ATOM 5548 C C . LYS B 1 182 ? 12.859 -27.672 -27.828 1 92 182 LYS B C 1
ATOM 5550 O O . LYS B 1 182 ? 12.25 -27.797 -28.891 1 92 182 LYS B O 1
ATOM 5555 N N . GLN B 1 183 ? 12.312 -27.516 -26.625 1 93.25 183 GLN B N 1
ATOM 5556 C CA . GLN B 1 183 ? 10.891 -27.203 -26.531 1 93.25 183 GLN B CA 1
ATOM 5557 C C . GLN B 1 183 ? 10.562 -25.906 -27.234 1 93.25 183 GLN B C 1
ATOM 5559 O O . GLN B 1 183 ? 11.328 -24.938 -27.172 1 93.25 183 GLN B O 1
ATOM 5564 N N . VAL B 1 184 ? 9.43 -25.859 -27.859 1 91.69 184 VAL B N 1
ATOM 5565 C CA . VAL B 1 184 ? 9.055 -24.688 -28.641 1 91.69 184 VAL B CA 1
ATOM 5566 C C . VAL B 1 184 ? 7.766 -24.078 -28.094 1 91.69 184 VAL B C 1
ATOM 5568 O O . VAL B 1 184 ? 6.797 -24.797 -27.828 1 91.69 184 VAL B O 1
ATOM 5571 N N . ILE B 1 185 ? 7.816 -22.859 -27.906 1 91.5 185 ILE B N 1
ATOM 5572 C CA . ILE B 1 185 ? 6.602 -22.094 -27.625 1 91.5 185 ILE B CA 1
ATOM 5573 C C . ILE B 1 185 ? 6.203 -21.297 -28.859 1 91.5 185 ILE B C 1
ATOM 5575 O O . ILE B 1 185 ? 6.953 -20.422 -29.312 1 91.5 185 ILE B O 1
ATOM 5579 N N . SER B 1 186 ? 5.047 -21.547 -29.328 1 90.06 186 SER B N 1
ATOM 5580 C CA . SER B 1 186 ? 4.621 -20.922 -30.578 1 90.06 186 SER B CA 1
ATOM 5581 C C . SER B 1 186 ? 4.23 -19.469 -30.375 1 90.06 186 SER B C 1
ATOM 5583 O O . SER B 1 186 ? 4.074 -19.016 -29.234 1 90.06 186 SER B O 1
ATOM 5585 N N . GLU B 1 187 ? 4.137 -18.766 -31.484 1 85.12 187 GLU B N 1
ATOM 5586 C CA . GLU B 1 187 ? 3.494 -17.453 -31.484 1 85.12 187 GLU B CA 1
ATOM 5587 C C . GLU B 1 187 ? 1.982 -17.578 -31.312 1 85.12 187 GLU B C 1
ATOM 5589 O O . GLU B 1 187 ? 1.438 -18.688 -31.359 1 85.12 187 GLU B O 1
ATOM 5594 N N . LEU B 1 188 ? 1.441 -16.422 -31.109 1 86.25 188 LEU B N 1
ATOM 5595 C CA . LEU B 1 188 ? -0.013 -16.391 -31.016 1 86.25 188 LEU B CA 1
ATOM 5596 C C . LEU B 1 188 ? -0.657 -16.688 -32.375 1 86.25 188 LEU B C 1
ATOM 5598 O O . LEU B 1 188 ? -0.237 -16.141 -33.375 1 86.25 188 LEU B O 1
ATOM 5602 N N . TYR B 1 189 ? -1.581 -17.578 -32.375 1 84.75 189 TYR B N 1
ATOM 5603 C CA . TYR B 1 189 ? -2.27 -17.891 -33.625 1 84.75 189 TYR B CA 1
ATOM 5604 C C . TYR B 1 189 ? -3.713 -18.312 -33.375 1 84.75 189 TYR B C 1
ATOM 5606 O O . TYR B 1 189 ? -4.098 -18.547 -32.219 1 84.75 189 TYR B O 1
ATOM 5614 N N . ASN B 1 190 ? -4.512 -18.297 -34.406 1 85.12 190 ASN B N 1
ATOM 5615 C CA . ASN B 1 190 ? -5.914 -18.688 -34.281 1 85.12 190 ASN B CA 1
ATOM 5616 C C . ASN B 1 190 ? -6.09 -20.203 -34.406 1 85.12 190 ASN B C 1
ATOM 5618 O O . ASN B 1 190 ? -5.555 -20.828 -35.312 1 85.12 190 ASN B O 1
ATOM 5622 N N . ASP B 1 191 ? -6.785 -20.734 -33.469 1 81.12 191 ASP B N 1
ATOM 5623 C CA . ASP B 1 191 ? -7.059 -22.172 -33.438 1 81.12 191 ASP B CA 1
ATOM 5624 C C . ASP B 1 191 ? -7.848 -22.594 -34.688 1 81.12 191 ASP B C 1
ATOM 5626 O O . ASP B 1 191 ? -8.852 -21.969 -35.031 1 81.12 191 ASP B O 1
ATOM 5630 N N . ILE B 1 192 ? -7.387 -23.672 -35.281 1 73.25 192 ILE B N 1
ATOM 5631 C CA . ILE B 1 192 ? -8.07 -24.203 -36.438 1 73.25 192 ILE B CA 1
ATOM 5632 C C . ILE B 1 192 ? -9.414 -24.797 -36.031 1 73.25 192 ILE B C 1
ATOM 5634 O O . ILE B 1 192 ? -10.367 -24.797 -36.812 1 73.25 192 ILE B O 1
ATOM 5638 N N . GLY B 1 193 ? -9.477 -25.203 -34.781 1 71.62 193 GLY B N 1
ATOM 5639 C CA . GLY B 1 193 ? -10.703 -25.781 -34.25 1 71.62 193 GLY B CA 1
ATOM 5640 C C . GLY B 1 193 ? -11.711 -24.75 -33.781 1 71.62 193 GLY B C 1
ATOM 5641 O O . GLY B 1 193 ? -12.805 -25.109 -33.344 1 71.62 193 GLY B O 1
ATOM 5642 N N . GLY B 1 194 ? -11.352 -23.5 -33.875 1 73.81 194 GLY B N 1
ATOM 5643 C CA . GLY B 1 194 ? -12.289 -22.422 -33.594 1 73.81 194 GLY B CA 1
ATOM 5644 C C . GLY B 1 194 ? -12.328 -22.047 -32.125 1 73.81 194 GLY B C 1
ATOM 5645 O O . GLY B 1 194 ? -13.328 -21.531 -31.625 1 73.81 194 GLY B O 1
ATOM 5646 N N . GLN B 1 195 ? -11.344 -22.406 -31.375 1 77.19 195 GLN B N 1
ATOM 5647 C CA . GLN B 1 195 ? -11.367 -22.109 -29.938 1 77.19 195 GLN B CA 1
ATOM 5648 C C . GLN B 1 195 ? -10.719 -20.766 -29.641 1 77.19 195 GLN B C 1
ATOM 5650 O O . GLN B 1 195 ? -10.5 -20.406 -28.484 1 77.19 195 GLN B O 1
ATOM 5655 N N . GLY B 1 196 ? -10.43 -20.062 -30.766 1 81.62 196 GLY B N 1
ATOM 5656 C CA . GLY B 1 196 ? -9.891 -18.734 -30.578 1 81.62 196 GLY B CA 1
ATOM 5657 C C . GLY B 1 196 ? -8.375 -18.688 -30.609 1 81.62 196 GLY B C 1
ATOM 5658 O O . GLY B 1 196 ? -7.734 -19.578 -31.188 1 81.62 196 GLY B O 1
ATOM 5659 N N . LEU B 1 197 ? -7.859 -17.594 -30.078 1 84.38 197 LEU B N 1
ATOM 5660 C CA . LEU B 1 197 ? -6.414 -17.406 -30.078 1 84.38 197 LEU B CA 1
ATOM 5661 C C . LEU B 1 197 ? -5.75 -18.234 -29 1 84.38 197 LEU B C 1
ATOM 5663 O O . LEU B 1 197 ? -6.285 -18.359 -27.891 1 84.38 197 LEU B O 1
ATOM 5667 N N . MET B 1 198 ? -4.609 -18.844 -29.375 1 88.69 198 MET B N 1
ATOM 5668 C CA . MET B 1 198 ? -3.904 -19.688 -28.422 1 88.69 198 MET B CA 1
ATOM 5669 C C . MET B 1 198 ? -2.412 -19.734 -28.734 1 88.69 198 MET B C 1
ATOM 5671 O O . MET B 1 198 ? -1.979 -19.281 -29.781 1 88.69 198 MET B O 1
ATOM 5675 N N . ILE B 1 199 ? -1.692 -20.172 -27.766 1 89.44 199 ILE B N 1
ATOM 5676 C CA . ILE B 1 199 ? -0.293 -20.531 -27.969 1 89.44 199 ILE B CA 1
ATOM 5677 C C . ILE B 1 199 ? -0.104 -22.031 -27.719 1 89.44 199 ILE B C 1
ATOM 5679 O O . ILE B 1 199 ? -0.895 -22.641 -27 1 89.44 199 ILE B O 1
ATOM 5683 N N . THR B 1 200 ? 0.924 -22.562 -28.344 1 93.44 200 THR B N 1
ATOM 5684 C CA . THR B 1 200 ? 1.186 -23.984 -28.188 1 93.44 200 THR B CA 1
ATOM 5685 C C . THR B 1 200 ? 2.592 -24.219 -27.641 1 93.44 200 THR B C 1
ATOM 5687 O O . THR B 1 200 ? 3.557 -23.609 -28.125 1 93.44 200 THR B O 1
ATOM 5690 N N . ILE B 1 201 ? 2.629 -25 -26.672 1 93.25 201 ILE B N 1
ATOM 5691 C CA . ILE B 1 201 ? 3.912 -25.516 -26.203 1 93.25 201 ILE B CA 1
ATOM 5692 C C . ILE B 1 201 ? 4.125 -26.922 -26.734 1 93.25 201 ILE B C 1
ATOM 5694 O O . ILE B 1 201 ? 3.346 -27.828 -26.422 1 93.25 201 ILE B O 1
ATOM 5698 N N . SER B 1 202 ? 5.164 -27.094 -27.5 1 95.81 202 SER B N 1
ATOM 5699 C CA . SER B 1 202 ? 5.359 -28.375 -28.156 1 95.81 202 SER B CA 1
ATOM 5700 C C . SER B 1 202 ? 6.758 -28.922 -27.906 1 95.81 202 SER B C 1
ATOM 5702 O O . SER B 1 202 ? 7.707 -28.156 -27.719 1 95.81 202 SER B O 1
ATOM 5704 N N . GLU B 1 203 ? 6.848 -30.172 -27.828 1 95.88 203 GLU B N 1
ATOM 5705 C CA . GLU B 1 203 ? 8.086 -30.922 -27.641 1 95.88 203 GLU B CA 1
ATOM 5706 C C . GLU B 1 203 ? 8.297 -31.906 -28.797 1 95.88 203 GLU B C 1
ATOM 5708 O O . GLU B 1 203 ? 7.434 -32.75 -29.062 1 95.88 203 GLU B O 1
ATOM 5713 N N . PRO B 1 204 ? 9.461 -31.734 -29.5 1 97.25 204 PRO B N 1
ATOM 5714 C CA . PRO B 1 204 ? 9.758 -32.75 -30.5 1 97.25 204 PRO B CA 1
ATOM 5715 C C . PRO B 1 204 ? 10.062 -34.125 -29.891 1 97.25 204 PRO B C 1
ATOM 5717 O O . PRO B 1 204 ? 10.773 -34.219 -28.891 1 97.25 204 PRO B O 1
ATOM 5720 N N . VAL B 1 205 ? 9.508 -35.094 -30.469 1 97.38 205 VAL B N 1
ATOM 5721 C CA . VAL B 1 205 ? 9.688 -36.469 -29.969 1 97.38 205 VAL B CA 1
ATOM 5722 C C . VAL B 1 205 ? 10.609 -37.25 -30.922 1 97.38 205 VAL B C 1
ATOM 5724 O O . VAL B 1 205 ? 10.398 -37.25 -32.125 1 97.38 205 VAL B O 1
ATOM 5727 N N . TYR B 1 206 ? 11.609 -37.844 -30.344 1 95.75 206 TYR B N 1
ATOM 5728 C CA . TYR B 1 206 ? 12.57 -38.625 -31.125 1 95.75 206 TYR B CA 1
ATOM 5729 C C . TYR B 1 206 ? 12.617 -40.094 -30.625 1 95.75 206 TYR B C 1
ATOM 5731 O O . TYR B 1 206 ? 12.414 -40.344 -29.453 1 95.75 206 TYR B O 1
ATOM 5739 N N . PHE B 1 207 ? 12.766 -41 -31.5 1 93.69 207 PHE B N 1
ATOM 5740 C CA . PHE B 1 207 ? 13.094 -42.406 -31.219 1 93.69 207 PHE B CA 1
ATOM 5741 C C . PHE B 1 207 ? 14.422 -42.781 -31.859 1 93.69 207 PHE B C 1
ATOM 5743 O O . PHE B 1 207 ? 14.547 -42.781 -33.094 1 93.69 207 PHE B O 1
ATOM 5750 N N . ARG B 1 208 ? 15.445 -43.188 -31.125 1 89.75 208 ARG B N 1
ATOM 5751 C CA . ARG B 1 208 ? 16.781 -43.5 -31.641 1 89.75 208 ARG B CA 1
ATOM 5752 C C . ARG B 1 208 ? 17.266 -42.438 -32.594 1 89.75 208 ARG B C 1
ATOM 5754 O O . ARG B 1 208 ? 17.672 -42.75 -33.719 1 89.75 208 ARG B O 1
ATOM 5761 N N . ASP B 1 209 ? 17.094 -41.156 -32.469 1 90.62 209 ASP B N 1
ATOM 5762 C CA . ASP B 1 209 ? 17.578 -40 -33.188 1 90.62 209 ASP B CA 1
ATOM 5763 C C . ASP B 1 209 ? 16.703 -39.719 -34.406 1 90.62 209 ASP B C 1
ATOM 5765 O O . ASP B 1 209 ? 17.031 -38.844 -35.219 1 90.62 209 ASP B O 1
ATOM 5769 N N . GLN B 1 210 ? 15.648 -40.469 -34.531 1 93.69 210 GLN B N 1
ATOM 5770 C CA . GLN B 1 210 ? 14.688 -40.188 -35.594 1 93.69 210 GLN B CA 1
ATOM 5771 C C . GLN B 1 210 ? 13.516 -39.344 -35.094 1 93.69 210 GLN B C 1
ATOM 5773 O O . GLN B 1 210 ? 12.891 -39.719 -34.094 1 93.69 210 GLN B O 1
ATOM 5778 N N . PHE B 1 211 ? 13.312 -38.312 -35.812 1 96 211 PHE B N 1
ATOM 5779 C CA . PHE B 1 211 ? 12.156 -37.5 -35.469 1 96 211 PHE B CA 1
ATOM 5780 C C . PHE B 1 211 ? 10.859 -38.219 -35.812 1 96 211 PHE B C 1
ATOM 5782 O O . PHE B 1 211 ? 10.625 -38.562 -37 1 96 211 PHE B O 1
ATOM 5789 N N . ILE B 1 212 ? 9.938 -38.438 -34.781 1 96.12 212 ILE B N 1
ATOM 5790 C CA . ILE B 1 212 ? 8.766 -39.25 -35.062 1 96.12 212 ILE B CA 1
ATOM 5791 C C . ILE B 1 212 ? 7.504 -38.406 -34.906 1 96.12 212 ILE B C 1
ATOM 5793 O O . ILE B 1 212 ? 6.418 -38.812 -35.312 1 96.12 212 ILE B O 1
ATOM 5797 N N . GLY B 1 213 ? 7.598 -37.281 -34.219 1 97.38 213 GLY B N 1
ATOM 5798 C CA . GLY B 1 213 ? 6.406 -36.469 -34.062 1 97.38 213 GLY B CA 1
ATOM 5799 C C . GLY B 1 213 ? 6.582 -35.375 -33.031 1 97.38 213 GLY B C 1
ATOM 5800 O O . GLY B 1 213 ? 7.707 -35.031 -32.656 1 97.38 213 GLY B O 1
ATOM 5801 N N . VAL B 1 214 ? 5.445 -34.719 -32.688 1 97.19 214 VAL B N 1
ATOM 5802 C CA . VAL B 1 214 ? 5.434 -33.594 -31.75 1 97.19 214 VAL B CA 1
ATOM 5803 C C . VAL B 1 214 ? 4.328 -33.812 -30.719 1 97.19 214 VAL B C 1
ATOM 5805 O O . VAL B 1 214 ? 3.189 -34.125 -31.078 1 97.19 214 VAL B O 1
ATOM 5808 N N . ALA B 1 215 ? 4.719 -33.781 -29.375 1 97.06 215 ALA B N 1
ATOM 5809 C CA . ALA B 1 215 ? 3.736 -33.656 -28.312 1 97.06 215 ALA B CA 1
ATOM 5810 C C . ALA B 1 215 ? 3.453 -32.188 -27.969 1 97.06 215 ALA B C 1
ATOM 5812 O O . ALA B 1 215 ? 4.379 -31.391 -27.828 1 97.06 215 ALA B O 1
ATOM 5813 N N . ALA B 1 216 ? 2.172 -31.859 -27.844 1 95.62 216 ALA B N 1
ATOM 5814 C CA . ALA B 1 216 ? 1.864 -30.438 -27.719 1 95.62 216 ALA B CA 1
ATOM 5815 C C . ALA B 1 216 ? 0.681 -30.203 -26.797 1 95.62 216 ALA B C 1
ATOM 5817 O O . ALA B 1 216 ? -0.186 -31.078 -26.656 1 95.62 216 ALA B O 1
ATOM 5818 N N . ILE B 1 217 ? 0.725 -29.094 -26.125 1 94.19 217 ILE B N 1
ATOM 5819 C CA . ILE B 1 217 ? -0.367 -28.578 -25.312 1 94.19 217 ILE B CA 1
ATOM 5820 C C . ILE B 1 217 ? -0.706 -27.156 -25.719 1 94.19 217 ILE B C 1
ATOM 5822 O O . ILE B 1 217 ? 0.184 -26.312 -25.844 1 94.19 217 ILE B O 1
ATOM 5826 N N . ASP B 1 218 ? -1.979 -26.891 -25.969 1 92.25 218 ASP B N 1
ATOM 5827 C CA . ASP B 1 218 ? -2.441 -25.562 -26.359 1 92.25 218 ASP B CA 1
ATOM 5828 C C . ASP B 1 218 ? -3.057 -24.812 -25.172 1 92.25 218 ASP B C 1
ATOM 5830 O O . ASP B 1 218 ? -3.9 -25.359 -24.469 1 92.25 218 ASP B O 1
ATOM 5834 N N . ILE B 1 219 ? -2.627 -23.625 -25.062 1 90.81 219 ILE B N 1
ATOM 5835 C CA . ILE B 1 219 ? -3.145 -22.766 -24 1 90.81 219 ILE B CA 1
ATOM 5836 C C . ILE B 1 219 ? -3.953 -21.609 -24.609 1 90.81 219 ILE B C 1
ATOM 5838 O O . ILE B 1 219 ? -3.467 -20.906 -25.484 1 90.81 219 ILE B O 1
ATOM 5842 N N . GLY B 1 220 ? -5.113 -21.438 -24.031 1 86.75 220 GLY B N 1
ATOM 5843 C CA . GLY B 1 220 ? -5.965 -20.391 -24.547 1 86.75 220 GLY B CA 1
ATOM 5844 C C . GLY B 1 220 ? -5.586 -19.016 -24.016 1 86.75 220 GLY B C 1
ATOM 5845 O O . GLY B 1 220 ? -4.926 -18.891 -22.984 1 86.75 220 GLY B O 1
ATOM 5846 N N . LEU B 1 221 ? -6.02 -18.016 -24.719 1 85.56 221 LEU B N 1
ATOM 5847 C CA . LEU B 1 221 ? -5.762 -16.625 -24.344 1 85.56 221 LEU B CA 1
ATOM 5848 C C . LEU B 1 221 ? -6.406 -16.297 -23.016 1 85.56 221 LEU B C 1
ATOM 5850 O O . LEU B 1 221 ? -5.855 -15.508 -22.234 1 85.56 221 LEU B O 1
ATOM 5854 N N . ASP B 1 222 ? -7.484 -16.797 -22.734 1 81.56 222 ASP B N 1
ATOM 5855 C CA . ASP B 1 222 ? -8.211 -16.531 -21.5 1 81.56 222 ASP B CA 1
ATOM 5856 C C . ASP B 1 222 ? -7.41 -16.969 -20.281 1 81.56 222 ASP B C 1
ATOM 5858 O O . ASP B 1 222 ? -7.426 -16.297 -19.25 1 81.56 222 ASP B O 1
ATOM 5862 N N . ALA B 1 223 ? -6.77 -18.109 -20.422 1 82.88 223 ALA B N 1
ATOM 5863 C CA . ALA B 1 223 ? -5.941 -18.594 -19.312 1 82.88 223 ALA B CA 1
ATOM 5864 C C . ALA B 1 223 ? -4.781 -17.641 -19.047 1 82.88 223 ALA B C 1
ATOM 5866 O O . ALA B 1 223 ? -4.48 -17.328 -17.891 1 82.88 223 ALA B O 1
ATOM 5867 N N . MET B 1 224 ? -4.219 -17.172 -20.047 1 86.44 224 MET B N 1
ATOM 5868 C CA . MET B 1 224 ? -3.096 -16.25 -19.891 1 86.44 224 MET B CA 1
ATOM 5869 C C . MET B 1 224 ? -3.555 -14.914 -19.312 1 86.44 224 MET B C 1
ATOM 5871 O O . MET B 1 224 ? -2.854 -14.312 -18.5 1 86.44 224 MET B O 1
ATOM 5875 N N . ARG B 1 225 ? -4.691 -14.508 -19.688 1 84.44 225 ARG B N 1
ATOM 5876 C CA . ARG B 1 225 ? -5.262 -13.273 -19.156 1 84.44 225 ARG B CA 1
ATOM 5877 C C . ARG B 1 225 ? -5.508 -13.383 -17.656 1 84.44 225 ARG B C 1
ATOM 5879 O O . ARG B 1 225 ? -5.297 -12.422 -16.922 1 84.44 225 ARG B O 1
ATOM 5886 N N . ARG B 1 226 ? -5.945 -14.469 -17.25 1 78.62 226 ARG B N 1
ATOM 5887 C CA . ARG B 1 226 ? -6.219 -14.68 -15.844 1 78.62 226 ARG B CA 1
ATOM 5888 C C . ARG B 1 226 ? -4.938 -14.609 -15.016 1 78.62 226 ARG B C 1
ATOM 5890 O O . ARG B 1 226 ? -4.934 -14.055 -13.914 1 78.62 226 ARG B O 1
ATOM 5897 N N . VAL B 1 227 ? -3.934 -15.148 -15.594 1 80.25 227 VAL B N 1
ATOM 5898 C CA . VAL B 1 227 ? -2.656 -15.141 -14.891 1 80.25 227 VAL B CA 1
ATOM 5899 C C . VAL B 1 227 ? -2.109 -13.719 -14.82 1 80.25 227 VAL B C 1
ATOM 5901 O O . VAL B 1 227 ? -1.497 -13.328 -13.828 1 80.25 227 VAL B O 1
ATOM 5904 N N . LEU B 1 228 ? -2.404 -12.938 -15.828 1 85.88 228 LEU B N 1
ATOM 5905 C CA . LEU B 1 228 ? -1.912 -11.57 -15.906 1 85.88 228 LEU B CA 1
ATOM 5906 C C . LEU B 1 228 ? -2.785 -10.633 -15.078 1 85.88 228 LEU B C 1
ATOM 5908 O O . LEU B 1 228 ? -2.389 -9.5 -14.789 1 85.88 228 LEU B O 1
ATOM 5912 N N . ALA B 1 229 ? -3.9 -11.102 -14.664 1 78.31 229 ALA B N 1
ATOM 5913 C CA . ALA B 1 229 ? -4.84 -10.266 -13.93 1 78.31 229 ALA B CA 1
ATOM 5914 C C . ALA B 1 229 ? -4.617 -10.375 -12.422 1 78.31 229 ALA B C 1
ATOM 5916 O O . ALA B 1 229 ? -5.352 -9.781 -11.633 1 78.31 229 ALA B O 1
ATOM 5917 N N . VAL B 1 230 ? -3.57 -11.07 -12.094 1 75.12 230 VAL B N 1
ATOM 5918 C CA . VAL B 1 230 ? -3.287 -11.242 -10.672 1 75.12 230 VAL B CA 1
ATOM 5919 C C . VAL B 1 230 ? -2.816 -9.922 -10.07 1 75.12 230 VAL B C 1
ATOM 5921 O O . VAL B 1 230 ? -1.858 -9.32 -10.555 1 75.12 230 VAL B O 1
ATOM 5924 N N . GLY B 1 231 ? -3.525 -9.531 -9.055 1 73.62 231 GLY B N 1
ATOM 5925 C CA . GLY B 1 231 ? -3.16 -8.297 -8.375 1 73.62 231 GLY B CA 1
ATOM 5926 C C . GLY B 1 231 ? -3.633 -7.051 -9.109 1 73.62 231 GLY B C 1
ATOM 5927 O O . GLY B 1 231 ? -3.811 -7.074 -10.328 1 73.62 231 GLY B O 1
ATOM 5928 N N . ASP B 1 232 ? -3.914 -6.02 -8.297 1 77.81 232 ASP B N 1
ATOM 5929 C CA . ASP B 1 232 ? -4.371 -4.773 -8.898 1 77.81 232 ASP B CA 1
ATOM 5930 C C . ASP B 1 232 ? -3.299 -3.691 -8.805 1 77.81 232 ASP B C 1
ATOM 5932 O O . ASP B 1 232 ? -2.719 -3.477 -7.734 1 77.81 232 ASP B O 1
ATOM 5936 N N . CYS B 1 233 ? -2.871 -3.225 -9.969 1 83.06 233 CYS B N 1
ATOM 5937 C CA . CYS B 1 233 ? -1.978 -2.074 -10.008 1 83.06 233 CYS B CA 1
ATOM 5938 C C . CYS B 1 233 ? -2.168 -1.283 -11.297 1 83.06 233 CYS B C 1
ATOM 5940 O O . CYS B 1 233 ? -2.811 -1.76 -12.234 1 83.06 233 CYS B O 1
ATOM 5942 N N . ILE B 1 234 ? -1.683 -0.091 -11.32 1 90.44 234 ILE B N 1
ATOM 5943 C CA . ILE B 1 234 ? -1.806 0.754 -12.508 1 90.44 234 ILE B CA 1
ATOM 5944 C C . ILE B 1 234 ? -0.879 0.241 -13.609 1 90.44 234 ILE B C 1
ATOM 5946 O O . ILE B 1 234 ? 0.114 -0.433 -13.328 1 90.44 234 ILE B O 1
ATOM 5950 N N . GLY B 1 235 ? -1.281 0.479 -14.836 1 92.12 235 GLY B N 1
ATOM 5951 C CA . GLY B 1 235 ? -0.486 0.049 -15.977 1 92.12 235 GLY B CA 1
ATOM 5952 C C . GLY B 1 235 ? -1.032 -1.196 -16.656 1 92.12 235 GLY B C 1
ATOM 5953 O O . GLY B 1 235 ? -2.174 -1.593 -16.406 1 92.12 235 GLY B O 1
ATOM 5954 N N . GLU B 1 236 ? -0.204 -1.727 -17.578 1 91.19 236 GLU B N 1
ATOM 5955 C CA . GLU B 1 236 ? -0.603 -2.91 -18.328 1 91.19 236 GLU B CA 1
ATOM 5956 C C . GLU B 1 236 ? 0.533 -3.928 -18.406 1 91.19 236 GLU B C 1
ATOM 5958 O O . GLU B 1 236 ? 1.688 -3.561 -18.625 1 91.19 236 GLU B O 1
ATOM 5963 N N . SER B 1 237 ? 0.124 -5.168 -18.109 1 92.69 237 SER B N 1
ATOM 5964 C CA . SER B 1 237 ? 1.078 -6.266 -18.234 1 92.69 237 SER B CA 1
ATOM 5965 C C . SER B 1 237 ? 0.896 -7.008 -19.547 1 92.69 237 SER B C 1
ATOM 5967 O O . SER B 1 237 ? -0.23 -7.328 -19.938 1 92.69 237 SER B O 1
ATOM 5969 N N . ILE B 1 238 ? 2.012 -7.184 -20.219 1 91.75 238 ILE B N 1
ATOM 5970 C CA . ILE B 1 238 ? 1.999 -7.816 -21.531 1 91.75 238 ILE B CA 1
ATOM 5971 C C . ILE B 1 238 ? 3.016 -8.953 -21.562 1 91.75 238 ILE B C 1
ATOM 5973 O O . ILE B 1 238 ? 4.121 -8.828 -21.031 1 91.75 238 ILE B O 1
ATOM 5977 N N . LEU B 1 239 ? 2.592 -10.039 -22.141 1 92.25 239 LEU B N 1
ATOM 5978 C CA . LEU B 1 239 ? 3.523 -11.133 -22.406 1 92.25 239 LEU B CA 1
ATOM 5979 C C . LEU B 1 239 ? 4.012 -11.078 -23.859 1 92.25 239 LEU B C 1
ATOM 5981 O O . LEU B 1 239 ? 3.209 -10.945 -24.781 1 92.25 239 LEU B O 1
ATOM 5985 N N . ILE B 1 240 ? 5.309 -11.195 -23.969 1 91.19 240 ILE B N 1
ATOM 5986 C CA . ILE B 1 240 ? 5.871 -11.125 -25.312 1 91.19 240 ILE B CA 1
ATOM 5987 C C . ILE B 1 240 ? 6.773 -12.328 -25.562 1 91.19 240 ILE B C 1
ATOM 5989 O O . ILE B 1 240 ? 7.293 -12.93 -24.625 1 91.19 240 ILE B O 1
ATOM 5993 N N . ASP B 1 241 ? 6.906 -12.664 -26.828 1 87.88 241 ASP B N 1
ATOM 5994 C CA . ASP B 1 241 ? 7.766 -13.789 -27.203 1 87.88 241 ASP B CA 1
ATOM 5995 C C . ASP B 1 241 ? 9.18 -13.312 -27.516 1 87.88 241 ASP B C 1
ATOM 5997 O O . ASP B 1 241 ? 9.555 -12.188 -27.188 1 87.88 241 ASP B O 1
ATOM 6001 N N . GLU B 1 242 ? 10.039 -14.195 -28.016 1 83.81 242 GLU B N 1
ATOM 6002 C CA . GLU B 1 242 ? 11.445 -13.906 -28.297 1 83.81 242 GLU B CA 1
ATOM 6003 C C . GLU B 1 242 ? 11.578 -12.844 -29.391 1 83.81 242 GLU B C 1
ATOM 6005 O O . GLU B 1 242 ? 12.594 -12.148 -29.469 1 83.81 242 GLU B O 1
ATOM 6010 N N . ASN B 1 243 ? 10.586 -12.68 -30.219 1 83.81 243 ASN B N 1
ATOM 6011 C CA . ASN B 1 243 ? 10.602 -11.688 -31.281 1 83.81 243 ASN B CA 1
ATOM 6012 C C . ASN B 1 243 ? 9.828 -10.43 -30.891 1 83.81 243 ASN B C 1
ATOM 6014 O O . ASN B 1 243 ? 9.492 -9.609 -31.75 1 83.81 243 ASN B O 1
ATOM 6018 N N . ASN B 1 244 ? 9.422 -10.32 -29.688 1 88.75 244 ASN B N 1
ATOM 6019 C CA . ASN B 1 244 ? 8.703 -9.18 -29.141 1 88.75 244 ASN B CA 1
ATOM 6020 C C . ASN B 1 244 ? 7.281 -9.094 -29.672 1 88.75 244 ASN B C 1
ATOM 6022 O O . ASN B 1 244 ? 6.73 -7.996 -29.828 1 88.75 244 ASN B O 1
ATOM 6026 N N . LYS B 1 245 ? 6.84 -10.203 -30.047 1 87.88 245 LYS B N 1
ATOM 6027 C CA . LYS B 1 245 ? 5.43 -10.273 -30.422 1 87.88 245 LYS B CA 1
ATOM 6028 C C . LYS B 1 245 ? 4.547 -10.523 -29.203 1 87.88 245 LYS B C 1
ATOM 6030 O O . LYS B 1 245 ? 4.891 -11.32 -28.344 1 87.88 245 LYS B O 1
ATOM 6035 N N . ILE B 1 246 ? 3.432 -9.883 -29.234 1 88.75 246 ILE B N 1
ATOM 6036 C CA . ILE B 1 246 ? 2.527 -9.984 -28.094 1 88.75 246 ILE B CA 1
ATOM 6037 C C . ILE B 1 246 ? 1.841 -11.344 -28.094 1 88.75 246 ILE B C 1
ATOM 6039 O O . ILE B 1 246 ? 1.263 -11.758 -29.109 1 88.75 246 ILE B O 1
ATOM 6043 N N . ILE B 1 247 ? 1.922 -11.992 -26.984 1 85.94 247 ILE B N 1
ATOM 6044 C CA . ILE B 1 247 ? 1.294 -13.305 -26.812 1 85.94 247 ILE B CA 1
ATOM 6045 C C . ILE B 1 247 ? 0.016 -13.164 -25.984 1 85.94 247 ILE B C 1
ATOM 6047 O O . ILE B 1 247 ? -0.946 -13.906 -26.203 1 85.94 247 ILE B O 1
ATOM 6051 N N . ALA B 1 248 ? 0.079 -12.25 -25.016 1 87.5 248 ALA B N 1
ATOM 6052 C CA . ALA B 1 248 ? -1.092 -12.062 -24.172 1 87.5 248 ALA B CA 1
ATOM 6053 C C . ALA B 1 248 ? -1.084 -10.68 -23.516 1 87.5 248 ALA B C 1
ATOM 6055 O O . ALA B 1 248 ? -0.019 -10.117 -23.266 1 87.5 248 ALA B O 1
ATOM 6056 N N . LYS B 1 249 ? -2.117 -10.156 -23.328 1 84.75 249 LYS B N 1
ATOM 6057 C CA . LYS B 1 249 ? -2.338 -8.938 -22.562 1 84.75 249 LYS B CA 1
ATOM 6058 C C . LYS B 1 249 ? -3.727 -8.93 -21.938 1 84.75 249 LYS B C 1
ATOM 6060 O O . LYS B 1 249 ? -4.598 -9.703 -22.328 1 84.75 249 LYS B O 1
ATOM 6065 N N . GLU B 1 250 ? -3.82 -8.172 -20.906 1 77.81 250 GLU B N 1
ATOM 6066 C CA . GLU B 1 250 ? -5.098 -8.141 -20.203 1 77.81 250 GLU B CA 1
ATOM 6067 C C . GLU B 1 250 ? -6.203 -7.582 -21.094 1 77.81 250 GLU B C 1
ATOM 6069 O O . GLU B 1 250 ? -7.336 -8.07 -21.062 1 77.81 250 GLU B O 1
ATOM 6074 N N . SER B 1 251 ? -5.801 -6.562 -21.828 1 75.44 251 SER B N 1
ATOM 6075 C CA . SER B 1 251 ? -6.777 -5.941 -22.719 1 75.44 251 SER B CA 1
ATOM 6076 C C . SER B 1 251 ? -6.961 -6.762 -24 1 75.44 251 SER B C 1
ATOM 6078 O O . SER B 1 251 ? -6.281 -7.773 -24.188 1 75.44 251 SER B O 1
ATOM 6080 N N . TRP B 1 252 ? -7.871 -6.406 -24.734 1 70.38 252 TRP B N 1
ATOM 6081 C CA . TRP B 1 252 ? -8.188 -7.086 -25.984 1 70.38 252 TRP B CA 1
ATOM 6082 C C . TRP B 1 252 ? -7.02 -7.016 -26.953 1 70.38 252 TRP B C 1
ATOM 6084 O O . TRP B 1 252 ? -6.336 -5.992 -27.047 1 70.38 252 TRP B O 1
ATOM 6094 N N . ILE B 1 253 ? -6.656 -8.211 -27.484 1 69.5 253 ILE B N 1
ATOM 6095 C CA . ILE B 1 253 ? -5.539 -8.281 -28.422 1 69.5 253 ILE B CA 1
ATOM 6096 C C . ILE B 1 253 ? -6.07 -8.461 -29.844 1 69.5 253 ILE B C 1
ATOM 6098 O O . ILE B 1 253 ? -6.98 -9.258 -30.078 1 69.5 253 ILE B O 1
ATOM 6102 N N . ASP B 1 254 ? -5.641 -7.477 -30.688 1 63.41 254 ASP B N 1
ATOM 6103 C CA . ASP B 1 254 ? -5.809 -7.727 -32.125 1 63.41 254 ASP B CA 1
ATOM 6104 C C . ASP B 1 254 ? -4.57 -8.406 -32.688 1 63.41 254 ASP B C 1
ATOM 6106 O O . ASP B 1 254 ? -3.443 -7.988 -32.438 1 63.41 254 ASP B O 1
ATOM 6110 N N . ILE B 1 255 ? -4.699 -9.578 -33.312 1 62.34 255 ILE B N 1
ATOM 6111 C CA . ILE B 1 255 ? -3.637 -10.414 -33.844 1 62.34 255 ILE B CA 1
ATOM 6112 C C . ILE B 1 255 ? -2.631 -9.539 -34.594 1 62.34 255 ILE B C 1
ATOM 6114 O O . ILE B 1 255 ? -1.427 -9.805 -34.562 1 62.34 255 ILE B O 1
ATOM 6118 N N . ASN B 1 256 ? -3.105 -8.469 -35.219 1 60.25 256 ASN B N 1
ATOM 6119 C CA . ASN B 1 256 ? -2.254 -7.621 -36.031 1 60.25 256 ASN B CA 1
ATOM 6120 C C . ASN B 1 256 ? -1.443 -6.648 -35.188 1 60.25 256 ASN B C 1
ATOM 6122 O O . ASN B 1 256 ? -0.549 -5.969 -35.688 1 60.25 256 ASN B O 1
ATOM 6126 N N . ASP B 1 257 ? -1.806 -6.422 -33.969 1 60.19 257 ASP B N 1
ATOM 6127 C CA . ASP B 1 257 ? -1.217 -5.418 -33.094 1 60.19 257 ASP B CA 1
ATOM 6128 C C . ASP B 1 257 ? 0.123 -5.895 -32.531 1 60.19 257 ASP B C 1
ATOM 6130 O O . ASP B 1 257 ? 0.642 -5.324 -31.578 1 60.19 257 ASP B O 1
ATOM 6134 N N . SER B 1 258 ? 0.865 -6.719 -33.156 1 65.88 258 SER B N 1
ATOM 6135 C CA . SER B 1 258 ? 1.479 -7.848 -32.469 1 65.88 258 SER B CA 1
ATOM 6136 C C . SER B 1 258 ? 2.855 -7.48 -31.922 1 65.88 258 SER B C 1
ATOM 6138 O O . SER B 1 258 ? 3.273 -7.988 -30.875 1 65.88 258 SER B O 1
ATOM 6140 N N . THR B 1 259 ? 3.525 -6.371 -32.562 1 77.06 259 THR B N 1
ATOM 6141 C CA . THR B 1 259 ? 4.887 -6.23 -32.062 1 77.06 259 THR B CA 1
ATOM 6142 C C . THR B 1 259 ? 5.023 -4.973 -31.203 1 77.06 259 THR B C 1
ATOM 6144 O O . THR B 1 259 ? 4.492 -3.918 -31.562 1 77.06 259 THR B O 1
ATOM 6147 N N . ILE B 1 260 ? 5.594 -5.043 -30.078 1 80.94 260 ILE B N 1
ATOM 6148 C CA . ILE B 1 260 ? 5.84 -3.914 -29.188 1 80.94 260 ILE B CA 1
ATOM 6149 C C . ILE B 1 260 ? 7.312 -3.516 -29.25 1 80.94 260 ILE B C 1
ATOM 6151 O O . ILE B 1 260 ? 8.195 -4.375 -29.312 1 80.94 260 ILE B O 1
ATOM 6155 N N . GLN B 1 261 ? 7.473 -2.197 -29.375 1 84.56 261 GLN B N 1
ATOM 6156 C CA . GLN B 1 261 ? 8.836 -1.684 -29.281 1 84.56 261 GLN B CA 1
ATOM 6157 C C . GLN B 1 261 ? 9.273 -1.567 -27.828 1 84.56 261 GLN B C 1
ATOM 6159 O O . GLN B 1 261 ? 8.656 -0.851 -27.047 1 84.56 261 GLN B O 1
ATOM 6164 N N . LEU B 1 262 ? 10.297 -2.297 -27.516 1 88.69 262 LEU B N 1
ATOM 6165 C CA . LEU B 1 262 ? 10.773 -2.299 -26.125 1 88.69 262 LEU B CA 1
ATOM 6166 C C . LEU B 1 262 ? 12.023 -1.443 -25.984 1 88.69 262 LEU B C 1
ATOM 6168 O O . LEU B 1 262 ? 12.922 -1.502 -26.828 1 88.69 262 LEU B O 1
ATOM 6172 N N . PRO B 1 263 ? 12.039 -0.648 -24.953 1 90.44 263 PRO B N 1
ATOM 6173 C CA . PRO B 1 263 ? 13.289 0.04 -24.641 1 90.44 263 PRO B CA 1
ATOM 6174 C C . PRO B 1 263 ? 14.328 -0.88 -24 1 90.44 263 PRO B C 1
ATOM 6176 O O . PRO B 1 263 ? 13.984 -1.974 -23.547 1 90.44 263 PRO B O 1
ATOM 6179 N N . SER B 1 264 ? 15.555 -0.403 -24.125 1 87.94 264 SER B N 1
ATOM 6180 C CA . SER B 1 264 ? 16.594 -1.126 -23.406 1 87.94 264 SER B CA 1
ATOM 6181 C C . SER B 1 264 ? 16.609 -0.747 -21.922 1 87.94 264 SER B C 1
ATOM 6183 O O . SER B 1 264 ? 16.469 0.427 -21.578 1 87.94 264 SER B O 1
ATOM 6185 N N . GLY B 1 265 ? 16.547 -1.722 -21.109 1 87 265 GLY B N 1
ATOM 6186 C CA . GLY B 1 265 ? 16.594 -1.444 -19.688 1 87 265 GLY B CA 1
ATOM 6187 C C . GLY B 1 265 ? 16.875 -2.676 -18.844 1 87 265 GLY B C 1
ATOM 6188 O O . GLY B 1 265 ? 16.953 -3.787 -19.375 1 87 265 GLY B O 1
ATOM 6189 N N . PRO B 1 266 ? 17.094 -2.322 -17.578 1 88.31 266 PRO B N 1
ATOM 6190 C CA . PRO B 1 266 ? 17.422 -3.43 -16.672 1 88.31 266 PRO B CA 1
ATOM 6191 C C . PRO B 1 266 ? 16.234 -4.348 -16.406 1 88.31 266 PRO B C 1
ATOM 6193 O O . PRO B 1 266 ? 15.086 -3.918 -16.5 1 88.31 266 PRO B O 1
ATOM 6196 N N . SER B 1 267 ? 16.562 -5.641 -16.094 1 89.38 267 SER B N 1
ATOM 6197 C CA . SER B 1 267 ? 15.539 -6.617 -15.75 1 89.38 267 SER B CA 1
ATOM 6198 C C . SER B 1 267 ? 15.156 -6.516 -14.273 1 89.38 267 SER B C 1
ATOM 6200 O O . SER B 1 267 ? 15.992 -6.211 -13.43 1 89.38 267 SER B O 1
ATOM 6202 N N . GLU B 1 268 ? 13.922 -6.645 -13.953 1 88.81 268 GLU B N 1
ATOM 6203 C CA . GLU B 1 268 ? 13.352 -6.766 -12.617 1 88.81 268 GLU B CA 1
ATOM 6204 C C . GLU B 1 268 ? 13.438 -5.445 -11.859 1 88.81 268 GLU B C 1
ATOM 6206 O O . GLU B 1 268 ? 13.531 -5.438 -10.625 1 88.81 268 GLU B O 1
ATOM 6211 N N . LYS B 1 269 ? 13.648 -4.355 -12.641 1 91.62 269 LYS B N 1
ATOM 6212 C CA . LYS B 1 269 ? 13.625 -3.02 -12.047 1 91.62 269 LYS B CA 1
ATOM 6213 C C . LYS B 1 269 ? 12.734 -2.076 -12.852 1 91.62 269 LYS B C 1
ATOM 6215 O O . LYS B 1 269 ? 12.602 -2.227 -14.07 1 91.62 269 LYS B O 1
ATOM 6220 N N . ILE B 1 270 ? 12.203 -1.2 -12.141 1 93.62 270 ILE B N 1
ATOM 6221 C CA . ILE B 1 270 ? 11.359 -0.214 -12.812 1 93.62 270 ILE B CA 1
ATOM 6222 C C . ILE B 1 270 ? 12.219 0.95 -13.305 1 93.62 270 ILE B C 1
ATOM 6224 O O . ILE B 1 270 ? 13.07 1.451 -12.57 1 93.62 270 ILE B O 1
ATOM 6228 N N . PHE B 1 271 ? 12.062 1.377 -14.477 1 92.94 271 PHE B N 1
ATOM 6229 C CA . PHE B 1 271 ? 12.82 2.494 -15.031 1 92.94 271 PHE B CA 1
ATOM 6230 C C . PHE B 1 271 ? 11.953 3.342 -15.945 1 92.94 271 PHE B C 1
ATOM 6232 O O . PHE B 1 271 ? 10.938 2.865 -16.469 1 92.94 271 PHE B O 1
ATOM 6239 N N . LEU B 1 272 ? 12.344 4.535 -16.016 1 93.31 272 LEU B N 1
ATOM 6240 C CA . LEU B 1 272 ? 11.594 5.488 -16.844 1 93.31 272 LEU B CA 1
ATOM 6241 C C . LEU B 1 272 ? 12.289 5.703 -18.188 1 93.31 272 LEU B C 1
ATOM 6243 O O . LEU B 1 272 ? 13.477 6.02 -18.234 1 93.31 272 LEU B O 1
ATOM 6247 N N . GLN B 1 273 ? 11.484 5.391 -19.25 1 92.62 273 GLN B N 1
ATOM 6248 C CA . GLN B 1 273 ? 11.984 5.629 -20.609 1 92.62 273 GLN B CA 1
ATOM 6249 C C . GLN B 1 273 ? 10.852 5.969 -21.562 1 92.62 273 GLN B C 1
ATOM 6251 O O . GLN B 1 273 ? 9.812 5.309 -21.562 1 92.62 273 GLN B O 1
ATOM 6256 N N . GLU B 1 274 ? 11.031 6.984 -22.375 1 91.12 274 GLU B N 1
ATOM 6257 C CA . GLU B 1 274 ? 10.109 7.391 -23.422 1 91.12 274 GLU B CA 1
ATOM 6258 C C . GLU B 1 274 ? 8.719 7.664 -22.875 1 91.12 274 GLU B C 1
ATOM 6260 O O . GLU B 1 274 ? 7.719 7.223 -23.453 1 91.12 274 GLU B O 1
ATOM 6265 N N . GLY B 1 275 ? 8.617 8.156 -21.734 1 92.25 275 GLY B N 1
ATOM 6266 C CA . GLY B 1 275 ? 7.348 8.578 -21.172 1 92.25 275 GLY B CA 1
ATOM 6267 C C . GLY B 1 275 ? 6.594 7.457 -20.484 1 92.25 275 GLY B C 1
ATOM 6268 O O . GLY B 1 275 ? 5.434 7.625 -20.094 1 92.25 275 GLY B O 1
ATOM 6269 N N . TYR B 1 276 ? 7.316 6.336 -20.422 1 94 276 TYR B N 1
ATOM 6270 C CA . TYR B 1 276 ? 6.688 5.203 -19.75 1 94 276 TYR B CA 1
ATOM 6271 C C . TYR B 1 276 ? 7.605 4.633 -18.672 1 94 276 TYR B C 1
ATOM 6273 O O . TYR B 1 276 ? 8.828 4.688 -18.797 1 94 276 TYR B O 1
ATOM 6281 N N . TYR B 1 277 ? 6.953 4.254 -17.578 1 94.62 277 TYR B N 1
ATOM 6282 C CA . TYR B 1 277 ? 7.645 3.385 -16.641 1 94.62 277 TYR B CA 1
ATOM 6283 C C . TYR B 1 277 ? 7.582 1.93 -17.094 1 94.62 277 TYR B C 1
ATOM 6285 O O . TYR B 1 277 ? 6.5 1.405 -17.359 1 94.62 277 TYR B O 1
ATOM 6293 N N . TRP B 1 278 ? 8.75 1.313 -17.141 1 94.5 278 TRP B N 1
ATOM 6294 C CA . TRP B 1 278 ? 8.844 -0.049 -17.656 1 94.5 278 TRP B CA 1
ATOM 6295 C C . TRP B 1 278 ? 9.359 -1.002 -16.594 1 94.5 278 TRP B C 1
ATOM 6297 O O . TRP B 1 278 ? 10.156 -0.608 -15.734 1 94.5 278 TRP B O 1
ATOM 6307 N N . ALA B 1 279 ? 8.906 -2.193 -16.625 1 95 279 ALA B N 1
ATOM 6308 C CA . ALA B 1 279 ? 9.445 -3.307 -15.836 1 95 279 ALA B CA 1
ATOM 6309 C C . ALA B 1 279 ? 9.453 -4.594 -16.656 1 95 279 ALA B C 1
ATOM 6311 O O . ALA B 1 279 ? 8.438 -4.969 -17.25 1 95 279 ALA B O 1
ATOM 6312 N N . PHE B 1 280 ? 10.633 -5.246 -16.672 1 94 280 PHE B N 1
ATOM 6313 C CA . PHE B 1 280 ? 10.805 -6.477 -17.438 1 94 280 PHE B CA 1
ATOM 6314 C C . PHE B 1 280 ? 11.062 -7.66 -16.516 1 94 280 PHE B C 1
ATOM 6316 O O . PHE B 1 280 ? 11.852 -7.559 -15.578 1 94 280 PHE B O 1
ATOM 6323 N N . PHE B 1 281 ? 10.391 -8.727 -16.812 1 93.94 281 PHE B N 1
ATOM 6324 C CA . PHE B 1 281 ? 10.641 -9.969 -16.094 1 93.94 281 PHE B CA 1
ATOM 6325 C C . PHE B 1 281 ? 10.766 -11.141 -17.062 1 93.94 281 PHE B C 1
ATOM 6327 O O . PHE B 1 281 ? 9.945 -11.297 -17.969 1 93.94 281 PHE B O 1
ATOM 6334 N N . GLU B 1 282 ? 11.773 -11.898 -16.859 1 92.56 282 GLU B N 1
ATOM 6335 C CA . GLU B 1 282 ? 11.953 -13.094 -17.688 1 92.56 282 GLU B CA 1
ATOM 6336 C C . GLU B 1 282 ? 11.078 -14.242 -17.188 1 92.56 282 GLU B C 1
ATOM 6338 O O . GLU B 1 282 ? 11.188 -14.648 -16.031 1 92.56 282 GLU B O 1
ATOM 6343 N N . ILE B 1 283 ? 10.266 -14.75 -18 1 91.44 283 ILE B N 1
ATOM 6344 C CA . ILE B 1 283 ? 9.391 -15.859 -17.641 1 91.44 283 ILE B CA 1
ATOM 6345 C C . ILE B 1 283 ? 10.055 -17.188 -18.016 1 91.44 283 ILE B C 1
ATOM 6347 O O . ILE B 1 283 ? 10.133 -18.109 -17.188 1 91.44 283 ILE B O 1
ATOM 6351 N N . LYS B 1 284 ? 10.352 -17.344 -19.219 1 89.75 284 LYS B N 1
ATOM 6352 C CA . LYS B 1 284 ? 11.148 -18.438 -19.75 1 89.75 284 LYS B CA 1
ATOM 6353 C C . LYS B 1 284 ? 12.32 -17.922 -20.578 1 89.75 284 LYS B C 1
ATOM 6355 O O . LYS B 1 284 ? 12.133 -17.125 -21.484 1 89.75 284 LYS B O 1
ATOM 6360 N N . ASP B 1 285 ? 13.398 -18.438 -20.25 1 85.31 285 ASP B N 1
ATOM 6361 C CA . ASP B 1 285 ? 14.641 -17.922 -20.812 1 85.31 285 ASP B CA 1
ATOM 6362 C C . ASP B 1 285 ? 14.578 -17.906 -22.344 1 85.31 285 ASP B C 1
ATOM 6364 O O . ASP B 1 285 ? 14.398 -18.938 -22.969 1 85.31 285 ASP B O 1
ATOM 6368 N N . GLN B 1 286 ? 14.656 -16.688 -22.922 1 80.19 286 GLN B N 1
ATOM 6369 C CA . GLN B 1 286 ? 14.773 -16.406 -24.344 1 80.19 286 GLN B CA 1
ATOM 6370 C C . GLN B 1 286 ? 13.523 -16.844 -25.109 1 80.19 286 GLN B C 1
ATOM 6372 O O . GLN B 1 286 ? 13.57 -17.094 -26.312 1 80.19 286 GLN B O 1
ATOM 6377 N N . GLU B 1 287 ? 12.469 -17.031 -24.406 1 87.5 287 GLU B N 1
ATOM 6378 C CA . GLU B 1 287 ? 11.25 -17.469 -25.078 1 87.5 287 GLU B CA 1
ATOM 6379 C C . GLU B 1 287 ? 10.086 -16.531 -24.766 1 87.5 287 GLU B C 1
ATOM 6381 O O . GLU B 1 287 ? 9.391 -16.078 -25.688 1 87.5 287 GLU B O 1
ATOM 6386 N N . VAL B 1 288 ? 9.891 -16.328 -23.484 1 92.19 288 VAL B N 1
ATOM 6387 C CA . VAL B 1 288 ? 8.758 -15.508 -23.062 1 92.19 288 VAL B CA 1
ATOM 6388 C C . VAL B 1 288 ? 9.203 -14.5 -22 1 92.19 288 VAL B C 1
ATOM 6390 O O . VAL B 1 288 ? 9.953 -14.852 -21.094 1 92.19 288 VAL B O 1
ATOM 6393 N N . ARG B 1 289 ? 8.766 -13.195 -22.156 1 93.69 289 ARG B N 1
ATOM 6394 C CA . ARG B 1 289 ? 9.055 -12.125 -21.203 1 93.69 289 ARG B CA 1
ATOM 6395 C C . ARG B 1 289 ? 7.781 -11.375 -20.828 1 93.69 289 ARG B C 1
ATOM 6397 O O . ARG B 1 289 ? 6.883 -11.211 -21.656 1 93.69 289 ARG B O 1
ATOM 6404 N N . LEU B 1 290 ? 7.738 -11.016 -19.594 1 95 290 LEU B N 1
ATOM 6405 C CA . LEU B 1 290 ? 6.652 -10.164 -19.125 1 95 290 LEU B CA 1
ATOM 6406 C C . LEU B 1 290 ? 7.086 -8.695 -19.094 1 95 290 LEU B C 1
ATOM 6408 O O . LEU B 1 290 ? 8.141 -8.367 -18.547 1 95 290 LEU B O 1
ATOM 6412 N N . VAL B 1 291 ? 6.32 -7.863 -19.719 1 94.25 291 VAL B N 1
ATOM 6413 C CA . VAL B 1 291 ? 6.586 -6.426 -19.766 1 94.25 291 VAL B CA 1
ATOM 6414 C C . VAL B 1 291 ? 5.414 -5.668 -19.141 1 94.25 291 VAL B C 1
ATOM 6416 O O . VAL B 1 291 ? 4.258 -5.887 -19.516 1 94.25 291 VAL B O 1
ATOM 6419 N N . HIS B 1 292 ? 5.762 -4.914 -18.219 1 94.75 292 HIS B N 1
ATOM 6420 C CA . HIS B 1 292 ? 4.766 -4.031 -17.625 1 94.75 292 HIS B CA 1
ATOM 6421 C C . HIS B 1 292 ? 5.062 -2.568 -17.938 1 94.75 292 HIS B C 1
ATOM 6423 O O . HIS B 1 292 ? 6.191 -2.105 -17.75 1 94.75 292 HIS B O 1
ATOM 6429 N N . ARG B 1 293 ? 4.078 -1.876 -18.391 1 94 293 ARG B N 1
ATOM 6430 C CA . ARG B 1 293 ? 4.289 -0.473 -18.734 1 94 293 ARG B CA 1
ATOM 6431 C C . ARG B 1 293 ? 3.211 0.41 -18.125 1 94 293 ARG B C 1
ATOM 6433 O O . ARG B 1 293 ? 2.045 0.012 -18.047 1 94 293 ARG B O 1
ATOM 6440 N N . ILE B 1 294 ? 3.641 1.551 -17.656 1 95.19 294 ILE B N 1
ATOM 6441 C CA . ILE B 1 294 ? 2.766 2.553 -17.062 1 95.19 294 ILE B CA 1
ATOM 6442 C C . ILE B 1 294 ? 3.064 3.926 -17.656 1 95.19 294 ILE B C 1
ATOM 6444 O O . ILE B 1 294 ? 4.215 4.371 -17.656 1 95.19 294 ILE B O 1
ATOM 6448 N N . SER B 1 295 ? 2.039 4.582 -18.094 1 95.19 295 SER B N 1
ATOM 6449 C CA . SER B 1 295 ? 2.256 5.938 -18.578 1 95.19 295 SER B CA 1
ATOM 6450 C C . SER B 1 295 ? 2.729 6.863 -17.469 1 95.19 295 SER B C 1
ATOM 6452 O O . SER B 1 295 ? 2.227 6.801 -16.344 1 95.19 295 SER B O 1
ATOM 6454 N N . ALA B 1 296 ? 3.676 7.656 -17.781 1 94.5 296 ALA B N 1
ATOM 6455 C CA . ALA B 1 296 ? 4.199 8.602 -16.797 1 94.5 296 ALA B CA 1
ATOM 6456 C C . ALA B 1 296 ? 3.092 9.508 -16.266 1 94.5 296 ALA B C 1
ATOM 6458 O O . ALA B 1 296 ? 3.084 9.859 -15.086 1 94.5 296 ALA B O 1
ATOM 6459 N N . VAL B 1 297 ? 2.209 9.867 -17.078 1 94.75 297 VAL B N 1
ATOM 6460 C CA . VAL B 1 297 ? 1.108 10.75 -16.703 1 94.75 297 VAL B CA 1
ATOM 6461 C C . VAL B 1 297 ? 0.203 10.047 -15.695 1 94.75 297 VAL B C 1
ATOM 6463 O O . VAL B 1 297 ? -0.17 10.625 -14.672 1 94.75 297 VAL B O 1
ATOM 6466 N N . GLU B 1 298 ? -0.084 8.828 -16.016 1 94.38 298 GLU B N 1
ATOM 6467 C CA . GLU B 1 298 ? -0.921 8.039 -15.117 1 94.38 298 GLU B CA 1
ATOM 6468 C C . GLU B 1 298 ? -0.245 7.852 -13.766 1 94.38 298 GLU B C 1
ATOM 6470 O O . GLU B 1 298 ? -0.901 7.914 -12.719 1 94.38 298 GLU B O 1
ATOM 6475 N N . PHE B 1 299 ? 0.971 7.609 -13.828 1 95.06 299 PHE B N 1
ATOM 6476 C CA . PHE B 1 299 ? 1.75 7.43 -12.609 1 95.06 299 PHE B CA 1
ATOM 6477 C C . PHE B 1 299 ? 1.718 8.688 -11.75 1 95.06 299 PHE B C 1
ATOM 6479 O O . PHE B 1 299 ? 1.431 8.625 -10.555 1 95.06 299 PHE B O 1
ATOM 6486 N N . LEU B 1 300 ? 1.984 9.797 -12.352 1 94.06 300 LEU B N 1
ATOM 6487 C CA . LEU B 1 300 ? 2.008 11.078 -11.656 1 94.06 300 LEU B CA 1
ATOM 6488 C C . LEU B 1 300 ? 0.631 11.414 -11.094 1 94.06 300 LEU B C 1
ATOM 6490 O O . LEU B 1 300 ? 0.519 11.922 -9.969 1 94.06 300 LEU B O 1
ATOM 6494 N N . PHE B 1 301 ? -0.317 11.156 -11.875 1 93.94 301 PHE B N 1
ATOM 6495 C CA . PHE B 1 301 ? -1.684 11.406 -11.43 1 93.94 301 PHE B CA 1
ATOM 6496 C C . PHE B 1 301 ? -2.006 10.609 -10.172 1 93.94 301 PHE B C 1
ATOM 6498 O O . PHE B 1 301 ? -2.627 11.125 -9.242 1 93.94 301 PHE B O 1
ATOM 6505 N N . SER B 1 302 ? -1.603 9.328 -10.188 1 92.62 302 SER B N 1
ATOM 6506 C CA . SER B 1 302 ? -1.842 8.484 -9.023 1 92.62 302 SER B CA 1
ATOM 6507 C C . SER B 1 302 ? -1.101 9.016 -7.797 1 92.62 302 SER B C 1
ATOM 6509 O O . SER B 1 302 ? -1.637 9 -6.688 1 92.62 302 SER B O 1
ATOM 6511 N N . VAL B 1 303 ? 0.042 9.492 -7.98 1 91.88 303 VAL B N 1
ATOM 6512 C CA . VAL B 1 303 ? 0.846 10.039 -6.895 1 91.88 303 VAL B CA 1
ATOM 6513 C C . VAL B 1 303 ? 0.163 11.281 -6.32 1 91.88 303 VAL B C 1
ATOM 6515 O O . VAL B 1 303 ? -0.009 11.398 -5.105 1 91.88 303 VAL B O 1
ATOM 6518 N N . ILE B 1 304 ? -0.237 12.156 -7.195 1 92.19 304 ILE B N 1
ATOM 6519 C CA . ILE B 1 304 ? -0.835 13.422 -6.785 1 92.19 304 ILE B CA 1
ATOM 6520 C C . ILE B 1 304 ? -2.135 13.156 -6.027 1 92.19 304 ILE B C 1
ATOM 6522 O O . ILE B 1 304 ? -2.383 13.766 -4.98 1 92.19 304 ILE B O 1
ATOM 6526 N N . LEU B 1 305 ? -2.891 12.281 -6.527 1 90.69 305 LEU B N 1
ATOM 6527 C CA . LEU B 1 305 ? -4.168 11.969 -5.895 1 90.69 305 LEU B CA 1
ATOM 6528 C C . LEU B 1 305 ? -3.955 11.453 -4.477 1 90.69 305 LEU B C 1
ATOM 6530 O O . LEU B 1 305 ? -4.707 11.805 -3.564 1 90.69 305 LEU B O 1
ATOM 6534 N N . ASN B 1 306 ? -2.949 10.625 -4.266 1 86.25 306 ASN B N 1
ATOM 6535 C CA . ASN B 1 306 ? -2.66 10.07 -2.945 1 86.25 306 ASN B CA 1
ATOM 6536 C C . ASN B 1 306 ? -2.15 11.148 -1.986 1 86.25 306 ASN B C 1
ATOM 6538 O O . ASN B 1 306 ? -2.326 11.031 -0.772 1 86.25 306 ASN B O 1
ATOM 6542 N N . LEU B 1 307 ? -1.588 12.203 -2.52 1 90.06 307 LEU B N 1
ATOM 6543 C CA . LEU B 1 307 ? -0.917 13.195 -1.687 1 90.06 307 LEU B CA 1
ATOM 6544 C C . LEU B 1 307 ? -1.844 14.367 -1.39 1 90.06 307 LEU B C 1
ATOM 6546 O O . LEU B 1 307 ? -1.556 15.188 -0.511 1 90.06 307 LEU B O 1
ATOM 6550 N N . LEU B 1 308 ? -2.939 14.453 -2.031 1 88.94 308 LEU B N 1
ATOM 6551 C CA . LEU B 1 308 ? -3.822 15.617 -1.945 1 88.94 308 LEU B CA 1
ATOM 6552 C C . LEU B 1 308 ? -4.207 15.898 -0.498 1 88.94 308 LEU B C 1
ATOM 6554 O O . LEU B 1 308 ? -4.094 17.031 -0.032 1 88.94 308 LEU B O 1
ATOM 6558 N N . PRO B 1 309 ? -4.629 14.891 0.27 1 81.75 309 PRO B N 1
ATOM 6559 C CA . PRO B 1 309 ? -4.98 15.188 1.659 1 81.75 309 PRO B CA 1
ATOM 6560 C C . PRO B 1 309 ? -3.795 15.703 2.471 1 81.75 309 PRO B C 1
ATOM 6562 O O . PRO B 1 309 ? -3.949 16.625 3.281 1 81.75 309 PRO B O 1
ATOM 6565 N N . PHE B 1 310 ? -2.639 15.188 2.25 1 84.38 310 PHE B N 1
ATOM 6566 C CA . PHE B 1 310 ? -1.437 15.609 2.957 1 84.38 310 PHE B CA 1
ATOM 6567 C C . PHE B 1 310 ? -1.027 17.016 2.539 1 84.38 310 PHE B C 1
ATOM 6569 O O . PHE B 1 310 ? -0.673 17.844 3.383 1 84.38 310 PHE B O 1
ATOM 6576 N N . TRP B 1 311 ? -1.02 17.234 1.312 1 88.12 311 TRP B N 1
ATOM 6577 C CA . TRP B 1 311 ? -0.655 18.562 0.801 1 88.12 311 TRP B CA 1
ATOM 6578 C C . TRP B 1 311 ? -1.648 19.625 1.265 1 88.12 311 TRP B C 1
ATOM 6580 O O . TRP B 1 311 ? -1.267 20.75 1.542 1 88.12 311 TRP B O 1
ATOM 6590 N N . GLY B 1 312 ? -2.955 19.188 1.349 1 87.56 312 GLY B N 1
ATOM 6591 C CA . GLY B 1 312 ? -3.949 20.094 1.912 1 87.56 312 GLY B CA 1
ATOM 6592 C C . GLY B 1 312 ? -3.65 20.484 3.346 1 87.56 312 GLY B C 1
ATOM 6593 O O . GLY B 1 312 ? -3.771 21.656 3.711 1 87.56 312 GLY B O 1
ATOM 6594 N N . LEU B 1 313 ? -3.262 19.578 4.07 1 87.94 313 LEU B N 1
ATOM 6595 C CA . LEU B 1 313 ? -2.926 19.812 5.469 1 87.94 313 LEU B CA 1
ATOM 6596 C C . LEU B 1 313 ? -1.69 20.703 5.586 1 87.94 313 LEU B C 1
ATOM 6598 O O . LEU B 1 313 ? -1.647 21.609 6.422 1 87.94 313 LEU B O 1
ATOM 6602 N N . ILE B 1 314 ? -0.695 20.484 4.781 1 89.25 314 ILE B N 1
ATOM 6603 C CA . ILE B 1 314 ? 0.535 21.266 4.793 1 89.25 314 ILE B CA 1
ATOM 6604 C C . ILE B 1 314 ? 0.233 22.719 4.387 1 89.25 314 ILE B C 1
ATOM 6606 O O . ILE B 1 314 ? 0.729 23.656 5.008 1 89.25 314 ILE B O 1
ATOM 6610 N N . CYS B 1 315 ? -0.618 22.891 3.412 1 89.75 315 CYS B N 1
ATOM 6611 C CA . CYS B 1 315 ? -0.999 24.219 2.957 1 89.75 315 CYS B CA 1
ATOM 6612 C C . CYS B 1 315 ? -1.754 24.969 4.047 1 89.75 315 CYS B C 1
ATOM 6614 O O . CYS B 1 315 ? -1.513 26.156 4.266 1 89.75 315 CYS B O 1
ATOM 6616 N N . THR B 1 316 ? -2.617 24.266 4.695 1 89.94 316 THR B N 1
ATOM 6617 C CA . THR B 1 316 ? -3.359 24.891 5.785 1 89.94 316 THR B CA 1
ATOM 6618 C C . THR B 1 316 ? -2.418 25.297 6.914 1 89.94 316 THR B C 1
ATOM 6620 O O . THR B 1 316 ? -2.574 26.375 7.504 1 89.94 316 THR B O 1
ATOM 6623 N N . LEU B 1 317 ? -1.493 24.438 7.234 1 90.38 317 LEU B N 1
ATOM 6624 C CA . LEU B 1 317 ? -0.489 24.766 8.242 1 90.38 317 LEU B CA 1
ATOM 6625 C C . LEU B 1 317 ? 0.306 26 7.836 1 90.38 317 LEU B C 1
ATOM 6627 O O . LEU B 1 317 ? 0.562 26.891 8.664 1 90.38 317 LEU B O 1
ATOM 6631 N N . GLY B 1 318 ? 0.653 26.047 6.566 1 90.38 318 GLY B N 1
ATOM 6632 C CA . GLY B 1 318 ? 1.359 27.219 6.059 1 90.38 318 GLY B CA 1
ATOM 6633 C C . GLY B 1 318 ? 0.554 28.5 6.172 1 90.38 318 GLY B C 1
ATOM 6634 O O . GLY B 1 318 ? 1.068 29.516 6.625 1 90.38 318 GLY B O 1
ATOM 6635 N N . ILE B 1 319 ? -0.708 28.422 5.918 1 91.94 319 ILE B N 1
ATOM 6636 C CA . ILE B 1 319 ? -1.588 29.578 5.953 1 91.94 319 ILE B CA 1
ATOM 6637 C C . ILE B 1 319 ? -1.743 30.062 7.395 1 91.94 319 ILE B C 1
ATOM 6639 O O . ILE B 1 319 ? -1.568 31.25 7.676 1 91.94 319 ILE B O 1
ATOM 6643 N N . VAL B 1 320 ? -1.984 29.141 8.266 1 91.56 320 VAL B N 1
ATOM 6644 C CA . VAL B 1 320 ? -2.193 29.516 9.656 1 91.56 320 VAL B CA 1
ATOM 6645 C C . VAL B 1 320 ? -0.897 30.062 10.25 1 91.56 320 VAL B C 1
ATOM 6647 O O . VAL B 1 320 ? -0.922 31 11.047 1 91.56 320 VAL B O 1
ATOM 6650 N N . SER B 1 321 ? 0.197 29.531 9.812 1 92.12 321 SER B N 1
ATOM 6651 C CA . SER B 1 321 ? 1.49 30.016 10.289 1 92.12 321 SER B CA 1
ATOM 6652 C C . SER B 1 321 ? 1.753 31.438 9.812 1 92.12 321 SER B C 1
ATOM 6654 O O . SER B 1 321 ? 2.234 32.281 10.578 1 92.12 321 SER B O 1
ATOM 6656 N N . ILE B 1 322 ? 1.379 31.719 8.625 1 92 322 ILE B N 1
ATOM 6657 C CA . ILE B 1 322 ? 1.56 33.062 8.07 1 92 322 ILE B CA 1
ATOM 6658 C C . ILE B 1 322 ? 0.657 34.031 8.797 1 92 322 ILE B C 1
ATOM 6660 O O . ILE B 1 322 ? 1.096 35.125 9.172 1 92 322 ILE B O 1
ATOM 6664 N N . LEU B 1 323 ? -0.553 33.594 9.07 1 93.06 323 LEU B N 1
ATOM 6665 C CA . LEU B 1 323 ? -1.491 34.438 9.805 1 93.06 323 LEU B CA 1
ATOM 6666 C C . LEU B 1 323 ? -0.982 34.719 11.211 1 93.06 323 LEU B C 1
ATOM 6668 O O . LEU B 1 323 ? -1.081 35.844 11.695 1 93.06 323 LEU B O 1
ATOM 6672 N N . TYR B 1 324 ? -0.376 33.75 11.789 1 91.94 324 TYR B N 1
ATOM 6673 C CA . TYR B 1 324 ? 0.179 33.875 13.125 1 91.94 324 TYR B CA 1
ATOM 6674 C C . TYR B 1 324 ? 1.337 34.875 13.141 1 91.94 324 TYR B C 1
ATOM 6676 O O . TYR B 1 324 ? 1.408 35.75 14.016 1 91.94 324 TYR B O 1
ATOM 6684 N N . ILE B 1 325 ? 2.174 34.719 12.188 1 91.81 325 ILE B N 1
ATOM 6685 C CA . ILE B 1 325 ? 3.348 35.594 12.117 1 91.81 325 ILE B CA 1
ATOM 6686 C C . ILE B 1 325 ? 2.912 37.031 11.875 1 91.81 325 ILE B C 1
ATOM 6688 O O . ILE B 1 325 ? 3.416 37.938 12.523 1 91.81 325 ILE B O 1
ATOM 6692 N N . LYS B 1 326 ? 1.959 37.25 11.023 1 92.19 326 LYS B N 1
ATOM 6693 C CA . LYS B 1 326 ? 1.454 38.562 10.719 1 92.19 326 LYS B CA 1
ATOM 6694 C C . LYS B 1 326 ? 0.777 39.188 11.938 1 92.19 326 LYS B C 1
ATOM 6696 O O . LYS B 1 326 ? 0.988 40.375 12.242 1 92.19 326 LYS B O 1
ATOM 6701 N N . LEU B 1 327 ? 0.021 38.344 12.617 1 92.69 327 LEU B N 1
ATOM 6702 C CA . LEU B 1 327 ? -0.68 38.844 13.805 1 92.69 327 LEU B CA 1
ATOM 6703 C C . LEU B 1 327 ? 0.306 39.188 14.906 1 92.69 327 LEU B C 1
ATOM 6705 O O . LEU B 1 327 ? 0.128 40.188 15.602 1 92.69 327 LEU B O 1
ATOM 6709 N N . LYS B 1 328 ? 1.304 38.406 14.984 1 91.94 328 LYS B N 1
ATOM 6710 C CA . LYS B 1 328 ? 2.332 38.656 15.992 1 91.94 328 LYS B CA 1
ATOM 6711 C C . LYS B 1 328 ? 3.062 39.969 15.719 1 91.94 328 LYS B C 1
ATOM 6713 O O . LYS B 1 328 ? 3.32 40.75 16.641 1 91.94 328 LYS B O 1
ATOM 6718 N N . ALA B 1 329 ? 3.33 40.219 14.484 1 90.12 329 ALA B N 1
ATOM 6719 C CA . ALA B 1 329 ? 3.984 41.469 14.086 1 90.12 329 ALA B CA 1
ATOM 6720 C C . ALA B 1 329 ? 3.09 42.688 14.359 1 90.12 329 ALA B C 1
ATOM 6722 O O . ALA B 1 329 ? 3.559 43.719 14.836 1 90.12 329 ALA B O 1
ATOM 6723 N N . SER B 1 330 ? 1.795 42.562 14.125 1 88.12 330 SER B N 1
ATOM 6724 C CA . SER B 1 330 ? 0.827 43.625 14.375 1 88.12 330 SER B CA 1
ATOM 6725 C C . SER B 1 330 ? 0.693 43.906 15.867 1 88.12 330 SER B C 1
ATOM 6727 O O . SER B 1 330 ? 0.594 45.094 16.281 1 88.12 330 SER B O 1
ATOM 6729 N N . MET B 1 331 ? 0.762 42.875 16.656 1 87.5 331 MET B N 1
ATOM 6730 C CA . MET B 1 331 ? 0.662 43.031 18.109 1 87.5 331 MET B CA 1
ATOM 6731 C C . MET B 1 331 ? 1.856 43.781 18.672 1 87.5 331 MET B C 1
ATOM 6733 O O . MET B 1 331 ? 1.703 44.625 19.562 1 87.5 331 MET B O 1
ATOM 6737 N N . GLU B 1 332 ? 2.941 43.531 18.078 1 83.94 332 GLU B N 1
ATOM 6738 C CA . GLU B 1 332 ? 4.152 44.219 18.531 1 83.94 332 GLU B CA 1
ATOM 6739 C C . GLU B 1 332 ? 4.09 45.719 18.203 1 83.94 332 GLU B C 1
ATOM 6741 O O . GLU B 1 332 ? 4.508 46.531 19.016 1 83.94 332 GLU B O 1
ATOM 6746 N N . GLN B 1 333 ? 3.523 46.094 17.125 1 83.56 333 GLN B N 1
ATOM 6747 C CA . GLN B 1 333 ? 3.367 47.5 16.734 1 83.56 333 GLN B CA 1
ATOM 6748 C C . GLN B 1 333 ? 2.344 48.188 17.625 1 83.56 333 GLN B C 1
ATOM 6750 O O . GLN B 1 333 ? 2.574 49.312 18.062 1 83.56 333 GLN B O 1
ATOM 6755 N N . VAL B 1 334 ? 1.237 47.5 17.922 1 81.06 334 VAL B N 1
ATOM 6756 C CA . VAL B 1 334 ? 0.173 48.094 18.734 1 81.06 334 VAL B CA 1
ATOM 6757 C C . VAL B 1 334 ? 0.66 48.281 20.172 1 81.06 334 VAL B C 1
ATOM 6759 O O . VAL B 1 334 ? 0.358 49.281 20.812 1 81.06 334 VAL B O 1
ATOM 6762 N N . SER B 1 335 ? 1.435 47.312 20.562 1 77.88 335 SER B N 1
ATOM 6763 C CA . SER B 1 335 ? 2.008 47.406 21.906 1 77.88 335 SER B CA 1
ATOM 6764 C C . SER B 1 335 ? 2.916 48.594 22.047 1 77.88 335 SER B C 1
ATOM 6766 O O . SER B 1 335 ? 2.908 49.281 23.078 1 77.88 335 SER B O 1
ATOM 6768 N N . LYS B 1 336 ? 3.625 48.938 21.047 1 76.69 336 LYS B N 1
ATOM 6769 C CA . LYS B 1 336 ? 4.473 50.125 21.062 1 76.69 336 LYS B CA 1
ATOM 6770 C C . LYS B 1 336 ? 3.637 51.406 21.109 1 76.69 336 LYS B C 1
ATOM 6772 O O . LYS B 1 336 ? 3.99 52.344 21.797 1 76.69 336 LYS B O 1
ATOM 6777 N N . MET B 1 337 ? 2.498 51.375 20.5 1 76.31 337 MET B N 1
ATOM 6778 C CA . MET B 1 337 ? 1.624 52.531 20.438 1 76.31 337 MET B CA 1
ATOM 6779 C C . MET B 1 337 ? 0.922 52.75 21.781 1 76.31 337 MET B C 1
ATOM 6781 O O . MET B 1 337 ? 0.614 53.906 22.141 1 76.31 337 MET B O 1
ATOM 6785 N N . ILE B 1 338 ? 0.778 51.719 22.5 1 75.94 338 ILE B N 1
ATOM 6786 C CA . ILE B 1 338 ? 0.078 51.781 23.766 1 75.94 338 ILE B CA 1
ATOM 6787 C C . ILE B 1 338 ? 1.016 52.344 24.844 1 75.94 338 ILE B C 1
ATOM 6789 O O . ILE B 1 338 ? 0.567 52.969 25.797 1 75.94 338 ILE B O 1
ATOM 6793 N N . HIS B 1 339 ? 2.254 52.219 24.594 1 81.56 339 HIS B N 1
ATOM 6794 C CA . HIS B 1 339 ? 3.191 52.562 25.656 1 81.56 339 HIS B CA 1
ATOM 6795 C C . HIS B 1 339 ? 3.971 53.812 25.344 1 81.56 339 HIS B C 1
ATOM 6797 O O . HIS B 1 339 ? 4.836 54.25 26.125 1 81.56 339 HIS B O 1
ATOM 6803 N N . THR B 1 340 ? 3.627 54.531 24.281 1 82.75 340 THR B N 1
ATOM 6804 C CA . THR B 1 340 ? 4.355 55.719 23.922 1 82.75 340 THR B CA 1
ATOM 6805 C C . THR B 1 340 ? 3.395 56.906 23.719 1 82.75 340 THR B C 1
ATOM 6807 O O . THR B 1 340 ? 2.23 56.688 23.359 1 82.75 340 THR B O 1
ATOM 6810 N N . ASP B 1 341 ? 3.885 58.125 24.047 1 81 341 ASP B N 1
ATOM 6811 C CA . ASP B 1 341 ? 3.146 59.344 23.766 1 81 341 ASP B CA 1
ATOM 6812 C C . ASP B 1 341 ? 3.205 59.688 22.281 1 81 341 ASP B C 1
ATOM 6814 O O . ASP B 1 341 ? 4.289 59.781 21.703 1 81 341 ASP B O 1
ATOM 6818 N N . PRO B 1 342 ? 2.074 59.781 21.688 1 75.75 342 PRO B N 1
ATOM 6819 C CA . PRO B 1 342 ? 2.053 59.969 20.234 1 75.75 342 PRO B CA 1
ATOM 6820 C C . PRO B 1 342 ? 2.721 61.281 19.797 1 75.75 342 PRO B C 1
ATOM 6822 O O . PRO B 1 342 ? 3.223 61.375 18.672 1 75.75 342 PRO B O 1
ATOM 6825 N N . LEU B 1 343 ? 2.77 62.312 20.656 1 78 343 LEU B N 1
ATOM 6826 C CA . LEU B 1 343 ? 3.324 63.625 20.297 1 78 343 LEU B CA 1
ATOM 6827 C C . LEU B 1 343 ? 4.844 63.625 20.422 1 78 343 LEU B C 1
ATOM 6829 O O . LEU B 1 343 ? 5.547 64 19.5 1 78 343 LEU B O 1
ATOM 6833 N N . THR B 1 344 ? 5.379 63.156 21.5 1 90.06 344 THR B N 1
ATOM 6834 C CA . THR B 1 344 ? 6.797 63.281 21.812 1 90.06 344 THR B CA 1
ATOM 6835 C C . THR B 1 344 ? 7.555 62 21.484 1 90.06 344 THR B C 1
ATOM 6837 O O . THR B 1 344 ? 8.781 62.031 21.344 1 90.06 344 THR B O 1
ATOM 6840 N N . GLY B 1 345 ? 6.789 60.875 21.422 1 88.31 345 GLY B N 1
ATOM 6841 C CA . GLY B 1 345 ? 7.426 59.594 21.125 1 88.31 345 GLY B CA 1
ATOM 6842 C C . GLY B 1 345 ? 8.008 58.906 22.344 1 88.31 345 GLY B C 1
ATOM 6843 O O . GLY B 1 345 ? 8.414 57.75 22.281 1 88.31 345 GLY B O 1
ATOM 6844 N N . ILE B 1 346 ? 8.141 59.625 23.422 1 91.19 346 ILE B N 1
ATOM 6845 C CA . ILE B 1 346 ? 8.648 59.031 24.656 1 91.19 346 ILE B CA 1
ATOM 6846 C C . ILE B 1 346 ? 7.531 58.25 25.344 1 91.19 346 ILE B C 1
ATOM 6848 O O . ILE B 1 346 ? 6.406 58.188 24.844 1 91.19 346 ILE B O 1
ATOM 6852 N N . ALA B 1 347 ? 7.883 57.562 26.438 1 89.94 347 ALA B N 1
ATOM 6853 C CA . ALA B 1 347 ? 6.91 56.719 27.141 1 89.94 347 ALA B CA 1
ATOM 6854 C C . ALA B 1 347 ? 5.758 57.562 27.688 1 89.94 347 ALA B C 1
ATOM 6856 O O . ALA B 1 347 ? 5.957 58.719 28.094 1 89.94 347 ALA B O 1
ATOM 6857 N N . ASN B 1 348 ? 4.594 57.062 27.547 1 83.69 348 ASN B N 1
ATOM 6858 C CA . ASN B 1 348 ? 3.465 57.625 28.266 1 83.69 348 ASN B CA 1
ATOM 6859 C C . ASN B 1 348 ? 3.326 57.062 29.672 1 83.69 348 ASN B C 1
ATOM 6861 O O . ASN B 1 348 ? 4.184 56.281 30.109 1 83.69 348 ASN B O 1
ATOM 6865 N N . ARG B 1 349 ? 2.359 57.531 30.359 1 79.12 349 ARG B N 1
ATOM 6866 C CA . ARG B 1 349 ? 2.197 57.125 31.75 1 79.12 349 ARG B CA 1
ATOM 6867 C C . ARG B 1 349 ? 2.166 55.625 31.875 1 79.12 349 ARG B C 1
ATOM 6869 O O . ARG B 1 349 ? 2.816 55.031 32.75 1 79.12 349 ARG B O 1
ATOM 6876 N N . ARG B 1 350 ? 1.468 54.938 30.938 1 77.5 350 ARG B N 1
ATOM 6877 C CA . ARG B 1 350 ? 1.366 53.469 30.953 1 77.5 350 ARG B CA 1
ATOM 6878 C C . ARG B 1 350 ? 2.721 52.844 30.688 1 77.5 350 ARG B C 1
ATOM 6880 O O . ARG B 1 350 ? 3.098 51.875 31.359 1 77.5 350 ARG B O 1
ATOM 6887 N N . GLY B 1 351 ? 3.336 53.344 29.656 1 83.75 351 GLY B N 1
ATOM 6888 C CA . GLY B 1 351 ? 4.66 52.844 29.344 1 83.75 351 GLY B CA 1
ATOM 6889 C C . GLY B 1 351 ? 5.668 53.062 30.453 1 83.75 351 GLY B C 1
ATOM 6890 O O . GLY B 1 351 ? 6.527 52.219 30.688 1 83.75 351 GLY B O 1
ATOM 6891 N N . PHE B 1 352 ? 5.52 54.219 31.078 1 87.94 352 PHE B N 1
ATOM 6892 C CA . PHE B 1 352 ? 6.387 54.562 32.188 1 87.94 352 PHE B CA 1
ATOM 6893 C C . PHE B 1 352 ? 6.234 53.531 33.312 1 87.94 352 PHE B C 1
ATOM 6895 O O . PHE B 1 352 ? 7.227 53 33.844 1 87.94 352 PHE B O 1
ATOM 6902 N N . LEU B 1 353 ? 5.078 53.219 33.688 1 82.69 353 LEU B N 1
ATOM 6903 C CA . LEU B 1 353 ? 4.797 52.312 34.781 1 82.69 353 LEU B CA 1
ATOM 6904 C C . LEU B 1 353 ? 5.281 50.906 34.438 1 82.69 353 LEU B C 1
ATOM 6906 O O . LEU B 1 353 ? 5.824 50.219 35.281 1 82.69 353 LEU B O 1
ATOM 6910 N N . LYS B 1 354 ? 5.109 50.5 33.25 1 82.5 354 LYS B N 1
ATOM 6911 C CA . LYS B 1 354 ? 5.562 49.188 32.781 1 82.5 354 LYS B CA 1
ATOM 6912 C C . LYS B 1 354 ? 7.082 49.062 32.875 1 82.5 354 LYS B C 1
ATOM 6914 O O . LYS B 1 354 ? 7.609 48.062 33.375 1 82.5 354 LYS B O 1
ATOM 6919 N N . LEU B 1 355 ? 7.758 50.031 32.344 1 85.75 355 LEU B N 1
ATOM 6920 C CA . LEU B 1 355 ? 9.219 50.062 32.312 1 85.75 355 LEU B CA 1
ATOM 6921 C C . LEU B 1 355 ? 9.789 50.156 33.719 1 85.75 355 LEU B C 1
ATOM 6923 O O . LEU B 1 355 ? 10.789 49.5 34.031 1 85.75 355 LEU B O 1
ATOM 6927 N N . THR B 1 356 ? 9.125 51 34.5 1 86.25 356 THR B N 1
ATOM 6928 C CA . THR B 1 356 ? 9.633 51.219 35.844 1 86.25 356 THR B CA 1
ATOM 6929 C C . THR B 1 356 ? 9.398 49.969 36.719 1 86.25 356 THR B C 1
ATOM 6931 O O . THR B 1 356 ? 10.234 49.625 37.562 1 86.25 356 THR B O 1
ATOM 6934 N N . GLN B 1 357 ? 8.281 49.312 36.562 1 81.06 357 GLN B N 1
ATOM 6935 C CA . GLN B 1 357 ? 8 48.094 37.312 1 81.06 357 GLN B CA 1
ATOM 6936 C C . GLN B 1 357 ? 9.047 47.031 37.031 1 81.06 357 GLN B C 1
ATOM 6938 O O . GLN B 1 357 ? 9.469 46.281 37.938 1 81.06 357 GLN B O 1
ATOM 6943 N N . LYS B 1 358 ? 9.422 46.906 35.844 1 79.06 358 LYS B N 1
ATOM 6944 C CA . LYS B 1 358 ? 10.469 45.938 35.469 1 79.06 358 LYS B CA 1
ATOM 6945 C C . LYS B 1 358 ? 11.789 46.281 36.156 1 79.06 358 LYS B C 1
ATOM 6947 O O . LYS B 1 358 ? 12.508 45.406 36.594 1 79.06 358 LYS B O 1
ATOM 6952 N N . SER B 1 359 ? 12.047 47.562 36.156 1 79.38 359 SER B N 1
ATOM 6953 C CA . SER B 1 359 ? 13.289 48.031 36.75 1 79.38 359 SER B CA 1
ATOM 6954 C C . SER B 1 359 ? 13.258 47.906 38.281 1 79.38 359 SER B C 1
ATOM 6956 O O . SER B 1 359 ? 14.289 47.625 38.875 1 79.38 359 SER B O 1
ATOM 6958 N N . LEU B 1 360 ? 12.109 48.125 38.844 1 79.62 360 LEU B N 1
ATOM 6959 C CA . LEU B 1 360 ? 11.961 48.062 40.281 1 79.62 360 LEU B CA 1
ATOM 6960 C C . LEU B 1 360 ? 12.234 46.656 40.812 1 79.62 360 LEU B C 1
ATOM 6962 O O . LEU B 1 360 ? 12.766 46.5 41.906 1 79.62 360 LEU B O 1
ATOM 6966 N N . VAL B 1 361 ? 11.867 45.688 40.062 1 76.69 361 VAL B N 1
ATOM 6967 C CA . VAL B 1 361 ? 12.117 44.312 40.469 1 76.69 361 VAL B CA 1
ATOM 6968 C C . VAL B 1 361 ? 13.617 44.094 40.594 1 76.69 361 VAL B C 1
ATOM 6970 O O . VAL B 1 361 ? 14.07 43.438 41.531 1 76.69 361 VAL B O 1
ATOM 6973 N N . THR B 1 362 ? 14.344 44.625 39.75 1 75.94 362 THR B N 1
ATOM 6974 C CA . THR B 1 362 ? 15.797 44.5 39.75 1 75.94 362 THR B CA 1
ATOM 6975 C C . THR B 1 362 ? 16.391 45.312 40.906 1 75.94 362 THR B C 1
ATOM 6977 O O . THR B 1 362 ? 17.328 44.875 41.562 1 75.94 362 THR B O 1
ATOM 6980 N N . ILE B 1 363 ? 15.883 46.5 41.188 1 75.88 363 ILE B N 1
ATOM 6981 C CA . ILE B 1 363 ? 16.375 47.438 42.188 1 75.88 363 ILE B CA 1
ATOM 6982 C C . ILE B 1 363 ? 16.156 46.844 43.562 1 75.88 363 ILE B C 1
ATOM 6984 O O . ILE B 1 363 ? 17.031 46.969 44.438 1 75.88 363 ILE B O 1
ATOM 6988 N N . HIS B 1 364 ? 15.039 46.344 43.75 1 74.38 364 HIS B N 1
ATOM 6989 C CA . HIS B 1 364 ? 14.719 45.75 45.031 1 74.38 364 HIS B CA 1
ATOM 6990 C C . HIS B 1 364 ? 15.672 44.594 45.375 1 74.38 364 HIS B C 1
ATOM 6992 O O . HIS B 1 364 ? 16.062 44.406 46.531 1 74.38 364 HIS B O 1
ATOM 6998 N N . ARG B 1 365 ? 16.062 43.906 44.406 1 71.06 365 ARG B N 1
ATOM 6999 C CA . ARG B 1 365 ? 16.953 42.781 44.594 1 71.06 365 ARG B CA 1
ATOM 7000 C C . ARG B 1 365 ? 18.344 43.219 45.031 1 71.06 365 ARG B C 1
ATOM 7002 O O . ARG B 1 365 ? 19.016 42.562 45.844 1 71.06 365 ARG B O 1
ATOM 7009 N N . HIS B 1 366 ? 18.75 44.375 44.656 1 76.94 366 HIS B N 1
ATOM 7010 C CA . HIS B 1 366 ? 20.109 44.812 44.875 1 76.94 366 HIS B CA 1
ATOM 7011 C C . HIS B 1 366 ? 20.156 45.938 45.938 1 76.94 366 HIS B C 1
ATOM 7013 O O . HIS B 1 366 ? 21.234 46.406 46.281 1 76.94 366 HIS B O 1
ATOM 7019 N N . GLY B 1 367 ? 19.031 46.312 46.469 1 75.75 367 GLY B N 1
ATOM 7020 C CA . GLY B 1 367 ? 18.953 47.344 47.5 1 75.75 367 GLY B CA 1
ATOM 7021 C C . GLY B 1 367 ? 19.359 48.719 47.031 1 75.75 367 GLY B C 1
ATOM 7022 O O . GLY B 1 367 ? 19.953 49.469 47.781 1 75.75 367 GLY B O 1
ATOM 7023 N N . GLN B 1 368 ? 19.156 49 45.844 1 78.12 368 GLN B N 1
ATOM 7024 C CA . GLN B 1 368 ? 19.562 50.281 45.312 1 78.12 368 GLN B CA 1
ATOM 7025 C C . GLN B 1 368 ? 18.484 51.312 45.469 1 78.12 368 GLN B C 1
ATOM 7027 O O . GLN B 1 368 ? 17.297 51 45.625 1 78.12 368 GLN B O 1
ATOM 7032 N N . SER B 1 369 ? 18.922 52.562 45.562 1 84.12 369 SER B N 1
ATOM 7033 C CA . SER B 1 369 ? 17.984 53.656 45.688 1 84.12 369 SER B CA 1
ATOM 7034 C C . SER B 1 369 ? 17.484 54.125 44.312 1 84.12 369 SER B C 1
ATOM 7036 O O . SER B 1 369 ? 18.078 53.781 43.281 1 84.12 369 SER B O 1
ATOM 7038 N N . TRP B 1 370 ? 16.266 54.656 44.281 1 89.19 370 TRP B N 1
ATOM 7039 C CA . TRP B 1 370 ? 15.727 55.281 43.062 1 89.19 370 TRP B CA 1
ATOM 7040 C C . TRP B 1 370 ? 15.039 56.594 43.375 1 89.19 370 TRP B C 1
ATOM 7042 O O . TRP B 1 370 ? 14.766 56.906 44.531 1 89.19 370 TRP B O 1
ATOM 7052 N N . THR B 1 371 ? 14.914 57.438 42.406 1 92.44 371 THR B N 1
ATOM 7053 C CA . THR B 1 371 ? 14.328 58.781 42.594 1 92.44 371 THR B CA 1
ATOM 7054 C C . THR B 1 371 ? 13.336 59.094 41.469 1 92.44 371 THR B C 1
ATOM 7056 O O . THR B 1 371 ? 13.523 58.656 40.312 1 92.44 371 THR B O 1
ATOM 7059 N N . ILE B 1 372 ? 12.242 59.75 41.844 1 93.69 372 ILE B N 1
ATOM 7060 C CA . ILE B 1 372 ? 11.258 60.219 40.875 1 93.69 372 ILE B CA 1
ATOM 7061 C C . ILE B 1 372 ? 11.336 61.75 40.75 1 93.69 372 ILE B C 1
ATOM 7063 O O . ILE B 1 372 ? 11.422 62.438 41.781 1 93.69 372 ILE B O 1
ATOM 7067 N N . LEU B 1 373 ? 11.422 62.219 39.531 1 96.75 373 LEU B N 1
ATOM 7068 C CA . LEU B 1 373 ? 11.312 63.656 39.25 1 96.75 373 LEU B CA 1
ATOM 7069 C C . LEU B 1 373 ? 9.977 63.969 38.562 1 96.75 373 LEU B C 1
ATOM 7071 O O . LEU B 1 373 ? 9.672 63.438 37.5 1 96.75 373 LEU B O 1
ATOM 7075 N N . MET B 1 374 ? 9.195 64.75 39.156 1 94.81 374 MET B N 1
ATOM 7076 C CA . MET B 1 374 ? 8.016 65.312 38.5 1 94.81 374 MET B CA 1
ATOM 7077 C C . MET B 1 374 ? 8.312 66.688 37.938 1 94.81 374 MET B C 1
ATOM 7079 O O . MET B 1 374 ? 8.75 67.562 38.688 1 94.81 374 MET B O 1
ATOM 7083 N N . ILE B 1 375 ? 8.062 66.875 36.688 1 96.69 375 ILE B N 1
ATOM 7084 C CA . ILE B 1 375 ? 8.484 68.062 35.969 1 96.69 375 ILE B CA 1
ATOM 7085 C C . ILE B 1 375 ? 7.277 68.75 35.312 1 96.69 375 ILE B C 1
ATOM 7087 O O . ILE B 1 375 ? 6.426 68.062 34.75 1 96.69 375 ILE B O 1
ATOM 7091 N N . ASP B 1 376 ? 7.191 69.938 35.375 1 94.62 376 ASP B N 1
ATOM 7092 C CA . ASP B 1 376 ? 6.141 70.75 34.75 1 94.62 376 ASP B CA 1
ATOM 7093 C C . ASP B 1 376 ? 6.727 71.938 34 1 94.62 376 ASP B C 1
ATOM 7095 O O . ASP B 1 376 ? 7.641 72.625 34.5 1 94.62 376 ASP B O 1
ATOM 7099 N N . ILE B 1 377 ? 6.18 72.25 32.875 1 95.44 377 ILE B N 1
ATOM 7100 C CA . ILE B 1 377 ? 6.582 73.438 32.125 1 95.44 377 ILE B CA 1
ATOM 7101 C C . ILE B 1 377 ? 5.855 74.688 32.656 1 95.44 377 ILE B C 1
ATOM 7103 O O . ILE B 1 377 ? 4.621 74.75 32.656 1 95.44 377 ILE B O 1
ATOM 7107 N N . ASP B 1 378 ? 6.66 75.688 33.031 1 94.25 378 ASP B N 1
ATOM 7108 C CA . ASP B 1 378 ? 6.102 76.875 33.688 1 94.25 378 ASP B CA 1
ATOM 7109 C C . ASP B 1 378 ? 5.289 77.688 32.688 1 94.25 378 ASP B C 1
ATOM 7111 O O . ASP B 1 378 ? 5.754 78 31.594 1 94.25 378 ASP B O 1
ATOM 7115 N N . HIS B 1 379 ? 4.066 78.062 33.062 1 89.31 379 HIS B N 1
ATOM 7116 C CA . HIS B 1 379 ? 3.174 78.938 32.312 1 89.31 379 HIS B CA 1
ATOM 7117 C C . HIS B 1 379 ? 2.916 78.438 30.906 1 89.31 379 HIS B C 1
ATOM 7119 O O . HIS B 1 379 ? 2.9 79.188 29.953 1 89.31 379 HIS B O 1
ATOM 7125 N N . PHE B 1 380 ? 2.773 77.188 30.828 1 88.44 380 PHE B N 1
ATOM 7126 C CA . PHE B 1 380 ? 2.631 76.562 29.5 1 88.44 380 PHE B CA 1
ATOM 7127 C C . PHE B 1 380 ? 1.33 77 28.844 1 88.44 380 PHE B C 1
ATOM 7129 O O . PHE B 1 380 ? 1.279 77.188 27.625 1 88.44 380 PHE B O 1
ATOM 7136 N N . LYS B 1 381 ? 0.343 77.062 29.641 1 76.12 381 LYS B N 1
ATOM 7137 C CA . LYS B 1 381 ? -0.934 77.5 29.094 1 76.12 381 LYS B CA 1
ATOM 7138 C C . LYS B 1 381 ? -0.805 78.875 28.484 1 76.12 381 LYS B C 1
ATOM 7140 O O . LYS B 1 381 ? -1.379 79.188 27.438 1 76.12 381 LYS B O 1
ATOM 7145 N N . GLN B 1 382 ? -0.165 79.75 29.156 1 80.5 382 GLN B N 1
ATOM 7146 C CA . GLN B 1 382 ? 0.05 81.062 28.656 1 80.5 382 GLN B CA 1
ATOM 7147 C C . GLN B 1 382 ? 0.815 81.062 27.328 1 80.5 382 GLN B C 1
ATOM 7149 O O . GLN B 1 382 ? 0.553 81.875 26.438 1 80.5 382 GLN B O 1
ATOM 7154 N N . VAL B 1 383 ? 1.727 80.25 27.25 1 86.69 383 VAL B N 1
ATOM 7155 C CA . VAL B 1 383 ? 2.5 80.062 26.031 1 86.69 383 VAL B CA 1
ATOM 7156 C C . VAL B 1 383 ? 1.582 79.625 24.891 1 86.69 383 VAL B C 1
ATOM 7158 O O . VAL B 1 383 ? 1.655 80.188 23.781 1 86.69 383 VAL B O 1
ATOM 7161 N N . ASN B 1 384 ? 0.72 78.75 25.125 1 78.06 384 ASN B N 1
ATOM 7162 C CA . ASN B 1 384 ? -0.219 78.25 24.109 1 78.06 384 ASN B CA 1
ATOM 7163 C C . ASN B 1 384 ? -1.174 79.375 23.672 1 78.06 384 ASN B C 1
ATOM 7165 O O . ASN B 1 384 ? -1.497 79.5 22.484 1 78.06 384 ASN B O 1
ATOM 7169 N N . ASP B 1 385 ? -1.618 80.062 24.672 1 71 385 ASP B N 1
ATOM 7170 C CA . ASP B 1 385 ? -2.576 81.125 24.406 1 71 385 ASP B CA 1
ATOM 7171 C C . ASP B 1 385 ? -1.949 82.188 23.562 1 71 385 ASP B C 1
ATOM 7173 O O . ASP B 1 385 ? -2.615 82.812 22.703 1 71 385 ASP B O 1
ATOM 7177 N N . ARG B 1 386 ? -0.736 82.438 23.859 1 78.56 386 ARG B N 1
ATOM 7178 C CA . ARG B 1 386 ? -0.05 83.562 23.219 1 78.56 386 ARG B CA 1
ATOM 7179 C C . ARG B 1 386 ? 0.509 83.188 21.859 1 78.56 386 ARG B C 1
ATOM 7181 O O . ARG B 1 386 ? 0.47 83.938 20.906 1 78.56 386 ARG B O 1
ATOM 7188 N N . PHE B 1 387 ? 1.021 82 21.75 1 82.81 387 PHE B N 1
ATOM 7189 C CA . PHE B 1 387 ? 1.772 81.625 20.562 1 82.81 387 PHE B CA 1
ATOM 7190 C C . PHE B 1 387 ? 1.067 80.5 19.797 1 82.81 387 PHE B C 1
ATOM 7192 O O . PHE B 1 387 ? 1.488 80.125 18.703 1 82.81 387 PHE B O 1
ATOM 7199 N N . GLY B 1 388 ? 0.1 79.938 20.359 1 76.06 388 GLY B N 1
ATOM 7200 C CA . GLY B 1 388 ? -0.651 78.938 19.688 1 76.06 388 GLY B CA 1
ATOM 7201 C C . GLY B 1 388 ? -0.277 77.5 20.156 1 76.06 388 GLY B C 1
ATOM 7202 O O . GLY B 1 388 ? 0.827 77.312 20.672 1 76.06 388 GLY B O 1
ATOM 7203 N N . HIS B 1 389 ? -1.118 76.5 19.859 1 73.75 389 HIS B N 1
ATOM 7204 C CA . HIS B 1 389 ? -0.938 75.125 20.312 1 73.75 389 HIS B CA 1
ATOM 7205 C C . HIS B 1 389 ? 0.173 74.438 19.531 1 73.75 389 HIS B C 1
ATOM 7207 O O . HIS B 1 389 ? 0.854 73.562 20.062 1 73.75 389 HIS B O 1
ATOM 7213 N N . ASP B 1 390 ? 0.335 74.812 18.375 1 80 390 ASP B N 1
ATOM 7214 C CA . ASP B 1 390 ? 1.415 74.188 17.594 1 80 390 ASP B CA 1
ATOM 7215 C C . ASP B 1 390 ? 2.775 74.5 18.219 1 80 390 ASP B C 1
ATOM 7217 O O . ASP B 1 390 ? 3.662 73.625 18.219 1 80 390 ASP B O 1
ATOM 7221 N N . THR B 1 391 ? 2.861 75.75 18.609 1 85.44 391 THR B N 1
ATOM 7222 C CA . THR B 1 391 ? 4.086 76.125 19.297 1 85.44 391 THR B CA 1
ATOM 7223 C C . THR B 1 391 ? 4.246 75.312 20.594 1 85.44 391 THR B C 1
ATOM 7225 O O . THR B 1 391 ? 5.352 74.938 20.938 1 85.44 391 THR B O 1
ATOM 7228 N N . GLY B 1 392 ? 3.166 75.188 21.25 1 88.31 392 GLY B N 1
ATOM 7229 C CA . GLY B 1 392 ? 3.188 74.375 22.453 1 88.31 392 GLY B CA 1
ATOM 7230 C C . GLY B 1 392 ? 3.643 72.938 22.188 1 88.31 392 GLY B C 1
ATOM 7231 O O . GLY B 1 392 ? 4.445 72.375 22.953 1 88.31 392 GLY B O 1
ATOM 7232 N N . ASP B 1 393 ? 3.195 72.375 21.156 1 85.81 393 ASP B N 1
ATOM 7233 C CA . ASP B 1 393 ? 3.578 71.062 20.781 1 85.81 393 ASP B CA 1
ATOM 7234 C C . ASP B 1 393 ? 5.078 70.938 20.5 1 85.81 393 ASP B C 1
ATOM 7236 O O . ASP B 1 393 ? 5.723 70 20.875 1 85.81 393 ASP B O 1
ATOM 7240 N N . ARG B 1 394 ? 5.551 71.938 19.828 1 92.62 394 ARG B N 1
ATOM 7241 C CA . ARG B 1 394 ? 6.977 71.938 19.516 1 92.62 394 ARG B CA 1
ATOM 7242 C C . ARG B 1 394 ? 7.809 72 20.797 1 92.62 394 ARG B C 1
ATOM 7244 O O . ARG B 1 394 ? 8.883 71.438 20.891 1 92.62 394 ARG B O 1
ATOM 7251 N N . ILE B 1 395 ? 7.328 72.812 21.734 1 94.94 395 ILE B N 1
ATOM 7252 C CA . ILE B 1 395 ? 8.016 72.938 23.016 1 94.94 395 ILE B CA 1
ATOM 7253 C C . ILE B 1 395 ? 8.016 71.625 23.75 1 94.94 395 ILE B C 1
ATOM 7255 O O . ILE B 1 395 ? 9.047 71.188 24.281 1 94.94 395 ILE B O 1
ATOM 7259 N N . LEU B 1 396 ? 6.902 71 23.703 1 94.25 396 LEU B N 1
ATOM 7260 C CA . LEU B 1 396 ? 6.793 69.688 24.359 1 94.25 396 LEU B CA 1
ATOM 7261 C C . LEU B 1 396 ? 7.773 68.688 23.766 1 94.25 396 LEU B C 1
ATOM 7263 O O . LEU B 1 396 ? 8.422 67.938 24.484 1 94.25 396 LEU B O 1
ATOM 7267 N N . ILE B 1 397 ? 7.879 68.688 22.484 1 95.19 397 ILE B N 1
ATOM 7268 C CA . ILE B 1 397 ? 8.789 67.75 21.766 1 95.19 397 ILE B CA 1
ATOM 7269 C C . ILE B 1 397 ? 10.227 68.062 22.141 1 95.19 397 ILE B C 1
ATOM 7271 O O . ILE B 1 397 ? 11.008 67.188 22.453 1 95.19 397 ILE B O 1
ATOM 7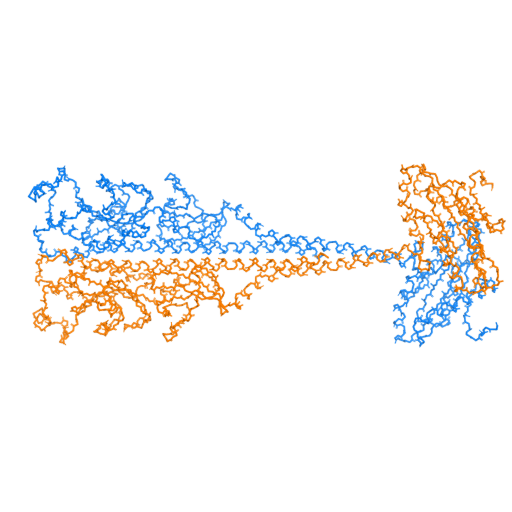275 N N . LYS B 1 398 ? 10.539 69.375 22.125 1 96.25 398 LYS B N 1
ATOM 7276 C CA . LYS B 1 398 ? 11.906 69.75 22.422 1 96.25 398 LYS B CA 1
ATOM 7277 C C . LYS B 1 398 ? 12.281 69.438 23.859 1 96.25 398 LYS B C 1
ATOM 7279 O O . LYS B 1 398 ? 13.391 69 24.125 1 96.25 398 LYS B O 1
ATOM 7284 N N . VAL B 1 399 ? 11.422 69.75 24.75 1 96.94 399 VAL B N 1
ATOM 7285 C CA . VAL B 1 399 ? 11.664 69.438 26.141 1 96.94 399 VAL B CA 1
ATOM 7286 C C . VAL B 1 399 ? 11.883 67.938 26.312 1 96.94 399 VAL B C 1
ATOM 7288 O O . VAL B 1 399 ? 12.797 67.5 27.016 1 96.94 399 VAL B O 1
ATOM 7291 N N . SER B 1 400 ? 11.039 67.125 25.688 1 96.5 400 SER B N 1
ATOM 7292 C CA . SER B 1 400 ? 11.148 65.688 25.781 1 96.5 400 SER B CA 1
ATOM 7293 C C . SER B 1 400 ? 12.492 65.188 25.266 1 96.5 400 SER B C 1
ATOM 7295 O O . SER B 1 400 ? 13.086 64.312 25.828 1 96.5 400 SER B O 1
ATOM 7297 N N . GLN B 1 401 ? 12.945 65.812 24.234 1 96.56 401 GLN B N 1
ATOM 7298 C CA . GLN B 1 401 ? 14.227 65.438 23.656 1 96.56 401 GLN B CA 1
ATOM 7299 C C . GLN B 1 401 ? 15.383 65.75 24.594 1 96.56 401 GLN B C 1
ATOM 7301 O O . GLN B 1 401 ? 16.312 64.938 24.75 1 96.56 401 GLN B O 1
ATOM 7306 N N . ILE B 1 402 ? 15.289 66.875 25.156 1 96.75 402 ILE B N 1
ATOM 7307 C CA . ILE B 1 402 ? 16.344 67.312 26.078 1 96.75 402 ILE B CA 1
ATOM 7308 C C . ILE B 1 402 ? 16.359 66.375 27.312 1 96.75 402 ILE B C 1
ATOM 7310 O O . ILE B 1 402 ? 17.422 66 27.75 1 96.75 402 ILE B O 1
ATOM 7314 N N . LEU B 1 403 ? 15.195 66.125 27.812 1 96.94 403 LEU B N 1
ATOM 7315 C CA . LEU B 1 403 ? 15.117 65.25 28.969 1 96.94 403 LEU B CA 1
ATOM 7316 C C . LEU B 1 403 ? 15.688 63.875 28.656 1 96.94 403 LEU B C 1
ATOM 7318 O O . LEU B 1 403 ? 16.469 63.312 29.438 1 96.94 403 LEU B O 1
ATOM 7322 N N . SER B 1 404 ? 15.297 63.344 27.516 1 95.69 404 SER B N 1
ATOM 7323 C CA . SER B 1 404 ? 15.727 62 27.109 1 95.69 404 SER B CA 1
ATOM 7324 C C . SER B 1 404 ? 17.234 61.969 26.859 1 95.69 404 SER B C 1
ATOM 7326 O O . SER B 1 404 ? 17.875 60.938 27.141 1 95.69 404 SER B O 1
ATOM 7328 N N . ALA B 1 405 ? 17.781 63.031 26.375 1 95.38 405 ALA B N 1
ATOM 7329 C CA . ALA B 1 405 ? 19.203 63.094 26.031 1 95.38 405 ALA B CA 1
ATOM 7330 C C . ALA B 1 405 ? 20.078 63.25 27.266 1 95.38 405 ALA B C 1
ATOM 7332 O O . ALA B 1 405 ? 21.266 62.938 27.234 1 95.38 405 ALA B O 1
ATOM 7333 N N . ASN B 1 406 ? 19.516 63.656 28.375 1 94.88 406 ASN B N 1
ATOM 7334 C CA . ASN B 1 406 ? 20.328 64 29.547 1 94.88 406 ASN B CA 1
ATOM 7335 C C . ASN B 1 406 ? 20.125 63.031 30.688 1 94.88 406 ASN B C 1
ATOM 7337 O O . ASN B 1 406 ? 20.453 63.312 31.844 1 94.88 406 ASN B O 1
ATOM 7341 N N . ILE B 1 407 ? 19.5 61.938 30.359 1 92 407 ILE B N 1
ATOM 7342 C CA . ILE B 1 407 ? 19.391 60.875 31.344 1 92 407 ILE B CA 1
ATOM 7343 C C . ILE B 1 407 ? 20.047 59.594 30.812 1 92 407 ILE B C 1
ATOM 7345 O O . ILE B 1 407 ? 20.359 59.5 29.625 1 92 407 ILE B O 1
ATOM 7349 N N . ARG B 1 408 ? 20.219 58.625 31.734 1 90.94 408 ARG B N 1
ATOM 7350 C CA . ARG B 1 408 ? 20.875 57.375 31.344 1 90.94 408 ARG B CA 1
ATOM 7351 C C . ARG B 1 408 ? 19.875 56.406 30.703 1 90.94 408 ARG B C 1
ATOM 7353 O O . ARG B 1 408 ? 18.656 56.625 30.797 1 90.94 408 ARG B O 1
ATOM 7360 N N . GLN B 1 409 ? 20.438 55.312 30.109 1 87.81 409 GLN B N 1
ATOM 7361 C CA . GLN B 1 409 ? 19.625 54.312 29.438 1 87.81 409 GLN B CA 1
ATOM 7362 C C . GLN B 1 409 ? 18.797 53.5 30.438 1 87.81 409 GLN B C 1
ATOM 7364 O O . GLN B 1 409 ? 17.719 53 30.109 1 87.81 409 GLN B O 1
ATOM 7369 N N . THR B 1 410 ? 19.312 53.406 31.656 1 86.5 410 THR B N 1
ATOM 7370 C CA . THR B 1 410 ? 18.625 52.688 32.688 1 86.5 410 THR B CA 1
ATOM 7371 C C . THR B 1 410 ? 17.5 53.5 33.281 1 86.5 410 THR B C 1
ATOM 7373 O O . THR B 1 410 ? 16.625 52.969 33.969 1 86.5 410 THR B O 1
ATOM 7376 N N . ASP B 1 411 ? 17.531 54.844 33.062 1 91.12 411 ASP B N 1
ATOM 7377 C CA . ASP B 1 411 ? 16.469 55.75 33.531 1 91.12 411 ASP B CA 1
ATOM 7378 C C . ASP B 1 411 ? 15.297 55.781 32.531 1 91.12 411 ASP B C 1
ATOM 7380 O O . ASP B 1 411 ? 15.391 55.25 31.438 1 91.12 411 ASP B O 1
ATOM 7384 N N . VAL B 1 412 ? 14.227 56.219 33.062 1 93.94 412 VAL B N 1
ATOM 7385 C CA . VAL B 1 412 ? 13.031 56.281 32.219 1 93.94 412 VAL B CA 1
ATOM 7386 C C . VAL B 1 412 ? 12.422 57.656 32.25 1 93.94 412 VAL B C 1
ATOM 7388 O O . VAL B 1 412 ? 12.336 58.281 33.312 1 93.94 412 VAL B O 1
ATOM 7391 N N . VAL B 1 413 ? 12.07 58.25 31.141 1 95.75 413 VAL B N 1
ATOM 7392 C CA . VAL B 1 413 ? 11.367 59.531 31.031 1 95.75 413 VAL B CA 1
ATOM 7393 C C . VAL B 1 413 ? 10.023 59.312 30.344 1 95.75 413 VAL B C 1
ATOM 7395 O O . VAL B 1 413 ? 9.906 58.5 29.438 1 95.75 413 VAL B O 1
ATOM 7398 N N . CYS B 1 414 ? 9.039 59.969 30.812 1 94.31 414 CYS B N 1
ATOM 7399 C CA . CYS B 1 414 ? 7.719 59.844 30.188 1 94.31 414 CYS B CA 1
ATOM 7400 C C . CYS B 1 414 ? 6.992 61.188 30.219 1 94.31 414 CYS B C 1
ATOM 7402 O O . CYS B 1 414 ? 7.375 62.094 30.953 1 94.31 414 CYS B O 1
ATOM 7404 N N . ARG B 1 415 ? 6.066 61.344 29.328 1 90.5 415 ARG B N 1
ATOM 7405 C CA . ARG B 1 415 ? 5.105 62.438 29.453 1 90.5 415 ARG B CA 1
ATOM 7406 C C . ARG B 1 415 ? 3.924 62.031 30.328 1 90.5 415 ARG B C 1
ATOM 7408 O O . ARG B 1 415 ? 3.111 61.188 29.938 1 90.5 415 ARG B O 1
ATOM 7415 N N . TRP B 1 416 ? 3.865 62.531 31.531 1 81.94 416 TRP B N 1
ATOM 7416 C CA . TRP B 1 416 ? 2.916 62.156 32.594 1 81.94 416 TRP B CA 1
ATOM 7417 C C . TRP B 1 416 ? 1.556 62.812 32.344 1 81.94 416 TRP B C 1
ATOM 7419 O O . TRP B 1 416 ? 0.518 62.219 32.656 1 81.94 416 TRP B O 1
ATOM 7429 N N . GLY B 1 417 ? 1.52 63.969 31.844 1 75.62 417 GLY B N 1
ATOM 7430 C CA . GLY B 1 417 ? 0.333 64.75 31.531 1 75.62 417 GLY B CA 1
ATOM 7431 C C . GLY B 1 417 ? 0.521 65.688 30.328 1 75.62 417 GLY B C 1
ATOM 7432 O O . GLY B 1 417 ? 1.354 65.375 29.469 1 75.62 417 GLY B O 1
ATOM 7433 N N . GLY B 1 418 ? -0.36 66.625 30.203 1 76.25 418 GLY B N 1
ATOM 7434 C CA . GLY B 1 418 ? -0.253 67.562 29.094 1 76.25 418 GLY B CA 1
ATOM 7435 C C . GLY B 1 418 ? 1.088 68.25 29.047 1 76.25 418 GLY B C 1
ATOM 7436 O O . GLY B 1 418 ? 1.814 68.188 28.047 1 76.25 418 GLY B O 1
ATOM 7437 N N . GLU B 1 419 ? 1.406 68.938 30.094 1 88.94 419 GLU B N 1
ATOM 7438 C CA . GLU B 1 419 ? 2.66 69.688 30.156 1 88.94 419 GLU B CA 1
ATOM 7439 C C . GLU B 1 419 ? 3.58 69.125 31.234 1 88.94 419 GLU B C 1
ATOM 7441 O O . GLU B 1 419 ? 4.578 69.75 31.609 1 88.94 419 GLU B O 1
ATOM 7446 N N . GLU B 1 420 ? 3.205 67.938 31.703 1 90.19 420 GLU B N 1
ATOM 7447 C CA . GLU B 1 420 ? 3.943 67.312 32.812 1 90.19 420 GLU B CA 1
ATOM 7448 C C . GLU B 1 420 ? 4.754 66.125 32.344 1 90.19 420 GLU B C 1
ATOM 7450 O O . GLU B 1 420 ? 4.305 65.375 31.484 1 90.19 420 GLU B O 1
ATOM 7455 N N . PHE B 1 421 ? 5.996 66.062 32.875 1 95.75 421 PHE B N 1
ATOM 7456 C CA . PHE B 1 421 ? 6.887 64.938 32.625 1 95.75 421 PHE B CA 1
ATOM 7457 C C . PHE B 1 421 ? 7.312 64.25 33.906 1 95.75 421 PHE B C 1
ATOM 7459 O O . PHE B 1 421 ? 7.273 64.875 34.969 1 95.75 421 PHE B O 1
ATOM 7466 N N . ALA B 1 422 ? 7.617 63.031 33.844 1 95 422 ALA B N 1
ATOM 7467 C CA . ALA B 1 422 ? 8.172 62.281 34.969 1 95 422 ALA B CA 1
ATOM 7468 C C . ALA B 1 422 ? 9.461 61.562 34.562 1 95 422 ALA B C 1
ATOM 7470 O O . ALA B 1 422 ? 9.578 61.062 33.438 1 95 422 ALA B O 1
ATOM 7471 N N . VAL B 1 423 ? 10.422 61.562 35.438 1 96.31 423 VAL B N 1
ATOM 7472 C CA . VAL B 1 423 ? 11.68 60.875 35.219 1 96.31 423 VAL B CA 1
ATOM 7473 C C . VAL B 1 423 ? 11.953 59.906 36.375 1 96.31 423 VAL B C 1
ATOM 7475 O O . VAL B 1 423 ? 11.789 60.312 37.531 1 96.31 423 VAL B O 1
ATOM 7478 N N . PHE B 1 424 ? 12.203 58.719 36.062 1 94.44 424 PHE B N 1
ATOM 7479 C CA . PHE B 1 424 ? 12.648 57.688 37.031 1 94.44 424 PHE B CA 1
ATOM 7480 C C . PHE B 1 424 ? 14.156 57.5 36.938 1 94.44 424 PHE B C 1
ATOM 7482 O O . PHE B 1 424 ? 14.688 57.125 35.906 1 94.44 424 PHE B O 1
ATOM 7489 N N . LEU B 1 425 ? 14.875 57.844 38 1 93.69 425 LEU B N 1
ATOM 7490 C CA . LEU B 1 425 ? 16.328 57.688 38.094 1 93.69 425 LEU B CA 1
ATOM 7491 C C . LEU B 1 425 ? 16.703 56.469 38.875 1 93.69 425 LEU B C 1
ATOM 7493 O O . LEU B 1 425 ? 16.375 56.344 40.062 1 93.69 425 LEU B O 1
ATOM 7497 N N . PHE B 1 426 ? 17.422 55.594 38.188 1 89.31 426 PHE B N 1
ATOM 7498 C CA . PHE B 1 426 ? 17.828 54.344 38.781 1 89.31 426 PHE B CA 1
ATOM 7499 C C . PHE B 1 426 ? 19.172 54.469 39.5 1 89.31 426 PHE B C 1
ATOM 7501 O O . PHE B 1 426 ? 20.156 54.906 38.906 1 89.31 426 PHE B O 1
ATOM 7508 N N . GLY B 1 427 ? 19.188 54.156 40.781 1 85.56 427 GLY B N 1
ATOM 7509 C CA . GLY B 1 427 ? 20.438 54 41.5 1 85.56 427 GLY B CA 1
ATOM 7510 C C . GLY B 1 427 ? 21.141 55.312 41.75 1 85.56 427 GLY B C 1
ATOM 7511 O O . GLY B 1 427 ? 22.375 55.375 41.688 1 85.56 427 GLY B O 1
ATOM 7512 N N . VAL B 1 428 ? 20.406 56.312 41.938 1 87.69 428 VAL B N 1
ATOM 7513 C CA . VAL B 1 428 ? 21.031 57.594 42.156 1 87.69 428 VAL B CA 1
ATOM 7514 C C . VAL B 1 428 ? 20.891 58 43.625 1 87.69 428 VAL B C 1
ATOM 7516 O O . VAL B 1 428 ? 19.906 57.625 44.281 1 87.69 428 VAL B O 1
ATOM 7519 N N . THR B 1 429 ? 21.844 58.75 44.156 1 85.56 429 THR B N 1
ATOM 7520 C CA . THR B 1 429 ? 21.797 59.312 45.5 1 85.56 429 THR B CA 1
ATOM 7521 C C . THR B 1 429 ? 20.953 60.594 45.531 1 85.56 429 THR B C 1
ATOM 7523 O O . THR B 1 429 ? 20.719 61.219 44.469 1 85.56 429 THR B O 1
ATOM 7526 N N . PRO B 1 430 ? 20.469 60.969 46.688 1 87.12 430 PRO B N 1
ATOM 7527 C CA . PRO B 1 430 ? 19.688 62.188 46.781 1 87.12 430 PRO B CA 1
ATOM 7528 C C . PRO B 1 430 ? 20.422 63.406 46.25 1 87.12 430 PRO B C 1
ATOM 7530 O O . PRO B 1 430 ? 19.812 64.25 45.594 1 87.12 430 PRO B O 1
ATOM 7533 N N . GLU B 1 431 ? 21.703 63.469 46.5 1 91 431 GLU B N 1
ATOM 7534 C CA . GLU B 1 431 ? 22.484 64.625 46.031 1 91 431 GLU B CA 1
ATOM 7535 C C . GLU B 1 431 ? 22.594 64.625 44.5 1 91 431 GLU B C 1
ATOM 7537 O O . GLU B 1 431 ? 22.469 65.625 43.875 1 91 431 GLU B O 1
ATOM 7542 N N . ASP B 1 432 ? 22.797 63.438 44.062 1 93.06 432 ASP B N 1
ATOM 7543 C CA . ASP B 1 432 ? 22.938 63.281 42.625 1 93.06 432 ASP B CA 1
ATOM 7544 C C . ASP B 1 432 ? 21.625 63.625 41.906 1 93.06 432 ASP B C 1
ATOM 7546 O O . ASP B 1 432 ? 21.625 64.188 40.812 1 93.06 432 ASP B O 1
ATOM 7550 N N . SER B 1 433 ? 20.547 63.219 42.5 1 94.25 433 SER B N 1
ATOM 7551 C CA . SER B 1 433 ? 19.234 63.438 41.906 1 94.25 433 SER B CA 1
ATOM 7552 C C . SER B 1 433 ? 18.953 64.938 41.781 1 94.25 433 SER B C 1
ATOM 7554 O O . SER B 1 433 ? 18.375 65.375 40.781 1 94.25 433 SER B O 1
ATOM 7556 N N . ILE B 1 434 ? 19.344 65.75 42.781 1 95.25 434 ILE B N 1
ATOM 7557 C CA . ILE B 1 434 ? 19.141 67.188 42.781 1 95.25 434 ILE B CA 1
ATOM 7558 C C . ILE B 1 434 ? 20 67.812 41.656 1 95.25 434 ILE B C 1
ATOM 7560 O O . ILE B 1 434 ? 19.531 68.688 40.969 1 95.25 434 ILE B O 1
ATOM 7564 N N . ASN B 1 435 ? 21.188 67.312 41.594 1 96 435 ASN B N 1
ATOM 7565 C CA . ASN B 1 435 ? 22.094 67.812 40.562 1 96 435 ASN B CA 1
ATOM 7566 C C . ASN B 1 435 ? 21.547 67.562 39.156 1 96 435 ASN B C 1
ATOM 7568 O O . ASN B 1 435 ? 21.641 68.375 38.281 1 96 435 ASN B O 1
ATOM 7572 N N . ILE B 1 436 ? 21.062 66.375 39 1 96 436 ILE B N 1
ATOM 7573 C CA . ILE B 1 436 ? 20.516 66 37.688 1 96 436 ILE B CA 1
ATOM 7574 C C . ILE B 1 436 ? 19.297 66.875 37.406 1 96 436 ILE B C 1
ATOM 7576 O O . ILE B 1 436 ? 19.125 67.375 36.281 1 96 436 ILE B O 1
ATOM 7580 N N . ALA B 1 437 ? 18.438 67.062 38.344 1 97.44 437 ALA B N 1
ATOM 7581 C CA . ALA B 1 437 ? 17.234 67.875 38.188 1 97.44 437 ALA B CA 1
ATOM 7582 C C . ALA B 1 437 ? 17.594 69.312 37.812 1 97.44 437 ALA B C 1
ATOM 7584 O O . ALA B 1 437 ? 16.984 69.938 36.938 1 97.44 437 ALA B O 1
ATOM 7585 N N . GLU B 1 438 ? 18.578 69.812 38.531 1 97.44 438 GLU B N 1
ATOM 7586 C CA . GLU B 1 438 ? 19.031 71.188 38.25 1 97.44 438 GLU B CA 1
ATOM 7587 C C . GLU B 1 438 ? 19.625 71.312 36.844 1 97.44 438 GLU B C 1
ATOM 7589 O O . GLU B 1 438 ? 19.453 72.312 36.156 1 97.44 438 GLU B O 1
ATOM 7594 N N . HIS B 1 439 ? 20.359 70.312 36.562 1 97.19 439 HIS B N 1
ATOM 7595 C CA . HIS B 1 439 ? 20.938 70.312 35.219 1 97.19 439 HIS B CA 1
ATOM 7596 C C . HIS B 1 439 ? 19.844 70.312 34.156 1 97.19 439 HIS B C 1
ATOM 7598 O O . HIS B 1 439 ? 19.938 71 33.156 1 97.19 439 HIS B O 1
ATOM 7604 N N . LEU B 1 440 ? 18.859 69.5 34.281 1 97.31 440 LEU B N 1
ATOM 7605 C CA . LEU B 1 440 ? 17.734 69.438 33.344 1 97.31 440 LEU B CA 1
ATOM 7606 C C . LEU B 1 440 ? 17.031 70.75 33.281 1 97.31 440 LEU B C 1
ATOM 7608 O O . LEU B 1 440 ? 16.703 71.25 32.156 1 97.31 440 LEU B O 1
ATOM 7612 N N . ARG B 1 441 ? 16.75 71.375 34.406 1 97.56 441 ARG B N 1
ATOM 7613 C CA . ARG B 1 441 ? 16.094 72.625 34.469 1 97.56 441 ARG B CA 1
ATOM 7614 C C . ARG B 1 441 ? 16.875 73.688 33.656 1 97.56 441 ARG B C 1
ATOM 7616 O O . ARG B 1 441 ? 16.297 74.438 32.844 1 97.56 441 ARG B O 1
ATOM 7623 N N . LYS B 1 442 ? 18.188 73.688 33.906 1 97.44 442 LYS B N 1
ATOM 7624 C CA . LYS B 1 442 ? 19.062 74.688 33.281 1 97.44 442 LYS B CA 1
ATOM 7625 C C . LYS B 1 442 ? 19.188 74.438 31.781 1 97.44 442 LYS B C 1
ATOM 7627 O O . LYS B 1 442 ? 19.25 75.375 31 1 97.44 442 LYS B O 1
ATOM 7632 N N . GLU B 1 443 ? 19.266 73.25 31.422 1 97.19 443 GLU B N 1
ATOM 7633 C CA . GLU B 1 443 ? 19.391 72.875 30.016 1 97.19 443 GLU B CA 1
ATOM 7634 C C . GLU B 1 443 ? 18.172 73.312 29.219 1 97.19 443 GLU B C 1
ATOM 7636 O O . GLU B 1 443 ? 18.312 73.812 28.094 1 97.19 443 GLU B O 1
ATOM 7641 N N . VAL B 1 444 ? 17 73.125 29.719 1 97.38 444 VAL B N 1
ATOM 7642 C CA . VAL B 1 444 ? 15.781 73.562 29.031 1 97.38 444 VAL B CA 1
ATOM 7643 C C . VAL B 1 444 ? 15.719 75.062 28.984 1 97.38 444 VAL B C 1
ATOM 7645 O O . VAL B 1 444 ? 15.359 75.625 27.953 1 97.38 444 VAL B O 1
ATOM 7648 N N . GLU B 1 445 ? 16.016 75.688 30.109 1 96.75 445 GLU B N 1
ATOM 7649 C CA . GLU B 1 445 ? 15.984 77.125 30.172 1 96.75 445 GLU B CA 1
ATOM 7650 C C . GLU B 1 445 ? 16.922 77.75 29.141 1 96.75 445 GLU B C 1
ATOM 7652 O O . GLU B 1 445 ? 16.609 78.812 28.562 1 96.75 445 GLU B O 1
ATOM 7657 N N . SER B 1 446 ? 18 77.125 28.891 1 96 446 SER B N 1
ATOM 7658 C CA . SER B 1 446 ? 19.016 77.625 27.984 1 96 446 SER B CA 1
ATOM 7659 C C . SER B 1 446 ? 18.688 77.312 26.531 1 96 446 SER B C 1
ATOM 7661 O O . SER B 1 446 ? 18.984 78.125 25.641 1 96 446 SER B O 1
ATOM 7663 N N . LYS B 1 447 ? 18.031 76.25 26.219 1 96.12 447 LYS B N 1
ATOM 7664 C CA . LYS B 1 447 ? 17.922 75.75 24.844 1 96.12 447 LYS B CA 1
ATOM 7665 C C . LYS B 1 447 ? 16.531 76 24.266 1 96.12 447 LYS B C 1
ATOM 7667 O O . LYS B 1 447 ? 16.359 76 23.047 1 96.12 447 LYS B O 1
ATOM 7672 N N . VAL B 1 448 ? 15.562 76.188 25.094 1 96.12 448 VAL B N 1
ATOM 7673 C CA . VAL B 1 448 ? 14.203 76.375 24.609 1 96.12 448 VAL B CA 1
ATOM 7674 C C . VAL B 1 448 ? 13.805 77.812 24.828 1 96.12 448 VAL B C 1
ATOM 7676 O O . VAL B 1 448 ? 13.438 78.25 25.953 1 96.12 448 VAL B O 1
ATOM 7679 N N . VAL B 1 449 ? 13.789 78.562 23.703 1 94.62 449 VAL B N 1
ATOM 7680 C CA . VAL B 1 449 ? 13.492 80 23.766 1 94.62 449 VAL B CA 1
ATOM 7681 C C . VAL B 1 449 ? 12.281 80.312 22.906 1 94.62 449 VAL B C 1
ATOM 7683 O O . VAL B 1 449 ? 12.164 79.812 21.781 1 94.62 449 VAL B O 1
ATOM 7686 N N . LEU B 1 450 ? 11.414 81 23.438 1 92.94 450 LEU B N 1
ATOM 7687 C CA . LEU B 1 450 ? 10.203 81.438 22.719 1 92.94 450 LEU B CA 1
ATOM 7688 C C . LEU B 1 450 ? 10.508 82.5 21.672 1 92.94 450 LEU B C 1
ATOM 7690 O O . LEU B 1 450 ? 11.609 83.062 21.656 1 92.94 450 LEU B O 1
ATOM 7694 N N . LYS B 1 451 ? 9.523 82.75 20.906 1 89.94 451 LYS B N 1
ATOM 7695 C CA . LYS B 1 451 ? 9.68 83.75 19.828 1 89.94 451 LYS B CA 1
ATOM 7696 C C . LYS B 1 451 ? 9.93 85.125 20.375 1 89.94 451 LYS B C 1
ATOM 7698 O O . LYS B 1 451 ? 10.523 85.938 19.688 1 89.94 451 LYS B O 1
ATOM 7703 N N . ASP B 1 452 ? 9.484 85.438 21.531 1 90.81 452 ASP B N 1
ATOM 7704 C CA . ASP B 1 452 ? 9.656 86.75 22.125 1 90.81 452 ASP B CA 1
ATOM 7705 C C . ASP B 1 452 ? 10.984 86.875 22.875 1 90.81 452 ASP B C 1
ATOM 7707 O O . ASP B 1 452 ? 11.273 87.875 23.5 1 90.81 452 ASP B O 1
ATOM 7711 N N . GLY B 1 453 ? 11.766 85.875 22.875 1 91.31 453 GLY B N 1
ATOM 7712 C CA . GLY B 1 453 ? 13.094 85.875 23.484 1 91.31 453 GLY B CA 1
ATOM 7713 C C . GLY B 1 453 ? 13.109 85.312 24.891 1 91.31 453 GLY B C 1
ATOM 7714 O O . GLY B 1 453 ? 14.172 85.125 25.484 1 91.31 453 GLY B O 1
ATOM 7715 N N . LYS B 1 454 ? 12 85 25.469 1 93.25 454 LYS B N 1
ATOM 7716 C CA . LYS B 1 454 ? 11.938 84.5 26.828 1 93.25 454 LYS B CA 1
ATOM 7717 C C . LYS B 1 454 ? 12.188 83 26.859 1 93.25 454 LYS B C 1
ATOM 7719 O O . LYS B 1 454 ? 11.734 82.25 25.984 1 93.25 454 LYS B O 1
ATOM 7724 N N . PRO B 1 455 ? 12.93 82.562 27.859 1 95.38 455 PRO B N 1
ATOM 7725 C CA . PRO B 1 455 ? 13.195 81.125 27.953 1 95.38 455 PRO B CA 1
ATOM 7726 C C . PRO B 1 455 ? 12.023 80.375 28.531 1 95.38 455 PRO B C 1
ATOM 7728 O O . PRO B 1 455 ? 11.258 80.938 29.328 1 95.38 455 PRO B O 1
ATOM 7731 N N . VAL B 1 456 ? 11.93 79.125 28.109 1 95.88 456 VAL B N 1
ATOM 7732 C CA . VAL B 1 456 ? 11 78.188 28.75 1 95.88 456 VAL B CA 1
ATOM 7733 C C . VAL B 1 456 ? 11.633 77.625 30.016 1 95.88 456 VAL B C 1
ATOM 7735 O O . VAL B 1 456 ? 12.797 77.25 30.016 1 95.88 456 VAL B O 1
ATOM 7738 N N . THR B 1 457 ? 10.93 77.75 31.125 1 96.81 457 THR B N 1
ATOM 7739 C CA . THR B 1 457 ? 11.484 77.25 32.406 1 96.81 457 THR B CA 1
ATOM 7740 C C . THR B 1 457 ? 10.68 76.062 32.938 1 96.81 457 THR B C 1
ATOM 7742 O O . THR B 1 457 ? 9.531 75.875 32.531 1 96.81 457 THR B O 1
ATOM 7745 N N . LEU B 1 458 ? 11.344 75.312 33.781 1 97.5 458 LEU B N 1
ATOM 7746 C CA . LEU B 1 458 ? 10.727 74.188 34.375 1 97.5 458 LEU B CA 1
ATOM 7747 C C . LEU B 1 458 ? 10.648 74.312 35.906 1 97.5 458 LEU B C 1
ATOM 7749 O O . LEU B 1 458 ? 11.539 74.875 36.5 1 97.5 458 LEU B O 1
ATOM 7753 N N . SER B 1 459 ? 9.617 73.75 36.469 1 97.38 459 SER B N 1
ATOM 7754 C CA . SER B 1 459 ? 9.555 73.438 37.906 1 97.38 459 SER B CA 1
ATOM 7755 C C . SER B 1 459 ? 9.641 71.938 38.156 1 97.38 459 SER B C 1
ATOM 7757 O O . SER B 1 459 ? 8.992 71.188 37.469 1 97.38 459 SER B O 1
ATOM 7759 N N . ILE B 1 460 ? 10.477 71.562 39.125 1 97.31 460 ILE B N 1
ATOM 7760 C CA . ILE B 1 460 ? 10.727 70.125 39.312 1 97.31 460 ILE B CA 1
ATOM 7761 C C . ILE B 1 460 ? 10.531 69.75 40.781 1 97.31 460 ILE B C 1
ATOM 7763 O O . ILE B 1 460 ? 11.023 70.438 41.656 1 97.31 460 ILE B O 1
ATOM 7767 N N . GLY B 1 461 ? 9.773 68.75 41 1 96.31 461 GLY B N 1
ATOM 7768 C CA . GLY B 1 461 ? 9.648 68.125 42.312 1 96.31 461 GLY B CA 1
ATOM 7769 C C . GLY B 1 461 ? 10.336 66.75 42.406 1 96.31 461 GLY B C 1
ATOM 7770 O O . GLY B 1 461 ? 10.195 65.938 41.5 1 96.31 461 GLY B O 1
ATOM 7771 N N . ILE B 1 462 ? 11.117 66.562 43.469 1 96.19 462 ILE B N 1
ATOM 7772 C CA . ILE B 1 462 ? 11.898 65.312 43.625 1 96.19 462 ILE B CA 1
ATOM 7773 C C . ILE B 1 462 ? 11.383 64.5 44.844 1 96.19 462 ILE B C 1
ATOM 7775 O O . ILE B 1 462 ? 11.047 65.125 45.875 1 96.19 462 ILE B O 1
ATOM 7779 N N . SER B 1 463 ? 11.227 63.25 44.594 1 93.56 463 SER B N 1
ATOM 7780 C CA . SER B 1 463 ? 10.961 62.312 45.688 1 93.56 463 SER B CA 1
ATOM 7781 C C . SER B 1 463 ? 11.867 61.094 45.625 1 93.56 463 SER B C 1
ATOM 7783 O O . SER B 1 463 ? 12.078 60.531 44.531 1 93.56 463 SER B O 1
ATOM 7785 N N . GLU B 1 464 ? 12.414 60.75 46.75 1 88.25 464 GLU B N 1
ATOM 7786 C CA . GLU B 1 464 ? 13.32 59.594 46.812 1 88.25 464 GLU B CA 1
ATOM 7787 C C . GLU B 1 464 ? 12.602 58.344 47.281 1 88.25 464 GLU B C 1
ATOM 7789 O O . GLU B 1 464 ? 11.742 58.406 48.188 1 88.25 464 GLU B O 1
ATOM 7794 N N . GLY B 1 465 ? 12.844 57.281 46.562 1 79.81 465 GLY B N 1
ATOM 7795 C CA . GLY B 1 465 ? 12.336 56 46.969 1 79.81 465 GLY B CA 1
ATOM 7796 C C . GLY B 1 465 ? 13.43 55.062 47.469 1 79.81 465 GLY B C 1
ATOM 7797 O O . GLY B 1 465 ? 14.578 55.156 47.031 1 79.81 465 GLY B O 1
ATOM 7798 N N . LYS B 1 466 ? 13.195 54.406 48.719 1 68.19 466 LYS B N 1
ATOM 7799 C CA . LYS B 1 466 ? 14.156 53.469 49.25 1 68.19 466 LYS B CA 1
ATOM 7800 C C . LYS B 1 466 ? 13.656 52.031 49.062 1 68.19 466 LYS B C 1
ATOM 7802 O O . LYS B 1 466 ? 12.445 51.781 49 1 68.19 466 LYS B O 1
ATOM 7807 N N . SER B 1 467 ? 14.453 50.969 48.625 1 60.53 467 SER B N 1
ATOM 7808 C CA . SER B 1 467 ? 14.289 49.562 48.344 1 60.53 467 SER B CA 1
ATOM 7809 C C . SER B 1 467 ? 13.406 48.875 49.375 1 60.53 467 SER B C 1
ATOM 7811 O O . SER B 1 467 ? 12.797 47.844 49.125 1 60.53 467 SER B O 1
ATOM 7813 N N . GLY B 1 468 ? 13.219 49.25 50.625 1 52.81 468 GLY B N 1
ATOM 7814 C CA . GLY B 1 468 ? 12.68 48.375 51.656 1 52.81 468 GLY B CA 1
ATOM 7815 C C . GLY B 1 468 ? 11.164 48.312 51.656 1 52.81 468 GLY B C 1
ATOM 7816 O O . GLY B 1 468 ? 10.57 47.531 52.406 1 52.81 468 GLY B O 1
ATOM 7817 N N . LYS B 1 469 ? 10.406 49.25 51.531 1 49.78 469 LYS B N 1
ATOM 7818 C CA . LYS B 1 469 ? 8.969 49.188 51.781 1 49.78 469 LYS B CA 1
ATOM 7819 C C . LYS B 1 469 ? 8.242 48.656 50.531 1 49.78 469 LYS B C 1
ATOM 7821 O O . LYS B 1 469 ? 8.734 48.781 49.438 1 49.78 469 LYS B O 1
ATOM 7826 N N . SER B 1 470 ? 7.031 47.938 50.719 1 47.97 470 SER B N 1
ATOM 7827 C CA . SER B 1 470 ? 6.156 47.219 49.781 1 47.97 470 SER B CA 1
ATOM 7828 C C . SER B 1 470 ? 5.996 47.969 48.469 1 47.97 470 SER B C 1
ATOM 7830 O O . SER B 1 470 ? 5.828 49.188 48.469 1 47.97 470 SER B O 1
ATOM 7832 N N . SER B 1 471 ? 6.312 47.312 47.281 1 49.34 471 SER B N 1
ATOM 7833 C CA . SER B 1 471 ? 6.617 47.594 45.875 1 49.34 471 SER B CA 1
ATOM 7834 C C . SER B 1 471 ? 5.641 48.594 45.281 1 49.34 471 SER B C 1
ATOM 7836 O O . SER B 1 471 ? 6.055 49.594 44.688 1 49.34 471 SER B O 1
ATOM 7838 N N . GLY B 1 472 ? 4.418 48.094 45.094 1 52.59 472 GLY B N 1
ATOM 7839 C CA . GLY B 1 472 ? 3.395 48.812 44.375 1 52.59 472 GLY B CA 1
ATOM 7840 C C . GLY B 1 472 ? 3.02 50.125 45.031 1 52.59 472 GLY B C 1
ATOM 7841 O O . GLY B 1 472 ? 2.943 51.156 44.375 1 52.59 472 GLY B O 1
ATOM 7842 N N . SER B 1 473 ? 2.891 50.156 46.344 1 57.25 473 SER B N 1
ATOM 7843 C CA . SER B 1 473 ? 2.471 51.281 47.188 1 57.25 473 SER B CA 1
ATOM 7844 C C . SER B 1 473 ? 3.574 52.312 47.312 1 57.25 473 SER B C 1
ATOM 7846 O O . SER B 1 473 ? 3.295 53.5 47.438 1 57.25 473 SER B O 1
ATOM 7848 N N . GLY B 1 474 ? 4.715 51.812 46.969 1 69.75 474 GLY B N 1
ATOM 7849 C CA . GLY B 1 474 ? 5.867 52.688 47.125 1 69.75 474 GLY B CA 1
ATOM 7850 C C . GLY B 1 474 ? 6.012 53.688 45.969 1 69.75 474 GLY B C 1
ATOM 7851 O O . GLY B 1 474 ? 6.246 54.875 46.219 1 69.75 474 GLY B O 1
ATOM 7852 N N . LEU B 1 475 ? 5.754 53.125 44.781 1 75.75 475 LEU B N 1
ATOM 7853 C CA . LEU B 1 475 ? 5.895 54 43.625 1 75.75 475 LEU B CA 1
ATOM 7854 C C . LEU B 1 475 ? 4.809 55.062 43.594 1 75.75 475 LEU B C 1
ATOM 7856 O O . LEU B 1 475 ? 5.086 56.219 43.281 1 75.75 475 LEU B O 1
ATOM 7860 N N . GLU B 1 476 ? 3.639 54.656 43.906 1 74.25 476 GLU B N 1
ATOM 7861 C CA . GLU B 1 476 ? 2.514 55.594 43.938 1 74.25 476 GLU B CA 1
ATOM 7862 C C . GLU B 1 476 ? 2.732 56.688 44.969 1 74.25 476 GLU B C 1
ATOM 7864 O O . GLU B 1 476 ? 2.422 57.875 44.719 1 74.25 476 GLU B O 1
ATOM 7869 N N . ASN B 1 477 ? 3.25 56.219 46.062 1 77.06 477 ASN B N 1
ATOM 7870 C CA . ASN B 1 477 ? 3.551 57.188 47.094 1 77.06 477 ASN B CA 1
ATOM 7871 C C . ASN B 1 477 ? 4.656 58.156 46.688 1 77.06 477 ASN B C 1
ATOM 7873 O O . ASN B 1 477 ? 4.609 59.344 47.031 1 77.06 477 ASN B O 1
ATOM 7877 N N . ALA B 1 478 ? 5.582 57.594 46.031 1 83.75 478 ALA B N 1
ATOM 7878 C CA . ALA B 1 478 ? 6.688 58.438 45.562 1 83.75 478 ALA B CA 1
ATOM 7879 C C . ALA B 1 478 ? 6.207 59.5 44.562 1 83.75 478 ALA B C 1
ATOM 7881 O O . ALA B 1 478 ? 6.695 60.625 44.562 1 83.75 478 ALA B O 1
ATOM 7882 N N . PHE B 1 479 ? 5.281 59.156 43.781 1 83.75 479 PHE B N 1
ATOM 7883 C CA . PHE B 1 479 ? 4.719 60.094 42.844 1 83.75 479 PHE B CA 1
ATOM 7884 C C . PHE B 1 479 ? 3.957 61.188 43.562 1 83.75 479 PHE B C 1
ATOM 7886 O O . PHE B 1 479 ? 4.051 62.375 43.188 1 83.75 479 PHE B O 1
ATOM 7893 N N . ALA B 1 480 ? 3.252 60.781 44.5 1 78.88 480 ALA B N 1
ATOM 7894 C CA . ALA B 1 480 ? 2.496 61.781 45.281 1 78.88 480 ALA B CA 1
ATOM 7895 C C . ALA B 1 480 ? 3.428 62.75 46 1 78.88 480 ALA B C 1
ATOM 7897 O O . ALA B 1 480 ? 3.15 63.969 46.031 1 78.88 480 ALA B O 1
ATOM 7898 N N . CYS B 1 481 ? 4.477 62.25 46.5 1 86.69 481 CYS B N 1
ATOM 7899 C CA . CYS B 1 481 ? 5.469 63.094 47.188 1 86.69 481 CYS B CA 1
ATOM 7900 C C . CYS B 1 481 ? 6.164 64 46.188 1 86.69 481 CYS B C 1
ATOM 7902 O O . CYS B 1 481 ? 6.363 65.188 46.5 1 86.69 481 CYS B O 1
ATOM 7904 N N . ALA B 1 482 ? 6.5 63.5 45.125 1 91.06 482 ALA B N 1
ATOM 7905 C CA . ALA B 1 482 ? 7.148 64.312 44.094 1 91.06 482 ALA B CA 1
ATOM 7906 C C . ALA B 1 482 ? 6.211 65.375 43.594 1 91.06 482 ALA B C 1
ATOM 7908 O O . ALA B 1 482 ? 6.656 66.5 43.281 1 91.06 482 ALA B O 1
ATOM 7909 N N . ASP B 1 483 ? 5 65.062 43.469 1 83.81 483 ASP B N 1
ATOM 7910 C CA . ASP B 1 483 ? 3.992 66.062 43.031 1 83.81 483 ASP B CA 1
ATOM 7911 C C . ASP B 1 483 ? 3.844 67.188 44.031 1 83.81 483 ASP B C 1
ATOM 7913 O O . ASP B 1 483 ? 3.641 68.312 43.656 1 83.81 483 ASP B O 1
ATOM 7917 N N . GLN B 1 484 ? 3.889 66.812 45.25 1 83.62 484 GLN B N 1
ATOM 7918 C CA . GLN B 1 484 ? 3.834 67.812 46.312 1 83.62 484 GLN B CA 1
ATOM 7919 C C . GLN B 1 484 ? 5.047 68.75 46.25 1 83.62 484 GLN B C 1
ATOM 7921 O O . GLN B 1 484 ? 4.914 69.938 46.438 1 83.62 484 GLN B O 1
ATOM 7926 N N . ALA B 1 485 ? 6.121 68.188 46.094 1 93 485 ALA B N 1
ATOM 7927 C CA . ALA B 1 485 ? 7.336 69 45.938 1 93 485 ALA B CA 1
ATOM 7928 C C . ALA B 1 485 ? 7.25 69.875 44.719 1 93 485 ALA B C 1
ATOM 7930 O O . ALA B 1 485 ? 7.73 71 44.75 1 93 485 ALA B O 1
ATOM 7931 N N . LEU B 1 486 ? 6.734 69.375 43.656 1 92.44 486 LEU B N 1
ATOM 7932 C CA . LEU B 1 486 ? 6.527 70.188 42.469 1 92.44 486 LEU B CA 1
ATOM 7933 C C . LEU B 1 486 ? 5.621 71.375 42.75 1 92.44 486 LEU B C 1
ATOM 7935 O O . LEU B 1 486 ? 5.863 72.5 42.281 1 92.44 486 LEU B O 1
ATOM 7939 N N . TYR B 1 487 ? 4.574 71.125 43.469 1 85.25 487 TYR B N 1
ATOM 7940 C CA . TYR B 1 487 ? 3.656 72.188 43.844 1 85.25 487 TYR B CA 1
ATOM 7941 C C . TYR B 1 487 ? 4.387 73.25 44.625 1 85.25 487 TYR B C 1
ATOM 7943 O O . TYR B 1 487 ? 4.121 74.438 44.438 1 85.25 487 TYR B O 1
ATOM 7951 N N . GLN B 1 488 ? 5.207 72.875 45.469 1 90.44 488 GLN B N 1
ATOM 7952 C CA . GLN B 1 488 ? 6.023 73.812 46.219 1 90.44 488 GLN B CA 1
ATOM 7953 C C . GLN B 1 488 ? 6.91 74.625 45.312 1 90.44 488 GLN B C 1
ATOM 7955 O O . GLN B 1 488 ? 7.043 75.812 45.5 1 90.44 488 GLN B O 1
ATOM 7960 N N . ALA B 1 489 ? 7.438 74.062 44.375 1 94.31 489 ALA B N 1
ATOM 7961 C CA . ALA B 1 489 ? 8.289 74.75 43.406 1 94.31 489 ALA B CA 1
ATOM 7962 C C . ALA B 1 489 ? 7.5 75.812 42.656 1 94.31 489 ALA B C 1
ATOM 7964 O O . ALA B 1 489 ? 8.008 76.875 42.406 1 94.31 489 ALA B O 1
ATOM 7965 N N . LYS B 1 490 ? 6.309 75.438 42.219 1 90.25 490 LYS B N 1
ATOM 7966 C CA . LYS B 1 490 ? 5.449 76.375 41.5 1 90.25 490 LYS B CA 1
ATOM 7967 C C . LYS B 1 490 ? 5.051 77.562 42.406 1 90.25 490 LYS B C 1
ATOM 7969 O O . LYS B 1 490 ? 5.016 78.688 41.938 1 90.25 490 LYS B O 1
ATOM 7974 N N . THR B 1 491 ? 4.824 77.312 43.688 1 88.5 491 THR B N 1
ATOM 7975 C CA . THR B 1 491 ? 4.344 78.312 44.625 1 88.5 491 THR B CA 1
ATOM 7976 C C . THR B 1 491 ? 5.48 79.25 45.062 1 88.5 491 THR B C 1
ATOM 7978 O O . THR B 1 491 ? 5.254 80.438 45.375 1 88.5 491 THR B O 1
ATOM 7981 N N . LEU B 1 492 ? 6.652 78.75 45.094 1 93.19 492 LEU B N 1
ATOM 7982 C CA . LEU B 1 492 ? 7.809 79.5 45.562 1 93.19 492 LEU B CA 1
ATOM 7983 C C . LEU B 1 492 ? 8.406 80.312 44.406 1 93.19 492 LEU B C 1
ATOM 7985 O O . LEU B 1 492 ? 9.5 80.875 44.531 1 93.19 492 LEU B O 1
ATOM 7989 N N . GLY B 1 493 ? 7.73 80.438 43.25 1 92.38 493 GLY B N 1
ATOM 7990 C CA . GLY B 1 493 ? 8.172 81.375 42.219 1 92.38 493 GLY B CA 1
ATOM 7991 C C . GLY B 1 493 ? 8.508 80.688 40.906 1 92.38 493 GLY B C 1
ATOM 7992 O O . GLY B 1 493 ? 8.867 81.312 39.938 1 92.38 493 GLY B O 1
ATOM 7993 N N . ARG B 1 494 ? 8.438 79.375 40.875 1 94.06 494 ARG B N 1
ATOM 7994 C CA . ARG B 1 494 ? 8.656 78.625 39.656 1 94.06 494 ARG B CA 1
ATOM 7995 C C . ARG B 1 494 ? 10.125 78.625 39.219 1 94.06 494 ARG B C 1
ATOM 7997 O O . ARG B 1 494 ? 10.961 79.25 39.938 1 94.06 494 ARG B O 1
ATOM 8004 N N . ASN B 1 495 ? 10.523 77.875 38.281 1 96.38 495 ASN B N 1
ATOM 8005 C CA . ASN B 1 495 ? 11.883 77.812 37.781 1 96.38 495 ASN B CA 1
ATOM 8006 C C . ASN B 1 495 ? 12.867 77.375 38.844 1 96.38 495 ASN B C 1
ATOM 8008 O O . ASN B 1 495 ? 13.875 78.062 39.094 1 96.38 495 ASN B O 1
ATOM 8012 N N . ARG B 1 496 ? 12.484 76.312 39.531 1 97 496 ARG B N 1
ATOM 8013 C CA . ARG B 1 496 ? 13.344 75.812 40.594 1 97 496 ARG B CA 1
ATOM 8014 C C . ARG B 1 496 ? 13.086 74.375 40.875 1 97 496 ARG B C 1
ATOM 8016 O O . ARG B 1 496 ? 12.125 73.75 40.375 1 97 496 ARG B O 1
ATOM 8023 N N . VAL B 1 497 ? 13.938 73.75 41.688 1 97.5 497 VAL B N 1
ATOM 8024 C CA . VAL B 1 497 ? 13.859 72.375 42.094 1 97.5 497 VAL B CA 1
ATOM 8025 C C . VAL B 1 497 ? 13.531 72.312 43.594 1 97.5 497 VAL B C 1
ATOM 8027 O O . VAL B 1 497 ? 14.117 73.062 44.406 1 97.5 497 VAL B O 1
ATOM 8030 N N . CYS B 1 498 ? 12.539 71.5 43.938 1 96.62 498 CYS B N 1
ATOM 8031 C CA . CYS B 1 498 ? 12.195 71.312 45.312 1 96.62 498 CYS B CA 1
ATOM 8032 C C . CYS B 1 498 ? 12.203 69.812 45.688 1 96.62 498 CYS B C 1
ATOM 8034 O O . CYS B 1 498 ? 11.789 69 44.875 1 96.62 498 CYS B O 1
ATOM 8036 N N . VAL B 1 499 ? 12.688 69.5 46.875 1 95.12 499 VAL B N 1
ATOM 8037 C CA . VAL B 1 499 ? 12.75 68.125 47.344 1 95.12 499 VAL B CA 1
ATOM 8038 C C . VAL B 1 499 ? 11.688 67.875 48.406 1 95.12 499 VAL B C 1
ATOM 8040 O O . VAL B 1 499 ? 11.477 68.75 49.281 1 95.12 499 VAL B O 1
ATOM 8043 N N . PHE B 1 500 ? 11.062 66.812 48.188 1 88.75 500 PHE B N 1
ATOM 8044 C CA . PHE B 1 500 ? 10.102 66.5 49.219 1 88.75 500 PHE B CA 1
ATOM 8045 C C . PHE B 1 500 ? 10.812 66.125 50.531 1 88.75 500 PHE B C 1
ATOM 8047 O O . PHE B 1 500 ? 11.711 65.25 50.531 1 88.75 500 PHE B O 1
ATOM 8054 N N . ASP B 1 501 ? 10.719 66.938 51.594 1 74.44 501 ASP B N 1
ATOM 8055 C CA . ASP B 1 501 ? 11.305 66.688 52.906 1 74.44 501 ASP B CA 1
ATOM 8056 C C . ASP B 1 501 ? 10.297 66 53.844 1 74.44 501 ASP B C 1
ATOM 8058 O O . ASP B 1 501 ? 9.18 66.5 54.031 1 74.44 501 ASP B O 1
ATOM 8062 N N . THR B 1 502 ? 10.414 64.75 54.094 1 58.88 502 THR B N 1
ATOM 8063 C CA . THR B 1 502 ? 9.555 64.062 55.031 1 58.88 502 THR B CA 1
ATOM 8064 C C . THR B 1 502 ? 9.398 64.812 56.312 1 58.88 502 THR B C 1
ATOM 8066 O O . THR B 1 502 ? 8.531 64.562 57.156 1 58.88 502 THR B O 1
ATOM 8069 N N . THR B 1 503 ? 10.414 65.625 56.812 1 47.78 503 THR B N 1
ATOM 8070 C CA . THR B 1 503 ? 10.266 66.312 58.094 1 47.78 503 THR B CA 1
ATOM 8071 C C . THR B 1 503 ? 9.125 67.312 58.062 1 47.78 503 THR B C 1
ATOM 8073 O O . THR B 1 503 ? 8.797 67.875 59.094 1 47.78 503 THR B O 1
ATOM 8076 N N . THR B 1 504 ? 8.914 67.938 57.125 1 40.22 504 THR B N 1
ATOM 8077 C CA . THR B 1 504 ? 7.863 68.938 57.156 1 40.22 504 THR B CA 1
ATOM 8078 C C . THR B 1 504 ? 6.484 68.312 57.219 1 40.22 504 THR B C 1
ATOM 8080 O O . THR B 1 504 ? 6.035 67.75 56.219 1 40.22 504 THR B O 1
ATOM 8083 N N . GLU B 1 505 ? 6.172 67.562 58.219 1 37 505 GLU B N 1
ATOM 8084 C CA . GLU B 1 505 ? 4.824 67.125 58.594 1 37 505 GLU B CA 1
ATOM 8085 C C . GLU B 1 505 ? 3.801 68.25 58.219 1 37 505 GLU B C 1
ATOM 8087 O O . GLU B 1 505 ? 4.082 69.438 58.344 1 37 505 GLU B O 1
ATOM 8092 N N . MET B 1 506 ? 2.809 67.875 57.5 1 34.19 506 MET B N 1
ATOM 8093 C CA . MET B 1 506 ? 1.582 68.625 57.281 1 34.19 506 MET B CA 1
ATOM 8094 C C . MET B 1 506 ? 1.232 69.5 58.5 1 34.19 506 MET B C 1
ATOM 8096 O O . MET B 1 506 ? 0.882 68.938 59.562 1 34.19 506 MET B O 1
ATOM 8100 N N . PHE B 1 507 ? 1.88 70.688 58.844 1 26.75 507 PHE B N 1
ATOM 8101 C CA . PHE B 1 507 ? 0.99 71.562 59.594 1 26.75 507 PHE B CA 1
ATOM 8102 C C . PHE B 1 507 ? -0.243 71.938 58.781 1 26.75 507 PHE B C 1
ATOM 8104 O O . PHE B 1 507 ? -0.156 72.062 57.562 1 26.75 507 PHE B O 1
#

Organism: Leptospira interrogans serogroup Icterohaemorrhagiae serovar Lai (strain 56601) (NCBI:txid189518)